Protein AF-A0A813R3L0-F1 (afdb_monomer_lite)

InterPro domains:
  IPR001810 F-box domain [PS50181] (5-52)

Sequence (824 aa):
MNRSNIHLLDLPDEILLIILKKLNNIDVLYSLFDINNGRLDILAQGITFTDILKFISIDNIPIIDRFCIDILPRINHNVKCFAFDPVFMERILLATDYPNLTKLTIIHFQKAIALNYFTDESSLRFIFQEQITNLILISDDENEMECLPNIYAEDVYAHILIFFKNLKKLSFVKSSVVLDSRLPFYYSPCTTFSSPILTHLYINVETLEDCFYLLDDRLRKLTTLCVNVHHMNTFSGYGHNMNKKLLNLKYFALKSSYAFQKYDIIVLLLRRMSNLEKLTLNISMEGRNSIIDGSYVQHDILDHMPQLRSFTFYICTYIGPITLPYKLSSEDIQQTLTNIGQQHVSSIVNYFTGCVNSDFGIGVACSIFSLPFEFDYLQDLGNRFSNIVFSYVTYLVIRDIIPFEHEFFMRIARFFPLLKRLCIRNKKSQELDGLMTFSSDNCQLHSIIEYPHLTILDVKFSDTDYVEQFLNETKTFIPCLTELGVSFVDDLKAVTKDFTREETRRNCAKMKIIHCLLFSLFISISWSIDGQLIKDDLNKLLSLDCSNPMVTLHVFSATPNPVWMINIKQIIPMKNLIKKILNDYENHLIPINSTTTTRTVGYQGFTISCSSDNEIFIHGLNSLENQLLDSGKSYLSKTIIEHVSENLGKSLFLTKYTSLTRINCDLVPIKGSDKVPTFSPQTGNGGCFVKKQSKNNCYAYGTNIVTNTYPQPGRYSGTKLSAITCETVRKAAVLDGLVYYGTNLPVGHPKSGHFVALLLWPNADYHWIRKDATGFWSHKPGAGAVTNKDNTGSLINNPSKSNLSPWKSFCGYYIAQPSKINIR

Organism: NCBI:txid433720

Foldseek 3Di:
DDPDPDDPVNDDPVVLLVVCVVDQVLVSLLVCVVPPPVSSLVQLPDPSHPLEHEEEPVDDPVSLLCCLAPPCQSNLASHQEYEYELVCVCSNQVSDARPNHAEYHYAQDDLVSLVAALAPPHPSLVRPLERYAEYEYEHEPPDDPDDDPDPDLDDSQLSNQVRRQRHQYYAYHYPDPDDDDDDACVPPDLQSQADPRHAEYHDEHADPVSVQSNQPCRYLNHQYYAYEYEYADPDPPPDGPLPAANANHAEYEYAYPDAYADVVSVLSVQLSHQNYQEYEEHHEHENDLDDCALVVCCPSHVVSHVNHNYYWYKYKYKHFFPRDPDDDDQVNRVVSNPPVPPFDKGKDKAWADDPDDDPGHIMIIIIITTPPNQDQEDEAAEQDDDLAANANHQAYYYGHQDDQELVNLLSCCVRDVNHAEYAYAAADDDPPDPDDPPPPDDDPQDDAREDARHAYYAQLNYHLVVVLQDQQRSRYDYQRHAEYHHVDPVSVCVNCVPVPDPRRCRVCVNHNYYHYPPVPDPPPPPDDPPFACDPVLLVLLLVPPDQKKKKFWQFFFQDGTDIDIDGPVLSVVLNVVSVVVSVCVVVVNDDLQAAEFLAPHGGDFMWIDPDPVRIGTHALNQVNRVSVLVRCVVVDDPLNSVRNNVNGNHTYRDDDDDADDDDDLPPPFQFDAQDFAAPDLCQQSHRSCVVLLQQDGQVCVQLSTRGSNSWAQQVQVVDDQPFFDLVSSVVSNVSQPKAFDFADDDDAADPTAFKKWWFDLGRPHIGIWTQGPVQWIWTRHNSHTIDQAHRRRDGHNDPQPGHNPPRNGTSGMIGRHRVRGDID

Radius of gyration: 35.06 Å; chains: 1; bounding box: 95×80×88 Å

Secondary structure (DSSP, 8-state):
-------GGGS-HHHHHHHHTTS-HHHHHHHHHTT-HHHHHHHHHSTTS-SEEEE-TTS-HHHHHHIIIIIHHHHGGG--EEEE-HHHHHHHHTSS--TT--EEEESS--HHHHHHHSSTT-TTHHHHTTT--EEEEEE-TT--------S----HHHHHHHH-TT--EEEEEES---------GGGS-TTTT--SS--EEEEEESSHHHHHHHTSSS-TT--EEEEEE-S-------S--TT---TT--EEEEEEEEEES-HHHHHHHHHT-TT-SEEEEEEEE-S-SS---HHHHHHHTGGG-TT--EEEEEEEEEE-TTS-SS---HHHHHHHGGGSTT--EEEEEEEEE-SSS-SS-EEEEEEEEESS---SEEEEE-S---S---TT--EEEEE-SS---HHHHHHHHHH-TT--EEEEE--SPP---TT----S-----PPPEE-TT--EEEETTS-HHHHHHHH-TTTEE-TT--EEEES-HHHHHHHHTTTT-GGGHHHHTT--EEEE--S------SS--TTS--HHHHHHHHT---SS-EEEEE--SSSPPPEEE--HHHHHHHHHHHHHHHHHHHTT------EEE---SS--EEEEESSTT-EEEE-S-HHHHHHHHHHHGGGS-HHHHHHHHTTTTEEE------------TTS--EEPPSSPPP--TTTGGGGHHHHTGGG--HHHHHHTEE-SS---TTTTTT---SS--HHHHHHHHHHTTPEEEESSPPPS--SSSEEEEEEEETTTEEEEEEE-TTS-EEE--TTS--BSB-TTS-BBS-TTTS--TT--EEEEEEEE-GGG----

pLDDT: mean 78.08, std 17.88, range [24.11, 98.25]

Structure (mmCIF, N/CA/C/O backbone):
data_AF-A0A813R3L0-F1
#
_entry.id   AF-A0A813R3L0-F1
#
loop_
_atom_site.group_PDB
_atom_site.id
_atom_site.type_symbol
_atom_site.label_atom_id
_atom_site.label_alt_id
_atom_site.label_comp_id
_atom_site.label_asym_id
_atom_site.label_entity_id
_atom_site.label_seq_id
_atom_site.pdbx_PDB_ins_code
_atom_site.Cartn_x
_atom_site.Cartn_y
_atom_site.Cartn_z
_atom_site.occupancy
_atom_site.B_iso_or_equiv
_atom_site.auth_seq_id
_atom_site.auth_comp_id
_atom_site.auth_asym_id
_atom_site.auth_atom_id
_atom_site.pdbx_PDB_model_num
ATOM 1 N N . MET A 1 1 ? -45.658 -33.886 12.187 1.00 35.91 1 MET A N 1
ATOM 2 C CA . MET A 1 1 ? -45.436 -33.339 13.544 1.00 35.91 1 MET A CA 1
ATOM 3 C C . MET A 1 1 ? -45.925 -31.899 13.553 1.00 35.91 1 MET A C 1
ATOM 5 O O . MET A 1 1 ? -45.352 -31.087 12.838 1.00 35.91 1 MET A O 1
ATOM 9 N N . ASN A 1 2 ? -47.008 -31.607 14.281 1.00 39.00 2 ASN A N 1
ATOM 10 C CA . ASN A 1 2 ? -47.482 -30.238 14.502 1.00 39.00 2 ASN A CA 1
ATOM 11 C C . ASN A 1 2 ? -46.389 -29.464 15.246 1.00 39.00 2 ASN A C 1
ATOM 13 O O . ASN A 1 2 ? -46.078 -29.802 16.386 1.00 39.00 2 ASN A O 1
ATOM 17 N N . ARG A 1 3 ? -45.787 -28.455 14.608 1.00 32.78 3 ARG A N 1
ATOM 18 C CA . ARG A 1 3 ? -44.949 -27.487 15.318 1.00 32.78 3 ARG A CA 1
ATOM 19 C C . ARG A 1 3 ? -45.882 -26.632 16.171 1.00 32.78 3 ARG A C 1
ATOM 21 O O . ARG A 1 3 ? -46.607 -25.797 15.643 1.00 32.78 3 ARG A O 1
ATOM 28 N N . SER A 1 4 ? -45.903 -26.884 17.474 1.00 41.22 4 SER A N 1
ATOM 29 C CA . SER A 1 4 ? -46.479 -25.967 18.452 1.00 41.22 4 SER A CA 1
ATOM 30 C C . SER A 1 4 ? -45.659 -24.676 18.425 1.00 41.22 4 SER A C 1
ATOM 32 O O . SER A 1 4 ? -44.508 -24.668 18.861 1.00 41.22 4 SER A O 1
ATOM 34 N N . ASN A 1 5 ? -46.224 -23.605 17.869 1.00 41.72 5 ASN A N 1
ATOM 35 C CA . ASN A 1 5 ? -45.657 -22.268 17.999 1.00 41.72 5 ASN A CA 1
ATOM 36 C C . ASN A 1 5 ? -45.857 -21.823 19.452 1.00 41.72 5 ASN A C 1
ATOM 38 O O . ASN A 1 5 ? -46.980 -21.538 19.855 1.00 41.72 5 ASN A O 1
ATOM 42 N N . ILE A 1 6 ? -44.786 -21.817 20.244 1.00 52.69 6 ILE A N 1
ATOM 43 C CA . ILE A 1 6 ? -44.776 -21.179 21.564 1.00 52.69 6 ILE A CA 1
ATOM 44 C C . ILE A 1 6 ? -44.652 -19.676 21.310 1.00 52.69 6 ILE A C 1
ATOM 46 O O . ILE A 1 6 ? -43.668 -19.249 20.698 1.00 52.69 6 ILE A O 1
ATOM 50 N N . HIS A 1 7 ? -45.635 -18.875 21.729 1.00 61.69 7 HIS A N 1
ATOM 51 C CA . HIS A 1 7 ? -45.511 -17.423 21.637 1.00 61.69 7 HIS A CA 1
ATOM 52 C C . HIS A 1 7 ? -44.570 -16.911 22.731 1.00 61.69 7 HIS A C 1
ATOM 54 O O . HIS A 1 7 ? -44.526 -17.440 23.838 1.00 61.69 7 HIS A O 1
ATOM 60 N N . LEU A 1 8 ? -43.813 -15.851 22.427 1.00 61.72 8 LEU A N 1
ATOM 61 C CA . LEU A 1 8 ? -42.835 -15.250 23.346 1.00 61.72 8 LEU A CA 1
ATOM 62 C C . LEU A 1 8 ? -43.461 -14.869 24.706 1.00 61.72 8 LEU A C 1
ATOM 64 O O . LEU A 1 8 ? -42.802 -14.913 25.738 1.00 61.72 8 LEU A O 1
ATOM 68 N N . LEU A 1 9 ? -44.753 -14.534 24.693 1.00 64.81 9 LEU A N 1
ATOM 69 C CA . LEU A 1 9 ? -45.555 -14.155 25.856 1.00 64.81 9 LEU A CA 1
ATOM 70 C C . LEU A 1 9 ? -45.926 -15.341 26.757 1.00 64.81 9 LEU A C 1
ATOM 72 O O . LEU A 1 9 ? -46.238 -15.129 27.926 1.00 64.81 9 LEU A O 1
ATOM 76 N N . ASP A 1 10 ? -45.856 -16.568 26.247 1.00 72.31 10 ASP A N 1
ATOM 77 C CA . ASP A 1 10 ? -46.168 -17.786 27.002 1.00 72.31 10 ASP A CA 1
ATOM 78 C C . ASP A 1 10 ? -44.948 -18.311 27.777 1.00 72.31 10 ASP A C 1
ATOM 80 O O . ASP A 1 10 ? -45.058 -19.227 28.593 1.00 72.31 10 ASP A O 1
ATOM 84 N N . LEU A 1 11 ? -43.761 -17.750 27.521 1.00 74.06 11 LEU A N 1
ATOM 85 C CA . LEU A 1 11 ? -42.524 -18.125 28.201 1.00 74.06 11 LEU A CA 1
ATOM 86 C C . LEU A 1 11 ? -42.509 -17.576 29.632 1.00 74.06 11 LEU A C 1
ATOM 88 O O . LEU A 1 11 ? -42.966 -16.457 29.823 1.00 74.06 11 LEU A O 1
ATOM 92 N N . PRO A 1 12 ? -41.944 -18.282 30.629 1.00 77.19 12 PRO A N 1
ATOM 93 C CA . PRO A 1 12 ? -41.699 -17.736 31.967 1.00 77.19 12 PRO A CA 1
ATOM 94 C C . PRO A 1 12 ? -40.729 -16.544 31.958 1.00 77.19 12 PRO A C 1
ATOM 96 O O . PRO A 1 12 ? -39.871 -16.440 31.075 1.00 77.19 12 PRO A O 1
ATOM 99 N N . ASP A 1 13 ? -40.818 -15.679 32.974 1.00 71.75 13 ASP A N 1
ATOM 100 C CA . ASP A 1 13 ? -39.964 -14.487 33.104 1.00 71.75 13 ASP A CA 1
ATOM 101 C C . ASP A 1 13 ? -38.470 -14.837 33.098 1.00 71.75 13 ASP A C 1
ATOM 103 O O . ASP A 1 13 ? -37.681 -14.143 32.457 1.00 71.75 13 ASP A O 1
ATOM 107 N N . GLU A 1 14 ? -38.062 -15.953 33.718 1.00 72.12 14 GLU A N 1
ATOM 108 C CA . GLU A 1 14 ? -36.647 -16.349 33.743 1.00 72.12 14 GLU A CA 1
ATOM 109 C C . GLU A 1 14 ? -36.098 -16.687 32.349 1.00 72.12 14 GLU A C 1
ATOM 111 O O . GLU A 1 14 ? -34.937 -16.398 32.048 1.00 72.12 14 GLU A O 1
ATOM 116 N N . ILE A 1 15 ? -36.926 -17.265 31.472 1.00 72.06 15 ILE A N 1
ATOM 117 C CA . ILE A 1 15 ? -36.534 -17.620 30.101 1.00 72.06 15 ILE A CA 1
ATOM 118 C C . ILE A 1 15 ? -36.467 -16.367 29.225 1.00 72.06 15 ILE A C 1
ATOM 120 O O . ILE A 1 15 ? -35.489 -16.187 28.496 1.00 72.06 15 ILE A O 1
ATOM 124 N N . LEU A 1 16 ? -37.451 -15.469 29.340 1.00 69.06 16 LEU A N 1
ATOM 125 C CA . LEU A 1 16 ? -37.436 -14.164 28.670 1.00 69.06 16 LEU A CA 1
ATOM 126 C C . LEU A 1 16 ? -36.191 -13.351 29.046 1.00 69.06 16 LEU A C 1
ATOM 128 O O . LEU A 1 16 ? -35.557 -12.765 28.173 1.00 69.06 16 LEU A O 1
ATOM 132 N N . LEU A 1 17 ? -35.775 -13.385 30.314 1.00 66.88 17 LEU A N 1
ATOM 133 C CA . LEU A 1 17 ? -34.559 -12.723 30.797 1.00 66.88 17 LEU A CA 1
ATOM 134 C C . LEU A 1 17 ? -33.268 -13.309 30.202 1.00 66.88 17 LEU A C 1
ATOM 136 O O . LEU A 1 17 ? -32.327 -12.569 29.906 1.00 66.88 17 LEU A O 1
ATOM 140 N N . ILE A 1 18 ? -33.193 -14.628 30.006 1.00 67.81 18 ILE A N 1
ATOM 141 C CA . ILE A 1 18 ? -32.044 -15.273 29.345 1.00 67.81 18 ILE A CA 1
ATOM 142 C C . ILE A 1 18 ? -31.992 -14.899 27.860 1.00 67.81 18 ILE A C 1
ATOM 144 O O . ILE A 1 18 ? -30.905 -14.691 27.316 1.00 67.81 18 ILE A O 1
ATOM 148 N N . ILE A 1 19 ? -33.156 -14.806 27.217 1.00 64.94 19 ILE A N 1
ATOM 149 C CA . ILE A 1 19 ? -33.294 -14.394 25.819 1.00 64.94 19 ILE A CA 1
ATOM 150 C C . ILE A 1 19 ? -32.889 -12.924 25.657 1.00 64.94 19 ILE A C 1
ATOM 152 O O . ILE A 1 19 ? -32.050 -12.633 24.808 1.00 64.94 19 ILE A O 1
ATOM 156 N N . LEU A 1 20 ? -33.385 -12.027 26.516 1.00 61.56 20 LEU A N 1
ATOM 157 C CA . LEU A 1 20 ? -32.993 -10.612 26.569 1.00 61.56 20 LEU A CA 1
ATOM 158 C C . LEU A 1 20 ? -31.470 -10.458 26.682 1.00 61.56 20 LEU A C 1
ATOM 160 O O . LEU A 1 20 ? -30.855 -9.754 25.895 1.00 61.56 20 LEU A O 1
ATOM 164 N N . LYS A 1 21 ? -30.809 -11.230 27.552 1.00 62.00 21 LYS A N 1
ATOM 165 C CA . LYS A 1 21 ? -29.336 -11.206 27.674 1.00 62.00 21 LYS A CA 1
ATOM 166 C C . LYS A 1 21 ? -28.571 -11.606 26.406 1.00 62.00 21 LYS A C 1
ATOM 168 O O . LYS A 1 21 ? -27.367 -11.355 26.335 1.00 62.00 21 LYS A O 1
ATOM 173 N N . LYS A 1 22 ? -29.217 -12.277 25.451 1.00 59.47 22 LYS A N 1
ATOM 174 C CA . LYS A 1 22 ? -28.584 -12.823 24.241 1.00 59.47 22 LYS A CA 1
ATOM 175 C C . LYS A 1 22 ? -29.066 -12.181 22.937 1.00 59.47 22 LYS A C 1
ATOM 177 O O . LYS A 1 22 ? -28.418 -12.405 21.916 1.00 59.47 22 LYS A O 1
ATOM 182 N N . LEU A 1 23 ? -30.163 -11.424 22.951 1.00 60.50 23 LEU A N 1
ATOM 183 C CA . LEU A 1 23 ? -30.774 -10.807 21.769 1.00 60.50 23 LEU A CA 1
ATOM 184 C C . LEU A 1 23 ? -30.618 -9.281 21.761 1.00 60.50 23 LEU A C 1
ATOM 186 O O . LEU A 1 23 ? -30.134 -8.680 22.717 1.00 60.50 23 LEU A O 1
ATOM 190 N N . ASN A 1 24 ? -31.012 -8.653 20.649 1.00 62.41 24 ASN A N 1
ATOM 191 C CA . ASN A 1 24 ? -31.157 -7.204 20.589 1.00 62.41 24 ASN A CA 1
ATOM 192 C C . ASN A 1 24 ? -32.314 -6.781 21.510 1.00 62.41 24 ASN A C 1
ATOM 194 O O . ASN A 1 24 ? -33.460 -7.185 21.312 1.00 62.41 24 ASN A O 1
ATOM 198 N N . ASN A 1 25 ? -32.000 -6.009 22.550 1.00 65.81 25 ASN A N 1
ATOM 199 C CA . ASN A 1 25 ? -32.932 -5.693 23.633 1.00 65.81 25 ASN A CA 1
ATOM 200 C C . ASN A 1 25 ? -34.147 -4.880 23.167 1.00 65.81 25 ASN A C 1
ATOM 202 O O . ASN A 1 25 ? -35.206 -4.981 23.782 1.00 65.81 25 ASN A O 1
ATOM 206 N N . ILE A 1 26 ? -34.009 -4.104 22.087 1.00 65.38 26 ILE A N 1
ATOM 207 C CA . ILE A 1 26 ? -35.070 -3.233 21.563 1.00 65.38 26 ILE A CA 1
ATOM 208 C C . ILE A 1 26 ? -36.249 -4.061 21.062 1.00 65.38 26 ILE A C 1
ATOM 210 O O . ILE A 1 26 ? -37.370 -3.849 21.517 1.00 65.38 26 ILE A O 1
ATOM 214 N N . ASP A 1 27 ? -35.998 -5.036 20.185 1.00 63.84 27 ASP A N 1
ATOM 215 C CA . ASP A 1 27 ? -37.056 -5.837 19.561 1.00 63.84 27 ASP A CA 1
ATOM 216 C C . ASP A 1 27 ? -37.864 -6.613 20.604 1.00 63.84 27 ASP A C 1
ATOM 218 O O . ASP A 1 27 ? -39.090 -6.713 20.521 1.00 63.84 27 ASP A O 1
ATOM 222 N N . VAL A 1 28 ? -37.184 -7.132 21.629 1.00 64.06 28 VAL A N 1
ATOM 223 C CA . VAL A 1 28 ? -37.819 -7.908 22.698 1.00 64.06 28 VAL A CA 1
ATOM 224 C C . VAL A 1 28 ? -38.635 -7.010 23.628 1.00 64.06 28 VAL A C 1
ATOM 226 O O . VAL A 1 28 ? -39.779 -7.337 23.935 1.00 64.06 28 VAL A O 1
ATOM 229 N N . LEU A 1 29 ? -38.085 -5.873 24.062 1.00 65.25 29 LEU A N 1
ATOM 230 C CA . LEU A 1 29 ? -38.788 -4.942 24.951 1.00 65.25 29 LEU A CA 1
ATOM 231 C C . LEU A 1 29 ? -39.967 -4.263 24.249 1.00 65.25 29 LEU A C 1
ATOM 233 O O . LEU A 1 29 ? -41.036 -4.137 24.843 1.00 65.25 29 LEU A O 1
ATOM 237 N N . TYR A 1 30 ? -39.811 -3.900 22.975 1.00 67.19 30 TYR A N 1
ATOM 238 C CA . TYR A 1 30 ? -40.905 -3.373 22.166 1.00 67.19 30 TYR A CA 1
ATOM 239 C C . TYR A 1 30 ? -42.025 -4.406 21.992 1.00 67.19 30 TYR A C 1
ATOM 241 O O . TYR A 1 30 ? -43.198 -4.081 22.160 1.00 67.19 30 TYR A O 1
ATOM 249 N N . SER A 1 31 ? -41.675 -5.679 21.768 1.00 66.69 31 SER A N 1
ATOM 250 C CA . SER A 1 31 ? -42.655 -6.774 21.671 1.00 66.69 31 SER A CA 1
ATOM 251 C C . SER A 1 31 ? -43.439 -7.024 22.970 1.00 66.69 31 SER A C 1
ATOM 253 O O . SER A 1 31 ? -44.503 -7.639 22.931 1.00 66.69 31 SER A O 1
ATOM 255 N N . LEU A 1 32 ? -42.935 -6.571 24.123 1.00 64.00 32 LEU A N 1
ATOM 256 C CA . LEU A 1 32 ? -43.597 -6.704 25.428 1.00 64.00 32 LEU A CA 1
ATOM 257 C C . LEU A 1 32 ? -44.467 -5.486 25.790 1.00 64.00 32 LEU A C 1
ATOM 259 O O . LEU A 1 32 ? -45.398 -5.624 26.588 1.00 64.00 32 LEU A O 1
ATOM 263 N N . PHE A 1 33 ? -44.189 -4.320 25.200 1.00 62.59 33 PHE A N 1
ATOM 264 C CA . PHE A 1 33 ? -44.785 -3.034 25.570 1.00 62.59 33 PHE A CA 1
ATOM 265 C C . PHE A 1 33 ? -46.288 -2.935 25.263 1.00 62.59 33 PHE A C 1
ATOM 267 O O . PHE A 1 33 ? -47.066 -2.548 26.134 1.00 62.59 33 PHE A O 1
ATOM 274 N N . ASP A 1 34 ? -46.720 -3.375 24.079 1.00 61.19 34 ASP A N 1
ATOM 275 C CA . ASP A 1 34 ? -48.133 -3.281 23.671 1.00 61.19 34 ASP A CA 1
ATOM 276 C C . ASP A 1 34 ? -49.023 -4.394 24.256 1.00 61.19 34 ASP A C 1
ATOM 278 O O . ASP A 1 34 ? -50.248 -4.322 24.167 1.00 61.19 34 ASP A O 1
ATOM 282 N N . ILE A 1 35 ? -48.432 -5.437 24.855 1.00 58.72 35 ILE A N 1
ATOM 283 C CA . ILE A 1 35 ? -49.160 -6.677 25.164 1.00 58.72 35 ILE A CA 1
ATOM 284 C C . ILE A 1 35 ? -49.273 -6.947 26.670 1.00 58.72 35 ILE A C 1
ATOM 286 O O . ILE A 1 35 ? -50.272 -7.522 27.105 1.00 58.72 35 ILE A O 1
ATOM 290 N N . ASN A 1 36 ? -48.300 -6.538 27.497 1.00 63.12 36 ASN A N 1
ATOM 291 C CA . ASN A 1 36 ? -48.365 -6.791 28.941 1.00 63.12 36 ASN A CA 1
ATOM 292 C C . ASN A 1 36 ? -47.554 -5.782 29.783 1.00 63.12 36 ASN A C 1
ATOM 294 O O . ASN A 1 36 ? -46.487 -6.102 30.311 1.00 63.12 36 ASN A O 1
ATOM 298 N N . ASN A 1 37 ? -48.090 -4.565 29.947 1.00 63.88 37 ASN A N 1
ATOM 299 C CA . ASN A 1 37 ? -47.453 -3.466 30.692 1.00 63.88 37 ASN A CA 1
ATOM 300 C C . ASN A 1 37 ? -47.009 -3.843 32.121 1.00 63.88 37 ASN A C 1
ATOM 302 O O . ASN A 1 37 ? -45.899 -3.506 32.518 1.00 63.88 37 ASN A O 1
ATOM 306 N N . GLY A 1 38 ? -47.819 -4.597 32.876 1.00 68.12 38 GLY A N 1
ATOM 307 C CA . GLY A 1 38 ? -47.455 -4.996 34.245 1.00 68.12 38 GLY A CA 1
ATOM 308 C C . GLY A 1 38 ? -46.256 -5.948 34.296 1.00 68.12 38 GLY A C 1
ATOM 309 O O . GLY A 1 38 ? -45.445 -5.894 35.216 1.00 68.12 38 GLY A O 1
ATOM 310 N N . ARG A 1 39 ? -46.099 -6.790 33.271 1.00 70.06 39 ARG A N 1
ATOM 311 C CA . ARG A 1 39 ? -44.954 -7.693 33.134 1.00 70.06 39 ARG A CA 1
ATOM 312 C C . ARG A 1 39 ? -43.687 -6.957 32.705 1.00 70.06 39 ARG A C 1
ATOM 314 O O . ARG A 1 39 ? -42.604 -7.280 33.186 1.00 70.06 39 ARG A O 1
ATOM 321 N N . LEU A 1 40 ? -43.825 -5.948 31.842 1.00 69.44 40 LEU A N 1
ATOM 322 C CA . LEU A 1 40 ? -42.726 -5.048 31.498 1.00 69.44 40 LEU A CA 1
ATOM 323 C C . LEU A 1 40 ? -42.226 -4.297 32.736 1.00 69.44 40 LEU A C 1
ATOM 325 O O . LEU A 1 40 ? -41.020 -4.231 32.931 1.00 69.44 40 LEU A O 1
ATOM 329 N N . ASP A 1 41 ? -43.120 -3.802 33.595 1.00 68.94 41 ASP A N 1
ATOM 330 C CA . ASP A 1 41 ? -42.732 -3.095 34.822 1.00 68.94 41 ASP A CA 1
ATOM 331 C C . ASP A 1 41 ? -41.976 -4.019 35.803 1.00 68.94 41 ASP A C 1
ATOM 333 O O . ASP A 1 41 ? -40.986 -3.601 36.404 1.00 68.94 41 ASP A O 1
ATOM 337 N N . ILE A 1 42 ? -42.360 -5.299 35.905 1.00 71.25 42 ILE A N 1
ATOM 338 C CA . ILE A 1 42 ? -41.632 -6.315 36.694 1.00 71.25 42 ILE A CA 1
ATOM 339 C C . ILE A 1 42 ? -40.229 -6.564 36.120 1.00 71.25 42 ILE A C 1
ATOM 341 O O . ILE A 1 42 ? -39.246 -6.589 36.862 1.00 71.25 42 ILE A O 1
ATOM 345 N N . LEU A 1 43 ? -40.114 -6.722 34.798 1.00 67.94 43 LEU A N 1
ATOM 346 C CA . LEU A 1 43 ? -38.827 -6.924 34.122 1.00 67.94 43 LEU A CA 1
ATOM 347 C C . LEU A 1 43 ? -37.938 -5.671 34.186 1.00 67.94 43 LEU A C 1
ATOM 349 O O . LEU A 1 43 ? -36.721 -5.794 34.317 1.00 67.94 43 LEU A O 1
ATOM 353 N N . ALA A 1 44 ? -38.542 -4.482 34.132 1.00 64.12 44 ALA A N 1
ATOM 354 C CA . ALA A 1 44 ? -37.886 -3.182 34.229 1.00 64.12 44 ALA A CA 1
ATOM 355 C C . ALA A 1 44 ? -37.347 -2.895 35.635 1.00 64.12 44 ALA A C 1
ATOM 357 O O . ALA A 1 44 ? -36.311 -2.250 35.751 1.00 64.12 44 ALA A O 1
ATOM 358 N N . GLN A 1 45 ? -38.017 -3.375 36.688 1.00 65.88 45 GLN A N 1
ATOM 359 C CA . GLN A 1 45 ? -37.580 -3.253 38.088 1.00 65.88 45 GLN A CA 1
ATOM 360 C C . GLN A 1 45 ? -36.650 -4.397 38.530 1.00 65.88 45 GLN A C 1
ATOM 362 O O . GLN A 1 45 ? -36.038 -4.336 39.599 1.00 65.88 45 GLN A O 1
ATOM 367 N N . GLY A 1 46 ? -36.535 -5.455 37.725 1.00 63.66 46 GLY A N 1
ATOM 368 C CA . GLY A 1 46 ? -35.696 -6.609 38.018 1.00 63.66 46 GLY A CA 1
ATOM 369 C C . GLY A 1 46 ? -34.200 -6.290 37.947 1.00 63.66 46 GLY A C 1
ATOM 370 O O . GLY A 1 46 ? -33.702 -5.760 36.958 1.00 63.66 46 GLY A O 1
ATOM 371 N N . ILE A 1 47 ? -33.444 -6.742 38.955 1.00 54.91 47 ILE A N 1
ATOM 372 C CA . ILE A 1 47 ? -31.963 -6.677 39.028 1.00 54.91 47 ILE A CA 1
ATOM 373 C C . ILE A 1 47 ? -31.284 -7.367 37.816 1.00 54.91 47 ILE A C 1
ATOM 375 O O . ILE A 1 47 ? -30.090 -7.212 37.569 1.00 54.91 47 ILE A O 1
ATOM 379 N N . THR A 1 48 ? -32.040 -8.158 37.054 1.00 52.53 48 THR A N 1
ATOM 380 C CA . THR A 1 48 ? -31.602 -8.986 35.927 1.00 52.53 48 THR A CA 1
ATOM 381 C C . THR A 1 48 ? -31.694 -8.315 34.553 1.00 52.53 48 THR A C 1
ATOM 383 O O . THR A 1 48 ? -31.260 -8.944 33.580 1.00 52.53 48 THR A O 1
ATOM 386 N N . PHE A 1 49 ? -32.206 -7.081 34.460 1.00 62.69 49 PHE A N 1
ATOM 387 C CA . PHE A 1 49 ? -32.165 -6.266 33.242 1.00 62.69 49 PHE A CA 1
ATOM 388 C C . PHE A 1 49 ? -30.712 -6.026 32.805 1.00 62.69 49 PHE A C 1
ATOM 390 O O . PHE A 1 49 ? -29.842 -5.749 33.633 1.00 62.69 49 PHE A O 1
ATOM 397 N N . THR A 1 50 ? -30.410 -6.157 31.511 1.00 62.84 50 THR A N 1
ATOM 398 C CA . THR A 1 50 ? -29.068 -5.835 31.011 1.00 62.84 50 THR A CA 1
ATOM 399 C C . THR A 1 50 ? -28.842 -4.335 31.108 1.00 62.84 50 THR A C 1
ATOM 401 O O . THR A 1 50 ? -29.542 -3.555 30.471 1.00 62.84 50 THR A O 1
ATOM 404 N N . ASP A 1 51 ? -27.804 -3.933 31.827 1.00 73.81 51 ASP A N 1
ATOM 405 C CA . ASP A 1 51 ? -27.383 -2.541 31.986 1.00 73.81 51 ASP A CA 1
ATOM 406 C C . ASP A 1 51 ? -26.792 -1.920 30.703 1.00 73.81 51 ASP A C 1
ATOM 408 O O . ASP A 1 51 ? -26.381 -0.756 30.710 1.00 73.81 51 ASP A O 1
ATOM 412 N N . ILE A 1 52 ? -26.759 -2.691 29.607 1.00 78.19 52 ILE A N 1
ATOM 413 C CA . ILE A 1 52 ? -26.279 -2.318 28.276 1.00 78.19 52 ILE A CA 1
ATOM 414 C C . ILE A 1 52 ? -27.447 -2.342 27.284 1.00 78.19 52 ILE A C 1
ATOM 416 O O . ILE A 1 52 ? -28.022 -3.399 27.019 1.00 78.19 52 ILE A O 1
ATOM 420 N N . LEU A 1 53 ? -27.738 -1.199 26.664 1.00 82.25 53 LEU A N 1
ATOM 421 C CA . LEU A 1 53 ? -28.702 -1.088 25.565 1.00 82.25 53 LEU A CA 1
ATOM 422 C C . LEU A 1 53 ? -27.986 -0.786 24.248 1.00 82.25 53 LEU A C 1
ATOM 424 O O . LEU A 1 53 ? -27.068 0.032 24.230 1.00 82.25 53 LEU A O 1
ATOM 428 N N . LYS A 1 54 ? -28.385 -1.464 23.165 1.00 81.94 54 LYS A N 1
ATOM 429 C CA . LYS A 1 54 ? -27.781 -1.348 21.830 1.00 81.94 54 LYS A CA 1
ATOM 430 C C . LYS A 1 54 ? -28.817 -0.842 20.824 1.00 81.94 54 LYS A C 1
ATOM 432 O O . LYS A 1 54 ? -29.857 -1.476 20.754 1.00 81.94 54 LYS A O 1
ATOM 437 N N . PHE A 1 55 ? -28.521 0.218 20.066 1.00 80.62 55 PHE A N 1
ATOM 438 C CA . PHE A 1 55 ? -29.386 0.800 19.022 1.00 80.62 55 PHE A CA 1
ATOM 439 C C . PHE A 1 55 ? -28.598 0.967 17.714 1.00 80.62 55 PHE A C 1
ATOM 441 O O . PHE A 1 55 ? -27.689 1.787 17.650 1.00 80.62 55 PHE A O 1
ATOM 448 N N . ILE A 1 56 ? -28.890 0.200 16.671 1.00 73.50 56 ILE A N 1
ATOM 449 C CA . ILE A 1 56 ? -28.090 0.152 15.431 1.00 73.50 56 ILE A CA 1
ATOM 450 C C . ILE A 1 56 ? -28.974 0.579 14.254 1.00 73.50 56 ILE A C 1
ATOM 452 O O . ILE A 1 56 ? -30.177 0.363 14.287 1.00 73.50 56 ILE A O 1
ATOM 456 N N . SER A 1 57 ? -28.418 1.179 13.196 1.00 65.62 57 SER A N 1
ATOM 457 C CA . SER A 1 57 ? -29.153 1.788 12.066 1.00 65.62 57 SER A CA 1
ATOM 458 C C . SER A 1 57 ? -30.155 0.871 11.341 1.00 65.62 57 SER A C 1
ATOM 460 O O . SER A 1 57 ? -30.938 1.353 10.526 1.00 65.62 57 SER A O 1
ATOM 462 N N . ILE A 1 58 ? -30.131 -0.437 11.598 1.00 60.31 58 ILE A N 1
ATOM 463 C CA . ILE A 1 58 ? -31.093 -1.411 11.060 1.00 60.31 58 ILE A CA 1
ATOM 464 C C . ILE A 1 58 ? -32.441 -1.335 11.812 1.00 60.31 58 ILE A C 1
ATOM 466 O O . ILE A 1 58 ? -33.456 -1.835 11.327 1.00 60.31 58 ILE A O 1
ATOM 470 N N . ASP A 1 59 ? -32.472 -0.677 12.970 1.00 64.44 59 ASP A N 1
ATOM 471 C CA . ASP A 1 59 ? -33.653 -0.522 13.809 1.00 64.44 59 ASP A CA 1
ATOM 472 C C . ASP A 1 59 ? -34.642 0.504 13.208 1.00 64.44 59 ASP A C 1
ATOM 474 O O . ASP A 1 59 ? -34.272 1.551 12.671 1.00 64.44 59 ASP A O 1
ATOM 478 N N . ASN A 1 60 ? -35.943 0.214 13.299 1.00 71.38 60 ASN A N 1
ATOM 479 C CA . ASN A 1 60 ? -36.999 1.024 12.684 1.00 71.38 60 ASN A CA 1
ATOM 480 C C . ASN A 1 60 ? -37.242 2.330 13.478 1.00 71.38 60 ASN A C 1
ATOM 482 O O . ASN A 1 60 ? -37.637 2.282 14.641 1.00 71.38 60 ASN A O 1
ATOM 486 N N . ILE A 1 61 ? -37.067 3.505 12.858 1.00 76.44 61 ILE A N 1
ATOM 487 C CA . ILE A 1 61 ? -37.134 4.826 13.531 1.00 76.44 61 ILE A CA 1
ATOM 488 C C . ILE A 1 61 ? -38.399 5.030 14.398 1.00 76.44 61 ILE A C 1
ATOM 490 O O . ILE A 1 61 ? -38.258 5.436 15.550 1.00 76.44 61 ILE A O 1
ATOM 494 N N . PRO A 1 62 ? -39.628 4.711 13.941 1.00 78.06 62 PRO A N 1
ATOM 495 C CA . PRO A 1 62 ? -40.835 4.865 14.757 1.00 78.06 62 PRO A CA 1
ATOM 496 C C . PRO A 1 62 ? -40.868 3.946 15.987 1.00 78.06 62 PRO A C 1
ATOM 498 O O . PRO A 1 62 ? -41.501 4.282 16.987 1.00 78.06 62 PRO A O 1
ATOM 501 N N . ILE A 1 63 ? -40.204 2.785 15.918 1.00 75.38 63 ILE A N 1
ATOM 502 C CA . ILE A 1 63 ? -40.049 1.875 17.060 1.00 75.38 63 ILE A CA 1
ATOM 503 C C . ILE A 1 63 ? -39.155 2.538 18.105 1.00 75.38 63 ILE A C 1
ATOM 505 O O . ILE A 1 63 ? -39.516 2.561 19.279 1.00 75.38 63 ILE A O 1
ATOM 509 N N . ILE A 1 64 ? -38.040 3.134 17.676 1.00 79.50 64 ILE A N 1
ATOM 510 C CA . ILE A 1 64 ? -37.125 3.860 18.564 1.00 79.50 64 ILE A CA 1
ATOM 511 C C . ILE A 1 64 ? -37.809 5.075 19.191 1.00 79.50 64 ILE A C 1
ATOM 513 O O . ILE A 1 64 ? -37.686 5.267 20.395 1.00 79.50 64 ILE A O 1
ATOM 517 N N . ASP A 1 65 ? -38.570 5.859 18.427 1.00 81.31 65 ASP A N 1
ATOM 518 C CA . ASP A 1 65 ? -39.254 7.039 18.970 1.00 81.31 65 ASP A CA 1
ATOM 519 C C . ASP A 1 65 ? -40.237 6.661 20.087 1.00 81.31 65 ASP A C 1
ATOM 521 O O . ASP A 1 65 ? -40.216 7.263 21.162 1.00 81.31 65 ASP A O 1
ATOM 525 N N . ARG A 1 66 ? -41.041 5.608 19.888 1.00 77.69 66 ARG A N 1
ATOM 526 C CA . ARG A 1 66 ? -41.906 5.073 20.954 1.00 77.69 66 ARG A CA 1
ATOM 527 C C . ARG A 1 66 ? -41.102 4.512 22.121 1.00 77.69 66 ARG A C 1
ATOM 529 O O . ARG A 1 66 ? -41.435 4.762 23.272 1.00 77.69 66 ARG A O 1
ATOM 536 N N . PHE A 1 67 ? -40.016 3.794 21.845 1.00 82.12 67 PHE A N 1
ATOM 537 C CA . PHE A 1 67 ? -39.144 3.253 22.885 1.00 82.12 67 PHE A CA 1
ATOM 538 C C . PHE A 1 67 ? -38.567 4.362 23.783 1.00 82.12 67 PHE A C 1
ATOM 540 O O . PHE A 1 67 ? -38.560 4.227 25.009 1.00 82.12 67 PHE A O 1
ATOM 547 N N . CYS A 1 68 ? -38.126 5.471 23.186 1.00 85.88 68 CYS A N 1
ATOM 548 C CA . CYS A 1 68 ? -37.633 6.649 23.896 1.00 85.88 68 CYS A CA 1
ATOM 549 C C . CYS A 1 68 ? -38.708 7.316 24.751 1.00 85.88 68 CYS A C 1
ATOM 551 O O . CYS A 1 68 ? -38.411 7.720 25.870 1.00 85.88 68 CYS A O 1
ATOM 553 N N . ILE A 1 69 ? -39.940 7.415 24.258 1.00 84.38 69 ILE A N 1
ATOM 554 C CA . ILE A 1 69 ? -41.027 8.080 24.987 1.00 84.38 69 ILE A CA 1
ATOM 555 C C . ILE A 1 69 ? -41.552 7.198 26.122 1.00 84.38 69 ILE A C 1
ATOM 557 O O . ILE A 1 69 ? -41.768 7.681 27.232 1.00 84.38 69 ILE A O 1
ATOM 561 N N . ASP A 1 70 ? -41.745 5.907 25.864 1.00 80.06 70 ASP A N 1
ATOM 562 C CA . ASP A 1 70 ? -42.575 5.081 26.733 1.00 80.06 70 ASP A CA 1
ATOM 563 C C . ASP A 1 70 ? -41.795 4.098 27.617 1.00 80.06 70 ASP A C 1
ATOM 565 O O . ASP A 1 70 ? -42.266 3.732 28.701 1.00 80.06 70 ASP A O 1
ATOM 569 N N . ILE A 1 71 ? -40.616 3.653 27.164 1.00 80.50 71 ILE A N 1
ATOM 570 C CA . ILE A 1 71 ? -39.843 2.588 27.819 1.00 80.50 71 ILE A CA 1
ATOM 571 C C . ILE A 1 71 ? -38.626 3.161 28.540 1.00 80.50 71 ILE A C 1
ATOM 573 O O . ILE A 1 71 ? -38.453 2.880 29.727 1.00 80.50 71 ILE A O 1
ATOM 577 N N . LEU A 1 72 ? -37.802 3.982 27.876 1.00 85.50 72 LEU A N 1
ATOM 578 C CA . LEU A 1 72 ? -36.574 4.533 28.471 1.00 85.50 72 LEU A CA 1
ATOM 579 C C . LEU A 1 72 ? -36.800 5.236 29.825 1.00 85.50 72 LEU A C 1
ATOM 581 O O . LEU A 1 72 ? -36.057 4.916 30.757 1.00 85.50 72 LEU A O 1
ATOM 585 N N . PRO A 1 73 ? -37.841 6.074 30.014 1.00 87.88 73 PRO A N 1
ATOM 586 C CA . PRO A 1 73 ? -38.136 6.693 31.309 1.00 87.88 73 PRO A CA 1
ATOM 587 C C . PRO A 1 73 ? -38.419 5.696 32.440 1.00 87.88 73 PRO A C 1
ATOM 589 O O . PRO A 1 73 ? -38.215 6.026 33.605 1.00 87.88 73 PRO A O 1
ATOM 592 N N . ARG A 1 74 ? -38.866 4.472 32.126 1.00 82.25 74 ARG A N 1
ATOM 593 C CA . ARG A 1 74 ? -39.162 3.430 33.126 1.00 82.25 74 ARG A CA 1
ATOM 594 C C . ARG A 1 74 ? -37.921 2.650 33.557 1.00 82.25 74 ARG A C 1
ATOM 596 O O . ARG A 1 74 ? -37.857 2.186 34.692 1.00 82.25 74 ARG A O 1
ATOM 603 N N . ILE A 1 75 ? -36.941 2.501 32.664 1.00 81.56 75 ILE A N 1
ATOM 604 C CA . ILE A 1 75 ? -35.731 1.683 32.886 1.00 81.56 75 ILE A CA 1
ATOM 605 C C . ILE A 1 75 ? -34.459 2.506 33.130 1.00 81.56 75 ILE A C 1
ATOM 607 O O . ILE A 1 75 ? -33.403 1.930 33.388 1.00 81.56 75 ILE A O 1
ATOM 611 N N . ASN A 1 76 ? -34.533 3.835 33.052 1.00 85.94 76 ASN A N 1
ATOM 612 C CA . ASN A 1 76 ? -33.393 4.758 33.092 1.00 85.94 76 ASN A CA 1
ATOM 613 C C . ASN A 1 76 ? -32.398 4.525 34.243 1.00 85.94 76 ASN A C 1
ATOM 615 O O . ASN A 1 76 ? -31.186 4.591 34.042 1.00 85.94 76 ASN A O 1
ATOM 619 N N . HIS A 1 77 ? -32.893 4.196 35.435 1.00 85.00 77 HIS A N 1
ATOM 620 C CA . HIS A 1 77 ? -32.100 3.927 36.630 1.00 85.00 77 HIS A CA 1
ATOM 621 C C . HIS A 1 77 ? -31.238 2.661 36.513 1.00 85.00 77 HIS A C 1
ATOM 623 O O . HIS A 1 77 ? -30.215 2.562 37.190 1.00 85.00 77 HIS A O 1
ATOM 629 N N . ASN A 1 78 ? -31.596 1.718 35.639 1.00 81.31 78 ASN A N 1
ATOM 630 C CA . ASN A 1 78 ? -30.844 0.480 35.424 1.00 81.31 78 ASN A CA 1
ATOM 631 C C . ASN A 1 78 ? -29.828 0.579 34.280 1.00 81.31 78 ASN A C 1
ATOM 633 O O . ASN A 1 78 ? -28.942 -0.272 34.173 1.00 81.31 78 ASN A O 1
ATOM 637 N N . VAL A 1 79 ? -29.910 1.617 33.443 1.00 85.25 79 VAL A N 1
ATOM 638 C CA . VAL A 1 79 ? -29.011 1.784 32.299 1.00 85.25 79 VAL A CA 1
ATOM 639 C C . VAL A 1 79 ? -27.663 2.337 32.760 1.00 85.25 79 VAL A C 1
ATOM 641 O O . VAL A 1 79 ? -27.573 3.441 33.294 1.00 85.25 79 VAL A O 1
ATOM 644 N N . LYS A 1 80 ? -26.591 1.576 32.515 1.00 88.69 80 LYS A N 1
ATOM 645 C CA . LYS A 1 80 ? -25.205 1.994 32.804 1.00 88.69 80 LYS A CA 1
ATOM 646 C C . LYS A 1 80 ? -24.379 2.223 31.550 1.00 88.69 80 LYS A C 1
ATOM 648 O O . LYS A 1 80 ? -23.353 2.911 31.610 1.00 88.69 80 LYS A O 1
ATOM 653 N N . CYS A 1 81 ? -24.803 1.639 30.433 1.00 89.44 81 CYS A N 1
ATOM 654 C CA . CYS A 1 81 ? -24.112 1.692 29.162 1.00 89.44 81 CYS A CA 1
ATOM 655 C C . CYS A 1 81 ? -25.096 1.804 28.000 1.00 89.44 81 CYS A C 1
ATOM 657 O O . CYS A 1 81 ? -26.007 0.989 27.861 1.00 89.44 81 CYS A O 1
ATOM 659 N N . PHE A 1 82 ? -24.810 2.724 27.089 1.00 90.25 82 PHE A N 1
ATOM 660 C CA . PHE A 1 82 ? -25.409 2.716 25.762 1.00 90.25 82 PHE A CA 1
ATOM 661 C C . PHE A 1 82 ? -24.385 2.311 24.709 1.00 90.25 82 PHE A C 1
ATOM 663 O O . PHE A 1 82 ? -23.205 2.651 24.817 1.00 90.25 82 PHE A O 1
ATOM 670 N N . ALA A 1 83 ? -24.840 1.589 23.694 1.00 88.25 83 ALA A N 1
ATOM 671 C CA . ALA A 1 83 ? -24.160 1.462 22.422 1.00 88.25 83 ALA A CA 1
ATOM 672 C C . ALA A 1 83 ? -25.121 1.890 21.319 1.00 88.25 83 ALA A C 1
ATOM 674 O O . ALA A 1 83 ? -26.207 1.328 21.233 1.00 88.25 83 ALA A O 1
ATOM 675 N N . PHE A 1 84 ? -24.771 2.869 20.498 1.00 88.38 84 PHE A N 1
ATOM 676 C CA . PHE A 1 84 ? -25.688 3.297 19.450 1.00 88.38 84 PHE A CA 1
ATOM 677 C C . PHE A 1 84 ? -25.002 3.831 18.206 1.00 88.38 84 PHE A C 1
ATOM 679 O O . PHE A 1 84 ? -23.851 4.272 18.254 1.00 88.38 84 PHE A O 1
ATOM 686 N N . ASP A 1 85 ? -25.751 3.814 17.109 1.00 85.81 85 ASP A N 1
ATOM 687 C CA . ASP A 1 85 ? -25.463 4.622 15.939 1.00 85.81 85 ASP A CA 1
ATOM 688 C C . ASP A 1 85 ? -25.659 6.127 16.238 1.00 85.81 85 ASP A C 1
ATOM 690 O O . ASP A 1 85 ? -26.609 6.497 16.939 1.00 85.81 85 ASP A O 1
ATOM 694 N N . PRO A 1 86 ? -24.808 7.016 15.693 1.00 84.81 86 PRO A N 1
ATOM 695 C CA . PRO A 1 86 ? -24.819 8.456 15.946 1.00 84.81 86 PRO A CA 1
ATOM 696 C C . PRO A 1 86 ? -26.173 9.107 15.665 1.00 84.81 86 PRO A C 1
ATOM 698 O O . PRO A 1 86 ? -26.578 10.018 16.381 1.00 84.81 86 PRO A O 1
ATOM 701 N N . VAL A 1 87 ? -26.910 8.595 14.672 1.00 85.38 87 VAL A N 1
ATOM 702 C CA . VAL A 1 87 ? -28.243 9.086 14.287 1.00 85.38 87 VAL A CA 1
ATOM 703 C C . VAL A 1 87 ? -29.274 9.000 15.423 1.00 85.38 87 VAL A C 1
ATOM 705 O O . VAL A 1 87 ? -30.233 9.772 15.448 1.00 85.38 87 VAL A O 1
ATOM 708 N N . PHE A 1 88 ? -29.075 8.100 16.391 1.00 86.50 88 PHE A N 1
ATOM 709 C CA . PHE A 1 88 ? -29.972 7.928 17.536 1.00 86.50 88 PHE A CA 1
ATOM 710 C C . PHE A 1 88 ? -29.471 8.611 18.811 1.00 86.50 88 PHE A C 1
ATOM 712 O O . PHE A 1 88 ? -30.210 8.662 19.795 1.00 86.50 88 PHE A O 1
ATOM 719 N N . MET A 1 89 ? -28.247 9.147 18.806 1.00 85.94 89 MET A N 1
ATOM 720 C CA . MET A 1 89 ? -27.568 9.662 19.996 1.00 85.94 89 MET A CA 1
ATOM 721 C C . MET A 1 89 ? -28.407 10.710 20.726 1.00 85.94 89 MET A C 1
ATOM 723 O O . MET A 1 89 ? -28.738 10.523 21.891 1.00 85.94 89 MET A O 1
ATOM 727 N N . GLU A 1 90 ? -28.798 11.782 20.040 1.00 85.50 90 GLU A N 1
ATOM 728 C CA . GLU A 1 90 ? -29.573 12.865 20.652 1.00 85.50 90 GLU A CA 1
ATOM 729 C C . GLU A 1 90 ? -30.950 12.382 21.128 1.00 85.50 90 GLU A C 1
ATOM 731 O O . GLU A 1 90 ? -31.349 12.667 22.254 1.00 85.50 90 GLU A O 1
ATOM 736 N N . ARG A 1 91 ? -31.638 11.562 20.323 1.00 86.88 91 ARG A N 1
ATOM 737 C CA . ARG A 1 91 ? -32.969 11.027 20.659 1.00 86.88 91 ARG A CA 1
ATOM 738 C C . ARG A 1 91 ? -32.959 10.198 21.940 1.00 86.88 91 ARG A C 1
ATOM 740 O O . ARG A 1 91 ? -33.835 10.362 22.780 1.00 86.88 91 ARG A O 1
ATOM 747 N N . ILE A 1 92 ? -31.979 9.309 22.087 1.00 88.00 92 ILE A N 1
ATOM 748 C CA . ILE A 1 92 ? -31.860 8.416 23.248 1.00 88.00 92 ILE A CA 1
ATOM 749 C C . ILE A 1 92 ? -31.412 9.202 24.477 1.00 88.00 92 ILE A C 1
ATOM 751 O O . ILE A 1 92 ? -31.973 9.051 25.563 1.00 88.00 92 ILE A O 1
ATOM 755 N N . LEU A 1 93 ? -30.391 10.041 24.307 1.00 86.19 93 LEU A N 1
ATOM 756 C CA . LEU A 1 93 ? -29.759 10.762 25.404 1.00 86.19 93 LEU A CA 1
ATOM 757 C C . LEU A 1 93 ? -30.643 11.883 25.969 1.00 86.19 93 LEU A C 1
ATOM 759 O O . LEU A 1 93 ? -30.518 12.186 27.151 1.00 86.19 93 LEU A O 1
ATOM 763 N N . LEU A 1 94 ? -31.554 12.455 25.173 1.00 87.31 94 LEU A N 1
ATOM 764 C CA . LEU A 1 94 ? -32.533 13.456 25.623 1.00 87.31 94 LEU A CA 1
ATOM 765 C C . LEU A 1 94 ? -33.867 12.862 26.101 1.00 87.31 94 LEU A C 1
ATOM 767 O O . LEU A 1 94 ? -34.730 13.610 26.554 1.00 87.31 94 LEU A O 1
ATOM 771 N N . ALA A 1 95 ? -34.068 11.545 26.004 1.00 88.75 95 ALA A N 1
ATOM 772 C CA . ALA A 1 95 ? -35.353 10.926 26.334 1.00 88.75 95 ALA A CA 1
ATOM 773 C C . ALA A 1 95 ? -35.732 11.056 27.824 1.00 88.75 95 ALA A C 1
ATOM 775 O O . ALA A 1 95 ? -36.908 11.181 28.161 1.00 88.75 95 ALA A O 1
ATOM 776 N N . THR A 1 96 ? -34.751 10.988 28.728 1.00 88.31 96 THR A N 1
ATOM 777 C CA . THR A 1 96 ? -34.932 11.037 30.189 1.00 88.31 96 THR A CA 1
ATOM 778 C C . THR A 1 96 ? -33.576 11.211 30.890 1.00 88.31 96 THR A C 1
ATOM 780 O O . THR A 1 96 ? -32.532 11.139 30.244 1.00 88.31 96 THR A O 1
ATOM 783 N N . ASP A 1 97 ? -33.575 11.391 32.212 1.00 87.94 97 ASP A N 1
ATOM 784 C CA . ASP A 1 97 ? -32.353 11.436 33.018 1.00 87.94 97 ASP A CA 1
ATOM 785 C C . ASP A 1 97 ? -31.832 10.025 33.317 1.00 87.94 97 ASP A C 1
ATOM 787 O O . ASP A 1 97 ? -32.576 9.170 33.802 1.00 87.94 97 ASP A O 1
ATOM 791 N N . TYR A 1 98 ? -30.534 9.788 33.101 1.00 89.56 98 TYR A N 1
ATOM 792 C CA . TYR A 1 98 ? -29.889 8.493 33.354 1.00 89.56 98 TYR A CA 1
ATOM 793 C C . TYR A 1 98 ? -28.867 8.583 34.498 1.00 89.56 98 TYR A C 1
ATOM 795 O O . TYR A 1 98 ? -27.678 8.786 34.254 1.00 89.56 98 TYR A O 1
ATOM 803 N N . PRO A 1 99 ? -29.274 8.398 35.766 1.00 88.19 99 PRO A N 1
ATOM 804 C CA . PRO A 1 99 ? -28.408 8.671 36.919 1.00 88.19 99 PRO A CA 1
ATOM 805 C C . PRO A 1 99 ? -27.187 7.743 37.034 1.00 88.19 99 PRO A C 1
ATOM 807 O O . PRO A 1 99 ? -26.200 8.106 37.668 1.00 88.19 99 PRO A O 1
ATOM 810 N N . ASN A 1 100 ? -27.242 6.548 36.435 1.00 88.81 100 ASN A N 1
ATOM 811 C CA . ASN A 1 100 ? -26.192 5.528 36.526 1.00 88.81 100 ASN A CA 1
ATOM 812 C C . ASN A 1 100 ? -25.397 5.343 35.220 1.00 88.81 100 ASN A C 1
ATOM 814 O O . ASN A 1 100 ? -24.547 4.445 35.138 1.00 88.81 100 ASN A O 1
ATOM 818 N N . LEU A 1 101 ? -25.642 6.178 34.204 1.00 90.81 101 LEU A N 1
ATOM 819 C CA . LEU A 1 101 ? -24.967 6.075 32.916 1.00 90.81 101 LEU A CA 1
ATOM 820 C C . LEU A 1 101 ? -23.508 6.510 33.046 1.00 90.81 101 LEU A C 1
ATOM 822 O O . LEU A 1 101 ? -23.198 7.663 33.315 1.00 90.81 101 LEU A O 1
ATOM 826 N N . THR A 1 102 ? -22.588 5.576 32.824 1.00 92.31 102 THR A N 1
ATOM 827 C CA . THR A 1 102 ? -21.144 5.836 32.971 1.00 92.31 102 THR A CA 1
ATOM 828 C C . THR A 1 102 ? -20.341 5.464 31.733 1.00 92.31 102 THR A C 1
ATOM 830 O O . THR A 1 102 ? -19.163 5.836 31.635 1.00 92.31 102 THR A O 1
ATOM 833 N N . LYS A 1 103 ? -20.956 4.739 30.788 1.00 92.81 103 LYS A N 1
ATOM 834 C CA . LYS A 1 103 ? -20.309 4.235 29.580 1.00 92.81 103 LYS A CA 1
ATOM 835 C C . LYS A 1 103 ? -21.114 4.547 28.318 1.00 92.81 103 LYS A C 1
ATOM 837 O O . LYS A 1 103 ? -22.314 4.298 28.267 1.00 92.81 103 LYS A O 1
ATOM 842 N N . LEU A 1 104 ? -20.423 4.997 27.276 1.00 91.81 104 LEU A N 1
ATOM 843 C CA . LEU A 1 104 ? -20.978 5.163 25.932 1.00 91.81 104 LEU A CA 1
ATOM 844 C C . LEU A 1 104 ? -20.151 4.377 24.915 1.00 91.81 104 LEU A C 1
ATOM 846 O O . LEU A 1 104 ? -18.926 4.309 25.016 1.00 91.81 104 LEU A O 1
ATOM 850 N N . THR A 1 105 ? -20.829 3.774 23.945 1.00 91.25 105 THR A N 1
ATOM 851 C CA . THR A 1 105 ? -20.230 3.152 22.762 1.00 91.25 105 THR A CA 1
ATOM 852 C C . THR A 1 105 ? -20.883 3.754 21.523 1.00 91.25 105 THR A C 1
ATOM 854 O O . THR A 1 105 ? -22.080 3.588 21.329 1.00 91.25 105 THR A O 1
ATOM 857 N N . ILE A 1 106 ? -20.125 4.462 20.697 1.00 87.44 106 ILE A N 1
ATOM 858 C CA . ILE A 1 106 ? -20.637 5.038 19.449 1.00 87.44 106 ILE A CA 1
ATOM 859 C C . ILE A 1 106 ? -20.141 4.163 18.308 1.00 87.44 106 ILE A C 1
ATOM 861 O O . ILE A 1 106 ? -18.933 3.999 18.153 1.00 87.44 106 ILE A O 1
ATOM 865 N N . ILE A 1 107 ? -21.073 3.554 17.586 1.00 85.25 107 ILE A N 1
ATOM 866 C CA . ILE A 1 107 ? -20.818 2.675 16.434 1.00 85.25 107 ILE A CA 1
ATOM 867 C C . ILE A 1 107 ? -20.783 3.548 15.167 1.00 85.25 107 ILE A C 1
ATOM 869 O O . ILE A 1 107 ? -21.302 4.655 15.221 1.00 85.25 107 ILE A O 1
ATOM 873 N N . HIS A 1 108 ? -20.128 3.142 14.075 1.00 78.44 108 HIS A N 1
ATOM 874 C CA . HIS A 1 108 ? -19.969 3.963 12.861 1.00 78.44 108 HIS A CA 1
ATOM 875 C C . HIS A 1 108 ? -19.515 5.419 13.140 1.00 78.44 108 HIS A C 1
ATOM 877 O O . HIS A 1 108 ? -20.005 6.385 12.552 1.00 78.44 108 HIS A O 1
ATOM 883 N N . PHE A 1 109 ? -18.607 5.602 14.099 1.00 79.12 109 PHE A N 1
ATOM 884 C CA . PHE A 1 109 ? -18.133 6.915 14.525 1.00 79.12 109 PHE A CA 1
ATOM 885 C C . PHE A 1 109 ? -17.225 7.561 13.469 1.00 79.12 109 PHE A C 1
ATOM 887 O O . PHE A 1 109 ? -16.201 6.996 13.105 1.00 79.12 109 PHE A O 1
ATOM 894 N N . GLN A 1 110 ? -17.545 8.795 13.071 1.00 73.62 110 GLN A N 1
ATOM 895 C CA . GLN A 1 110 ? -16.799 9.592 12.088 1.00 73.62 110 GLN A CA 1
ATOM 896 C C . GLN A 1 110 ? -16.391 10.954 12.662 1.00 73.62 110 GLN A C 1
ATOM 898 O O . GLN A 1 110 ? -16.975 11.448 13.632 1.00 73.62 110 GLN A O 1
ATOM 903 N N . LYS A 1 111 ? -15.421 11.619 12.020 1.00 69.38 111 LYS A N 1
ATOM 904 C CA . LYS A 1 111 ? -14.914 12.935 12.452 1.00 69.38 111 LYS A CA 1
ATOM 905 C C . LYS A 1 111 ? -16.021 13.988 12.596 1.00 69.38 111 LYS A C 1
ATOM 907 O O . LYS A 1 111 ? -16.033 14.721 13.584 1.00 69.38 111 LYS A O 1
ATOM 912 N N . ALA A 1 112 ? -16.960 14.043 11.650 1.00 72.00 112 ALA A N 1
ATOM 913 C CA . ALA A 1 112 ? -18.061 15.011 11.661 1.00 72.00 112 ALA A CA 1
ATOM 914 C C . ALA A 1 112 ? -18.948 14.892 12.916 1.00 72.00 112 ALA A C 1
ATOM 916 O O . ALA A 1 112 ? -19.410 15.895 13.452 1.00 72.00 112 ALA A O 1
ATOM 917 N N . ILE A 1 113 ? -19.131 13.674 13.436 1.00 73.00 113 ILE A N 1
ATOM 918 C CA . ILE A 1 113 ? -19.933 13.415 14.640 1.00 73.00 113 ILE A CA 1
ATOM 919 C C . ILE A 1 113 ? -19.275 14.044 15.869 1.00 73.00 113 ILE A C 1
ATOM 921 O O . ILE A 1 113 ? -19.962 14.660 16.681 1.00 73.00 113 ILE A O 1
ATOM 925 N N . ALA A 1 114 ? -17.948 13.957 15.999 1.00 73.62 114 ALA A N 1
ATOM 926 C CA . ALA A 1 114 ? -17.251 14.612 17.103 1.00 73.62 114 ALA A CA 1
ATOM 927 C C . ALA A 1 114 ? -17.397 16.135 17.080 1.00 73.62 114 ALA A C 1
ATOM 929 O O . ALA A 1 114 ? -17.666 16.725 18.125 1.00 73.62 114 ALA A O 1
ATOM 930 N N . LEU A 1 115 ? -17.250 16.753 15.905 1.00 74.06 115 LEU A N 1
ATOM 931 C CA . LEU A 1 115 ? -17.388 18.204 15.751 1.00 74.06 115 LEU A CA 1
ATOM 932 C C . LEU A 1 115 ? -18.818 18.687 16.025 1.00 74.06 115 LEU A C 1
ATOM 934 O O . LEU A 1 115 ? -19.006 19.805 16.493 1.00 74.06 115 LEU A O 1
ATOM 938 N N . ASN A 1 116 ? -19.820 17.839 15.799 1.00 79.06 116 ASN A N 1
ATOM 939 C CA . ASN A 1 116 ? -21.212 18.183 16.075 1.00 79.06 116 ASN A CA 1
ATOM 940 C C . ASN A 1 116 ? -21.590 18.003 17.552 1.00 79.06 116 ASN A C 1
ATOM 942 O O . ASN A 1 116 ? -22.270 18.856 18.116 1.00 79.06 116 ASN A O 1
ATOM 946 N N . TYR A 1 117 ? -21.173 16.903 18.189 1.00 79.69 117 TYR A N 1
ATOM 947 C CA . TYR A 1 117 ? -21.706 16.518 19.504 1.00 79.69 117 TYR A CA 1
ATOM 948 C C . TYR A 1 117 ? -20.768 16.772 20.688 1.00 79.69 117 TYR A C 1
ATOM 950 O O . TYR A 1 117 ? -21.258 16.889 21.813 1.00 79.69 117 TYR A O 1
ATOM 958 N N . PHE A 1 118 ? -19.451 16.862 20.468 1.00 80.44 118 PHE A N 1
ATOM 959 C CA . PHE A 1 118 ? -18.441 16.998 21.530 1.00 80.44 118 PHE A CA 1
ATOM 960 C C . PHE A 1 118 ? -17.795 18.386 21.580 1.00 80.44 118 PHE A C 1
ATOM 962 O O . PHE A 1 118 ? -16.622 18.529 21.922 1.00 80.44 118 PHE A O 1
ATOM 969 N N . THR A 1 119 ? -18.564 19.419 21.257 1.00 78.69 119 THR A N 1
ATOM 970 C CA . THR A 1 119 ? -18.170 20.822 21.416 1.00 78.69 119 THR A CA 1
ATOM 971 C C . THR A 1 119 ? -18.801 21.425 22.670 1.00 78.69 119 THR A C 1
ATOM 973 O O . THR A 1 119 ? -19.805 20.931 23.189 1.00 78.69 119 THR A O 1
ATOM 976 N N . ASP A 1 120 ? -18.218 22.515 23.174 1.00 68.75 120 ASP A N 1
ATOM 977 C CA . ASP A 1 120 ? -18.705 23.208 24.376 1.00 68.75 120 ASP A CA 1
ATOM 978 C C . ASP A 1 120 ? -20.124 23.796 24.227 1.00 68.75 120 ASP A C 1
ATOM 980 O O . ASP A 1 120 ? -20.763 24.100 25.239 1.00 68.75 120 ASP A O 1
ATOM 984 N N . GLU A 1 121 ? -20.613 23.941 22.992 1.00 73.88 121 GLU A N 1
ATOM 985 C CA . GLU A 1 121 ? -21.944 24.463 22.650 1.00 73.88 121 GLU A CA 1
ATOM 986 C C . GLU A 1 121 ? -23.018 23.368 22.520 1.00 73.88 121 GLU A C 1
ATOM 988 O O . GLU A 1 121 ? -24.198 23.675 22.353 1.00 73.88 121 GLU A O 1
ATOM 993 N N . SER A 1 122 ? -22.637 22.091 22.618 1.00 76.75 122 SER A N 1
ATOM 994 C CA . SER A 1 122 ? -23.558 20.960 22.475 1.00 76.75 122 SER A CA 1
ATOM 995 C C . SER A 1 122 ? -24.658 20.968 23.542 1.00 76.75 122 SER A C 1
ATOM 997 O O . SER A 1 122 ? -24.391 21.093 24.743 1.00 76.75 122 SER A O 1
ATOM 999 N N . SER A 1 123 ? -25.903 20.736 23.115 1.00 73.69 123 SER A N 1
ATOM 1000 C CA . SER A 1 123 ? -27.073 20.572 23.994 1.00 73.69 123 SER A CA 1
ATOM 1001 C C . SER A 1 123 ? -26.908 19.416 24.992 1.00 73.69 123 SER A C 1
ATOM 1003 O O . SER A 1 123 ? -27.498 19.433 26.072 1.00 73.69 123 SER A O 1
ATOM 1005 N N . LEU A 1 124 ? -26.046 18.443 24.677 1.00 73.94 124 LEU A N 1
ATOM 1006 C CA . LEU A 1 124 ? -25.763 17.264 25.501 1.00 73.94 124 LEU A CA 1
ATOM 1007 C C . LEU A 1 124 ? -24.796 17.547 26.664 1.00 73.94 124 LEU A C 1
ATOM 1009 O O . LEU A 1 124 ? -24.635 16.700 27.551 1.00 73.94 124 LEU A O 1
ATOM 1013 N N . ARG A 1 125 ? -24.143 18.721 26.683 1.00 74.44 125 ARG A N 1
ATOM 1014 C CA . ARG A 1 125 ? -23.094 19.069 27.655 1.00 74.44 125 ARG A CA 1
ATOM 1015 C C . ARG A 1 125 ? -23.567 18.935 29.099 1.00 74.44 125 ARG A C 1
ATOM 1017 O O . ARG A 1 125 ? -22.888 18.308 29.905 1.00 74.44 125 ARG A O 1
ATOM 1024 N N . PHE A 1 126 ? -24.734 19.485 29.425 1.00 68.75 126 PHE A N 1
ATOM 1025 C CA . PHE A 1 126 ? -25.250 19.498 30.800 1.00 68.75 126 PHE A CA 1
ATOM 1026 C C . PHE A 1 126 ? -25.688 18.126 31.309 1.00 68.75 126 PHE A C 1
ATOM 1028 O O . PHE A 1 126 ? -25.840 17.947 32.513 1.00 68.75 126 PHE A O 1
ATOM 1035 N N . ILE A 1 127 ? -25.872 17.165 30.407 1.00 66.38 127 ILE A N 1
ATOM 1036 C CA . ILE A 1 127 ? -26.500 15.892 30.738 1.00 66.38 127 ILE A CA 1
ATOM 1037 C C . ILE A 1 127 ? -25.433 14.838 31.059 1.00 66.38 127 ILE A C 1
ATOM 1039 O O . ILE A 1 127 ? -25.576 14.095 32.025 1.00 66.38 127 ILE A O 1
ATOM 1043 N N . PHE A 1 128 ? -24.312 14.815 30.322 1.00 74.62 128 PHE A N 1
ATOM 1044 C CA . PHE A 1 128 ? -23.359 13.695 30.411 1.00 74.62 128 PHE A CA 1
ATOM 1045 C C . PHE A 1 128 ? -21.876 14.071 30.561 1.00 74.62 128 PHE A C 1
ATOM 1047 O O . PHE A 1 128 ? -21.070 13.180 30.843 1.00 74.62 128 PHE A O 1
ATOM 1054 N N . GLN A 1 129 ? -21.489 15.352 30.443 1.00 80.31 129 GLN A N 1
ATOM 1055 C CA . GLN A 1 129 ? -20.084 15.806 30.551 1.00 80.31 129 GLN A CA 1
ATOM 1056 C C . GLN A 1 129 ? -19.385 15.308 31.833 1.00 80.31 129 GLN A C 1
ATOM 1058 O O . GLN A 1 129 ? -18.181 15.032 31.820 1.00 80.31 129 GLN A O 1
ATOM 1063 N N . GLU A 1 130 ? -20.127 15.176 32.937 1.00 83.50 130 GLU A N 1
ATOM 1064 C CA . GLU A 1 130 ? -19.589 14.761 34.240 1.00 83.50 130 GLU A CA 1
ATOM 1065 C C . GLU A 1 130 ? -19.815 13.279 34.574 1.00 83.50 130 GLU A C 1
ATOM 1067 O O . GLU A 1 130 ? -19.062 12.720 35.370 1.00 83.50 130 GLU A O 1
ATOM 1072 N N . GLN A 1 131 ? -20.807 12.618 33.975 1.00 88.75 131 GLN A N 1
ATOM 1073 C CA . GLN A 1 131 ? -21.174 11.240 34.328 1.00 88.75 131 GLN A CA 1
ATOM 1074 C C . GLN A 1 131 ? -20.334 10.188 33.588 1.00 88.75 131 GLN A C 1
ATOM 1076 O O . GLN A 1 131 ? -20.003 9.133 34.140 1.00 88.75 131 GLN A O 1
ATOM 1081 N N . ILE A 1 132 ? -19.957 10.467 32.336 1.00 91.31 132 ILE A N 1
ATOM 1082 C CA . ILE A 1 132 ? -19.279 9.482 31.490 1.00 91.31 132 ILE A CA 1
ATOM 1083 C C . ILE A 1 132 ? -17.815 9.334 31.893 1.00 91.31 132 ILE A C 1
ATOM 1085 O O . ILE A 1 132 ? -17.024 10.277 31.878 1.00 91.31 132 ILE A O 1
ATOM 1089 N N . THR A 1 133 ? -17.442 8.095 32.207 1.00 94.06 133 THR A N 1
ATOM 1090 C CA . THR A 1 133 ? -16.073 7.721 32.586 1.00 94.06 133 THR A CA 1
ATOM 1091 C C . THR A 1 133 ? -15.414 6.787 31.574 1.00 94.06 133 THR A C 1
ATOM 1093 O O . THR A 1 133 ? -14.189 6.630 31.605 1.00 94.06 133 THR A O 1
ATOM 1096 N N . ASN A 1 134 ? -16.196 6.179 30.677 1.00 94.56 134 ASN A N 1
ATOM 1097 C CA . ASN A 1 134 ? -15.727 5.249 29.656 1.00 94.56 134 ASN A CA 1
ATOM 1098 C C . ASN A 1 134 ? -16.394 5.527 28.302 1.00 94.56 134 ASN A C 1
ATOM 1100 O O . ASN A 1 134 ? -17.609 5.386 28.174 1.00 94.56 134 ASN A O 1
ATOM 1104 N N . LEU A 1 135 ? -15.595 5.871 27.297 1.00 91.94 135 LEU A N 1
ATOM 1105 C CA . LEU A 1 135 ? -16.056 6.102 25.933 1.00 91.94 135 LEU A CA 1
ATOM 1106 C C . LEU A 1 135 ? -15.377 5.121 24.979 1.00 91.94 135 LEU A C 1
ATOM 1108 O O . LEU A 1 135 ? -14.147 5.046 24.923 1.00 91.94 135 LEU A O 1
ATOM 1112 N N . ILE A 1 136 ? -16.190 4.392 24.221 1.00 90.31 136 ILE A N 1
ATOM 1113 C CA . ILE A 1 136 ? -15.753 3.528 23.128 1.00 90.31 136 ILE A CA 1
ATOM 1114 C C . ILE A 1 136 ? -16.282 4.117 21.823 1.00 90.31 136 ILE A C 1
ATOM 1116 O O . ILE A 1 136 ? -17.469 4.396 21.700 1.00 90.31 136 ILE A O 1
ATOM 1120 N N . LEU A 1 137 ? -15.407 4.299 20.850 1.00 86.69 137 LEU A N 1
ATOM 1121 C CA . LEU A 1 137 ? -15.728 4.770 19.511 1.00 86.69 137 LEU A CA 1
ATOM 1122 C C . LEU A 1 137 ? -15.370 3.643 18.555 1.00 86.69 137 LEU A C 1
ATOM 1124 O O . LEU A 1 137 ? -14.261 3.122 18.640 1.00 86.69 137 LEU A O 1
ATOM 1128 N N . ILE A 1 138 ? -16.301 3.223 17.711 1.00 82.44 138 ILE A N 1
ATOM 1129 C CA . ILE A 1 138 ? -16.101 2.161 16.730 1.00 82.44 138 ILE A CA 1
ATOM 1130 C C . ILE A 1 138 ? -16.316 2.781 15.355 1.00 82.44 138 ILE A C 1
ATOM 1132 O O . ILE A 1 138 ? -17.411 3.265 15.104 1.00 82.44 138 ILE A O 1
ATOM 1136 N N . SER A 1 139 ? -15.291 2.795 14.500 1.00 74.69 139 SER A N 1
ATOM 1137 C CA . SER A 1 139 ? -15.433 3.217 13.098 1.00 74.69 139 SER A CA 1
ATOM 1138 C C . SER A 1 139 ? -15.570 2.010 12.184 1.00 74.69 139 SER A C 1
ATOM 1140 O O . SER A 1 139 ? -14.815 1.038 12.315 1.00 74.69 139 SER A O 1
ATOM 1142 N N . ASP A 1 140 ? -16.496 2.117 11.240 1.00 64.75 140 ASP A N 1
ATOM 1143 C CA . ASP A 1 140 ? -16.790 1.142 10.199 1.00 64.75 140 ASP A CA 1
ATOM 1144 C C . ASP A 1 140 ? -16.406 1.766 8.852 1.00 64.75 140 ASP A C 1
ATOM 1146 O O . ASP A 1 140 ? -17.230 2.326 8.131 1.00 64.75 140 ASP A O 1
ATOM 1150 N N . ASP A 1 141 ? -15.109 1.750 8.541 1.00 51.56 141 ASP A N 1
ATOM 1151 C CA . ASP A 1 141 ? -14.596 2.371 7.318 1.00 51.56 141 ASP A CA 1
ATOM 1152 C C . ASP A 1 141 ? -14.867 1.454 6.116 1.00 51.56 141 ASP A C 1
ATOM 1154 O O . ASP A 1 141 ? -14.019 0.647 5.722 1.00 51.56 141 ASP A O 1
ATOM 1158 N N . GLU A 1 142 ? -16.068 1.577 5.549 1.00 44.84 142 GLU A N 1
ATOM 1159 C CA . GLU A 1 142 ? -16.360 1.220 4.151 1.00 44.84 142 GLU A CA 1
ATOM 1160 C C . GLU A 1 142 ? -16.645 2.454 3.273 1.00 44.84 142 GLU A C 1
ATOM 1162 O O . GLU A 1 142 ? -16.593 2.344 2.053 1.00 44.84 142 GLU A O 1
ATOM 1167 N N . ASN A 1 143 ? -16.865 3.643 3.854 1.00 37.66 143 ASN A N 1
ATOM 1168 C CA . ASN A 1 143 ? -17.189 4.866 3.108 1.00 37.66 143 ASN A CA 1
ATOM 1169 C C . ASN A 1 143 ? -16.522 6.119 3.702 1.00 37.66 143 ASN A C 1
ATOM 1171 O O . ASN A 1 143 ? -17.184 6.909 4.364 1.00 37.66 143 ASN A O 1
ATOM 1175 N N . GLU A 1 144 ? -15.240 6.352 3.413 1.00 38.56 144 GLU A N 1
ATOM 1176 C CA . GLU A 1 144 ? -14.668 7.711 3.430 1.00 38.56 144 GLU A CA 1
ATOM 1177 C C . GLU A 1 144 ? -13.739 7.899 2.222 1.00 38.56 144 GLU A C 1
ATOM 1179 O O . GLU A 1 144 ? -12.514 7.945 2.304 1.00 38.56 144 GLU A O 1
ATOM 1184 N N . MET A 1 145 ? -14.360 8.032 1.051 1.00 32.44 145 MET A N 1
ATOM 1185 C CA . MET A 1 145 ? -13.745 8.634 -0.127 1.00 32.44 145 MET A CA 1
ATOM 1186 C C . MET A 1 145 ? -13.917 10.157 -0.048 1.00 32.44 145 MET A C 1
ATOM 1188 O O . MET A 1 145 ? -14.564 10.741 -0.899 1.00 32.44 145 MET A O 1
ATOM 1192 N N . GLU A 1 146 ? -13.401 10.803 1.001 1.00 31.89 146 GLU A N 1
ATOM 1193 C CA . GLU A 1 146 ? -13.322 12.270 1.085 1.00 31.89 146 GLU A CA 1
ATOM 1194 C C . GLU A 1 146 ? -12.402 12.702 2.240 1.00 31.89 146 GLU A C 1
ATOM 1196 O O . GLU A 1 146 ? -12.828 12.998 3.348 1.00 31.89 146 GLU A O 1
ATOM 1201 N N . CYS A 1 147 ? -11.096 12.765 1.979 1.00 26.70 147 CYS A N 1
ATOM 1202 C CA . CYS A 1 147 ? -10.175 13.576 2.775 1.00 26.70 147 CYS A CA 1
ATOM 1203 C C . CYS A 1 147 ? -9.120 14.189 1.848 1.00 26.70 147 CYS A C 1
ATOM 1205 O O . CYS A 1 147 ? -8.004 13.679 1.676 1.00 26.70 147 CYS A O 1
ATOM 1207 N N . LEU A 1 148 ? -9.505 15.321 1.246 1.00 25.67 148 LEU A N 1
ATOM 1208 C CA . LEU A 1 148 ? -8.566 16.373 0.862 1.00 25.67 148 LEU A CA 1
ATOM 1209 C C . LEU A 1 148 ? -7.622 16.645 2.050 1.00 25.67 148 LEU A C 1
ATOM 1211 O O . LEU A 1 148 ? -8.081 16.614 3.196 1.00 25.67 148 LEU A O 1
ATOM 1215 N N . PRO A 1 149 ? -6.332 16.954 1.829 1.00 28.81 149 PRO A N 1
ATOM 1216 C CA . PRO A 1 149 ? -5.479 17.498 2.877 1.00 28.81 149 PRO A CA 1
ATOM 1217 C C . PRO A 1 149 ? -5.957 18.922 3.192 1.00 28.81 149 PRO A C 1
ATOM 1219 O O . PRO A 1 149 ? -5.389 19.908 2.729 1.00 28.81 149 PRO A O 1
ATOM 1222 N N . ASN A 1 150 ? -7.057 19.039 3.935 1.00 30.69 150 ASN A N 1
ATOM 1223 C CA . ASN A 1 150 ? -7.503 20.313 4.467 1.00 30.69 150 ASN A CA 1
ATOM 1224 C C . ASN A 1 150 ? -6.562 20.700 5.605 1.00 30.69 150 ASN A C 1
ATOM 1226 O O . ASN A 1 150 ? -6.402 19.982 6.589 1.00 30.69 150 ASN A O 1
ATOM 1230 N N . ILE A 1 151 ? -5.963 21.876 5.445 1.00 30.45 151 ILE A N 1
ATOM 1231 C CA . ILE A 1 151 ? -4.959 22.531 6.296 1.00 30.45 151 ILE A CA 1
ATOM 1232 C C . ILE A 1 151 ? -5.538 22.959 7.673 1.00 30.45 151 ILE A C 1
ATOM 1234 O O . ILE A 1 151 ? -4.974 23.783 8.380 1.00 30.45 151 ILE A O 1
ATOM 1238 N N . TYR A 1 152 ? -6.629 22.338 8.122 1.00 36.38 152 TYR A N 1
ATOM 1239 C CA . TYR A 1 152 ? -7.182 22.487 9.466 1.00 36.38 152 TYR A CA 1
ATOM 1240 C C . TYR A 1 152 ? -7.564 21.101 9.995 1.00 36.38 152 TYR A C 1
ATOM 1242 O O . TYR A 1 152 ? -8.721 20.678 9.971 1.00 36.38 152 TYR A O 1
ATOM 1250 N N . ALA A 1 153 ? -6.558 20.343 10.435 1.00 45.41 153 ALA A N 1
ATOM 1251 C CA . ALA A 1 153 ? -6.786 19.126 11.199 1.00 45.41 153 ALA A CA 1
ATOM 1252 C C . ALA A 1 153 ? -7.271 19.520 12.603 1.00 45.41 153 ALA A C 1
ATOM 1254 O O . ALA A 1 153 ? -6.486 19.622 13.538 1.00 45.41 153 ALA A O 1
ATOM 1255 N N . GLU A 1 154 ? -8.567 19.794 12.749 1.00 53.78 154 GLU A N 1
ATOM 1256 C CA . GLU A 1 154 ? -9.176 19.846 14.076 1.00 53.78 154 GLU A CA 1
ATOM 1257 C C . GLU A 1 154 ? -9.040 18.475 14.749 1.00 53.78 154 GLU A C 1
ATOM 1259 O O . GLU A 1 154 ? -9.456 17.445 14.206 1.00 53.78 154 GLU A O 1
ATOM 1264 N N . ASP A 1 155 ? -8.405 18.479 15.920 1.00 64.81 155 ASP A N 1
ATOM 1265 C CA . ASP A 1 155 ? -8.091 17.300 16.718 1.00 64.81 155 ASP A CA 1
ATOM 1266 C C . ASP A 1 155 ? -9.361 16.800 17.426 1.00 64.81 155 ASP A C 1
ATOM 1268 O O . ASP A 1 155 ? -9.786 17.328 18.456 1.00 64.81 155 ASP A O 1
ATOM 1272 N N . VAL A 1 156 ? -10.001 15.783 16.846 1.00 70.44 156 VAL A N 1
ATOM 1273 C CA . VAL A 1 156 ? -11.197 15.120 17.398 1.00 70.44 156 VAL A CA 1
ATOM 1274 C C . VAL A 1 156 ? -10.964 14.643 18.828 1.00 70.44 156 VAL A C 1
ATOM 1276 O O . VAL A 1 156 ? -11.850 14.745 19.680 1.00 70.44 156 VAL A O 1
ATOM 1279 N N . TYR A 1 157 ? -9.766 14.137 19.118 1.00 74.44 157 TYR A N 1
ATOM 1280 C CA . TYR A 1 157 ? -9.478 13.606 20.435 1.00 74.44 157 TYR A CA 1
ATOM 1281 C C . TYR A 1 157 ? -9.336 14.720 21.475 1.00 74.44 157 TYR A C 1
ATOM 1283 O O . TYR A 1 157 ? -9.751 14.531 22.619 1.00 74.44 157 TYR A O 1
ATOM 1291 N N . ALA A 1 158 ? -8.821 15.888 21.084 1.00 73.19 158 ALA A N 1
ATOM 1292 C CA . ALA A 1 158 ? -8.832 17.073 21.936 1.00 73.19 158 ALA A CA 1
ATOM 1293 C C . ALA A 1 158 ? -10.260 17.493 22.306 1.00 73.19 158 ALA A C 1
ATOM 1295 O O . ALA A 1 158 ? -10.543 17.684 23.486 1.00 73.19 158 ALA A O 1
ATOM 1296 N N . HIS A 1 159 ? -11.176 17.555 21.333 1.00 77.31 159 HIS A N 1
ATOM 1297 C CA . HIS A 1 159 ? -12.585 17.884 21.587 1.00 77.31 159 HIS A CA 1
ATOM 1298 C C . HIS A 1 159 ? -13.219 16.914 22.588 1.00 77.31 159 HIS A C 1
ATOM 1300 O O . HIS A 1 159 ? -13.823 17.341 23.567 1.00 77.31 159 HIS A O 1
ATOM 1306 N N . ILE A 1 160 ? -12.991 15.609 22.423 1.00 82.31 160 ILE A N 1
ATOM 1307 C CA . ILE A 1 160 ? -13.489 14.583 23.350 1.00 82.31 160 ILE A CA 1
ATOM 1308 C C . ILE A 1 160 ? -12.910 14.761 24.762 1.00 82.31 160 ILE A C 1
ATOM 1310 O O . ILE A 1 160 ? -13.651 14.690 25.745 1.00 82.31 160 ILE A O 1
ATOM 1314 N N . LEU A 1 161 ? -11.593 14.969 24.884 1.00 80.25 161 LEU A N 1
ATOM 1315 C CA . LEU A 1 161 ? -10.936 15.120 26.188 1.00 80.25 161 LEU A CA 1
ATOM 1316 C C . LEU A 1 161 ? -11.332 16.415 26.905 1.00 80.25 161 LEU A C 1
ATOM 1318 O O . LEU A 1 161 ? -11.393 16.420 28.133 1.00 80.25 161 LEU A O 1
ATOM 1322 N N . ILE A 1 162 ? -11.604 17.488 26.160 1.00 80.12 162 ILE A N 1
ATOM 1323 C CA . ILE A 1 162 ? -12.122 18.751 26.700 1.00 80.12 162 ILE A CA 1
ATOM 1324 C C . ILE A 1 162 ? -13.591 18.583 27.111 1.00 80.12 162 ILE A C 1
ATOM 1326 O O . ILE A 1 162 ? -13.988 19.027 28.190 1.00 80.12 162 ILE A O 1
ATOM 1330 N N . PHE A 1 163 ? -14.391 17.904 26.285 1.00 85.81 163 PHE A N 1
ATOM 1331 C CA . PHE A 1 163 ? -15.817 17.724 26.518 1.00 85.81 163 PHE A CA 1
ATOM 1332 C C . PHE A 1 163 ? -16.111 16.847 27.736 1.00 85.81 163 PHE A C 1
ATOM 1334 O O . PHE A 1 163 ? -16.973 17.208 28.527 1.00 85.81 163 PHE A O 1
ATOM 1341 N N . PHE A 1 164 ? -15.422 15.723 27.950 1.00 87.62 164 PHE A N 1
ATOM 1342 C CA . PHE A 1 164 ? -15.706 14.844 29.093 1.00 87.62 164 PHE A CA 1
ATOM 1343 C C . PHE A 1 164 ? -14.786 15.115 30.290 1.00 87.62 164 PHE A C 1
ATOM 1345 O O . PHE A 1 164 ? -13.629 14.694 30.318 1.00 87.62 164 PHE A O 1
ATOM 1352 N N . LYS A 1 165 ? -15.330 15.718 31.354 1.00 87.38 165 LYS A N 1
ATOM 1353 C CA . LYS A 1 165 ? -14.557 16.113 32.548 1.00 87.38 165 LYS A CA 1
ATOM 1354 C C . LYS A 1 165 ? -14.056 14.937 33.387 1.00 87.38 165 LYS A C 1
ATOM 1356 O O . LYS A 1 165 ? -13.052 15.082 34.077 1.00 87.38 165 LYS A O 1
ATOM 1361 N N . ASN A 1 166 ? -14.750 13.795 33.349 1.00 90.81 166 ASN A N 1
ATOM 1362 C CA . ASN A 1 166 ? -14.473 12.620 34.190 1.00 90.81 166 ASN A CA 1
ATOM 1363 C C . ASN A 1 166 ? -14.046 11.371 33.393 1.00 90.81 166 ASN A C 1
ATOM 1365 O O . ASN A 1 166 ? -14.058 10.253 33.924 1.00 90.81 166 ASN A O 1
ATOM 1369 N N . LEU A 1 167 ? -13.622 11.542 32.135 1.00 92.38 167 LEU A N 1
ATOM 1370 C CA . LEU A 1 167 ? -13.240 10.433 31.263 1.00 92.38 167 LEU A CA 1
ATOM 1371 C C . LEU A 1 167 ? -11.958 9.739 31.746 1.00 92.38 167 LEU A C 1
ATOM 1373 O O . LEU A 1 167 ? -10.854 10.277 31.671 1.00 92.38 167 LEU A O 1
ATOM 1377 N N . LYS A 1 168 ? -12.099 8.497 32.219 1.00 94.56 168 LYS A N 1
ATOM 1378 C CA . LYS A 1 168 ? -10.987 7.656 32.692 1.00 94.56 168 LYS A CA 1
ATOM 1379 C C . LYS A 1 168 ? -10.512 6.667 31.635 1.00 94.56 168 LYS A C 1
ATOM 1381 O O . LYS A 1 168 ? -9.351 6.249 31.698 1.00 94.56 168 LYS A O 1
ATOM 1386 N N . LYS A 1 169 ? -11.392 6.266 30.714 1.00 95.06 169 LYS A N 1
ATOM 1387 C CA . LYS A 1 169 ? -11.118 5.301 29.646 1.00 95.06 169 LYS A CA 1
ATOM 1388 C C . LYS A 1 169 ? -11.623 5.833 28.309 1.00 95.06 169 LYS A C 1
ATOM 1390 O O . LYS A 1 169 ? -12.804 6.142 28.188 1.00 95.06 169 LYS A O 1
ATOM 1395 N N . LEU A 1 170 ? -10.736 5.890 27.325 1.00 91.38 170 LEU A N 1
ATOM 1396 C CA . LEU A 1 170 ? -11.066 6.214 25.941 1.00 91.38 170 LEU A CA 1
ATOM 1397 C C . LEU A 1 170 ? -10.561 5.086 25.046 1.00 91.38 170 LEU A C 1
ATOM 1399 O O . LEU A 1 170 ? -9.413 4.655 25.175 1.00 91.38 170 LEU A O 1
ATOM 1403 N N . SER A 1 171 ? -11.410 4.559 24.173 1.00 89.31 171 SER A N 1
ATOM 1404 C CA . SER A 1 171 ? -11.029 3.502 23.239 1.00 89.31 171 SER A CA 1
ATOM 1405 C C . SER A 1 171 ? -11.587 3.769 21.857 1.00 89.31 171 SER A C 1
ATOM 1407 O O . SER A 1 171 ? -12.796 3.833 21.695 1.00 89.31 171 SER A O 1
ATOM 1409 N N . PHE A 1 172 ? -10.711 3.881 20.867 1.00 83.44 172 PHE A N 1
ATOM 1410 C CA . PHE A 1 172 ? -11.085 4.010 19.465 1.00 83.44 172 PHE A CA 1
ATOM 1411 C C . PHE A 1 172 ? -10.783 2.710 18.720 1.00 83.44 172 PHE A C 1
ATOM 1413 O O . PHE A 1 172 ? -9.627 2.396 18.466 1.00 83.44 172 PHE A O 1
ATOM 1420 N N . VAL A 1 173 ? -11.803 1.938 18.374 1.00 75.12 173 VAL A N 1
ATOM 1421 C CA . VAL A 1 173 ? -11.699 0.651 17.683 1.00 75.12 173 VAL A CA 1
ATOM 1422 C C . VAL A 1 173 ? -12.091 0.846 16.218 1.00 75.12 173 VAL A C 1
ATOM 1424 O O . VAL A 1 173 ? -13.043 1.551 15.920 1.00 75.12 173 VAL A O 1
ATOM 1427 N N . LYS A 1 174 ? -11.375 0.219 15.287 1.00 66.81 174 LYS A N 1
ATOM 1428 C CA . LYS A 1 174 ? -11.754 0.190 13.866 1.00 66.81 174 LYS A CA 1
ATOM 1429 C C . LYS A 1 174 ? -12.182 -1.235 13.512 1.00 66.81 174 LYS A C 1
ATOM 1431 O O . LYS A 1 174 ? -11.490 -2.172 13.915 1.00 66.81 174 LYS A O 1
ATOM 1436 N N . SER A 1 175 ? -13.319 -1.404 12.839 1.00 51.97 175 SER A N 1
ATOM 1437 C CA . SER A 1 175 ? -13.900 -2.723 12.538 1.00 51.97 175 SER A CA 1
ATOM 1438 C C . SER A 1 175 ? -13.333 -3.379 11.270 1.00 51.97 175 SER A C 1
ATOM 1440 O O . SER A 1 175 ? -13.387 -4.604 11.155 1.00 51.97 175 SER A O 1
ATOM 1442 N N . SER A 1 176 ? -12.729 -2.601 10.359 1.00 44.78 176 SER A N 1
ATOM 1443 C CA . SER A 1 176 ? -12.145 -3.080 9.096 1.00 44.78 176 SER A CA 1
ATOM 1444 C C . SER A 1 176 ? -10.625 -2.831 9.007 1.00 44.78 176 SER A C 1
ATOM 1446 O O . SER A 1 176 ? -10.090 -1.852 9.529 1.00 44.78 176 SER A O 1
ATOM 1448 N N . VAL A 1 177 ? -9.906 -3.735 8.326 1.00 39.31 177 VAL A N 1
ATOM 1449 C CA . VAL A 1 177 ? -8.441 -3.681 8.103 1.00 39.31 177 VAL A CA 1
ATOM 1450 C C . VAL A 1 177 ? -8.079 -2.785 6.897 1.00 39.31 177 VAL A C 1
ATOM 1452 O O . VAL A 1 177 ? -6.930 -2.754 6.460 1.00 39.31 177 VAL A O 1
ATOM 1455 N N . VAL A 1 178 ? -9.030 -2.030 6.333 1.00 33.50 178 VAL A N 1
ATOM 1456 C CA . VAL A 1 178 ? -8.786 -1.192 5.149 1.00 33.50 178 VAL A CA 1
ATOM 1457 C C . VAL A 1 178 ? -8.627 0.282 5.549 1.00 33.50 178 VAL A C 1
ATOM 1459 O O . VAL A 1 178 ? -9.523 0.917 6.088 1.00 33.50 178 VAL A O 1
ATOM 1462 N N . LEU A 1 179 ? -7.390 0.741 5.351 1.00 35.81 179 LEU A N 1
ATOM 1463 C CA . LEU A 1 179 ? -6.829 2.088 5.186 1.00 35.81 179 LEU A CA 1
ATOM 1464 C C . LEU A 1 179 ? -7.669 3.344 5.494 1.00 35.81 179 LEU A C 1
ATOM 1466 O O . LEU A 1 179 ? -8.736 3.555 4.941 1.00 35.81 179 LEU A O 1
ATOM 1470 N N . ASP A 1 180 ? -7.003 4.226 6.249 1.00 39.03 180 ASP A N 1
ATOM 1471 C CA . ASP A 1 180 ? -7.100 5.694 6.228 1.00 39.03 180 ASP A CA 1
ATOM 1472 C C . ASP A 1 180 ? -7.947 6.381 7.316 1.00 39.03 180 ASP A C 1
ATOM 1474 O O . ASP A 1 180 ? -9.074 6.796 7.103 1.00 39.03 180 ASP A O 1
ATOM 1478 N N . SER A 1 181 ? -7.339 6.577 8.493 1.00 39.31 181 SER A N 1
ATOM 1479 C CA . SER A 1 181 ? -7.711 7.669 9.402 1.00 39.31 181 SER A CA 1
ATOM 1480 C C . SER A 1 181 ? -6.459 8.513 9.684 1.00 39.31 181 SER A C 1
ATOM 1482 O O . SER A 1 181 ? -5.708 8.239 10.625 1.00 39.31 181 SER A O 1
ATOM 1484 N N . ARG A 1 182 ? -6.192 9.494 8.815 1.00 50.19 182 ARG A N 1
ATOM 1485 C CA . ARG A 1 182 ? -5.101 10.480 8.922 1.00 50.19 182 ARG A CA 1
ATOM 1486 C C . ARG A 1 182 ? -5.390 11.494 10.034 1.00 50.19 182 ARG A C 1
ATOM 1488 O O . ARG A 1 182 ? -6.214 12.387 9.853 1.00 50.19 182 ARG A O 1
ATOM 1495 N N . LEU A 1 183 ? -4.706 11.383 11.173 1.00 50.75 183 LEU A N 1
ATOM 1496 C CA . LEU A 1 183 ? -4.683 12.426 12.207 1.00 50.75 183 LEU A CA 1
ATOM 1497 C C . LEU A 1 183 ? -3.254 12.576 12.760 1.00 50.75 183 LEU A C 1
ATOM 1499 O O . LEU A 1 183 ? -2.910 11.922 13.749 1.00 50.75 183 LEU A O 1
ATOM 1503 N N . PRO A 1 184 ? -2.415 13.427 12.144 1.00 50.84 184 PRO A N 1
ATOM 1504 C CA . PRO A 1 184 ? -1.087 13.720 12.663 1.00 50.84 184 PRO A CA 1
ATOM 1505 C C . PRO A 1 184 ? -1.192 14.653 13.876 1.00 50.84 184 PRO A C 1
ATOM 1507 O O . PRO A 1 184 ? -1.725 15.760 13.773 1.00 50.84 184 PRO A O 1
ATOM 1510 N N . PHE A 1 185 ? -0.627 14.255 15.022 1.00 54.00 185 PHE A N 1
ATOM 1511 C CA . PHE A 1 185 ? -0.589 15.105 16.226 1.00 54.00 185 PHE A CA 1
ATOM 1512 C C . PHE A 1 185 ? 0.428 16.247 16.108 1.00 54.00 185 PHE A C 1
ATOM 1514 O O . PHE A 1 185 ? 0.418 17.169 16.921 1.00 54.00 185 PHE A O 1
ATOM 1521 N N . TYR A 1 186 ? 1.299 16.187 15.098 1.00 50.81 186 TYR A N 1
ATOM 1522 C CA . TYR A 1 186 ? 2.397 17.124 14.869 1.00 50.81 186 TYR A CA 1
ATOM 1523 C C . TYR A 1 186 ? 1.952 18.594 14.762 1.00 50.81 186 TYR A C 1
ATOM 1525 O O . TYR A 1 186 ? 2.696 19.492 15.151 1.00 50.81 186 TYR A O 1
ATOM 1533 N N . TYR A 1 187 ? 0.738 18.846 14.260 1.00 51.84 187 TYR A N 1
ATOM 1534 C CA . TYR A 1 187 ? 0.211 20.200 14.055 1.00 51.84 187 TYR A CA 1
ATOM 1535 C C . TYR A 1 187 ? -0.646 20.725 15.219 1.00 51.84 187 TYR A C 1
ATOM 1537 O O . TYR A 1 187 ? -1.024 21.898 15.208 1.00 51.84 187 TYR A O 1
ATOM 1545 N N . SER A 1 188 ? -0.944 19.899 16.228 1.00 52.84 188 SER A N 1
ATOM 1546 C CA . SER A 1 188 ? -1.794 20.297 17.353 1.00 52.84 188 SER A CA 1
ATOM 1547 C C . SER A 1 188 ? -0.986 21.011 18.447 1.00 52.84 188 SER A C 1
ATOM 1549 O O . SER A 1 188 ? 0.098 20.546 18.814 1.00 52.84 188 SER A O 1
ATOM 1551 N N . PRO A 1 189 ? -1.497 22.109 19.039 1.00 52.75 189 PRO A N 1
ATOM 1552 C CA . PRO A 1 189 ? -0.854 22.747 20.183 1.00 52.75 189 PRO A CA 1
ATOM 1553 C C . PRO A 1 189 ? -0.671 21.759 21.345 1.00 52.75 189 PRO A C 1
ATOM 1555 O O . PRO A 1 189 ? -1.572 20.989 21.664 1.00 52.75 189 PRO A O 1
ATOM 1558 N N . CYS A 1 190 ? 0.466 21.814 22.047 1.00 51.91 190 CYS A N 1
ATOM 1559 C CA . CYS A 1 190 ? 0.806 20.851 23.108 1.00 51.91 190 CYS A CA 1
ATOM 1560 C C . CYS A 1 190 ? -0.253 20.698 24.224 1.00 51.91 190 CYS A C 1
ATOM 1562 O O . CYS A 1 190 ? -0.267 19.675 24.909 1.00 51.91 190 CYS A O 1
ATOM 1564 N N . THR A 1 191 ? -1.124 21.691 24.421 1.00 56.69 191 THR A N 1
ATOM 1565 C CA . THR A 1 191 ? -2.161 21.729 25.463 1.00 56.69 191 THR A CA 1
ATOM 1566 C C . THR A 1 191 ? -3.455 20.999 25.101 1.00 56.69 191 THR A C 1
ATOM 1568 O O . THR A 1 191 ? -4.184 20.611 26.014 1.00 56.69 191 THR A O 1
ATOM 1571 N N . THR A 1 192 ? -3.752 20.784 23.815 1.00 61.31 192 THR A N 1
ATOM 1572 C CA . THR A 1 192 ? -5.071 20.294 23.366 1.00 61.31 192 THR A CA 1
ATOM 1573 C C . THR A 1 192 ? -5.319 18.831 23.720 1.00 61.31 192 THR A C 1
ATOM 1575 O O . THR A 1 192 ? -6.455 18.441 23.965 1.00 61.31 192 THR A O 1
ATOM 1578 N N . PHE A 1 193 ? -4.259 18.027 23.820 1.00 71.62 193 PHE A N 1
ATOM 1579 C CA . PHE A 1 193 ? -4.339 16.596 24.112 1.00 71.62 193 PHE A CA 1
ATOM 1580 C C . PHE A 1 193 ? -3.746 16.250 25.485 1.00 71.62 193 PHE A C 1
ATOM 1582 O O . PHE A 1 193 ? -2.795 15.474 25.598 1.00 71.62 193 PHE A O 1
ATOM 1589 N N . SER A 1 194 ? -4.259 16.877 26.544 1.00 75.94 194 SER A N 1
ATOM 1590 C CA . SER A 1 194 ? -3.830 16.629 27.924 1.00 75.94 194 SER A CA 1
ATOM 1591 C C . SER A 1 194 ? -4.998 16.174 28.795 1.00 75.94 194 SER A C 1
ATOM 1593 O O . SER A 1 194 ? -6.117 16.660 28.660 1.00 75.94 194 SER A O 1
ATOM 1595 N N . SER A 1 195 ? -4.753 15.213 29.689 1.00 83.25 195 SER A N 1
ATOM 1596 C CA . SER A 1 195 ? -5.757 14.766 30.657 1.00 83.25 195 SER A CA 1
ATOM 1597 C C . SER A 1 195 ? -5.106 14.396 31.991 1.00 83.25 195 SER A C 1
ATOM 1599 O O . SER A 1 195 ? -4.215 13.538 32.034 1.00 83.25 195 SER A O 1
ATOM 1601 N N . PRO A 1 196 ? -5.559 14.992 33.111 1.00 84.19 196 PRO A N 1
ATOM 1602 C CA . PRO A 1 196 ? -5.024 14.687 34.432 1.00 84.19 196 PRO A CA 1
ATOM 1603 C C . PRO A 1 196 ? -5.591 13.393 35.033 1.00 84.19 196 PRO A C 1
ATOM 1605 O O . PRO A 1 196 ? -5.089 12.952 36.066 1.00 84.19 196 PRO A O 1
ATOM 1608 N N . ILE A 1 197 ? -6.621 12.792 34.425 1.00 90.38 197 ILE A N 1
ATOM 1609 C CA . ILE A 1 197 ? -7.382 11.667 34.998 1.00 90.38 197 ILE A CA 1
ATOM 1610 C C . ILE A 1 197 ? -7.459 10.428 34.101 1.00 90.38 197 ILE A C 1
ATOM 1612 O O . ILE A 1 197 ? -7.814 9.357 34.597 1.00 90.38 197 ILE A O 1
ATOM 1616 N N . LEU A 1 198 ? -7.135 10.541 32.809 1.00 91.12 198 LEU A N 1
ATOM 1617 C CA . LEU A 1 198 ? -7.199 9.414 31.883 1.00 91.12 198 LEU A CA 1
ATOM 1618 C C . LEU A 1 198 ? -6.225 8.310 32.323 1.00 91.12 198 LEU A C 1
ATOM 1620 O O . LEU A 1 198 ? -5.033 8.547 32.518 1.00 91.12 198 LEU A O 1
ATOM 1624 N N . THR A 1 199 ? -6.749 7.095 32.482 1.00 94.62 199 THR A N 1
ATOM 1625 C CA . THR A 1 199 ? -5.989 5.921 32.947 1.00 94.62 199 THR A CA 1
ATOM 1626 C C . THR A 1 199 ? -5.818 4.864 31.862 1.00 94.62 199 THR A C 1
ATOM 1628 O O . THR A 1 199 ? -4.812 4.158 31.869 1.00 94.62 199 THR A O 1
ATOM 1631 N N . HIS A 1 200 ? -6.771 4.757 30.929 1.00 95.38 200 HIS A N 1
ATOM 1632 C CA . HIS A 1 200 ? -6.719 3.814 29.810 1.00 95.38 200 HIS A CA 1
ATOM 1633 C C . HIS A 1 200 ? -6.958 4.549 28.495 1.00 95.38 200 HIS A C 1
ATOM 1635 O O . HIS A 1 200 ? -7.956 5.260 28.358 1.00 95.38 200 HIS A O 1
ATOM 1641 N N . LEU A 1 201 ? -6.074 4.326 27.530 1.00 91.06 201 LEU A N 1
ATOM 1642 C CA . LEU A 1 201 ? -6.192 4.864 26.183 1.00 91.06 201 LEU A CA 1
ATOM 1643 C C . LEU A 1 201 ? -5.943 3.751 25.165 1.00 91.06 201 LEU A C 1
ATOM 1645 O O . LEU A 1 201 ? -4.891 3.118 25.191 1.00 91.06 201 LEU A O 1
ATOM 1649 N N . TYR A 1 202 ? -6.903 3.526 24.275 1.00 89.19 202 TYR A N 1
ATOM 1650 C CA . TYR A 1 202 ? -6.720 2.749 23.053 1.00 89.19 202 TYR A CA 1
ATOM 1651 C C . TYR A 1 202 ? -6.917 3.693 21.868 1.00 89.19 202 TYR A C 1
ATOM 1653 O O . TYR A 1 202 ? -7.992 4.284 21.741 1.00 89.19 202 TYR A O 1
ATOM 1661 N N . ILE A 1 203 ? -5.887 3.871 21.042 1.00 83.25 203 ILE A N 1
ATOM 1662 C CA . ILE A 1 203 ? -5.851 4.918 20.018 1.00 83.25 203 ILE A CA 1
ATOM 1663 C C . ILE A 1 203 ? -5.194 4.440 18.721 1.00 83.25 203 ILE A C 1
ATOM 1665 O O . ILE A 1 203 ? -4.255 3.642 18.735 1.00 83.25 203 ILE A O 1
ATOM 1669 N N . ASN A 1 204 ? -5.682 4.964 17.599 1.00 77.69 204 ASN A N 1
ATOM 1670 C CA . ASN A 1 204 ? -5.030 4.853 16.300 1.00 77.69 204 ASN A CA 1
ATOM 1671 C C . ASN A 1 204 ? -4.181 6.106 16.060 1.00 77.69 204 ASN A C 1
ATOM 1673 O O . ASN A 1 204 ? -4.672 7.221 16.243 1.00 77.69 204 ASN A O 1
ATOM 1677 N N . VAL A 1 205 ? -2.933 5.924 15.637 1.00 74.50 205 VAL A N 1
ATOM 1678 C CA . VAL A 1 205 ? -2.016 7.016 15.285 1.00 74.50 205 VAL A CA 1
ATOM 1679 C C . VAL A 1 205 ? -1.487 6.835 13.867 1.00 74.50 205 VAL A C 1
ATOM 1681 O O . VAL A 1 205 ? -1.425 5.716 13.348 1.00 74.50 205 VAL A O 1
ATOM 1684 N N . GLU A 1 206 ? -1.081 7.935 13.244 1.00 72.25 206 GLU A N 1
ATOM 1685 C CA . GLU A 1 206 ? -0.514 7.902 11.900 1.00 72.25 206 GLU A CA 1
ATOM 1686 C C . GLU A 1 206 ? 0.907 7.330 11.926 1.00 72.25 206 GLU A C 1
ATOM 1688 O O . GLU A 1 206 ? 1.215 6.383 11.202 1.00 72.25 206 GLU A O 1
ATOM 1693 N N . THR A 1 207 ? 1.752 7.834 12.824 1.00 73.50 207 THR A N 1
ATOM 1694 C CA . THR A 1 207 ? 3.168 7.470 12.910 1.00 73.50 207 THR A CA 1
ATOM 1695 C C . THR A 1 207 ? 3.571 7.021 14.312 1.00 73.50 207 THR A C 1
ATOM 1697 O O . THR A 1 207 ? 2.909 7.288 15.315 1.00 73.50 207 THR A O 1
ATOM 1700 N N . LEU A 1 208 ? 4.732 6.368 14.420 1.00 78.12 208 LEU A N 1
ATOM 1701 C CA . LEU A 1 208 ? 5.316 6.074 15.733 1.00 78.12 208 LEU A CA 1
ATOM 1702 C C . LEU A 1 208 ? 5.731 7.361 16.477 1.00 78.12 208 LEU A C 1
ATOM 1704 O O . LEU A 1 208 ? 5.802 7.358 17.703 1.00 78.12 208 LEU A O 1
ATOM 1708 N N . GLU A 1 209 ? 5.992 8.461 15.760 1.00 76.25 209 GLU A N 1
ATOM 1709 C CA . GLU A 1 209 ? 6.371 9.754 16.346 1.00 76.25 209 GLU A CA 1
ATOM 1710 C C . GLU A 1 209 ? 5.227 10.355 17.179 1.00 76.25 209 GLU A C 1
ATOM 1712 O O . GLU A 1 209 ? 5.454 10.846 18.286 1.00 76.25 209 GLU A O 1
ATOM 1717 N N . ASP A 1 210 ? 3.983 10.179 16.732 1.00 75.12 210 ASP A N 1
ATOM 1718 C CA . ASP A 1 210 ? 2.774 10.560 17.472 1.00 75.12 210 ASP A CA 1
ATOM 1719 C C . ASP A 1 210 ? 2.704 9.912 18.866 1.00 75.12 210 ASP A C 1
ATOM 1721 O O . ASP A 1 210 ? 2.270 10.539 19.836 1.00 75.12 210 ASP A O 1
ATOM 1725 N N . CYS A 1 211 ? 3.220 8.685 19.016 1.00 77.12 211 CYS A N 1
ATOM 1726 C CA . CYS A 1 211 ? 3.308 8.020 20.318 1.00 77.12 211 CYS A CA 1
ATOM 1727 C C . CYS A 1 211 ? 4.213 8.782 21.292 1.00 77.12 211 CYS A C 1
ATOM 1729 O O . CYS A 1 211 ? 3.907 8.867 22.483 1.00 77.12 211 CYS A O 1
ATOM 1731 N N . PHE A 1 212 ? 5.328 9.340 20.807 1.00 77.19 212 PHE A N 1
ATOM 1732 C CA . PHE A 1 212 ? 6.239 10.115 21.649 1.00 77.19 212 PHE A CA 1
ATOM 1733 C C . PHE A 1 212 ? 5.563 11.384 22.148 1.00 77.19 212 PHE A C 1
ATOM 1735 O O . PHE A 1 212 ? 5.653 11.662 23.346 1.00 77.19 212 PHE A O 1
ATOM 1742 N N . TYR A 1 213 ? 4.815 12.071 21.279 1.00 73.56 213 TYR A N 1
ATOM 1743 C CA . TYR A 1 213 ? 3.998 13.210 21.678 1.00 73.56 213 TYR A CA 1
ATOM 1744 C C . TYR A 1 213 ? 2.998 12.804 22.765 1.00 73.56 213 TYR A C 1
ATOM 1746 O O . TYR A 1 213 ? 2.917 13.462 23.802 1.00 73.56 213 TYR A O 1
ATOM 1754 N N . LEU A 1 214 ? 2.214 11.728 22.581 1.00 72.81 214 LEU A N 1
ATOM 1755 C CA . LEU A 1 214 ? 1.210 11.257 23.565 1.00 72.81 214 LEU A CA 1
ATOM 1756 C C . LEU A 1 214 ? 1.799 11.072 24.968 1.00 72.81 214 LEU A C 1
ATOM 1758 O O . LEU A 1 214 ? 1.138 11.333 25.974 1.00 72.81 214 LEU A O 1
ATOM 1762 N N . LEU A 1 215 ? 3.060 10.663 25.019 1.00 75.06 215 LEU A N 1
ATOM 1763 C CA . LEU A 1 215 ? 3.755 10.277 26.233 1.00 75.06 215 LEU A CA 1
ATOM 1764 C C . LEU A 1 215 ? 4.628 11.386 26.836 1.00 75.06 215 LEU A C 1
ATOM 1766 O O . LEU A 1 215 ? 5.244 11.159 27.877 1.00 75.06 215 LEU A O 1
ATOM 1770 N N . ASP A 1 216 ? 4.692 12.584 26.253 1.00 73.50 216 ASP A N 1
ATOM 1771 C CA . ASP A 1 216 ? 5.485 13.687 26.811 1.00 73.50 216 ASP A CA 1
ATOM 1772 C C . ASP A 1 216 ? 4.729 14.456 27.913 1.00 73.50 216 ASP A C 1
ATOM 1774 O O . ASP A 1 216 ? 4.372 15.622 27.786 1.00 73.50 216 ASP A O 1
ATOM 1778 N N . ASP A 1 217 ? 4.449 13.767 29.026 1.00 69.19 217 ASP A N 1
ATOM 1779 C CA . ASP A 1 217 ? 3.875 14.321 30.268 1.00 69.19 217 ASP A CA 1
ATOM 1780 C C . ASP A 1 217 ? 2.418 14.811 30.232 1.00 69.19 217 ASP A C 1
ATOM 1782 O O . ASP A 1 217 ? 1.925 15.347 31.231 1.00 69.19 217 ASP A O 1
ATOM 1786 N N . ARG A 1 218 ? 1.718 14.580 29.119 1.00 73.12 218 ARG A N 1
ATOM 1787 C CA . ARG A 1 218 ? 0.331 15.019 28.887 1.00 73.12 218 ARG A CA 1
ATOM 1788 C C . ARG A 1 218 ? -0.727 14.120 29.538 1.00 73.12 218 ARG A C 1
ATOM 1790 O O . ARG A 1 218 ? -1.810 14.589 29.878 1.00 73.12 218 ARG A O 1
ATOM 1797 N N . LEU A 1 219 ? -0.399 12.841 29.749 1.00 80.81 219 LEU A N 1
ATOM 1798 C CA . LEU A 1 219 ? -1.295 11.802 30.278 1.00 80.81 219 LEU A CA 1
ATOM 1799 C C . LEU A 1 219 ? -0.706 11.151 31.542 1.00 80.81 219 LEU A C 1
ATOM 1801 O O . LEU A 1 219 ? -0.403 9.960 31.585 1.00 80.81 219 LEU A O 1
ATOM 1805 N N . ARG A 1 220 ? -0.494 11.943 32.598 1.00 80.06 220 ARG A N 1
ATOM 1806 C CA . ARG A 1 220 ? 0.305 11.529 33.774 1.00 80.06 220 ARG A CA 1
ATOM 1807 C C . ARG A 1 220 ? -0.268 10.350 34.567 1.00 80.06 220 ARG A C 1
ATOM 1809 O O . ARG A 1 220 ? 0.486 9.679 35.268 1.00 80.06 220 ARG A O 1
ATOM 1816 N N . LYS A 1 221 ? -1.581 10.108 34.504 1.00 89.19 221 LYS A N 1
ATOM 1817 C CA . LYS A 1 221 ? -2.263 9.003 35.208 1.00 89.19 221 LYS A CA 1
ATOM 1818 C C . LYS A 1 221 ? -2.445 7.748 34.350 1.00 89.19 221 LYS A C 1
ATOM 1820 O O . LYS A 1 221 ? -3.042 6.785 34.827 1.00 89.19 221 LYS A O 1
ATOM 1825 N N . LEU A 1 222 ? -1.926 7.742 33.123 1.00 90.94 222 LEU A N 1
ATOM 1826 C CA . LEU A 1 222 ? -2.084 6.628 32.201 1.00 90.94 222 LEU A CA 1
ATOM 1827 C C . LEU A 1 222 ? -1.378 5.377 32.737 1.00 90.94 222 LEU A C 1
ATOM 1829 O O . LEU A 1 222 ? -0.169 5.382 32.970 1.00 90.94 222 LEU A O 1
ATOM 1833 N N . THR A 1 223 ? -2.144 4.306 32.930 1.00 94.75 223 THR A N 1
ATOM 1834 C CA . THR A 1 223 ? -1.645 2.988 33.346 1.00 94.75 223 THR A CA 1
ATOM 1835 C C . THR A 1 223 ? -1.730 1.970 32.215 1.00 94.75 223 THR A C 1
ATOM 1837 O O . THR A 1 223 ? -0.948 1.022 32.201 1.00 94.75 223 THR A O 1
ATOM 1840 N N . THR A 1 224 ? -2.636 2.176 31.256 1.00 95.31 224 THR A N 1
ATOM 1841 C CA . THR A 1 224 ? -2.813 1.336 30.068 1.00 95.31 224 THR A CA 1
ATOM 1842 C C . THR A 1 224 ? -2.793 2.185 28.806 1.00 95.31 224 THR A C 1
ATOM 1844 O O . THR A 1 224 ? -3.607 3.098 28.666 1.00 95.31 224 THR A O 1
ATOM 1847 N N . LEU A 1 225 ? -1.912 1.843 27.870 1.00 92.75 225 LEU A N 1
ATOM 1848 C CA . LEU A 1 225 ? -1.853 2.461 26.551 1.00 92.75 225 LEU A CA 1
ATOM 1849 C C . LEU A 1 225 ? -1.779 1.387 25.469 1.00 92.75 225 LEU A C 1
ATOM 1851 O O . LEU A 1 225 ? -0.834 0.606 25.430 1.00 92.75 225 LEU A O 1
ATOM 1855 N N . CYS A 1 226 ? -2.742 1.395 24.562 1.00 91.81 226 CYS A N 1
ATOM 1856 C CA . CYS A 1 226 ? -2.746 0.561 23.375 1.00 91.81 226 CYS A CA 1
ATOM 1857 C C . CYS A 1 226 ? -2.725 1.461 22.145 1.00 91.81 226 CYS A C 1
ATOM 1859 O O . CYS A 1 226 ? -3.590 2.323 21.995 1.00 91.81 226 CYS A O 1
ATOM 1861 N N . VAL A 1 227 ? -1.748 1.256 21.270 1.00 88.00 227 VAL A N 1
ATOM 1862 C CA . VAL A 1 227 ? -1.571 2.051 20.061 1.00 88.00 227 VAL A CA 1
ATOM 1863 C C . VAL A 1 227 ? -1.574 1.153 18.839 1.00 88.00 227 VAL A C 1
ATOM 1865 O O . VAL A 1 227 ? -0.914 0.112 18.825 1.00 88.00 227 VAL A O 1
ATOM 1868 N N . ASN A 1 228 ? -2.292 1.585 17.811 1.00 83.38 228 ASN A N 1
ATOM 1869 C CA . ASN A 1 228 ? -2.231 1.005 16.480 1.00 83.38 228 ASN A CA 1
ATOM 1870 C C . ASN A 1 228 ? -1.705 2.048 15.480 1.00 83.38 228 ASN A C 1
ATOM 1872 O O . ASN A 1 228 ? -2.247 3.151 15.414 1.00 83.38 228 ASN A O 1
ATOM 1876 N N . VAL A 1 229 ? -0.644 1.716 14.744 1.00 78.25 229 VAL A N 1
ATOM 1877 C CA . VAL A 1 229 ? 0.050 2.624 13.811 1.00 78.25 229 VAL A CA 1
ATOM 1878 C C . VAL A 1 229 ? -0.323 2.294 12.361 1.00 78.25 229 VAL A C 1
ATOM 1880 O O . VAL A 1 229 ? -0.306 1.122 11.969 1.00 78.25 229 VAL A O 1
ATOM 1883 N N . HIS A 1 230 ? -0.634 3.323 11.563 1.00 66.69 230 HIS A N 1
ATOM 1884 C CA . HIS A 1 230 ? -1.251 3.166 10.234 1.00 66.69 230 HIS A CA 1
ATOM 1885 C C . HIS A 1 230 ? -0.453 3.698 9.031 1.00 66.69 230 HIS A C 1
ATOM 1887 O O . HIS A 1 230 ? -0.926 3.522 7.912 1.00 66.69 230 HIS A O 1
ATOM 1893 N N . HIS A 1 231 ? 0.737 4.294 9.188 1.00 63.56 231 HIS A N 1
ATOM 1894 C CA . HIS A 1 231 ? 1.523 4.793 8.045 1.00 63.56 231 HIS A CA 1
ATOM 1895 C C . HIS A 1 231 ? 3.004 4.365 8.049 1.00 63.56 231 HIS A C 1
ATOM 1897 O O . HIS A 1 231 ? 3.638 4.206 9.095 1.00 63.56 231 HIS A O 1
ATOM 1903 N N . MET A 1 232 ? 3.572 4.211 6.843 1.00 52.28 232 MET A N 1
ATOM 1904 C CA . MET A 1 232 ? 4.999 3.958 6.598 1.00 52.28 232 MET A CA 1
ATOM 1905 C C . MET A 1 232 ? 5.838 5.178 7.020 1.00 52.28 232 MET A C 1
ATOM 1907 O O . MET A 1 232 ? 5.619 6.296 6.556 1.00 52.28 232 MET A O 1
ATOM 1911 N N . ASN A 1 233 ? 6.795 4.972 7.925 1.00 51.66 233 ASN A N 1
ATOM 1912 C CA . ASN A 1 233 ? 7.587 6.043 8.534 1.00 51.66 233 ASN A CA 1
ATOM 1913 C C . ASN A 1 233 ? 8.581 6.706 7.562 1.00 51.66 233 ASN A C 1
ATOM 1915 O O . ASN A 1 233 ? 9.457 6.041 7.014 1.00 51.66 233 ASN A O 1
ATOM 1919 N N . THR A 1 234 ? 8.615 8.040 7.588 1.00 46.81 234 THR A N 1
ATOM 1920 C CA . THR A 1 234 ? 9.862 8.821 7.591 1.00 46.81 234 THR A CA 1
ATOM 1921 C C . THR A 1 234 ? 9.961 9.540 8.938 1.00 46.81 234 THR A C 1
ATOM 1923 O O . THR A 1 234 ? 9.351 10.584 9.129 1.00 46.81 234 THR A O 1
ATOM 1926 N N . PHE A 1 235 ? 10.687 8.969 9.906 1.00 50.41 235 PHE A N 1
ATOM 1927 C CA . PHE A 1 235 ? 10.912 9.613 11.209 1.00 50.41 235 PHE A CA 1
ATOM 1928 C C . PHE A 1 235 ? 11.799 10.852 11.040 1.00 50.41 235 PHE A C 1
ATOM 1930 O O . PHE A 1 235 ? 12.932 10.718 10.561 1.00 50.41 235 PHE A O 1
ATOM 1937 N N . SER A 1 236 ? 11.300 12.025 11.436 1.00 52.66 236 SER A N 1
ATOM 1938 C CA . SER A 1 236 ? 11.970 13.314 11.207 1.00 52.66 236 SER A CA 1
ATOM 1939 C C . SER A 1 236 ? 13.072 13.622 12.233 1.00 52.66 236 SER A C 1
ATOM 1941 O O . SER A 1 236 ? 14.030 14.323 11.916 1.00 52.66 236 SER A O 1
ATOM 1943 N N . GLY A 1 237 ? 12.991 13.044 13.438 1.00 50.03 237 GLY A N 1
ATOM 1944 C CA . GLY A 1 237 ? 14.048 13.100 14.455 1.00 50.03 237 GLY A CA 1
ATOM 1945 C C . GLY A 1 237 ? 14.228 14.436 15.180 1.00 50.03 237 GLY A C 1
ATOM 1946 O O . GLY A 1 237 ? 15.203 14.580 15.917 1.00 50.03 237 GLY A O 1
ATOM 1947 N N . TYR A 1 238 ? 13.318 15.399 15.026 1.00 42.72 238 TYR A N 1
ATOM 1948 C CA . TYR A 1 238 ? 13.443 16.714 15.660 1.00 42.72 238 TYR A CA 1
ATOM 1949 C C . TYR A 1 238 ? 12.681 16.804 16.997 1.00 42.72 238 TYR A C 1
ATOM 1951 O O . TYR A 1 238 ? 11.483 16.569 17.056 1.00 42.72 238 TYR A O 1
ATOM 1959 N N . GLY A 1 239 ? 13.370 17.231 18.066 1.00 50.47 239 GLY A N 1
ATOM 1960 C CA . GLY A 1 239 ? 12.743 17.909 19.217 1.00 50.47 239 GLY A CA 1
ATOM 1961 C C . GLY A 1 239 ? 12.361 17.090 20.462 1.00 50.47 239 GLY A C 1
ATOM 1962 O O . GLY A 1 239 ? 11.883 17.685 21.423 1.00 50.47 239 GLY A O 1
ATOM 1963 N N . HIS A 1 240 ? 12.587 15.773 20.512 1.00 58.69 240 HIS A N 1
ATOM 1964 C CA . HIS A 1 240 ? 12.060 14.936 21.608 1.00 58.69 240 HIS A CA 1
ATOM 1965 C C . HIS A 1 240 ? 13.040 14.715 22.770 1.00 58.69 240 HIS A C 1
ATOM 1967 O O . HIS A 1 240 ? 14.186 14.307 22.568 1.00 58.69 240 HIS A O 1
ATOM 1973 N N . ASN A 1 241 ? 12.568 14.873 24.014 1.00 57.44 241 ASN A N 1
ATOM 1974 C CA . ASN A 1 241 ? 13.315 14.462 25.208 1.00 57.44 241 ASN A CA 1
ATOM 1975 C C . ASN A 1 241 ? 13.200 12.941 25.425 1.00 57.44 241 ASN A C 1
ATOM 1977 O O . ASN A 1 241 ? 12.394 12.446 26.217 1.00 57.44 241 ASN A O 1
ATOM 1981 N N . MET A 1 242 ? 14.040 12.193 24.713 1.00 62.78 242 MET A N 1
ATOM 1982 C CA . MET A 1 242 ? 14.055 10.723 24.705 1.00 62.78 242 MET A CA 1
ATOM 1983 C C . MET A 1 242 ? 14.429 10.071 26.050 1.00 62.78 242 MET A C 1
ATOM 1985 O O . MET A 1 242 ? 14.282 8.862 26.203 1.00 62.78 242 MET A O 1
ATOM 1989 N N . ASN A 1 243 ? 14.876 10.843 27.045 1.00 63.66 243 ASN A N 1
ATOM 1990 C CA . ASN A 1 243 ? 15.396 10.308 28.308 1.00 63.66 243 ASN A CA 1
ATOM 1991 C C . ASN A 1 243 ? 14.343 10.189 29.421 1.00 63.66 243 ASN A C 1
ATOM 1993 O O . ASN A 1 243 ? 14.635 9.679 30.506 1.00 63.66 243 ASN A O 1
ATOM 1997 N N . LYS A 1 244 ? 13.114 10.666 29.196 1.00 74.38 244 LYS A N 1
ATOM 1998 C CA . LYS A 1 244 ? 12.089 10.713 30.243 1.00 74.38 244 LYS A CA 1
ATOM 1999 C C . LYS A 1 244 ? 11.386 9.368 30.433 1.00 74.38 244 LYS A C 1
ATOM 2001 O O . LYS A 1 244 ? 10.743 8.865 29.508 1.00 74.38 244 LYS A O 1
ATOM 2006 N N . LYS A 1 245 ? 11.461 8.825 31.654 1.00 80.12 245 LYS A N 1
ATOM 2007 C CA . LYS A 1 245 ? 10.813 7.562 32.046 1.00 80.12 245 LYS A CA 1
ATOM 2008 C C . LYS A 1 245 ? 9.311 7.728 32.317 1.00 80.12 245 LYS A C 1
ATOM 2010 O O . LYS A 1 245 ? 8.884 8.687 32.952 1.00 80.12 245 LYS A O 1
ATOM 2015 N N . LEU A 1 246 ? 8.531 6.739 31.892 1.00 81.56 246 LEU A N 1
ATOM 2016 C CA . LEU A 1 246 ? 7.075 6.625 31.996 1.00 81.56 246 LEU A CA 1
ATOM 2017 C C . LEU A 1 246 ? 6.710 5.586 33.061 1.00 81.56 246 LEU A C 1
ATOM 2019 O O . LEU A 1 246 ? 6.198 4.509 32.773 1.00 81.56 246 LEU A O 1
ATOM 2023 N N . LEU A 1 247 ? 7.026 5.899 34.316 1.00 81.31 247 LEU A N 1
ATOM 2024 C CA . LEU A 1 247 ? 7.002 4.928 35.416 1.00 81.31 247 LEU A CA 1
ATOM 2025 C C . LEU A 1 247 ? 5.594 4.475 35.846 1.00 81.31 247 LEU A C 1
ATOM 2027 O O . LEU A 1 247 ? 5.478 3.458 36.531 1.00 81.31 247 LEU A O 1
ATOM 2031 N N . ASN A 1 248 ? 4.545 5.211 35.462 1.00 87.94 248 ASN A N 1
ATOM 2032 C CA . ASN A 1 248 ? 3.154 4.899 35.813 1.00 87.94 248 ASN A CA 1
ATOM 2033 C C . ASN A 1 248 ? 2.510 3.862 34.884 1.00 87.94 248 ASN A C 1
ATOM 2035 O O . ASN A 1 248 ? 1.522 3.236 35.271 1.00 87.94 248 ASN A O 1
ATOM 2039 N N . LEU A 1 249 ? 3.052 3.671 33.677 1.00 91.75 249 LEU A N 1
ATOM 2040 C CA . LEU A 1 249 ? 2.468 2.772 32.694 1.00 91.75 249 LEU A CA 1
ATOM 2041 C C . LEU A 1 249 ? 2.719 1.313 33.097 1.00 91.75 249 LEU A C 1
ATOM 2043 O O . LEU A 1 249 ? 3.855 0.917 33.357 1.00 91.75 249 LEU A O 1
ATOM 2047 N N . LYS A 1 250 ? 1.645 0.522 33.160 1.00 95.56 250 LYS A N 1
ATOM 2048 C CA . LYS A 1 250 ? 1.644 -0.891 33.571 1.00 95.56 250 LYS A CA 1
ATOM 2049 C C . LYS A 1 250 ? 1.347 -1.840 32.421 1.00 95.56 250 LYS A C 1
ATOM 2051 O O . LYS A 1 250 ? 1.893 -2.941 32.399 1.00 95.56 250 LYS A O 1
ATOM 2056 N N . TYR A 1 251 ? 0.528 -1.407 31.467 1.00 96.75 251 TYR A N 1
ATOM 2057 C CA . TYR A 1 251 ? 0.242 -2.142 30.245 1.00 96.75 251 TYR A CA 1
ATOM 2058 C C . TYR A 1 251 ? 0.505 -1.268 29.019 1.00 96.75 251 TYR A C 1
ATOM 2060 O O . TYR A 1 251 ? -0.023 -0.158 28.914 1.00 96.75 251 TYR A O 1
ATOM 2068 N N . PHE A 1 252 ? 1.307 -1.788 28.091 1.00 95.44 252 PHE A N 1
ATOM 2069 C CA . PHE A 1 252 ? 1.527 -1.183 26.785 1.00 95.44 252 PHE A CA 1
ATOM 2070 C C . PHE A 1 252 ? 1.251 -2.193 25.672 1.00 95.44 252 PHE A C 1
ATOM 2072 O O . PHE A 1 252 ? 1.706 -3.336 25.741 1.00 95.44 252 PHE A O 1
ATOM 2079 N N . ALA A 1 253 ? 0.528 -1.769 24.640 1.00 95.12 253 ALA A N 1
ATOM 2080 C CA . ALA A 1 253 ? 0.371 -2.520 23.407 1.00 95.12 253 ALA A CA 1
ATOM 2081 C C . ALA A 1 253 ? 0.751 -1.654 22.206 1.00 95.12 253 ALA A C 1
ATOM 2083 O O . ALA A 1 253 ? 0.236 -0.548 22.065 1.00 95.12 253 ALA A O 1
ATOM 2084 N N . LEU A 1 254 ? 1.603 -2.176 21.327 1.00 93.44 254 LEU A N 1
ATOM 2085 C CA . LEU A 1 254 ? 1.931 -1.565 20.041 1.00 93.44 254 LEU A CA 1
ATOM 2086 C C . LEU A 1 254 ? 1.586 -2.551 18.931 1.00 93.44 254 LEU A C 1
ATOM 2088 O O . LEU A 1 254 ? 2.159 -3.639 18.860 1.00 93.44 254 LEU A O 1
ATOM 2092 N N . LYS A 1 255 ? 0.644 -2.162 18.078 1.00 90.38 255 LYS A N 1
ATOM 2093 C CA . LYS A 1 255 ? 0.252 -2.893 16.875 1.00 90.38 255 LYS A CA 1
ATOM 2094 C C . LYS A 1 255 ? 0.539 -2.028 15.653 1.00 90.38 255 LYS A C 1
ATOM 2096 O O . LYS A 1 255 ? 0.401 -0.808 15.718 1.00 90.38 255 LYS A O 1
ATOM 2101 N N . SER A 1 256 ? 0.959 -2.640 14.556 1.00 83.81 256 SER A N 1
ATOM 2102 C CA . SER A 1 256 ? 1.162 -1.933 13.295 1.00 83.81 256 SER A CA 1
ATOM 2103 C C . SER A 1 256 ? 0.646 -2.756 12.133 1.00 83.81 256 SER A C 1
ATOM 2105 O O . SER A 1 256 ? 0.956 -3.942 12.024 1.00 83.81 256 SER A O 1
ATOM 2107 N N . SER A 1 257 ? -0.089 -2.097 11.242 1.00 71.81 257 SER A N 1
ATOM 2108 C CA . SER A 1 257 ? -0.515 -2.684 9.967 1.00 71.81 257 SER A CA 1
ATOM 2109 C C . SER A 1 257 ? 0.607 -2.659 8.917 1.00 71.81 257 SER A C 1
ATOM 2111 O O . SER A 1 257 ? 0.519 -3.347 7.903 1.00 71.81 257 SER A O 1
ATOM 2113 N N . TYR A 1 258 ? 1.671 -1.882 9.163 1.00 74.31 258 TYR A N 1
ATOM 2114 C CA . TYR A 1 258 ? 2.796 -1.668 8.249 1.00 74.31 258 TYR A CA 1
ATOM 2115 C C . TYR A 1 258 ? 4.136 -2.060 8.868 1.00 74.31 258 TYR A C 1
ATOM 2117 O O . TYR A 1 258 ? 4.310 -2.067 10.092 1.00 74.31 258 TYR A O 1
ATOM 2125 N N . ALA A 1 259 ? 5.105 -2.368 8.008 1.00 78.00 259 ALA A N 1
ATOM 2126 C CA . ALA A 1 259 ? 6.460 -2.656 8.443 1.00 78.00 259 ALA A CA 1
ATOM 2127 C C . ALA A 1 259 ? 7.209 -1.366 8.820 1.00 78.00 259 ALA A C 1
ATOM 2129 O O . ALA A 1 259 ? 7.175 -0.366 8.110 1.00 78.00 259 ALA A O 1
ATOM 2130 N N . PHE A 1 260 ? 7.917 -1.386 9.947 1.00 81.81 260 PHE A N 1
ATOM 2131 C CA . PHE A 1 260 ? 8.807 -0.309 10.357 1.00 81.81 260 PHE A CA 1
ATOM 2132 C C . PHE A 1 260 ? 10.194 -0.487 9.736 1.00 81.81 260 PHE A C 1
ATOM 2134 O O . PHE A 1 260 ? 10.704 -1.598 9.628 1.00 81.81 260 PHE A O 1
ATOM 2141 N N . GLN A 1 261 ? 10.863 0.625 9.431 1.00 80.88 261 GLN A N 1
ATOM 2142 C CA . GLN A 1 261 ? 12.242 0.616 8.920 1.00 80.88 261 GLN A CA 1
ATOM 2143 C C . GLN A 1 261 ? 13.308 0.747 10.021 1.00 80.88 261 GLN A C 1
ATOM 2145 O O . GLN A 1 261 ? 14.469 0.396 9.825 1.00 80.88 261 GLN A O 1
ATOM 2150 N N . LYS A 1 262 ? 12.939 1.269 11.200 1.00 82.50 262 LYS A N 1
ATOM 2151 C CA . LYS A 1 262 ? 13.877 1.605 12.287 1.00 82.50 262 LYS A CA 1
ATOM 2152 C C . LYS A 1 262 ? 13.456 0.960 13.609 1.00 82.50 262 LYS A C 1
ATOM 2154 O O . LYS A 1 262 ? 12.700 1.551 14.375 1.00 82.50 262 LYS A O 1
ATOM 2159 N N . TYR A 1 263 ? 13.977 -0.237 13.882 1.00 86.88 263 TYR A N 1
ATOM 2160 C CA . TYR A 1 263 ? 13.734 -0.972 15.136 1.00 86.88 263 TYR A CA 1
ATOM 2161 C C . TYR A 1 263 ? 14.189 -0.189 16.371 1.00 86.88 263 TYR A C 1
ATOM 2163 O O . TYR A 1 263 ? 13.494 -0.165 17.380 1.00 86.88 263 TYR A O 1
ATOM 2171 N N . ASP A 1 264 ? 15.321 0.507 16.267 1.00 84.94 264 ASP A N 1
ATOM 2172 C CA . ASP A 1 264 ? 15.949 1.196 17.396 1.00 84.94 264 ASP A CA 1
ATOM 2173 C C . ASP A 1 264 ? 15.022 2.253 18.013 1.00 84.94 264 ASP A C 1
ATOM 2175 O O . ASP A 1 264 ? 15.069 2.497 19.213 1.00 84.94 264 ASP A O 1
ATOM 2179 N N . ILE A 1 265 ? 14.117 2.841 17.222 1.00 84.19 265 ILE A N 1
ATOM 2180 C CA . ILE A 1 265 ? 13.117 3.797 17.721 1.00 84.19 265 ILE A CA 1
ATOM 2181 C C . ILE A 1 265 ? 12.089 3.096 18.618 1.00 84.19 265 ILE A C 1
ATOM 2183 O O . ILE A 1 265 ? 11.703 3.643 19.651 1.00 84.19 265 ILE A O 1
ATOM 2187 N N . ILE A 1 266 ? 11.671 1.879 18.259 1.00 89.06 266 ILE A N 1
ATOM 2188 C CA . ILE A 1 266 ? 10.772 1.060 19.082 1.00 89.06 266 ILE A CA 1
ATOM 2189 C C . ILE A 1 266 ? 11.478 0.709 20.393 1.00 89.06 266 ILE A C 1
ATOM 2191 O O . ILE A 1 266 ? 10.905 0.894 21.463 1.00 89.06 266 ILE A O 1
ATOM 2195 N N . VAL A 1 267 ? 12.746 0.293 20.329 1.00 89.94 267 VAL A N 1
ATOM 2196 C CA . VAL A 1 267 ? 13.559 0.003 21.522 1.00 89.94 267 VAL A CA 1
ATOM 2197 C C . VAL A 1 267 ? 13.680 1.236 22.422 1.00 89.94 267 VAL A C 1
ATOM 2199 O O . VAL A 1 267 ? 13.464 1.144 23.630 1.00 89.94 267 VAL A O 1
ATOM 2202 N N . LEU A 1 268 ? 13.956 2.414 21.852 1.00 87.06 268 LEU A N 1
ATOM 2203 C CA . LEU A 1 268 ? 14.013 3.676 22.598 1.00 87.06 268 LEU A CA 1
ATOM 2204 C C . LEU A 1 268 ? 12.679 4.010 23.276 1.00 87.06 268 LEU A C 1
ATOM 2206 O O . LEU A 1 268 ? 12.677 4.419 24.436 1.00 87.06 268 LEU A O 1
ATOM 2210 N N . LEU A 1 269 ? 11.548 3.804 22.594 1.00 87.50 269 LEU A N 1
ATOM 2211 C CA . LEU A 1 269 ? 10.220 3.996 23.177 1.00 87.50 269 LEU A CA 1
ATOM 2212 C C . LEU A 1 269 ? 9.988 3.046 24.360 1.00 87.50 269 LEU A C 1
ATOM 2214 O O . LEU A 1 269 ? 9.598 3.486 25.443 1.00 87.50 269 LEU A O 1
ATOM 2218 N N . LEU A 1 270 ? 10.263 1.758 24.164 1.00 90.44 270 LEU A N 1
ATOM 2219 C CA . LEU A 1 270 ? 10.057 0.710 25.162 1.00 90.44 270 LEU A CA 1
ATOM 2220 C C . LEU A 1 270 ? 10.936 0.909 26.404 1.00 90.44 270 LEU A C 1
ATOM 2222 O O . LEU A 1 270 ? 10.451 0.773 27.528 1.00 90.44 270 LEU A O 1
ATOM 2226 N N . ARG A 1 271 ? 12.194 1.334 26.234 1.00 88.38 271 ARG A N 1
ATOM 2227 C CA . ARG A 1 271 ? 13.122 1.629 27.344 1.00 88.38 271 ARG A CA 1
ATOM 2228 C C . ARG A 1 271 ? 12.638 2.750 28.269 1.00 88.38 271 ARG A C 1
ATOM 2230 O O . ARG A 1 271 ? 13.056 2.812 29.427 1.00 88.38 271 ARG A O 1
ATOM 2237 N N . ARG A 1 272 ? 11.726 3.615 27.813 1.00 86.19 272 ARG A N 1
ATOM 2238 C CA . ARG A 1 272 ? 11.095 4.628 28.676 1.00 86.19 272 ARG A CA 1
ATOM 2239 C C . ARG A 1 272 ? 10.121 4.003 29.678 1.00 86.19 272 ARG A C 1
ATOM 2241 O O . ARG A 1 272 ? 9.831 4.633 30.690 1.00 86.19 272 ARG A O 1
ATOM 2248 N N . MET A 1 273 ? 9.634 2.787 29.445 1.00 89.31 273 MET A N 1
ATOM 2249 C CA . MET A 1 273 ? 8.537 2.154 30.185 1.00 89.31 273 MET A CA 1
ATOM 2250 C C . MET A 1 273 ? 9.022 0.985 31.064 1.00 89.31 273 MET A C 1
ATOM 2252 O O . MET A 1 273 ? 8.451 -0.100 31.061 1.00 89.31 273 MET A O 1
ATOM 2256 N N . SER A 1 274 ? 10.077 1.195 31.857 1.00 88.94 274 SER A N 1
ATOM 2257 C CA . SER A 1 274 ? 10.735 0.124 32.634 1.00 88.94 274 SER A CA 1
ATOM 2258 C C . SER A 1 274 ? 9.870 -0.553 33.716 1.00 88.94 274 SER A C 1
ATOM 2260 O O . SER A 1 274 ? 10.276 -1.571 34.269 1.00 88.94 274 SER A O 1
ATOM 2262 N N . ASN A 1 275 ? 8.703 0.013 34.049 1.00 92.38 275 ASN A N 1
ATOM 2263 C CA . ASN A 1 275 ? 7.781 -0.493 35.077 1.00 92.38 275 ASN A CA 1
ATOM 2264 C C . ASN A 1 275 ? 6.595 -1.296 34.508 1.00 92.38 275 ASN A C 1
ATOM 2266 O O . ASN A 1 275 ? 5.653 -1.584 35.257 1.00 92.38 275 ASN A O 1
ATOM 2270 N N . LEU A 1 276 ? 6.614 -1.620 33.209 1.00 94.94 276 LEU A N 1
ATOM 2271 C CA . LEU A 1 276 ? 5.566 -2.416 32.576 1.00 94.94 276 LEU A CA 1
ATOM 2272 C C . LEU A 1 276 ? 5.444 -3.794 33.226 1.00 94.94 276 LEU A C 1
ATOM 2274 O O . LEU A 1 276 ? 6.432 -4.483 33.453 1.00 94.94 276 LEU A O 1
ATOM 2278 N N . GLU A 1 277 ? 4.201 -4.192 33.476 1.00 95.81 277 GLU A N 1
ATOM 2279 C CA . GLU A 1 277 ? 3.828 -5.520 33.965 1.00 95.81 277 GLU A CA 1
ATOM 2280 C C . GLU A 1 277 ? 3.301 -6.395 32.823 1.00 95.81 277 GLU A C 1
ATOM 2282 O O . GLU A 1 277 ? 3.476 -7.615 32.845 1.00 95.81 277 GLU A O 1
ATOM 2287 N N . LYS A 1 278 ? 2.692 -5.775 31.803 1.00 96.06 278 LYS A N 1
ATOM 2288 C CA . LYS A 1 278 ? 2.227 -6.437 30.584 1.00 96.06 278 LYS A CA 1
ATOM 2289 C C . LYS A 1 278 ? 2.684 -5.677 29.338 1.00 96.06 278 LYS A C 1
ATOM 2291 O O . LYS A 1 278 ? 2.566 -4.453 29.278 1.00 96.06 278 LYS A O 1
ATOM 2296 N N . LEU A 1 279 ? 3.138 -6.410 28.327 1.00 95.69 279 LEU A N 1
ATOM 2297 C CA . LEU A 1 279 ? 3.520 -5.879 27.021 1.00 95.69 279 LEU A CA 1
ATOM 2298 C C . LEU A 1 279 ? 2.870 -6.706 25.909 1.00 95.69 279 LEU A C 1
ATOM 2300 O O . LEU A 1 279 ? 2.901 -7.936 25.942 1.00 95.69 279 LEU A O 1
ATOM 2304 N N . THR A 1 280 ? 2.294 -6.031 24.917 1.00 96.25 280 THR A N 1
ATOM 2305 C CA . THR A 1 280 ? 1.811 -6.658 23.683 1.00 96.25 280 THR A CA 1
ATOM 2306 C C . THR A 1 280 ? 2.481 -6.014 22.470 1.00 96.25 280 THR A C 1
ATOM 2308 O O . THR A 1 280 ? 2.304 -4.821 22.250 1.00 96.25 280 THR A O 1
ATOM 2311 N N . LEU A 1 281 ? 3.221 -6.774 21.662 1.00 95.31 281 LEU A N 1
ATOM 2312 C CA . LEU A 1 281 ? 3.864 -6.262 20.441 1.00 95.31 281 LEU A CA 1
ATOM 2313 C C . LEU A 1 281 ? 3.399 -7.035 19.207 1.00 95.31 281 LEU A C 1
ATOM 2315 O O . LEU A 1 281 ? 3.654 -8.225 19.105 1.00 95.31 281 LEU A O 1
ATOM 2319 N N . ASN A 1 282 ? 2.761 -6.363 18.255 1.00 93.62 282 ASN A N 1
ATOM 2320 C CA . ASN A 1 282 ? 2.498 -6.898 16.920 1.00 93.62 282 ASN A CA 1
ATOM 2321 C C . ASN A 1 282 ? 3.134 -5.957 15.898 1.00 93.62 282 ASN A C 1
ATOM 2323 O O . ASN A 1 282 ? 2.566 -4.909 15.580 1.00 93.62 282 ASN A O 1
ATOM 2327 N N . ILE A 1 283 ? 4.345 -6.288 15.459 1.00 91.62 283 ILE A N 1
ATOM 2328 C CA . ILE A 1 283 ? 5.146 -5.414 14.603 1.00 91.62 283 ILE A CA 1
ATOM 2329 C C . ILE A 1 283 ? 5.787 -6.194 13.461 1.00 91.62 283 ILE A C 1
ATOM 2331 O O . ILE A 1 283 ? 6.180 -7.351 13.594 1.00 91.62 283 ILE A O 1
ATOM 2335 N N . SER A 1 284 ? 5.936 -5.512 12.334 1.00 89.19 284 SER A N 1
ATOM 2336 C CA . SER A 1 284 ? 6.707 -5.988 11.193 1.00 89.19 284 SER A CA 1
ATOM 2337 C C . SER A 1 284 ? 7.886 -5.058 10.949 1.00 89.19 284 SER A C 1
ATOM 2339 O O . SER A 1 284 ? 7.777 -3.860 11.196 1.00 89.19 284 SER A O 1
ATOM 2341 N N . MET A 1 285 ? 9.003 -5.589 10.467 1.00 87.38 285 MET A N 1
ATOM 2342 C CA . MET A 1 285 ? 10.244 -4.852 10.247 1.00 87.38 285 MET A CA 1
ATOM 2343 C C . MET A 1 285 ? 10.760 -5.088 8.833 1.00 87.38 285 MET A C 1
ATOM 2345 O O . MET A 1 285 ? 10.884 -6.233 8.414 1.00 87.38 285 MET A O 1
ATOM 2349 N N . GLU A 1 286 ? 11.113 -4.025 8.120 1.00 83.44 286 GLU A N 1
ATOM 2350 C CA . GLU A 1 286 ? 11.709 -4.073 6.780 1.00 83.44 286 GLU A CA 1
ATOM 2351 C C . GLU A 1 286 ? 13.008 -3.254 6.722 1.00 83.44 286 GLU A C 1
ATOM 2353 O O . GLU A 1 286 ? 13.317 -2.481 7.628 1.00 83.44 286 GLU A O 1
ATOM 2358 N N . GLY A 1 287 ? 13.807 -3.436 5.666 1.00 73.25 287 GLY A N 1
ATOM 2359 C CA . GLY A 1 287 ? 15.037 -2.658 5.459 1.00 73.25 287 GLY A CA 1
ATOM 2360 C C . GLY A 1 287 ? 16.184 -2.981 6.427 1.00 73.25 287 GLY A C 1
ATOM 2361 O O . GLY A 1 287 ? 17.185 -2.265 6.447 1.00 73.25 287 GLY A O 1
ATOM 2362 N N . ARG A 1 288 ? 16.066 -4.053 7.223 1.00 78.12 288 ARG A N 1
ATOM 2363 C CA . ARG A 1 288 ? 17.135 -4.543 8.105 1.00 78.12 288 ARG A CA 1
ATOM 2364 C C . ARG A 1 288 ? 18.024 -5.557 7.388 1.00 78.12 288 ARG A C 1
ATOM 2366 O O . ARG A 1 288 ? 17.558 -6.364 6.589 1.00 78.12 288 ARG A O 1
ATOM 2373 N N . ASN A 1 289 ? 19.304 -5.557 7.760 1.00 75.88 289 ASN A N 1
ATOM 2374 C CA . ASN A 1 289 ? 20.278 -6.552 7.301 1.00 75.88 289 ASN A CA 1
ATOM 2375 C C . ASN A 1 289 ? 20.356 -7.788 8.218 1.00 75.88 289 ASN A C 1
ATOM 2377 O O . ASN A 1 289 ? 21.012 -8.759 7.857 1.00 75.88 289 ASN A O 1
ATOM 2381 N N . SER A 1 290 ? 19.713 -7.757 9.392 1.00 82.75 290 SER A N 1
ATOM 2382 C CA . SER A 1 290 ? 19.700 -8.840 10.384 1.00 82.75 290 SER A CA 1
ATOM 2383 C C . SER A 1 290 ? 18.290 -9.127 10.903 1.00 82.75 290 SER A C 1
ATOM 2385 O O . SER A 1 290 ? 17.425 -8.243 10.930 1.00 82.75 290 SER A O 1
ATOM 2387 N N . ILE A 1 291 ? 18.073 -10.379 11.313 1.00 87.38 291 ILE A N 1
ATOM 2388 C CA . ILE A 1 291 ? 16.810 -10.862 11.879 1.00 87.38 291 ILE A CA 1
ATOM 2389 C C . ILE A 1 291 ? 16.728 -10.448 13.340 1.00 87.38 291 ILE A C 1
ATOM 2391 O O . ILE A 1 291 ? 17.731 -10.458 14.048 1.00 87.38 291 ILE A O 1
ATOM 2395 N N . ILE A 1 292 ? 15.525 -10.096 13.787 1.00 89.38 292 ILE A N 1
ATOM 2396 C CA . ILE A 1 292 ? 15.231 -9.989 15.214 1.00 89.38 292 ILE A CA 1
ATOM 2397 C C . ILE A 1 292 ? 14.962 -11.402 15.717 1.00 89.38 292 ILE A C 1
ATOM 2399 O O . ILE A 1 292 ? 13.876 -11.945 15.527 1.00 89.38 292 ILE A O 1
ATOM 2403 N N . ASP A 1 293 ? 15.996 -12.010 16.279 1.00 88.44 293 ASP A N 1
ATOM 2404 C CA . ASP A 1 293 ? 15.956 -13.332 16.886 1.00 88.44 293 ASP A CA 1
ATOM 2405 C C . ASP A 1 293 ? 15.754 -13.226 18.409 1.00 88.44 293 ASP A C 1
ATOM 2407 O O . ASP A 1 293 ? 15.500 -12.141 18.953 1.00 88.44 293 ASP A O 1
ATOM 2411 N N . GLY A 1 294 ? 15.866 -14.345 19.126 1.00 88.19 294 GLY A N 1
ATOM 2412 C CA . GLY A 1 294 ? 15.674 -14.325 20.573 1.00 88.19 294 GLY A CA 1
ATOM 2413 C C . GLY A 1 294 ? 16.719 -13.534 21.352 1.00 88.19 294 GLY A C 1
ATOM 2414 O O . GLY A 1 294 ? 16.409 -13.023 22.429 1.00 88.19 294 GLY A O 1
ATOM 2415 N N . SER A 1 295 ? 17.918 -13.344 20.798 1.00 88.38 295 SER A N 1
ATOM 2416 C CA . SER A 1 295 ? 18.954 -12.534 21.437 1.00 88.38 295 SER A CA 1
ATOM 2417 C C . SER A 1 295 ? 18.577 -11.052 21.436 1.00 88.38 295 SER A C 1
ATOM 2419 O O . SER A 1 295 ? 18.702 -10.403 22.474 1.00 88.38 295 SER A O 1
ATOM 2421 N N . TYR A 1 296 ? 18.033 -10.534 20.330 1.00 91.00 296 TYR A N 1
ATOM 2422 C CA . TYR A 1 296 ? 17.538 -9.156 20.254 1.00 91.00 296 TYR A CA 1
ATOM 2423 C C . TYR A 1 296 ? 16.382 -8.923 21.227 1.00 91.00 296 TYR A C 1
ATOM 2425 O O . TYR A 1 296 ? 16.370 -7.922 21.939 1.00 91.00 296 TYR A O 1
ATOM 2433 N N . VAL A 1 297 ? 15.420 -9.849 21.296 1.00 91.19 297 VAL A N 1
ATOM 2434 C CA . VAL A 1 297 ? 14.291 -9.735 22.233 1.00 91.19 297 VAL A CA 1
ATOM 2435 C C . VAL A 1 297 ? 14.780 -9.713 23.683 1.00 91.19 297 VAL A C 1
ATOM 2437 O O . VAL A 1 297 ? 14.318 -8.887 24.473 1.00 91.19 297 VAL A O 1
ATOM 2440 N N . GLN A 1 298 ? 15.741 -10.572 24.026 1.00 90.38 298 GLN A N 1
ATOM 2441 C CA . GLN A 1 298 ? 16.318 -10.605 25.365 1.00 90.38 298 GLN A CA 1
ATOM 2442 C C . GLN A 1 298 ? 17.016 -9.281 25.714 1.00 90.38 298 GLN A C 1
ATOM 2444 O O . GLN A 1 298 ? 16.621 -8.619 26.673 1.00 90.38 298 GLN A O 1
ATOM 2449 N N . HIS A 1 299 ? 17.995 -8.862 24.909 1.00 90.44 299 HIS A N 1
ATOM 2450 C CA . HIS A 1 299 ? 18.858 -7.722 25.232 1.00 90.44 299 HIS A CA 1
ATOM 2451 C C . HIS A 1 299 ? 18.157 -6.367 25.078 1.00 90.44 299 HIS A C 1
ATOM 2453 O O . HIS A 1 299 ? 18.358 -5.466 25.892 1.00 90.44 299 HIS A O 1
ATOM 2459 N N . ASP A 1 300 ? 17.328 -6.188 24.046 1.00 90.94 300 ASP A N 1
ATOM 2460 C CA . ASP A 1 300 ? 16.732 -4.878 23.760 1.00 90.94 300 ASP A CA 1
ATOM 2461 C C . ASP A 1 300 ? 15.413 -4.634 24.497 1.00 90.94 300 ASP A C 1
ATOM 2463 O O . ASP A 1 300 ? 15.039 -3.474 24.698 1.00 90.94 300 ASP A O 1
ATOM 2467 N N . ILE A 1 301 ? 14.713 -5.693 24.918 1.00 91.12 301 ILE A N 1
ATOM 2468 C CA . ILE A 1 301 ? 13.402 -5.587 25.572 1.00 91.12 301 ILE A CA 1
ATOM 2469 C C . ILE A 1 301 ? 13.458 -6.141 26.995 1.00 91.12 301 ILE A C 1
ATOM 2471 O O . ILE A 1 301 ? 13.256 -5.384 27.947 1.00 91.12 301 ILE A O 1
ATOM 2475 N N . LEU A 1 302 ? 13.719 -7.441 27.159 1.00 90.62 302 LEU A N 1
ATOM 2476 C CA . LEU A 1 302 ? 13.526 -8.122 28.445 1.00 90.62 302 LEU A CA 1
ATOM 2477 C C . LEU A 1 302 ? 14.502 -7.648 29.528 1.00 90.62 302 LEU A C 1
ATOM 2479 O O . LEU A 1 302 ? 14.067 -7.365 30.645 1.00 90.62 302 LEU A O 1
ATOM 2483 N N . ASP A 1 303 ? 15.777 -7.450 29.191 1.00 90.75 303 ASP A N 1
ATOM 2484 C CA . ASP A 1 303 ? 16.806 -6.955 30.123 1.00 90.75 303 ASP A CA 1
ATOM 2485 C C . ASP A 1 303 ? 16.480 -5.557 30.684 1.00 90.75 303 ASP A C 1
ATOM 2487 O O . ASP A 1 303 ? 16.958 -5.161 31.750 1.00 90.75 303 ASP A O 1
ATOM 2491 N N . HIS A 1 304 ? 15.624 -4.799 29.993 1.00 89.81 304 HIS A N 1
ATOM 2492 C CA . HIS A 1 304 ? 15.201 -3.457 30.387 1.00 89.81 304 HIS A CA 1
ATOM 2493 C C . HIS A 1 304 ? 13.823 -3.406 31.068 1.00 89.81 304 HIS A C 1
ATOM 2495 O O . HIS A 1 304 ? 13.395 -2.323 31.486 1.00 89.81 304 HIS A O 1
ATOM 2501 N N . MET A 1 305 ? 13.131 -4.542 31.211 1.00 90.88 305 MET A N 1
ATOM 2502 C CA . MET A 1 305 ? 11.774 -4.625 31.767 1.00 90.88 305 MET A CA 1
ATOM 2503 C C . MET A 1 305 ? 11.675 -5.643 32.915 1.00 90.88 305 MET A C 1
ATOM 2505 O O . MET A 1 305 ? 10.969 -6.646 32.808 1.00 90.88 305 MET A O 1
ATOM 2509 N N . PRO A 1 306 ? 12.319 -5.377 34.067 1.00 90.38 306 PRO A N 1
ATOM 2510 C CA . PRO A 1 306 ? 12.408 -6.340 35.169 1.00 90.38 306 PRO A CA 1
ATOM 2511 C C . PRO A 1 306 ? 11.065 -6.658 35.848 1.00 90.38 306 PRO A C 1
ATOM 2513 O O . PRO A 1 306 ? 10.979 -7.614 36.611 1.00 90.38 306 PRO A O 1
ATOM 2516 N N . GLN A 1 307 ? 10.023 -5.851 35.620 1.00 92.50 307 GLN A N 1
ATOM 2517 C CA . GLN A 1 307 ? 8.686 -6.042 36.200 1.00 92.50 307 GLN A CA 1
ATOM 2518 C C . GLN A 1 307 ? 7.716 -6.770 35.257 1.00 92.50 307 GLN A C 1
ATOM 2520 O O . GLN A 1 307 ? 6.558 -6.983 35.626 1.00 92.50 307 GLN A O 1
ATOM 2525 N N . LEU A 1 308 ? 8.164 -7.148 34.054 1.00 92.38 308 LEU A N 1
ATOM 2526 C CA . LEU A 1 308 ? 7.307 -7.723 33.026 1.00 92.38 308 LEU A CA 1
ATOM 2527 C C . LEU A 1 308 ? 6.878 -9.144 33.410 1.00 92.38 308 LEU A C 1
ATOM 2529 O O . LEU A 1 308 ? 7.695 -10.054 33.517 1.00 92.38 308 LEU A O 1
ATOM 2533 N N . ARG A 1 309 ? 5.572 -9.336 33.609 1.00 91.50 309 ARG A N 1
ATOM 2534 C CA . ARG A 1 309 ? 4.958 -10.624 33.978 1.00 91.50 309 ARG A CA 1
ATOM 2535 C C . ARG A 1 309 ? 4.325 -11.327 32.786 1.00 91.50 309 ARG A C 1
ATOM 2537 O O . ARG A 1 309 ? 4.166 -12.541 32.798 1.00 91.50 309 ARG A O 1
ATOM 2544 N N . SER A 1 310 ? 3.921 -10.561 31.777 1.00 91.81 310 SER A N 1
ATOM 2545 C CA . SER A 1 310 ? 3.254 -11.061 30.579 1.00 91.81 310 SER A CA 1
ATOM 2546 C C . SER A 1 310 ? 3.789 -10.330 29.356 1.00 91.81 310 SER A C 1
ATOM 2548 O O . SER A 1 310 ? 3.752 -9.101 29.293 1.00 91.81 310 SER A O 1
ATOM 2550 N N . PHE A 1 311 ? 4.276 -11.095 28.384 1.00 92.75 311 PHE A N 1
ATOM 2551 C CA . PHE A 1 311 ? 4.722 -10.575 27.102 1.00 92.75 311 PHE A CA 1
ATOM 2552 C C . PHE A 1 311 ? 4.087 -11.394 25.983 1.00 92.75 311 PHE A C 1
ATOM 2554 O O . PHE A 1 311 ? 4.441 -12.549 25.770 1.00 92.75 311 PHE A O 1
ATOM 2561 N N . THR A 1 312 ? 3.124 -10.791 25.293 1.00 94.19 312 THR A N 1
ATOM 2562 C CA . THR A 1 312 ? 2.496 -11.380 24.107 1.00 94.19 312 THR A CA 1
ATOM 2563 C C . THR A 1 312 ? 3.094 -10.700 22.885 1.00 94.19 312 THR A C 1
ATOM 2565 O O . THR A 1 312 ? 3.010 -9.476 22.770 1.00 94.19 312 THR A O 1
ATOM 2568 N N . PHE A 1 313 ? 3.691 -11.438 21.957 1.00 94.12 313 PHE A N 1
ATOM 2569 C CA . PHE A 1 313 ? 4.307 -10.815 20.789 1.00 94.12 313 PHE A CA 1
ATOM 2570 C C . PHE A 1 313 ? 4.159 -11.616 19.504 1.00 94.12 313 PHE A C 1
ATOM 2572 O O . PHE A 1 313 ? 4.076 -12.839 19.519 1.00 94.12 313 PHE A O 1
ATOM 2579 N N . TYR A 1 314 ? 4.143 -10.882 18.399 1.00 94.25 314 TYR A N 1
ATOM 2580 C CA . TYR A 1 314 ? 4.332 -11.341 17.036 1.00 94.25 314 TYR A CA 1
ATOM 2581 C C . TYR A 1 314 ? 5.237 -10.318 16.344 1.00 94.25 314 TYR A C 1
ATOM 2583 O O . TYR A 1 314 ? 4.856 -9.163 16.145 1.00 94.25 314 TYR A O 1
ATOM 2591 N N . ILE A 1 315 ? 6.474 -10.721 16.060 1.00 93.06 315 ILE A N 1
ATOM 2592 C CA . ILE A 1 315 ? 7.489 -9.879 15.423 1.00 93.06 315 ILE A CA 1
ATOM 2593 C C . ILE A 1 315 ? 7.886 -10.551 14.115 1.00 93.06 315 ILE A C 1
ATOM 2595 O O . ILE A 1 315 ? 8.449 -11.646 14.128 1.00 93.06 315 ILE A O 1
ATOM 2599 N N . CYS A 1 316 ? 7.612 -9.893 12.991 1.00 91.25 316 CYS A N 1
ATOM 2600 C CA . CYS A 1 316 ? 8.025 -10.354 11.669 1.00 91.25 316 CYS A CA 1
ATOM 2601 C C . CYS A 1 316 ? 9.172 -9.488 11.138 1.00 91.25 316 CYS A C 1
ATOM 2603 O O . CYS A 1 316 ? 9.062 -8.266 11.104 1.00 91.25 316 CYS A O 1
ATOM 2605 N N . THR A 1 317 ? 10.272 -10.100 10.705 1.00 89.75 317 THR A N 1
ATOM 2606 C CA . THR A 1 317 ? 11.398 -9.410 10.061 1.00 89.75 317 THR A CA 1
ATOM 2607 C C . THR A 1 317 ? 11.515 -9.830 8.602 1.00 89.75 317 THR A C 1
ATOM 2609 O O . THR A 1 317 ? 11.653 -11.017 8.306 1.00 89.75 317 THR A O 1
ATOM 2612 N N . TYR A 1 318 ? 11.510 -8.851 7.703 1.00 85.62 318 TYR A N 1
ATOM 2613 C CA . TYR A 1 318 ? 11.721 -9.021 6.272 1.00 85.62 318 TYR A CA 1
ATOM 2614 C C . TYR A 1 318 ? 13.153 -8.676 5.896 1.00 85.62 318 TYR A C 1
ATOM 2616 O O . TYR A 1 318 ? 13.628 -7.563 6.141 1.00 85.62 318 TYR A O 1
ATOM 2624 N N . ILE A 1 319 ? 13.820 -9.629 5.255 1.00 78.81 319 ILE A N 1
ATOM 2625 C CA . ILE A 1 319 ? 15.191 -9.489 4.785 1.00 78.81 319 ILE A CA 1
ATOM 2626 C C . ILE A 1 319 ? 15.244 -9.676 3.274 1.00 78.81 319 ILE A C 1
ATOM 2628 O O . ILE A 1 319 ? 14.670 -10.615 2.717 1.00 78.81 319 ILE A O 1
ATOM 2632 N N . GLY A 1 320 ? 15.940 -8.747 2.619 1.00 67.94 320 GLY A N 1
ATOM 2633 C CA . GLY A 1 320 ? 16.138 -8.755 1.178 1.00 67.94 320 GLY A CA 1
ATOM 2634 C C . GLY A 1 320 ? 17.098 -9.853 0.688 1.00 67.94 320 GLY A C 1
ATOM 2635 O O . GLY A 1 320 ? 17.782 -10.502 1.473 1.00 67.94 320 GLY A O 1
ATOM 2636 N N . PRO A 1 321 ? 17.211 -10.032 -0.633 1.00 57.75 321 PRO A N 1
ATOM 2637 C CA . PRO A 1 321 ? 17.834 -11.209 -1.246 1.00 57.75 321 PRO A CA 1
ATOM 2638 C C . PRO A 1 321 ? 19.359 -11.313 -1.126 1.00 57.75 321 PRO A C 1
ATOM 2640 O O . PRO A 1 321 ? 19.940 -12.308 -1.545 1.00 57.75 321 PRO A O 1
ATOM 2643 N N . ILE A 1 322 ? 20.024 -10.266 -0.636 1.00 52.16 322 ILE A N 1
ATOM 2644 C CA . ILE A 1 322 ? 21.473 -10.061 -0.808 1.00 52.16 322 ILE A CA 1
ATOM 2645 C C . ILE A 1 322 ? 22.250 -10.371 0.487 1.00 52.16 322 ILE A C 1
ATOM 2647 O O . ILE A 1 322 ? 23.477 -10.384 0.488 1.00 52.16 322 ILE A O 1
ATOM 2651 N N . THR A 1 323 ? 21.570 -10.626 1.607 1.00 54.66 323 THR A N 1
ATOM 2652 C CA . THR A 1 323 ? 22.195 -10.534 2.939 1.00 54.66 323 THR A CA 1
ATOM 2653 C C . THR A 1 323 ? 22.419 -11.858 3.667 1.00 54.66 323 THR A C 1
ATOM 2655 O O . THR A 1 323 ? 23.227 -11.869 4.592 1.00 54.66 323 THR A O 1
ATOM 2658 N N . LEU A 1 324 ? 21.772 -12.969 3.289 1.00 57.19 324 LEU A N 1
ATOM 2659 C CA . LEU A 1 324 ? 21.931 -14.244 4.005 1.00 57.19 324 LEU A CA 1
ATOM 2660 C C . LEU A 1 324 ? 22.887 -15.202 3.264 1.00 57.19 324 LEU A C 1
ATOM 2662 O O . LEU A 1 324 ? 22.542 -15.688 2.188 1.00 57.19 324 LEU A O 1
ATOM 2666 N N . PRO A 1 325 ? 24.073 -15.514 3.829 1.00 53.12 325 PRO A N 1
ATOM 2667 C CA . PRO A 1 325 ? 25.047 -16.416 3.207 1.00 53.12 325 PRO A CA 1
ATOM 2668 C C . PRO A 1 325 ? 24.648 -17.904 3.261 1.00 53.12 325 PRO A C 1
ATOM 2670 O O . PRO A 1 325 ? 25.333 -18.737 2.673 1.00 53.12 325 PRO A O 1
ATOM 2673 N N . TYR A 1 326 ? 23.556 -18.253 3.950 1.00 64.81 326 TYR A N 1
ATOM 2674 C CA . TYR A 1 326 ? 23.038 -19.616 4.091 1.00 64.81 326 TYR A CA 1
ATOM 2675 C C . TYR A 1 326 ? 21.503 -19.631 4.174 1.00 64.81 326 TYR A C 1
ATOM 2677 O O . TYR A 1 326 ? 20.860 -18.619 4.465 1.00 64.81 326 TYR A O 1
ATOM 2685 N N . LYS A 1 327 ? 20.905 -20.801 3.917 1.00 73.00 327 LYS A N 1
ATOM 2686 C CA . LYS A 1 327 ? 19.457 -21.015 4.015 1.00 73.00 327 LYS A CA 1
ATOM 2687 C C . LYS A 1 327 ? 19.056 -21.246 5.476 1.00 73.00 327 LYS A C 1
ATOM 2689 O O . LYS A 1 327 ? 19.140 -22.364 5.964 1.00 73.00 327 LYS A O 1
ATOM 2694 N N . LEU A 1 328 ? 18.648 -20.176 6.143 1.00 80.00 328 LEU A N 1
ATOM 2695 C CA . LEU A 1 328 ? 18.039 -20.179 7.469 1.00 80.00 328 LEU A CA 1
ATOM 2696 C C . LEU A 1 328 ? 16.784 -21.072 7.571 1.00 80.00 328 LEU A C 1
ATOM 2698 O O . LEU A 1 328 ? 15.883 -21.016 6.731 1.00 80.00 328 LEU A O 1
ATOM 2702 N N . SER A 1 329 ? 16.696 -21.855 8.639 1.00 82.75 329 SER A N 1
ATOM 2703 C CA . SER A 1 329 ? 15.534 -22.678 8.983 1.00 82.75 329 SER A CA 1
ATOM 2704 C C . SER A 1 329 ? 14.780 -22.142 10.206 1.00 82.75 329 SER A C 1
ATOM 2706 O O . SER A 1 329 ? 15.305 -21.335 10.977 1.00 82.75 329 SER A O 1
ATOM 2708 N N . SER A 1 330 ? 13.538 -22.598 10.401 1.00 83.50 330 SER A N 1
ATOM 2709 C CA . SER A 1 330 ? 12.795 -22.321 11.638 1.00 83.50 330 SER A CA 1
ATOM 2710 C C . SER A 1 330 ? 13.512 -22.904 12.855 1.00 83.50 330 SER A C 1
ATOM 2712 O O . SER A 1 330 ? 13.488 -22.305 13.923 1.00 83.50 330 SER A O 1
ATOM 2714 N N . GLU A 1 331 ? 14.188 -24.041 12.701 1.00 85.06 331 GLU A N 1
ATOM 2715 C CA . GLU A 1 331 ? 14.959 -24.687 13.759 1.00 85.06 331 GLU A CA 1
ATOM 2716 C C . GLU A 1 331 ? 16.134 -23.814 14.221 1.00 85.06 331 GLU A C 1
ATOM 2718 O O . GLU A 1 331 ? 16.351 -23.690 15.427 1.00 85.06 331 GLU A O 1
ATOM 2723 N N . ASP A 1 332 ? 16.837 -23.156 13.292 1.00 85.50 332 ASP A N 1
ATOM 2724 C CA . ASP A 1 332 ? 17.938 -22.236 13.618 1.00 85.50 332 ASP A CA 1
ATOM 2725 C C . ASP A 1 332 ? 17.442 -21.065 14.477 1.00 85.50 332 ASP A C 1
ATOM 2727 O O . ASP A 1 332 ? 18.051 -20.718 15.488 1.00 85.50 332 ASP A O 1
ATOM 2731 N N . ILE A 1 333 ? 16.295 -20.479 14.116 1.00 87.75 333 ILE A N 1
ATOM 2732 C CA . ILE A 1 333 ? 15.695 -19.387 14.892 1.00 87.75 333 ILE A CA 1
ATOM 2733 C C . ILE A 1 333 ? 15.168 -19.896 16.227 1.00 87.75 333 ILE A C 1
ATOM 2735 O O . ILE A 1 333 ? 15.401 -19.253 17.250 1.00 87.75 333 ILE A O 1
ATOM 2739 N N . GLN A 1 334 ? 14.527 -21.063 16.256 1.00 87.44 334 GLN A N 1
ATOM 2740 C CA . GLN A 1 334 ? 14.009 -21.655 17.484 1.00 87.44 334 GLN A CA 1
ATOM 2741 C C . GLN A 1 334 ? 15.113 -21.880 18.531 1.00 87.44 334 GLN A C 1
ATOM 2743 O O . GLN A 1 334 ? 14.854 -21.700 19.721 1.00 87.44 334 GLN A O 1
ATOM 2748 N N . GLN A 1 335 ? 16.344 -22.197 18.114 1.00 86.94 335 GLN A N 1
ATOM 2749 C CA . GLN A 1 335 ? 17.496 -22.314 19.020 1.00 86.94 335 GLN A CA 1
ATOM 2750 C C . GLN A 1 335 ? 17.870 -20.987 19.692 1.00 86.94 335 GLN A C 1
ATOM 2752 O O . GLN A 1 335 ? 18.307 -20.987 20.838 1.00 86.94 335 GLN A O 1
ATOM 2757 N N . THR A 1 336 ? 17.661 -19.845 19.033 1.00 88.19 336 THR A N 1
ATOM 2758 C CA . THR A 1 336 ? 17.921 -18.523 19.640 1.00 88.19 336 THR A CA 1
ATOM 2759 C C . THR A 1 336 ? 16.894 -18.154 20.713 1.00 88.19 336 THR A C 1
ATOM 2761 O O . THR A 1 336 ? 17.162 -17.324 21.581 1.00 88.19 336 THR A O 1
ATOM 2764 N N . LEU A 1 337 ? 15.710 -18.772 20.663 1.00 84.81 337 LEU A N 1
ATOM 2765 C CA . LEU A 1 337 ? 14.589 -18.464 21.545 1.00 84.81 337 LEU A CA 1
ATOM 2766 C C . LEU A 1 337 ? 14.697 -19.147 22.919 1.00 84.81 337 LEU A C 1
ATOM 2768 O O . LEU A 1 337 ? 13.913 -18.830 23.810 1.00 84.81 337 LEU A O 1
ATOM 2772 N N . THR A 1 338 ? 15.666 -20.049 23.128 1.00 76.94 338 THR A N 1
ATOM 2773 C CA . THR A 1 338 ? 15.810 -20.823 24.379 1.00 76.94 338 THR A CA 1
ATOM 2774 C C . THR A 1 338 ? 16.048 -19.955 25.611 1.00 76.94 338 THR A C 1
ATOM 2776 O O . THR A 1 338 ? 15.772 -20.386 26.727 1.00 76.94 338 THR A O 1
ATOM 2779 N N . ASN A 1 339 ? 16.560 -18.740 25.413 1.00 68.81 339 ASN A N 1
ATOM 2780 C CA . ASN A 1 339 ? 16.908 -17.822 26.494 1.00 68.81 339 ASN A CA 1
ATOM 2781 C C . ASN A 1 339 ? 15.777 -16.843 26.850 1.00 68.81 339 ASN A C 1
ATOM 2783 O O . ASN A 1 339 ? 15.905 -16.132 27.844 1.00 68.81 339 ASN A O 1
ATOM 2787 N N . ILE A 1 340 ? 14.662 -16.824 26.104 1.00 72.94 340 ILE A N 1
ATOM 2788 C CA . ILE A 1 340 ? 13.512 -15.928 26.340 1.00 72.94 340 ILE A CA 1
ATOM 2789 C C . ILE A 1 340 ? 12.617 -16.475 27.471 1.00 72.94 340 ILE A C 1
ATOM 2791 O O . ILE A 1 340 ? 11.427 -16.728 27.291 1.00 72.94 340 ILE A O 1
ATOM 2795 N N . GLY A 1 341 ? 13.190 -16.668 28.663 1.00 58.22 341 GLY A N 1
ATOM 2796 C CA . GLY A 1 341 ? 12.468 -17.028 29.891 1.00 58.22 341 GLY A CA 1
ATOM 2797 C C . GLY A 1 341 ? 11.483 -18.209 29.775 1.00 58.22 341 GLY A C 1
ATOM 2798 O O . GLY A 1 341 ? 11.525 -19.016 28.857 1.00 58.22 341 GLY A O 1
ATOM 2799 N N . GLN A 1 342 ? 10.562 -18.334 30.734 1.00 54.22 342 GLN A N 1
ATOM 2800 C CA . GLN A 1 342 ? 9.558 -19.417 30.79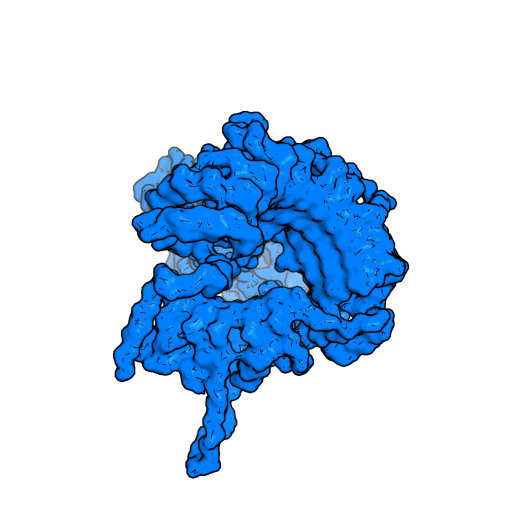9 1.00 54.22 342 GLN A CA 1
ATOM 2801 C C . GLN A 1 342 ? 8.429 -19.304 29.744 1.00 54.22 342 GLN A C 1
ATOM 2803 O O . GLN A 1 342 ? 7.348 -19.868 29.928 1.00 54.22 342 GLN A O 1
ATOM 2808 N N . GLN A 1 343 ? 8.619 -18.539 28.665 1.00 61.50 343 GLN A N 1
ATOM 2809 C CA . GLN A 1 343 ? 7.575 -18.305 27.667 1.00 61.50 343 GLN A CA 1
ATOM 2810 C C . GLN A 1 343 ? 7.604 -19.388 26.591 1.00 61.50 343 GLN A C 1
ATOM 2812 O O . GLN A 1 343 ? 8.638 -19.674 25.994 1.00 61.50 343 GLN A O 1
ATOM 2817 N N . HIS A 1 344 ? 6.442 -19.982 26.315 1.00 83.44 344 HIS A N 1
ATOM 2818 C CA . HIS A 1 344 ? 6.288 -20.852 25.156 1.00 83.44 344 HIS A CA 1
ATOM 2819 C C . HIS A 1 344 ? 6.326 -19.956 23.918 1.00 83.44 344 HIS A C 1
ATOM 2821 O O . HIS A 1 344 ? 5.432 -19.138 23.722 1.00 83.44 344 HIS A O 1
ATOM 2827 N N . VAL A 1 345 ? 7.375 -20.069 23.112 1.00 89.62 345 VAL A N 1
ATOM 2828 C CA . VAL A 1 345 ? 7.598 -19.237 21.924 1.00 89.62 345 VAL A CA 1
ATOM 2829 C C . VAL A 1 345 ? 7.854 -20.118 20.713 1.00 89.62 345 VAL A C 1
ATOM 2831 O O . VAL A 1 345 ? 8.414 -21.211 20.827 1.00 89.62 345 VAL A O 1
ATOM 2834 N N . SER A 1 346 ? 7.436 -19.650 19.545 1.00 90.19 346 SER A N 1
ATOM 2835 C CA . SER A 1 346 ? 7.633 -20.355 18.284 1.00 90.19 346 SER A CA 1
ATOM 2836 C C . SER A 1 346 ? 8.108 -19.410 17.189 1.00 90.19 346 SER A C 1
ATOM 2838 O O . SER A 1 346 ? 8.066 -18.184 17.334 1.00 90.19 346 SER A O 1
ATOM 2840 N N . SER A 1 347 ? 8.591 -19.996 16.099 1.00 90.38 347 SER A N 1
ATOM 2841 C CA . SER A 1 347 ? 9.110 -19.272 14.952 1.00 90.38 347 SER A CA 1
ATOM 2842 C C . SER A 1 347 ? 8.678 -19.897 13.631 1.00 90.38 347 SER A C 1
ATOM 2844 O O . SER A 1 347 ? 8.465 -21.107 13.516 1.00 90.38 347 SER A O 1
ATOM 2846 N N . ILE A 1 348 ? 8.534 -19.046 12.620 1.00 88.94 348 ILE A N 1
ATOM 2847 C CA . ILE A 1 348 ? 8.232 -19.428 11.243 1.00 88.94 348 ILE A CA 1
ATOM 2848 C C . ILE A 1 348 ? 9.203 -18.672 10.343 1.00 88.94 348 ILE A C 1
ATOM 2850 O O . ILE A 1 348 ? 9.194 -17.441 10.311 1.00 88.94 348 ILE A O 1
ATOM 2854 N N . VAL A 1 349 ? 10.024 -19.411 9.602 1.00 87.06 349 VAL A N 1
ATOM 2855 C CA . VAL A 1 349 ? 10.893 -18.864 8.561 1.00 87.06 349 VAL A CA 1
ATOM 2856 C C . VAL A 1 349 ? 10.331 -19.258 7.210 1.00 87.06 349 VAL A C 1
ATOM 2858 O O . VAL A 1 349 ? 10.115 -20.437 6.927 1.00 87.06 349 VAL A O 1
ATOM 2861 N N . ASN A 1 350 ? 10.104 -18.259 6.368 1.00 83.88 350 ASN A N 1
ATOM 2862 C CA . ASN A 1 350 ? 9.519 -18.461 5.064 1.00 83.88 350 ASN A CA 1
ATOM 2863 C C . ASN A 1 350 ? 10.273 -17.696 3.978 1.00 83.88 350 ASN A C 1
ATOM 2865 O O . ASN A 1 350 ? 10.767 -16.588 4.189 1.00 83.88 350 ASN A O 1
ATOM 2869 N N . TYR A 1 351 ? 10.349 -18.305 2.802 1.00 78.00 351 TYR A N 1
ATOM 2870 C CA . TYR A 1 351 ? 11.053 -17.767 1.649 1.00 78.00 351 TYR A CA 1
ATOM 2871 C C . TYR A 1 351 ? 10.037 -17.299 0.623 1.00 78.00 351 TYR A C 1
ATOM 2873 O O . TYR A 1 351 ? 9.091 -18.016 0.303 1.00 78.00 351 TYR A O 1
ATOM 2881 N N . PHE A 1 352 ? 10.241 -16.108 0.077 1.00 69.81 352 PHE A N 1
ATOM 2882 C CA . PHE A 1 352 ? 9.340 -15.553 -0.921 1.00 69.81 352 PHE A CA 1
ATOM 2883 C C . PHE A 1 352 ? 10.111 -14.823 -2.015 1.00 69.81 352 PHE A C 1
ATOM 2885 O O . PHE A 1 352 ? 11.115 -14.163 -1.770 1.00 69.81 352 PHE A O 1
ATOM 2892 N N . THR A 1 353 ? 9.622 -14.901 -3.244 1.00 59.62 353 THR A N 1
ATOM 2893 C CA . THR A 1 353 ? 10.047 -14.008 -4.328 1.00 59.62 353 THR A CA 1
ATOM 2894 C C . THR A 1 353 ? 9.232 -12.719 -4.229 1.00 59.62 353 THR A C 1
ATOM 2896 O O . THR A 1 353 ? 8.024 -12.780 -4.000 1.00 59.62 353 THR A O 1
ATOM 2899 N N . GLY A 1 354 ? 9.897 -11.561 -4.299 1.00 54.12 354 GLY A N 1
ATOM 2900 C CA . GLY A 1 354 ? 9.370 -10.263 -3.859 1.00 54.12 354 GLY A CA 1
ATOM 2901 C C . GLY A 1 354 ? 7.933 -9.927 -4.294 1.00 54.12 354 GLY A C 1
ATOM 2902 O O . GLY A 1 354 ? 7.542 -10.131 -5.438 1.00 54.12 354 GLY A O 1
ATOM 2903 N N . CYS A 1 355 ? 7.161 -9.335 -3.375 1.00 36.38 355 CYS A N 1
ATOM 2904 C CA . CYS A 1 355 ? 5.900 -8.639 -3.678 1.00 36.38 355 CYS A CA 1
ATOM 2905 C C . CYS A 1 355 ? 6.107 -7.150 -4.022 1.00 36.38 355 CYS A C 1
ATOM 2907 O O . CYS A 1 355 ? 5.140 -6.401 -4.094 1.00 36.38 355 CYS A O 1
ATOM 2909 N N . VAL A 1 356 ? 7.348 -6.709 -4.243 1.00 32.38 356 VAL A N 1
ATOM 2910 C CA . VAL A 1 356 ? 7.667 -5.341 -4.664 1.00 32.38 356 VAL A CA 1
ATOM 2911 C C . VAL A 1 356 ? 8.804 -5.418 -5.677 1.00 32.38 356 VAL A C 1
ATOM 2913 O O . VAL A 1 356 ? 9.871 -5.939 -5.356 1.00 32.38 356 VAL A O 1
ATOM 2916 N N . ASN A 1 357 ? 8.528 -4.952 -6.899 1.00 31.23 357 ASN A N 1
ATOM 2917 C CA . ASN A 1 357 ? 9.461 -4.652 -7.990 1.00 31.23 357 ASN A CA 1
ATOM 2918 C C . ASN A 1 357 ? 10.915 -5.053 -7.733 1.00 31.23 357 ASN A C 1
ATOM 2920 O O . ASN A 1 357 ? 11.718 -4.237 -7.283 1.00 31.23 357 ASN A O 1
ATOM 2924 N N . SER A 1 358 ? 11.273 -6.291 -8.045 1.00 30.81 358 SER A N 1
ATOM 2925 C CA . SER A 1 358 ? 12.675 -6.613 -8.242 1.00 30.81 358 SER A CA 1
ATOM 2926 C C . SER A 1 358 ? 12.847 -7.950 -8.943 1.00 30.81 358 SER A C 1
ATOM 2928 O O . SER A 1 358 ? 12.542 -9.007 -8.403 1.00 30.81 358 SER A O 1
ATOM 2930 N N . ASP A 1 359 ? 13.501 -7.891 -10.097 1.00 33.97 359 ASP A N 1
ATOM 2931 C CA . ASP A 1 359 ? 14.327 -8.963 -10.658 1.00 33.97 359 ASP A CA 1
ATOM 2932 C C . ASP A 1 359 ? 15.537 -9.302 -9.747 1.00 33.97 359 ASP A C 1
ATOM 2934 O O . ASP A 1 359 ? 16.603 -9.698 -10.213 1.00 33.97 359 ASP A O 1
ATOM 2938 N N . PHE A 1 360 ? 15.410 -9.122 -8.428 1.00 43.78 360 PHE A N 1
ATOM 2939 C CA . PHE A 1 360 ? 16.448 -9.364 -7.437 1.00 43.78 360 PHE A CA 1
ATOM 2940 C C . PHE A 1 360 ? 15.903 -10.352 -6.403 1.00 43.78 360 PHE A C 1
ATOM 2942 O O . PHE A 1 360 ? 15.279 -9.956 -5.434 1.00 43.78 360 PHE A O 1
ATOM 2949 N N . GLY A 1 361 ? 16.156 -11.641 -6.647 1.00 53.84 361 GLY A N 1
ATOM 2950 C CA . GLY A 1 361 ? 16.285 -12.726 -5.664 1.00 53.84 361 GLY A CA 1
ATOM 2951 C C . GLY A 1 361 ? 15.108 -13.088 -4.734 1.00 53.84 361 GLY A C 1
ATOM 2952 O O . GLY A 1 361 ? 14.003 -12.559 -4.793 1.00 53.84 361 GLY A O 1
ATOM 2953 N N . ILE A 1 362 ? 15.370 -14.084 -3.880 1.00 59.97 362 ILE A N 1
ATOM 2954 C CA . ILE A 1 362 ? 14.443 -14.632 -2.879 1.00 59.97 362 ILE A CA 1
ATOM 2955 C C . ILE A 1 362 ? 14.656 -13.877 -1.558 1.00 59.97 362 ILE A C 1
ATOM 2957 O O . ILE A 1 362 ? 15.761 -13.890 -1.021 1.00 59.97 362 ILE A O 1
ATOM 2961 N N . GLY A 1 363 ? 13.614 -13.228 -1.040 1.00 73.94 363 GLY A N 1
ATOM 2962 C CA . GLY A 1 363 ? 13.588 -12.634 0.297 1.00 73.94 363 GLY A CA 1
ATOM 2963 C C . GLY A 1 363 ? 13.194 -13.643 1.379 1.00 73.94 363 GLY A C 1
ATOM 2964 O O . GLY A 1 363 ? 12.653 -14.714 1.089 1.00 73.94 363 GLY A O 1
ATOM 2965 N N . VAL A 1 364 ? 13.462 -13.289 2.636 1.00 79.81 364 VAL A N 1
ATOM 2966 C CA . VAL A 1 364 ? 13.142 -14.109 3.815 1.00 79.81 364 VAL A CA 1
ATOM 2967 C C . VAL A 1 364 ? 12.234 -13.330 4.755 1.00 79.81 364 VAL A C 1
ATOM 2969 O O . VAL A 1 364 ? 12.526 -12.185 5.095 1.00 79.81 364 VAL A O 1
ATOM 2972 N N . ALA A 1 365 ? 11.138 -13.956 5.176 1.00 86.19 365 ALA A N 1
ATOM 2973 C CA . ALA A 1 365 ? 10.296 -13.503 6.275 1.00 86.19 365 ALA A CA 1
ATOM 2974 C C . ALA A 1 365 ? 10.586 -14.403 7.472 1.00 86.19 365 ALA A C 1
ATOM 2976 O O . ALA A 1 365 ? 10.407 -15.618 7.396 1.00 86.19 365 ALA A O 1
ATOM 2977 N N . CYS A 1 366 ? 11.040 -13.816 8.572 1.00 88.81 366 CYS A N 1
ATOM 2978 C CA . CYS A 1 366 ? 11.238 -14.521 9.828 1.00 88.81 366 CYS A CA 1
ATOM 2979 C C . CYS A 1 366 ? 10.276 -13.971 10.872 1.00 88.81 366 CYS A C 1
ATOM 2981 O O . CYS A 1 366 ? 10.387 -12.817 11.281 1.00 88.81 366 CYS A O 1
ATOM 2983 N N . SER A 1 367 ? 9.348 -14.810 11.305 1.00 91.25 367 SER A N 1
ATOM 2984 C CA . SER A 1 367 ? 8.372 -14.512 12.342 1.00 91.25 367 SER A CA 1
ATOM 2985 C C . SER A 1 367 ? 8.750 -15.207 13.641 1.00 91.25 367 SER A C 1
ATOM 2987 O O . SER A 1 367 ? 8.975 -16.414 13.637 1.00 91.25 367 SER A O 1
ATOM 2989 N N . ILE A 1 368 ? 8.754 -14.470 14.747 1.00 92.31 368 ILE A N 1
ATOM 2990 C CA . ILE A 1 368 ? 8.844 -15.012 16.108 1.00 92.31 368 ILE A CA 1
ATOM 2991 C C . ILE A 1 368 ? 7.620 -14.566 16.908 1.00 92.31 368 ILE A C 1
ATOM 2993 O O . ILE A 1 368 ? 7.163 -13.427 16.766 1.00 92.31 368 ILE A O 1
ATOM 2997 N N . PHE A 1 369 ? 7.052 -15.456 17.717 1.00 92.81 369 PHE A N 1
ATOM 2998 C CA . PHE A 1 369 ? 5.828 -15.158 18.458 1.00 92.81 369 PHE A CA 1
ATOM 2999 C C . PHE A 1 369 ? 5.659 -15.974 19.737 1.00 92.81 369 PHE A C 1
ATOM 3001 O O . PHE A 1 369 ? 6.188 -17.077 19.876 1.00 92.81 369 PHE A O 1
ATOM 3008 N N . SER A 1 370 ? 4.867 -15.430 20.659 1.00 92.62 370 SER A N 1
ATOM 3009 C CA . SER A 1 370 ? 4.425 -16.097 21.885 1.00 92.62 370 SER A CA 1
ATOM 3010 C C . SER A 1 370 ? 3.285 -17.087 21.625 1.00 92.62 370 SER A C 1
ATOM 3012 O O . SER A 1 370 ? 2.434 -16.852 20.764 1.00 92.62 370 SER A O 1
ATOM 3014 N N . LEU A 1 371 ? 3.232 -18.158 22.415 1.00 90.31 371 LEU A N 1
ATOM 3015 C CA . LEU A 1 371 ? 2.156 -19.144 22.450 1.00 90.31 371 LEU A CA 1
ATOM 3016 C C . LEU A 1 371 ? 1.349 -19.054 23.763 1.00 90.31 371 LEU A C 1
ATOM 3018 O O . LEU A 1 371 ? 1.952 -18.903 24.828 1.00 90.31 371 LEU A O 1
ATOM 3022 N N . PRO A 1 372 ? 0.009 -19.216 23.713 1.00 91.31 372 PRO A N 1
ATOM 3023 C CA . PRO A 1 372 ? -0.808 -19.351 22.501 1.00 91.31 372 PRO A CA 1
ATOM 3024 C C . PRO A 1 372 ? -0.749 -18.086 21.625 1.00 91.31 372 PRO A C 1
ATOM 3026 O O . PRO A 1 372 ? -0.465 -16.997 22.112 1.00 91.31 372 PRO A O 1
ATOM 3029 N N . PHE A 1 373 ? -0.964 -18.234 20.315 1.00 92.25 373 PHE A N 1
ATOM 3030 C CA . PHE A 1 373 ? -0.959 -17.092 19.398 1.00 92.25 373 PHE A CA 1
ATOM 3031 C C . PHE A 1 373 ? -2.264 -16.297 19.559 1.00 92.25 373 PHE A C 1
ATOM 3033 O O . PHE A 1 373 ? -3.312 -16.741 19.097 1.00 92.25 373 PHE A O 1
ATOM 3040 N N . GLU A 1 374 ? -2.206 -15.143 20.230 1.00 92.19 374 GLU A N 1
ATOM 3041 C CA . GLU A 1 374 ? -3.378 -14.335 20.629 1.00 92.19 374 GLU A CA 1
ATOM 3042 C C . GLU A 1 374 ? -3.738 -13.204 19.640 1.00 92.19 374 GLU A C 1
ATOM 3044 O O . GLU A 1 374 ? -4.475 -12.281 19.992 1.00 92.19 374 GLU A O 1
ATOM 3049 N N . PHE A 1 375 ? -3.211 -13.234 18.412 1.00 91.62 375 PHE A N 1
ATOM 3050 C CA . PHE A 1 375 ? -3.521 -12.233 17.386 1.00 91.62 375 PHE A CA 1
ATOM 3051 C C . PHE A 1 375 ? -4.510 -12.775 16.349 1.00 91.62 375 PHE A C 1
ATOM 3053 O O . PHE A 1 375 ? -4.564 -13.970 16.066 1.00 91.62 375 PHE A O 1
ATOM 3060 N N . ASP A 1 376 ? -5.297 -11.868 15.781 1.00 89.38 376 ASP A N 1
ATOM 3061 C CA . ASP A 1 376 ? -6.312 -12.137 14.762 1.00 89.38 376 ASP A CA 1
ATOM 3062 C C . ASP A 1 376 ? -5.752 -12.177 13.335 1.00 89.38 376 ASP A C 1
ATOM 3064 O O . ASP A 1 376 ? -6.385 -12.754 12.448 1.00 89.38 376 ASP A O 1
ATOM 3068 N N . TYR A 1 377 ? -4.565 -11.605 13.135 1.00 88.38 377 TYR A N 1
ATOM 3069 C CA . TYR A 1 377 ? -3.857 -11.527 11.865 1.00 88.38 377 TYR A CA 1
ATOM 3070 C C . TYR A 1 377 ? -2.540 -12.307 11.902 1.00 88.38 377 TYR A C 1
ATOM 3072 O O . TYR A 1 377 ? -1.709 -12.091 12.787 1.00 88.38 377 TYR A O 1
ATOM 3080 N N . LEU A 1 378 ? -2.334 -13.175 10.909 1.00 89.25 378 LEU A N 1
ATOM 3081 C CA . LEU A 1 378 ? -1.071 -13.870 10.662 1.00 89.25 378 LEU A CA 1
ATOM 3082 C C . LEU A 1 378 ? -0.700 -13.740 9.184 1.00 89.25 378 LEU A C 1
ATOM 3084 O O . LEU A 1 378 ? -1.530 -13.997 8.310 1.00 89.25 378 LEU A O 1
ATOM 3088 N N . GLN A 1 379 ? 0.549 -13.377 8.898 1.00 86.12 379 GLN A N 1
ATOM 3089 C CA . GLN A 1 379 ? 1.020 -13.189 7.527 1.00 86.12 379 GLN A CA 1
ATOM 3090 C C . GLN A 1 379 ? 2.248 -14.019 7.177 1.00 86.12 379 GLN A C 1
ATOM 3092 O O . GLN A 1 379 ? 3.035 -14.404 8.038 1.00 86.12 379 GLN A O 1
ATOM 3097 N N . ASP A 1 380 ? 2.389 -14.248 5.871 1.00 79.50 380 ASP A N 1
ATOM 3098 C CA . ASP A 1 380 ? 3.499 -14.940 5.219 1.00 79.50 380 ASP A CA 1
ATOM 3099 C C . ASP A 1 380 ? 3.740 -16.363 5.739 1.00 79.50 380 ASP A C 1
ATOM 3101 O O . ASP A 1 380 ? 4.876 -16.836 5.810 1.00 79.50 380 ASP A O 1
ATOM 3105 N N . LEU A 1 381 ? 2.651 -17.075 6.042 1.00 89.19 381 LEU A N 1
ATOM 3106 C CA . LEU A 1 381 ? 2.682 -18.509 6.314 1.00 89.19 381 LEU A CA 1
ATOM 3107 C C . LEU A 1 381 ? 2.989 -19.282 5.017 1.00 89.19 381 LEU A C 1
ATOM 3109 O O . LEU A 1 381 ? 2.294 -19.111 4.014 1.00 89.19 381 LEU A O 1
ATOM 3113 N N . GLY A 1 382 ? 4.019 -20.130 5.042 1.00 88.62 382 GLY A N 1
ATOM 3114 C CA . GLY A 1 382 ? 4.402 -21.007 3.926 1.00 88.62 382 GLY A CA 1
ATOM 3115 C C . GLY A 1 382 ? 4.067 -22.478 4.177 1.00 88.62 382 GLY A C 1
ATOM 3116 O O . GLY A 1 382 ? 3.476 -22.830 5.197 1.00 88.62 382 GLY A O 1
ATOM 3117 N N . ASN A 1 383 ? 4.497 -23.370 3.282 1.00 87.38 383 ASN A N 1
ATOM 3118 C CA . ASN A 1 383 ? 4.241 -24.817 3.350 1.00 87.38 383 ASN A CA 1
ATOM 3119 C C . ASN A 1 383 ? 4.791 -25.477 4.629 1.00 87.38 383 ASN A C 1
ATOM 3121 O O . ASN A 1 383 ? 4.276 -26.496 5.106 1.00 87.38 383 ASN A O 1
ATOM 3125 N N . ARG A 1 384 ? 5.846 -24.890 5.201 1.00 81.38 384 ARG A N 1
ATOM 3126 C CA . ARG A 1 384 ? 6.612 -25.426 6.334 1.00 81.38 384 ARG A CA 1
ATOM 3127 C C . ARG A 1 384 ? 6.237 -24.753 7.654 1.00 81.38 384 ARG A C 1
ATOM 3129 O O . ARG A 1 384 ? 7.082 -24.148 8.303 1.00 81.38 384 ARG A O 1
ATOM 3136 N N . PHE A 1 385 ? 4.971 -24.847 8.049 1.00 83.25 385 PHE A N 1
ATOM 3137 C CA . PHE A 1 385 ? 4.527 -24.377 9.364 1.00 83.25 385 PHE A CA 1
ATOM 3138 C C . PHE A 1 385 ? 4.251 -25.533 10.332 1.00 83.25 385 PHE A C 1
ATOM 3140 O O . PHE A 1 385 ? 3.855 -26.626 9.917 1.00 83.25 385 PHE A O 1
ATOM 3147 N N . SER A 1 386 ? 4.474 -25.281 11.622 1.00 78.94 386 SER A N 1
ATOM 3148 C CA . SER A 1 386 ? 4.276 -26.232 12.721 1.00 78.94 386 SER A CA 1
ATOM 3149 C C . SER A 1 386 ? 2.796 -26.563 12.946 1.00 78.94 386 SER A C 1
ATOM 3151 O O . SER A 1 386 ? 1.921 -25.763 12.632 1.00 78.94 386 SER A O 1
ATOM 3153 N N . ASN A 1 387 ? 2.503 -27.709 13.568 1.00 84.81 387 ASN A N 1
ATOM 3154 C CA . ASN A 1 387 ? 1.137 -28.155 13.899 1.00 84.81 387 ASN A CA 1
ATOM 3155 C C . ASN A 1 387 ? 0.535 -27.401 15.106 1.00 84.81 387 ASN A C 1
ATOM 3157 O O . ASN A 1 387 ? 0.029 -28.007 16.051 1.00 84.81 387 ASN A O 1
ATOM 3161 N N . ILE A 1 388 ? 0.637 -26.074 15.094 1.00 88.81 388 ILE A N 1
ATOM 3162 C CA . ILE A 1 388 ? 0.089 -25.167 16.102 1.00 88.81 388 ILE A CA 1
ATOM 3163 C C . ILE A 1 388 ? -1.345 -24.823 15.697 1.00 88.81 388 ILE A C 1
ATOM 3165 O O . ILE A 1 388 ? -1.605 -24.507 14.538 1.00 88.81 388 ILE A O 1
ATOM 3169 N N . VAL A 1 389 ? -2.277 -24.873 16.650 1.00 92.44 389 VAL A N 1
ATOM 3170 C CA . VAL A 1 389 ? -3.659 -24.426 16.431 1.00 92.44 389 VAL A CA 1
ATOM 3171 C C . VAL A 1 389 ? -3.734 -22.918 16.669 1.00 92.44 389 VAL A C 1
ATOM 3173 O O . VAL A 1 389 ? -3.491 -22.442 17.779 1.00 92.44 389 VAL A O 1
ATOM 3176 N N . PHE A 1 390 ? -4.087 -22.165 15.631 1.00 93.94 390 PHE A N 1
ATOM 3177 C CA . PHE A 1 390 ? -4.210 -20.711 15.657 1.00 93.94 390 PHE A CA 1
ATOM 3178 C C . PHE A 1 390 ? -5.655 -20.298 15.959 1.00 93.94 390 PHE A C 1
ATOM 3180 O O . PHE A 1 390 ? -6.380 -19.804 15.099 1.00 93.94 390 PHE A O 1
ATOM 3187 N N . SER A 1 391 ? -6.081 -20.506 17.207 1.00 93.69 391 SER A N 1
ATOM 3188 C CA . SER A 1 391 ? -7.481 -20.337 17.632 1.00 93.69 391 SER A CA 1
ATOM 3189 C C . SER A 1 391 ? -8.036 -18.914 17.507 1.00 93.69 391 SER A C 1
ATOM 3191 O O . SER A 1 391 ? -9.250 -18.753 17.486 1.00 93.69 391 SER A O 1
ATOM 3193 N N . TYR A 1 392 ? -7.176 -17.893 17.449 1.00 92.94 392 TYR A N 1
ATOM 3194 C CA . TYR A 1 392 ? -7.582 -16.483 17.374 1.00 92.94 392 TYR A CA 1
ATOM 3195 C C . TYR A 1 392 ? -7.494 -15.898 15.962 1.00 92.94 392 TYR A C 1
ATOM 3197 O O . TYR A 1 392 ? -8.094 -14.854 15.709 1.00 92.94 392 TYR A O 1
ATOM 3205 N N . VAL A 1 393 ? -6.784 -16.558 15.038 1.00 94.06 393 VAL A N 1
ATOM 3206 C CA . VAL A 1 393 ? -6.540 -16.022 13.696 1.00 94.06 393 VAL A CA 1
ATOM 3207 C C . VAL A 1 393 ? -7.823 -16.077 12.877 1.00 94.06 393 VAL A C 1
ATOM 3209 O O . VAL A 1 393 ? -8.365 -17.147 12.601 1.00 94.06 393 VAL A O 1
ATOM 3212 N N . THR A 1 394 ? -8.279 -14.902 12.455 1.00 93.69 394 THR A N 1
ATOM 3213 C CA . THR A 1 394 ? -9.429 -14.737 11.559 1.00 93.69 394 THR A CA 1
ATOM 3214 C C . THR A 1 394 ? -9.012 -14.231 10.182 1.00 93.69 394 THR A C 1
ATOM 3216 O O . THR A 1 394 ? -9.762 -14.422 9.226 1.00 93.69 394 THR A O 1
ATOM 3219 N N . TYR A 1 395 ? -7.812 -13.655 10.055 1.00 92.25 395 TYR A N 1
ATOM 3220 C CA . TYR A 1 395 ? -7.224 -13.217 8.796 1.00 92.25 395 TYR A CA 1
ATOM 3221 C C . TYR A 1 395 ? -5.833 -13.835 8.606 1.00 92.25 395 TYR A C 1
ATOM 3223 O O . TYR A 1 395 ? -4.893 -13.531 9.338 1.00 92.25 395 TYR A O 1
ATOM 3231 N N . LEU A 1 396 ? -5.710 -14.690 7.590 1.00 93.44 396 LEU A N 1
ATOM 3232 C CA . LEU A 1 396 ? -4.468 -15.350 7.208 1.00 93.44 396 LEU A CA 1
ATOM 3233 C C . LEU A 1 396 ? -3.991 -14.894 5.822 1.00 93.44 396 LEU A C 1
ATOM 3235 O O . LEU A 1 396 ? -4.758 -14.921 4.857 1.00 93.44 396 LEU A O 1
ATOM 3239 N N . VAL A 1 397 ? -2.709 -14.543 5.709 1.00 89.69 397 VAL A N 1
ATOM 3240 C CA . VAL A 1 397 ? -2.009 -14.377 4.425 1.00 89.69 397 VAL A CA 1
ATOM 3241 C C . VAL A 1 397 ? -0.998 -15.509 4.263 1.00 89.69 397 VAL A C 1
ATOM 3243 O O . VAL A 1 397 ? -0.072 -15.633 5.066 1.00 89.69 397 VAL A O 1
ATOM 3246 N N . ILE A 1 398 ? -1.148 -16.305 3.205 1.00 90.31 398 ILE A N 1
ATOM 3247 C CA . ILE A 1 398 ? -0.213 -17.374 2.844 1.00 90.31 398 ILE A CA 1
ATOM 3248 C C . ILE A 1 398 ? 0.630 -16.969 1.631 1.00 90.31 398 ILE A C 1
ATOM 3250 O O . ILE A 1 398 ? 0.140 -16.345 0.685 1.00 90.31 398 ILE A O 1
ATOM 3254 N N . ARG A 1 399 ? 1.917 -17.313 1.660 1.00 86.50 399 ARG A N 1
ATOM 3255 C CA . ARG A 1 399 ? 2.886 -17.019 0.594 1.00 86.50 399 ARG A CA 1
ATOM 3256 C C . ARG A 1 399 ? 3.997 -18.055 0.630 1.00 86.50 399 ARG A C 1
ATOM 3258 O O . ARG A 1 399 ? 4.413 -18.422 1.715 1.00 86.50 399 ARG A O 1
ATOM 3265 N N . ASP A 1 400 ? 4.493 -18.515 -0.510 1.00 82.25 400 ASP A N 1
ATOM 3266 C CA . ASP A 1 400 ? 5.669 -19.393 -0.581 1.00 82.25 400 ASP A CA 1
ATOM 3267 C C . ASP A 1 400 ? 6.235 -19.364 -2.016 1.00 82.25 400 ASP A C 1
ATOM 3269 O O . ASP A 1 400 ? 5.569 -18.917 -2.952 1.00 82.25 400 ASP A O 1
ATOM 3273 N N . ILE A 1 401 ? 7.473 -19.819 -2.195 1.00 79.38 401 ILE A N 1
ATOM 3274 C CA . ILE A 1 401 ? 8.077 -20.105 -3.506 1.00 79.38 401 ILE A CA 1
ATOM 3275 C C . ILE A 1 401 ? 7.694 -21.494 -4.045 1.00 79.38 401 ILE A C 1
ATOM 3277 O O . ILE A 1 401 ? 7.961 -21.792 -5.215 1.00 79.38 401 ILE A O 1
ATOM 3281 N N . ILE A 1 402 ? 7.139 -22.355 -3.190 1.00 84.38 402 ILE A N 1
ATOM 3282 C CA . ILE A 1 402 ? 6.606 -23.687 -3.512 1.00 84.38 402 ILE A CA 1
ATOM 3283 C C . ILE A 1 402 ? 5.078 -23.566 -3.655 1.00 84.38 402 ILE A C 1
ATOM 3285 O O . ILE A 1 402 ? 4.484 -22.889 -2.817 1.00 84.38 402 ILE A O 1
ATOM 3289 N N . PRO A 1 403 ? 4.430 -24.163 -4.675 1.00 89.19 403 PRO A N 1
ATOM 3290 C CA . PRO A 1 403 ? 2.966 -24.159 -4.794 1.00 89.19 403 PRO A CA 1
ATOM 3291 C C . PRO A 1 403 ? 2.281 -24.742 -3.546 1.00 89.19 403 PRO A C 1
ATOM 3293 O O . PRO A 1 403 ? 2.892 -25.486 -2.775 1.00 89.19 403 PRO A O 1
ATOM 3296 N N . PHE A 1 404 ? 1.023 -24.363 -3.310 1.00 91.88 404 PHE A N 1
ATOM 3297 C CA . PHE A 1 404 ? 0.231 -24.891 -2.197 1.00 91.88 404 PHE A CA 1
ATOM 3298 C C . PHE A 1 404 ? -0.716 -25.983 -2.692 1.00 91.88 404 PHE A C 1
ATOM 3300 O O . PHE A 1 404 ? -1.686 -25.704 -3.390 1.00 91.88 404 PHE A O 1
ATOM 3307 N N . GLU A 1 405 ? -0.463 -27.226 -2.298 1.00 91.88 405 GLU A N 1
ATOM 3308 C CA . GLU A 1 405 ? -1.271 -28.368 -2.737 1.00 91.88 405 GLU A CA 1
ATOM 3309 C C . GLU A 1 405 ? -2.570 -28.533 -1.933 1.00 91.88 405 GLU A C 1
ATOM 3311 O O . GLU A 1 405 ? -2.753 -27.933 -0.873 1.00 91.88 405 GLU A O 1
ATOM 3316 N N . HIS A 1 406 ? -3.484 -29.382 -2.410 1.00 90.19 406 HIS A N 1
ATOM 3317 C CA . HIS A 1 406 ? -4.767 -29.655 -1.744 1.00 90.19 406 HIS A CA 1
ATOM 3318 C C . HIS A 1 406 ? -4.608 -30.003 -0.246 1.00 90.19 406 HIS A C 1
ATOM 3320 O O . HIS A 1 406 ? -5.288 -29.443 0.617 1.00 90.19 406 HIS A O 1
ATOM 3326 N N . GLU A 1 407 ? -3.626 -30.850 0.077 1.00 89.75 407 GLU A N 1
ATOM 3327 C CA . GLU A 1 407 ? -3.256 -31.237 1.447 1.00 89.75 407 GLU A CA 1
ATOM 3328 C C . GLU A 1 407 ? -2.869 -30.043 2.334 1.00 89.75 407 GLU A C 1
ATOM 3330 O O . GLU A 1 407 ? -3.155 -30.019 3.535 1.00 89.75 407 GLU A O 1
ATOM 3335 N N . PHE A 1 408 ? -2.241 -29.014 1.759 1.00 92.88 408 PHE A N 1
ATOM 3336 C CA . PHE A 1 408 ? -1.908 -27.797 2.493 1.00 92.88 408 PHE A CA 1
ATOM 3337 C C . PHE A 1 408 ? -3.181 -27.081 2.953 1.00 92.88 408 PHE A C 1
ATOM 3339 O O . PHE A 1 408 ? -3.286 -26.698 4.120 1.00 92.88 408 PHE A O 1
ATOM 3346 N N . PHE A 1 409 ? -4.186 -26.964 2.084 1.00 94.75 409 PHE A N 1
ATOM 3347 C CA . PHE A 1 409 ? -5.458 -26.335 2.437 1.00 94.75 409 PHE A CA 1
ATOM 3348 C C . PHE A 1 409 ? -6.258 -27.149 3.461 1.00 94.75 409 PHE A C 1
ATOM 3350 O O . PHE A 1 409 ? -6.933 -26.553 4.299 1.00 94.75 409 PHE A O 1
ATOM 3357 N N . MET A 1 410 ? -6.128 -28.479 3.489 1.00 92.62 410 MET A N 1
ATOM 3358 C CA . MET A 1 410 ? -6.699 -29.290 4.575 1.00 92.62 410 MET A CA 1
ATOM 3359 C C . MET A 1 410 ? -6.056 -28.968 5.923 1.00 92.62 410 MET A C 1
ATOM 3361 O O . MET A 1 410 ? -6.743 -28.859 6.944 1.00 92.62 410 MET A O 1
ATOM 3365 N N . ARG A 1 411 ? -4.736 -28.751 5.939 1.00 93.81 411 ARG A N 1
ATOM 3366 C CA . ARG A 1 411 ? -4.033 -28.301 7.147 1.00 93.81 411 ARG A CA 1
ATOM 3367 C C . ARG A 1 411 ? -4.509 -26.913 7.572 1.00 93.81 411 ARG A C 1
ATOM 3369 O O . ARG A 1 411 ? -4.742 -26.717 8.762 1.00 93.81 411 ARG A O 1
ATOM 3376 N N . ILE A 1 412 ? -4.709 -25.977 6.643 1.00 96.00 412 ILE A N 1
ATOM 3377 C CA . ILE A 1 412 ? -5.242 -24.648 6.983 1.00 96.00 412 ILE A CA 1
ATOM 3378 C C . ILE A 1 412 ? -6.635 -24.760 7.620 1.00 96.00 412 ILE A C 1
ATOM 3380 O O . ILE A 1 412 ? -6.828 -24.245 8.719 1.00 96.00 412 ILE A O 1
ATOM 3384 N N . ALA A 1 413 ? -7.571 -25.494 7.013 1.00 94.62 413 ALA A N 1
ATOM 3385 C CA . ALA A 1 413 ? -8.907 -25.693 7.585 1.00 94.62 413 ALA A CA 1
ATOM 3386 C C . ALA A 1 413 ? -8.861 -26.294 9.006 1.00 94.62 413 ALA A C 1
ATOM 3388 O O . ALA A 1 413 ? -9.608 -25.879 9.891 1.00 94.62 413 ALA A O 1
ATOM 3389 N N . ARG A 1 414 ? -7.931 -27.226 9.256 1.00 94.19 414 ARG A N 1
ATOM 3390 C CA . ARG A 1 414 ? -7.746 -27.863 10.569 1.00 94.19 414 ARG A CA 1
ATOM 3391 C C . ARG A 1 414 ? -7.144 -26.933 11.626 1.00 94.19 414 ARG A C 1
ATOM 3393 O O . ARG A 1 414 ? -7.545 -26.999 12.787 1.00 94.19 414 ARG A O 1
ATOM 3400 N N . PHE A 1 415 ? -6.138 -26.134 11.268 1.00 94.94 415 PHE A N 1
ATOM 3401 C CA . PHE A 1 415 ? -5.358 -25.344 12.232 1.00 94.94 415 PHE A CA 1
ATOM 3402 C C . PHE A 1 415 ? -5.861 -23.904 12.411 1.00 94.94 415 PHE A C 1
ATOM 3404 O O . PHE A 1 415 ? -5.436 -23.244 13.359 1.00 94.94 415 PHE A O 1
ATOM 3411 N N . PHE A 1 416 ? -6.791 -23.440 11.570 1.00 96.25 416 PHE A N 1
ATOM 3412 C CA . PHE A 1 416 ? -7.378 -22.095 11.611 1.00 96.25 416 PHE A CA 1
ATOM 3413 C C . PHE A 1 416 ? -8.914 -22.160 11.723 1.00 96.25 416 PHE A C 1
ATOM 3415 O O . PHE A 1 416 ? -9.628 -21.802 10.784 1.00 96.25 416 PHE A O 1
ATOM 3422 N N . PRO A 1 417 ? -9.459 -22.610 12.870 1.00 94.69 417 PRO A N 1
ATOM 3423 C CA . PRO A 1 417 ? -10.881 -22.938 13.000 1.00 94.69 417 PRO A CA 1
ATOM 3424 C C . PRO A 1 417 ? -11.827 -21.733 12.883 1.00 94.69 417 PRO A C 1
ATOM 3426 O O . PRO A 1 417 ? -13.002 -21.924 12.593 1.00 94.69 417 PRO A O 1
ATOM 3429 N N . LEU A 1 418 ? -11.347 -20.502 13.104 1.00 95.31 418 LEU A N 1
ATOM 3430 C CA . LEU A 1 418 ? -12.143 -19.266 13.032 1.00 95.31 418 LEU A CA 1
ATOM 3431 C C . LEU A 1 418 ? -11.803 -18.398 11.809 1.00 95.31 418 LEU A C 1
ATOM 3433 O O . LEU A 1 418 ? -12.096 -17.200 11.802 1.00 95.31 418 LEU A O 1
ATOM 3437 N N . LEU A 1 419 ? -11.180 -18.978 10.780 1.00 96.50 419 LEU A N 1
ATOM 3438 C CA . LEU A 1 419 ? -10.733 -18.242 9.601 1.00 96.50 419 LEU A CA 1
ATOM 3439 C C . LEU A 1 419 ? -11.911 -17.593 8.858 1.00 96.50 419 LEU A C 1
ATOM 3441 O O . LEU A 1 419 ? -12.804 -18.283 8.368 1.00 96.50 419 LEU A O 1
ATOM 3445 N N . LYS A 1 420 ? -11.880 -16.261 8.749 1.00 94.81 420 LYS A N 1
ATOM 3446 C CA . LYS A 1 420 ? -12.868 -15.446 8.025 1.00 94.81 420 LYS A CA 1
ATOM 3447 C C . LYS A 1 420 ? -12.325 -14.884 6.719 1.00 94.81 420 LYS A C 1
ATOM 3449 O O . LYS A 1 420 ? -13.077 -14.739 5.759 1.00 94.81 420 LYS A O 1
ATOM 3454 N N . ARG A 1 421 ? -11.024 -14.590 6.671 1.00 94.38 421 ARG A N 1
ATOM 3455 C CA . ARG A 1 421 ? -10.338 -14.028 5.507 1.00 94.38 421 ARG A CA 1
ATOM 3456 C C . ARG A 1 421 ? -9.074 -14.810 5.184 1.00 94.38 421 ARG A C 1
ATOM 3458 O O . ARG A 1 421 ? -8.186 -14.917 6.027 1.00 94.38 421 ARG A O 1
ATOM 3465 N N . LEU A 1 422 ? -8.969 -15.289 3.950 1.00 95.38 422 LEU A N 1
ATOM 3466 C CA . LEU A 1 422 ? -7.787 -15.981 3.441 1.00 95.38 422 LEU A CA 1
ATOM 3467 C C . LEU A 1 422 ? -7.245 -15.238 2.222 1.00 95.38 422 LEU A C 1
ATOM 3469 O O . LEU A 1 422 ? -7.953 -15.084 1.232 1.00 95.38 422 LEU A O 1
ATOM 3473 N N . CYS A 1 423 ? -5.992 -14.791 2.288 1.00 92.62 423 CYS A N 1
ATOM 3474 C CA . CYS A 1 423 ? -5.275 -14.221 1.152 1.00 92.62 423 CYS A CA 1
ATOM 3475 C C . CYS A 1 423 ? -4.162 -15.170 0.713 1.00 92.62 423 CYS A C 1
ATOM 3477 O O . CYS A 1 423 ? -3.293 -15.522 1.511 1.00 92.62 423 CYS A O 1
ATOM 3479 N N . ILE A 1 424 ? -4.173 -15.555 -0.557 1.00 90.88 424 ILE A N 1
ATOM 3480 C CA . ILE A 1 424 ? -3.182 -16.438 -1.165 1.00 90.88 424 ILE A CA 1
ATOM 3481 C C . ILE A 1 424 ? -2.303 -15.602 -2.087 1.00 90.88 424 ILE A C 1
ATOM 3483 O O . ILE A 1 424 ? -2.805 -14.815 -2.891 1.00 90.88 424 ILE A O 1
ATOM 3487 N N . ARG A 1 425 ? -0.985 -15.762 -1.958 1.00 86.44 425 ARG A N 1
ATOM 3488 C CA . ARG A 1 425 ? 0.009 -15.124 -2.825 1.00 86.44 425 ARG A CA 1
ATOM 3489 C C . ARG A 1 425 ? 0.975 -16.176 -3.349 1.00 86.44 425 ARG A C 1
ATOM 3491 O O . ARG A 1 425 ? 2.035 -16.391 -2.760 1.00 86.44 425 ARG A O 1
ATOM 3498 N N . ASN A 1 426 ? 0.599 -16.850 -4.432 1.00 84.88 426 ASN A N 1
ATOM 3499 C CA . ASN A 1 426 ? 1.452 -17.846 -5.073 1.00 84.88 426 ASN A CA 1
ATOM 3500 C C . ASN A 1 426 ? 1.166 -17.958 -6.572 1.00 84.88 426 ASN A C 1
ATOM 3502 O O . ASN A 1 426 ? 0.127 -18.463 -6.978 1.00 84.88 426 ASN A O 1
ATOM 3506 N N . LYS A 1 427 ? 2.105 -17.502 -7.402 1.00 83.88 427 LYS A N 1
ATOM 3507 C CA . LYS A 1 427 ? 1.956 -17.520 -8.866 1.00 83.88 427 LYS A CA 1
ATOM 3508 C C . LYS A 1 427 ? 2.288 -18.865 -9.512 1.00 83.88 427 LYS A C 1
ATOM 3510 O O . LYS A 1 427 ? 2.253 -18.954 -10.733 1.00 83.88 427 LYS A O 1
ATOM 3515 N N . LYS A 1 428 ? 2.711 -19.865 -8.738 1.00 85.56 428 LYS A N 1
ATOM 3516 C CA . LYS A 1 428 ? 2.930 -21.206 -9.270 1.00 85.56 428 LYS A CA 1
ATOM 3517 C C . LYS A 1 428 ? 1.642 -21.994 -9.161 1.00 85.56 428 LYS A C 1
ATOM 3519 O O . LYS A 1 428 ? 1.078 -22.075 -8.066 1.00 85.56 428 LYS A O 1
ATOM 3524 N N . SER A 1 429 ? 1.255 -22.592 -10.278 1.00 87.81 429 SER A N 1
ATOM 3525 C CA . SER A 1 429 ? 0.205 -23.590 -10.305 1.00 87.81 429 SER A CA 1
ATOM 3526 C C . SER A 1 429 ? 0.560 -24.768 -9.390 1.00 87.81 429 SER A C 1
ATOM 3528 O O . SER A 1 429 ? 1.722 -25.184 -9.320 1.00 87.81 429 SER A O 1
ATOM 3530 N N . GLN A 1 430 ? -0.443 -25.288 -8.702 1.00 87.81 430 GLN A N 1
ATOM 3531 C CA . GLN A 1 430 ? -0.502 -26.611 -8.106 1.00 87.81 430 GLN A CA 1
ATOM 3532 C C . GLN A 1 430 ? -0.039 -27.659 -9.125 1.00 87.81 430 GLN A C 1
ATOM 3534 O O . GLN A 1 430 ? -0.370 -27.602 -10.317 1.00 87.81 430 GLN A O 1
ATOM 3539 N N . GLU A 1 431 ? 0.743 -28.630 -8.670 1.00 79.06 431 GLU A N 1
ATOM 3540 C CA . GLU A 1 431 ? 1.168 -29.750 -9.505 1.00 79.06 431 GLU A CA 1
ATOM 3541 C C . GLU A 1 431 ? 0.008 -30.755 -9.630 1.00 79.06 431 GLU A C 1
ATOM 3543 O O . GLU A 1 431 ? -0.049 -31.771 -8.943 1.00 79.06 431 GLU A O 1
ATOM 3548 N N . LEU A 1 432 ? -0.970 -30.466 -10.494 1.00 58.25 432 LEU A N 1
ATOM 3549 C CA . LEU A 1 432 ? -2.095 -31.370 -10.752 1.00 58.25 432 LEU A CA 1
ATOM 3550 C C . LEU A 1 432 ? -1.643 -32.658 -11.476 1.00 58.25 432 LEU A C 1
ATOM 3552 O O . LEU A 1 432 ? -1.103 -32.607 -12.580 1.00 58.25 432 LEU A O 1
ATOM 3556 N N . ASP A 1 433 ? -1.943 -33.813 -10.870 1.00 44.84 433 ASP A N 1
ATOM 3557 C CA . ASP A 1 433 ? -2.207 -35.113 -11.520 1.00 44.84 433 ASP A CA 1
ATOM 3558 C C . ASP A 1 433 ? -1.170 -35.654 -12.532 1.00 44.84 433 ASP A C 1
ATOM 3560 O O . ASP A 1 433 ? -1.504 -36.260 -13.551 1.00 44.84 433 ASP A O 1
ATOM 3564 N N . GLY A 1 434 ? 0.122 -35.550 -12.218 1.00 32.81 434 GLY A N 1
ATOM 3565 C CA . GLY A 1 434 ? 1.205 -36.185 -12.987 1.00 32.81 434 GLY A CA 1
ATOM 3566 C C . GLY A 1 434 ? 1.341 -37.713 -12.843 1.00 32.81 434 GLY A C 1
ATOM 3567 O O . GLY A 1 434 ? 2.345 -38.264 -13.294 1.00 32.81 434 GLY A O 1
ATOM 3568 N N . LEU A 1 435 ? 0.389 -38.410 -12.205 1.00 31.05 435 LEU A N 1
ATOM 3569 C CA . LEU A 1 435 ? 0.405 -39.874 -12.038 1.00 31.05 435 LEU A CA 1
ATOM 3570 C C . LEU A 1 435 ? -0.996 -40.460 -11.777 1.00 31.05 435 LEU A C 1
ATOM 3572 O O . LEU A 1 435 ? -1.205 -41.213 -10.835 1.00 31.05 435 LEU A O 1
ATOM 3576 N N . MET A 1 436 ? -1.968 -40.151 -12.636 1.00 30.83 436 MET A N 1
ATOM 3577 C CA . MET A 1 436 ? -3.195 -40.952 -12.746 1.00 30.83 436 MET A CA 1
ATOM 3578 C C . MET A 1 436 ? -3.422 -41.368 -14.201 1.00 30.83 436 MET A C 1
ATOM 3580 O O . MET A 1 436 ? -4.346 -40.933 -14.884 1.00 30.83 436 MET A O 1
ATOM 3584 N N . THR A 1 437 ? -2.588 -42.295 -14.678 1.00 25.83 437 THR A N 1
ATOM 3585 C CA . THR A 1 437 ? -3.129 -43.344 -15.544 1.00 25.83 437 THR A CA 1
ATOM 3586 C C . THR A 1 437 ? -4.158 -44.089 -14.710 1.00 25.83 437 THR A C 1
ATOM 3588 O O . THR A 1 437 ? -3.786 -44.734 -13.732 1.00 25.83 437 THR A O 1
ATOM 3591 N N . PHE A 1 438 ? -5.435 -43.979 -15.068 1.00 29.39 438 PHE A N 1
ATOM 3592 C CA . PHE A 1 438 ? -6.497 -44.808 -14.512 1.00 29.39 438 PHE A CA 1
ATOM 3593 C C . PHE A 1 438 ? -6.175 -46.288 -14.776 1.00 29.39 438 PHE A C 1
ATOM 3595 O O . PHE A 1 438 ? -6.587 -46.859 -15.783 1.00 29.39 438 PHE A O 1
ATOM 3602 N N . SER A 1 439 ? -5.432 -46.922 -13.869 1.00 28.88 439 SER A N 1
ATOM 3603 C CA . SER A 1 439 ? -5.662 -48.320 -13.539 1.00 28.88 439 SER A CA 1
ATOM 3604 C C . SER A 1 439 ? -6.871 -48.332 -12.619 1.00 28.88 439 SER A C 1
ATOM 3606 O O . SER A 1 439 ? -6.874 -47.712 -11.556 1.00 28.88 439 SER A O 1
ATOM 3608 N N . SER A 1 440 ? -7.922 -48.972 -13.096 1.00 33.34 440 SER A N 1
ATOM 3609 C CA . SER A 1 440 ? -9.263 -49.037 -12.541 1.00 33.34 440 SER A CA 1
ATOM 3610 C C . SER A 1 440 ? -9.351 -49.805 -11.219 1.00 33.34 440 SER A C 1
ATOM 3612 O O . SER A 1 440 ? -10.122 -50.744 -11.169 1.00 33.34 440 SER A O 1
ATOM 3614 N N . ASP A 1 441 ? -8.587 -49.443 -10.183 1.00 34.28 441 ASP A N 1
ATOM 3615 C CA . ASP A 1 441 ? -8.678 -50.036 -8.839 1.00 34.28 441 ASP A CA 1
ATOM 3616 C C . ASP A 1 441 ? -7.966 -49.146 -7.795 1.00 34.28 441 ASP A C 1
ATOM 3618 O O . ASP A 1 441 ? -6.799 -49.370 -7.485 1.00 34.28 441 ASP A O 1
ATOM 3622 N N . ASN A 1 442 ? -8.642 -48.092 -7.305 1.00 32.81 442 ASN A N 1
ATOM 3623 C CA . ASN A 1 442 ? -8.556 -47.529 -5.934 1.00 32.81 442 ASN A CA 1
ATOM 3624 C C . ASN A 1 442 ? -9.096 -46.085 -5.878 1.00 32.81 442 ASN A C 1
ATOM 3626 O O . ASN A 1 442 ? -8.354 -45.108 -5.964 1.00 32.81 442 ASN A O 1
ATOM 3630 N N . CYS A 1 443 ? -10.408 -45.936 -5.670 1.00 33.69 443 CYS A N 1
ATOM 3631 C CA . CYS A 1 443 ? -11.012 -44.670 -5.251 1.00 33.69 443 CYS A CA 1
ATOM 3632 C C . CYS A 1 443 ? -10.692 -44.394 -3.773 1.00 33.69 443 CYS A C 1
ATOM 3634 O O . CYS A 1 443 ? -11.446 -44.804 -2.892 1.00 33.69 443 CYS A O 1
ATOM 3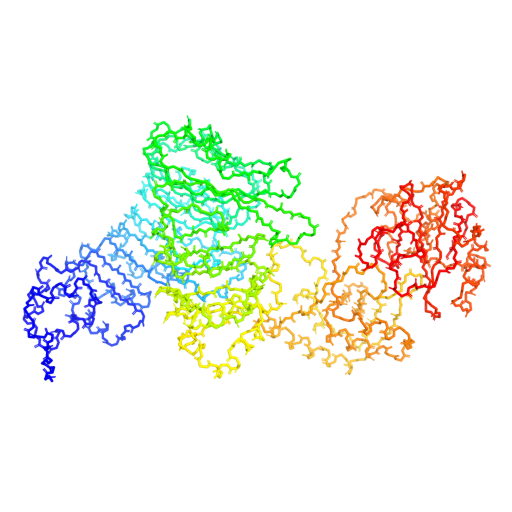636 N N . GLN A 1 444 ? -9.620 -43.657 -3.481 1.00 41.06 444 GLN A N 1
ATOM 3637 C CA . GLN A 1 444 ? -9.602 -42.847 -2.262 1.00 41.06 444 GLN A CA 1
ATOM 3638 C C . GLN A 1 444 ? -10.293 -41.517 -2.582 1.00 41.06 444 GLN A C 1
ATOM 3640 O O . GLN A 1 444 ? -9.745 -40.674 -3.291 1.00 41.06 444 GLN A O 1
ATOM 3645 N N . LEU A 1 445 ? -11.536 -41.357 -2.111 1.00 44.84 445 LEU A N 1
ATOM 3646 C CA . LEU A 1 445 ? -12.203 -40.055 -2.077 1.00 44.84 445 LEU A CA 1
ATOM 3647 C C . LEU A 1 445 ? -11.341 -39.119 -1.222 1.00 44.84 445 LEU A C 1
ATOM 3649 O O . LEU A 1 445 ? -11.266 -39.303 -0.008 1.00 44.84 445 LEU A O 1
ATOM 3653 N N . HIS A 1 446 ? -10.712 -38.118 -1.835 1.00 56.69 446 HIS A N 1
ATOM 3654 C CA . HIS A 1 446 ? -10.162 -37.002 -1.073 1.00 56.69 446 HIS A CA 1
ATOM 3655 C C . HIS A 1 446 ? -11.335 -36.299 -0.373 1.00 56.69 446 HIS A C 1
ATOM 3657 O O . HIS A 1 446 ? -12.356 -36.002 -0.998 1.00 56.69 446 HIS A O 1
ATOM 3663 N N . SER A 1 447 ? -11.235 -36.120 0.943 1.00 74.88 447 SER A N 1
ATOM 3664 C CA . SER A 1 447 ? -12.264 -35.457 1.746 1.00 74.88 447 SER A CA 1
ATOM 3665 C C . SER A 1 447 ? -12.417 -33.998 1.323 1.00 74.88 447 SER A C 1
ATOM 3667 O O . SER A 1 447 ? -11.422 -33.289 1.216 1.00 74.88 447 SER A O 1
ATOM 3669 N N . ILE A 1 448 ? -13.658 -33.541 1.138 1.00 88.50 448 ILE A N 1
ATOM 3670 C CA . ILE A 1 448 ? -13.964 -32.139 0.822 1.00 88.50 448 ILE A CA 1
ATOM 3671 C C . ILE A 1 448 ? -13.461 -31.246 1.965 1.00 88.50 448 ILE A C 1
ATOM 3673 O O . ILE A 1 448 ? -13.752 -31.504 3.134 1.00 88.50 448 ILE A O 1
ATOM 3677 N N . ILE A 1 449 ? -12.720 -30.189 1.632 1.00 94.94 449 ILE A N 1
ATOM 3678 C CA . ILE A 1 449 ? -12.204 -29.234 2.618 1.00 94.94 449 ILE A CA 1
ATOM 3679 C C . ILE A 1 449 ? -13.324 -28.281 3.033 1.00 94.94 449 ILE A C 1
ATOM 3681 O O . ILE A 1 449 ? -13.921 -27.638 2.177 1.00 94.94 449 ILE A O 1
ATOM 3685 N N . GLU A 1 450 ? -13.589 -28.122 4.328 1.00 95.38 450 GLU A N 1
ATOM 3686 C CA . GLU A 1 450 ? -14.640 -27.219 4.813 1.00 95.38 450 GLU A CA 1
ATOM 3687 C C . GLU A 1 450 ? -14.069 -25.959 5.470 1.00 95.38 450 GLU A C 1
ATOM 3689 O O . GLU A 1 450 ? -13.259 -26.028 6.394 1.00 95.38 450 GLU A O 1
ATOM 3694 N N . TYR A 1 451 ? -14.558 -24.796 5.036 1.00 96.31 451 TYR A N 1
ATOM 3695 C CA . TYR A 1 451 ? -14.274 -23.497 5.647 1.00 96.31 451 TYR A CA 1
ATOM 3696 C C . TYR A 1 451 ? -15.590 -22.808 6.051 1.00 96.31 451 TYR A C 1
ATOM 3698 O O . TYR A 1 451 ? -16.098 -21.945 5.329 1.00 96.31 451 TYR A O 1
ATOM 3706 N N . PRO A 1 452 ? -16.170 -23.160 7.213 1.00 94.00 452 PRO A N 1
ATOM 3707 C CA . PRO A 1 452 ? -17.523 -22.740 7.589 1.00 94.00 452 PRO A CA 1
ATOM 3708 C C . PRO A 1 452 ? -17.659 -21.234 7.859 1.00 94.00 452 PRO A C 1
ATOM 3710 O O . PRO A 1 452 ? -18.764 -20.695 7.797 1.00 94.00 452 PRO A O 1
ATOM 3713 N N . HIS A 1 453 ? -16.554 -20.549 8.161 1.00 95.12 453 HIS A N 1
ATOM 3714 C CA . HIS A 1 453 ? -16.537 -19.134 8.537 1.00 95.12 453 HIS A CA 1
ATOM 3715 C C . HIS A 1 453 ? -15.886 -18.218 7.497 1.00 95.12 453 HIS A C 1
ATOM 3717 O O . HIS A 1 453 ? -15.899 -17.004 7.698 1.00 95.12 453 HIS A O 1
ATOM 3723 N N . LEU A 1 454 ? -15.350 -18.763 6.398 1.00 96.44 454 LEU A N 1
ATOM 3724 C CA . LEU A 1 454 ? -14.647 -17.973 5.390 1.00 96.44 454 LEU A CA 1
ATOM 3725 C C . LEU A 1 454 ? -15.645 -17.112 4.609 1.00 96.44 454 LEU A C 1
ATOM 3727 O O . LEU A 1 454 ? -16.486 -17.631 3.875 1.00 96.44 454 LEU A O 1
ATOM 3731 N N . THR A 1 455 ? -15.544 -15.797 4.788 1.00 92.19 455 THR A N 1
ATOM 3732 C CA . THR A 1 455 ? -16.378 -14.790 4.121 1.00 92.19 455 THR A CA 1
ATOM 3733 C C . THR A 1 455 ? -15.632 -14.074 3.005 1.00 92.19 455 THR A C 1
ATOM 3735 O O . THR A 1 455 ? -16.256 -13.669 2.026 1.00 92.19 455 THR A O 1
ATOM 3738 N N . ILE A 1 456 ? -14.306 -13.945 3.124 1.00 91.44 456 ILE A N 1
ATOM 3739 C CA . ILE A 1 456 ? -13.462 -13.250 2.151 1.00 91.44 456 ILE A CA 1
ATOM 3740 C C . ILE A 1 456 ? -12.338 -14.175 1.682 1.00 91.44 456 ILE A C 1
ATOM 3742 O O . ILE A 1 456 ? -11.501 -14.607 2.479 1.00 91.44 456 ILE A O 1
ATOM 3746 N N . LEU A 1 457 ? -12.274 -14.424 0.378 1.00 94.56 457 LEU A N 1
ATOM 3747 C CA . LEU A 1 457 ? -11.172 -15.138 -0.262 1.00 94.56 457 LEU A CA 1
ATOM 3748 C C . LEU A 1 457 ? -10.463 -14.195 -1.234 1.00 94.56 457 LEU A C 1
ATOM 3750 O O . LEU A 1 457 ? -11.096 -13.676 -2.142 1.00 94.56 457 LEU A O 1
ATOM 3754 N N . ASP A 1 458 ? -9.162 -13.977 -1.071 1.00 89.19 458 ASP A N 1
ATOM 3755 C CA . ASP A 1 458 ? -8.357 -13.123 -1.949 1.00 89.19 458 ASP A CA 1
ATOM 3756 C C . ASP A 1 458 ? -7.243 -13.938 -2.621 1.00 89.19 458 ASP A C 1
ATOM 3758 O O . ASP A 1 458 ? -6.230 -14.264 -2.001 1.00 89.19 458 ASP A O 1
ATOM 3762 N N . VAL A 1 459 ? -7.428 -14.255 -3.902 1.00 90.69 459 VAL A N 1
ATOM 3763 C CA . VAL A 1 459 ? -6.476 -14.978 -4.760 1.00 90.69 459 VAL A CA 1
ATOM 3764 C C . VAL A 1 459 ? -5.959 -14.104 -5.911 1.00 90.69 459 VAL A C 1
ATOM 3766 O O . VAL A 1 459 ? -5.485 -14.614 -6.920 1.00 90.69 459 VAL A O 1
ATOM 3769 N N . LYS A 1 460 ? -5.990 -12.770 -5.756 1.00 81.94 460 LYS A N 1
ATOM 3770 C CA . LYS A 1 460 ? -5.542 -11.795 -6.774 1.00 81.94 460 LYS A CA 1
ATOM 3771 C C . LYS A 1 460 ? -4.088 -11.942 -7.217 1.00 81.94 460 LYS A C 1
ATOM 3773 O O . LYS A 1 460 ? -3.721 -11.476 -8.284 1.00 81.94 460 LYS A O 1
ATOM 3778 N N . PHE A 1 461 ? -3.224 -12.497 -6.375 1.00 78.50 461 PHE A N 1
ATOM 3779 C CA . PHE A 1 461 ? -1.795 -12.644 -6.675 1.00 78.50 461 PHE A CA 1
ATOM 3780 C C . PHE A 1 461 ? -1.400 -14.111 -6.814 1.00 78.50 461 PHE A C 1
ATOM 3782 O O . PHE A 1 461 ? -0.263 -14.479 -6.496 1.00 78.50 461 PHE A O 1
ATOM 3789 N N . SER A 1 462 ? -2.345 -14.925 -7.273 1.00 84.38 462 SER A N 1
ATOM 3790 C CA . SER A 1 462 ? -2.198 -16.366 -7.378 1.00 84.38 462 SER A CA 1
ATOM 3791 C C . SER A 1 462 ? -2.543 -16.873 -8.769 1.00 84.38 462 SER A C 1
ATOM 3793 O O . SER A 1 462 ? -3.144 -16.154 -9.570 1.00 84.38 462 SER A O 1
ATOM 3795 N N . ASP A 1 463 ? -2.113 -18.099 -9.049 1.00 87.69 463 ASP A N 1
ATOM 3796 C CA . ASP A 1 463 ? -2.516 -18.832 -10.246 1.00 87.69 463 ASP A CA 1
ATOM 3797 C C . ASP A 1 463 ? -4.035 -19.119 -10.255 1.00 87.69 463 ASP A C 1
ATOM 3799 O O . ASP A 1 463 ? -4.711 -19.095 -9.219 1.00 87.69 463 ASP A O 1
ATOM 3803 N N . THR A 1 464 ? -4.590 -19.334 -11.446 1.00 88.19 464 THR A N 1
ATOM 3804 C CA . THR A 1 464 ? -6.023 -19.557 -11.672 1.00 88.19 464 THR A CA 1
ATOM 3805 C C . THR A 1 464 ? -6.506 -20.866 -11.046 1.00 88.19 464 THR A C 1
ATOM 3807 O O . THR A 1 464 ? -7.677 -20.988 -10.683 1.00 88.19 464 THR A O 1
ATOM 3810 N N . ASP A 1 465 ? -5.631 -21.846 -10.853 1.00 90.50 465 ASP A N 1
ATOM 3811 C CA . ASP A 1 465 ? -5.993 -23.107 -10.205 1.00 90.50 465 ASP A CA 1
ATOM 3812 C C . ASP A 1 465 ? -6.401 -22.973 -8.729 1.00 90.50 465 ASP A C 1
ATOM 3814 O O . ASP A 1 465 ? -7.247 -23.732 -8.261 1.00 90.50 465 ASP A O 1
ATOM 3818 N N . TYR A 1 466 ? -5.919 -21.959 -8.009 1.00 92.31 466 TYR A N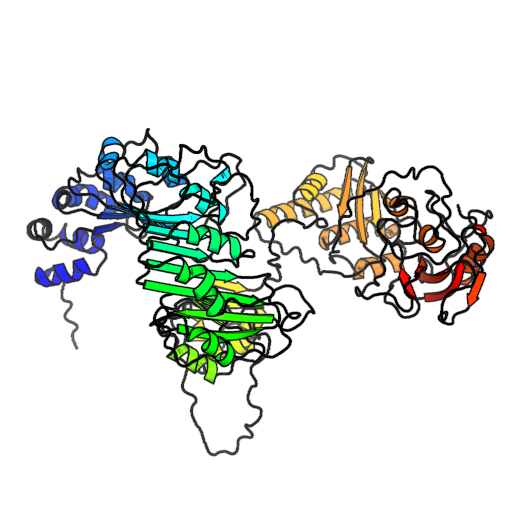 1
ATOM 3819 C CA . TYR A 1 466 ? -6.391 -21.659 -6.660 1.00 92.31 466 TYR A CA 1
ATOM 3820 C C . TYR A 1 466 ? -7.844 -21.167 -6.677 1.00 92.31 466 TYR A C 1
ATOM 3822 O O . TYR A 1 466 ? -8.593 -21.430 -5.735 1.00 92.31 466 TYR A O 1
ATOM 3830 N N . VAL A 1 467 ? -8.281 -20.505 -7.757 1.00 92.25 467 VAL A N 1
ATOM 3831 C CA . VAL A 1 467 ? -9.702 -20.178 -7.966 1.00 92.25 467 VAL A CA 1
ATOM 3832 C C . VAL A 1 467 ? -10.502 -21.476 -8.121 1.00 92.25 467 VAL A C 1
ATOM 3834 O O . VAL A 1 467 ? -11.522 -21.647 -7.456 1.00 92.25 467 VAL A O 1
ATOM 3837 N N . GLU A 1 468 ? -10.015 -22.424 -8.928 1.00 92.62 468 GLU A N 1
ATOM 3838 C CA . GLU A 1 468 ? -10.626 -23.753 -9.092 1.00 92.62 468 GLU A CA 1
ATOM 3839 C C . GLU A 1 468 ? -10.668 -24.535 -7.769 1.00 92.62 468 GLU A C 1
ATOM 3841 O O . GLU A 1 468 ? -11.707 -25.094 -7.426 1.00 92.62 468 GLU A O 1
ATOM 3846 N N . GLN A 1 469 ? -9.576 -24.566 -7.001 1.00 94.06 469 GLN A N 1
ATOM 3847 C CA . GLN A 1 469 ? -9.470 -25.276 -5.722 1.00 94.06 469 GLN A CA 1
ATOM 3848 C C . GLN A 1 469 ? -10.547 -24.837 -4.725 1.00 94.06 469 GLN A C 1
ATOM 3850 O O . GLN A 1 469 ? -11.086 -25.684 -4.011 1.00 94.06 469 GLN A O 1
ATOM 3855 N N . PHE A 1 470 ? -10.855 -23.539 -4.663 1.00 95.62 470 PHE A N 1
ATOM 3856 C CA . PHE A 1 470 ? -11.796 -22.991 -3.685 1.00 95.62 470 PHE A CA 1
ATOM 3857 C C . PHE A 1 470 ? -13.230 -22.859 -4.196 1.00 95.62 470 PHE A C 1
ATOM 3859 O O . PHE A 1 470 ? -14.159 -23.050 -3.415 1.00 95.62 470 PHE A O 1
ATOM 3866 N N . LEU A 1 471 ? -13.438 -22.529 -5.474 1.00 94.69 471 LEU A N 1
ATOM 3867 C CA . LEU A 1 471 ? -14.793 -22.382 -6.009 1.00 94.69 471 LEU A CA 1
ATOM 3868 C C . LEU A 1 471 ? -15.435 -23.726 -6.344 1.00 94.69 471 LEU A C 1
ATOM 3870 O O . LEU A 1 471 ? -16.654 -23.827 -6.234 1.00 94.69 471 LEU A O 1
ATOM 3874 N N . ASN A 1 472 ? -14.657 -24.755 -6.685 1.00 93.44 472 ASN A N 1
ATOM 3875 C CA . ASN A 1 472 ? -15.185 -26.093 -6.922 1.00 93.44 472 ASN A CA 1
ATOM 3876 C C . ASN A 1 472 ? -15.583 -26.776 -5.600 1.00 93.44 472 ASN A C 1
ATOM 3878 O O . ASN A 1 472 ? -14.733 -27.175 -4.800 1.00 93.44 472 ASN A O 1
ATOM 3882 N N . GLU A 1 473 ? -16.885 -26.963 -5.399 1.00 90.81 473 GLU A N 1
ATOM 3883 C CA . GLU A 1 473 ? -17.474 -27.539 -4.189 1.00 90.81 473 GLU A CA 1
ATOM 3884 C C . GLU A 1 473 ? -17.121 -29.014 -3.961 1.00 90.81 473 GLU A C 1
ATOM 3886 O O . GLU A 1 473 ? -17.271 -29.507 -2.843 1.00 90.81 473 GLU A O 1
ATOM 3891 N N . THR A 1 474 ? -16.624 -29.721 -4.985 1.00 89.06 474 THR A N 1
ATOM 3892 C CA . THR A 1 474 ? -16.105 -31.090 -4.827 1.00 89.06 474 THR A CA 1
ATOM 3893 C C . THR A 1 474 ? -14.702 -31.109 -4.222 1.00 89.06 474 THR A C 1
ATOM 3895 O O . THR A 1 474 ? -14.241 -32.167 -3.806 1.00 89.06 474 THR A O 1
ATOM 3898 N N . LYS A 1 475 ? -14.008 -29.963 -4.198 1.00 91.38 475 LYS A N 1
ATOM 3899 C CA . LYS A 1 475 ? -12.689 -29.791 -3.575 1.00 91.38 475 LYS A CA 1
ATOM 3900 C C . LYS A 1 475 ? -12.807 -29.054 -2.245 1.00 91.38 475 LYS A C 1
ATOM 3902 O O . LYS A 1 475 ? -12.282 -29.527 -1.241 1.00 91.38 475 LYS A O 1
ATOM 3907 N N . THR A 1 476 ? -13.506 -27.920 -2.233 1.00 95.50 476 THR A N 1
ATOM 3908 C CA . THR A 1 476 ? -13.622 -27.047 -1.060 1.00 95.50 476 THR A CA 1
ATOM 3909 C C . THR A 1 476 ? -15.040 -26.513 -0.915 1.00 95.50 476 THR A C 1
ATOM 3911 O O . THR A 1 476 ? -15.607 -25.978 -1.861 1.00 95.50 476 THR A O 1
ATOM 3914 N N . PHE A 1 477 ? -15.603 -26.583 0.285 1.00 95.38 477 PHE A N 1
ATOM 3915 C CA . PHE A 1 477 ? -16.909 -26.038 0.624 1.00 95.38 477 PHE A CA 1
ATOM 3916 C C . PHE A 1 477 ? -16.771 -24.766 1.477 1.00 95.38 477 PHE A C 1
ATOM 3918 O O . PHE A 1 477 ? -16.273 -24.804 2.606 1.00 95.38 477 PHE A O 1
ATOM 3925 N N . ILE A 1 478 ? -17.227 -23.632 0.932 1.00 95.56 478 ILE A N 1
ATOM 3926 C CA . ILE A 1 478 ? -17.126 -22.278 1.513 1.00 95.56 478 ILE A CA 1
ATOM 3927 C C . ILE A 1 478 ? -18.511 -21.601 1.571 1.00 95.56 478 ILE A C 1
ATOM 3929 O O . ILE A 1 478 ? -18.794 -20.654 0.837 1.00 95.56 478 ILE A O 1
ATOM 3933 N N . PRO A 1 479 ? -19.415 -22.052 2.460 1.00 91.19 479 PRO A N 1
ATOM 3934 C CA . PRO A 1 479 ? -20.833 -21.666 2.451 1.00 91.19 479 PRO A CA 1
ATOM 3935 C C . PRO A 1 479 ? -21.124 -20.209 2.844 1.00 91.19 479 PRO A C 1
ATOM 3937 O O . PRO A 1 479 ? -22.287 -19.789 2.812 1.00 91.19 479 PRO A O 1
ATOM 3940 N N . CYS A 1 480 ? -20.115 -19.456 3.279 1.00 93.06 480 CYS A N 1
ATOM 3941 C CA . CYS A 1 480 ? -20.241 -18.090 3.784 1.00 93.06 480 CYS A CA 1
ATOM 3942 C C . CYS A 1 480 ? -19.526 -17.051 2.910 1.00 93.06 480 CYS A C 1
ATOM 3944 O O . CYS A 1 480 ? -19.501 -15.888 3.303 1.00 93.06 480 CYS A O 1
ATOM 3946 N N . LEU A 1 481 ? -18.991 -17.437 1.743 1.00 95.06 481 LEU A N 1
ATOM 3947 C CA . LEU A 1 481 ? -18.262 -16.530 0.856 1.00 95.06 481 LEU A CA 1
ATOM 3948 C C . LEU A 1 481 ? -19.156 -15.365 0.395 1.00 95.06 481 LEU A C 1
ATOM 3950 O O . LEU A 1 481 ? -20.158 -15.569 -0.293 1.00 95.06 481 LEU A O 1
ATOM 3954 N N . THR A 1 482 ? -18.771 -14.142 0.756 1.00 89.81 482 THR A N 1
ATOM 3955 C CA . THR A 1 482 ? -19.426 -12.894 0.338 1.00 89.81 482 THR A CA 1
ATOM 3956 C C . THR A 1 482 ? -18.533 -12.041 -0.551 1.00 89.81 482 THR A C 1
ATOM 3958 O O . THR A 1 482 ? -19.054 -11.288 -1.372 1.00 89.81 482 THR A O 1
ATOM 3961 N N . GLU A 1 483 ? -17.211 -12.160 -0.427 1.00 90.12 483 GLU A N 1
ATOM 3962 C CA . GLU A 1 483 ? -16.253 -11.363 -1.193 1.00 90.12 483 GLU A CA 1
ATOM 3963 C C . GLU A 1 483 ? -15.162 -12.237 -1.802 1.00 90.12 483 GLU A C 1
ATOM 3965 O O . GLU A 1 483 ? -14.548 -13.056 -1.111 1.00 90.12 483 GLU A O 1
ATOM 3970 N N . LEU A 1 484 ? -14.890 -12.027 -3.088 1.00 89.12 484 LEU A N 1
ATOM 3971 C CA . LEU A 1 484 ? -13.878 -12.775 -3.822 1.00 89.12 484 LEU A CA 1
ATOM 3972 C C . LEU A 1 484 ? -12.901 -11.836 -4.532 1.00 89.12 484 LEU A C 1
ATOM 3974 O O . LEU A 1 484 ? -13.296 -11.039 -5.377 1.00 89.12 484 LEU A O 1
ATOM 3978 N N . GLY A 1 485 ? -11.616 -11.964 -4.224 1.00 86.12 485 GLY A N 1
ATOM 3979 C CA . GLY A 1 485 ? -10.518 -11.351 -4.953 1.00 86.12 485 GLY A CA 1
ATOM 3980 C C . GLY A 1 485 ? -9.953 -12.296 -6.014 1.00 86.12 485 GLY A C 1
ATOM 3981 O O . GLY A 1 485 ? -9.444 -13.342 -5.635 1.00 86.12 485 GLY A O 1
ATOM 3982 N N . VAL A 1 486 ? -9.968 -11.941 -7.301 1.00 83.94 486 VAL A N 1
ATOM 3983 C CA . VAL A 1 486 ? -9.357 -12.737 -8.392 1.00 83.94 486 VAL A CA 1
ATOM 3984 C C . VAL A 1 486 ? -8.395 -11.910 -9.235 1.00 83.94 486 VAL A C 1
ATOM 3986 O O . VAL A 1 486 ? -8.553 -10.697 -9.354 1.00 83.94 486 VAL A O 1
ATOM 3989 N N . SER A 1 487 ? -7.395 -12.556 -9.836 1.00 75.81 487 SER A N 1
ATOM 3990 C CA . SER A 1 487 ? -6.439 -11.895 -10.728 1.00 75.81 487 SER A CA 1
ATOM 3991 C C . SER A 1 487 ? -7.173 -11.254 -11.909 1.00 75.81 487 SER A C 1
ATOM 3993 O O . SER A 1 487 ? -7.204 -10.032 -12.020 1.00 75.81 487 SER A O 1
ATOM 3995 N N . PHE A 1 488 ? -7.865 -12.043 -12.730 1.00 75.06 488 PHE A N 1
ATOM 3996 C CA . PHE A 1 488 ? -8.657 -11.531 -13.847 1.00 75.06 488 PHE A CA 1
ATOM 3997 C C . PHE A 1 488 ? -10.104 -12.020 -13.777 1.00 75.06 488 PHE A C 1
ATOM 3999 O O . PHE A 1 488 ? -10.389 -13.118 -13.305 1.00 75.06 488 PHE A O 1
ATOM 4006 N N . VAL A 1 489 ? -11.043 -11.220 -14.298 1.00 76.81 489 VAL A N 1
ATOM 4007 C CA . VAL A 1 489 ? -12.448 -11.656 -14.448 1.00 76.81 489 VAL A CA 1
ATOM 4008 C C . VAL A 1 489 ? -12.525 -12.924 -15.306 1.00 76.81 489 VAL A C 1
ATOM 4010 O O . VAL A 1 489 ? -13.366 -13.783 -15.058 1.00 76.81 489 VAL A O 1
ATOM 4013 N N . ASP A 1 490 ? -11.639 -13.054 -16.295 1.00 77.94 490 ASP A N 1
ATOM 4014 C CA . ASP A 1 490 ? -11.613 -14.202 -17.199 1.00 77.94 490 ASP A CA 1
ATOM 4015 C C . ASP A 1 490 ? -11.234 -15.509 -16.488 1.00 77.94 490 ASP A C 1
ATOM 4017 O O . ASP A 1 490 ? -11.775 -16.553 -16.841 1.00 77.94 490 ASP A O 1
ATOM 4021 N N . ASP A 1 491 ? -10.417 -15.461 -15.430 1.00 79.69 491 ASP A N 1
ATOM 4022 C CA . ASP A 1 491 ? -10.113 -16.629 -14.589 1.00 79.69 491 ASP A CA 1
ATOM 4023 C C . ASP A 1 491 ? -11.376 -17.149 -13.900 1.00 79.69 491 ASP A C 1
ATOM 4025 O O . ASP A 1 491 ? -11.686 -18.343 -13.920 1.00 79.69 491 ASP A O 1
ATOM 4029 N N . LEU A 1 492 ? -12.155 -16.222 -13.335 1.00 86.88 492 LEU A N 1
ATOM 4030 C CA . LEU A 1 492 ? -13.425 -16.531 -12.690 1.00 86.88 492 LEU A CA 1
ATOM 4031 C C . LEU A 1 492 ? -14.435 -17.090 -13.696 1.00 86.88 492 LEU A C 1
ATOM 4033 O O . LEU A 1 492 ? -15.110 -18.080 -13.409 1.00 86.88 492 LEU A O 1
ATOM 4037 N N . LYS A 1 493 ? -14.527 -16.494 -14.889 1.00 86.81 493 LYS A N 1
ATOM 4038 C CA . LYS A 1 493 ? -15.394 -16.991 -15.965 1.00 86.81 493 LYS A CA 1
ATOM 4039 C C . LYS A 1 493 ? -14.972 -18.370 -16.452 1.00 86.81 493 LYS A C 1
ATOM 4041 O O . LYS A 1 493 ? -15.843 -19.206 -16.669 1.00 86.81 493 LYS A O 1
ATOM 4046 N N . ALA A 1 494 ? -13.674 -18.627 -16.589 1.00 88.38 494 ALA A N 1
ATOM 4047 C CA . ALA A 1 494 ? -13.153 -19.920 -17.015 1.00 88.38 494 ALA A CA 1
ATOM 4048 C C . ALA A 1 494 ? -13.506 -21.023 -16.006 1.00 88.38 494 ALA A C 1
ATOM 4050 O O . ALA A 1 494 ? -14.065 -22.052 -16.389 1.00 88.38 494 ALA A O 1
ATOM 4051 N N . VAL A 1 495 ? -13.264 -20.780 -14.714 1.00 90.25 495 VAL A N 1
ATOM 4052 C CA . VAL A 1 495 ? -13.560 -21.736 -13.633 1.00 90.25 495 VAL A CA 1
ATOM 4053 C C . VAL A 1 495 ? -15.061 -21.987 -13.496 1.00 90.25 495 VAL A C 1
ATOM 4055 O O . VAL A 1 495 ? -15.492 -23.136 -13.381 1.00 90.25 495 VAL A O 1
ATOM 4058 N N . THR A 1 496 ? -15.875 -20.933 -13.548 1.00 90.44 496 THR A N 1
ATOM 4059 C CA . THR A 1 496 ? -17.333 -21.024 -13.348 1.00 90.44 496 THR A CA 1
ATOM 4060 C C . THR A 1 496 ? -18.119 -21.316 -14.629 1.00 90.44 496 THR A C 1
ATOM 4062 O O . THR A 1 496 ? -19.334 -21.507 -14.562 1.00 90.44 496 THR A O 1
ATOM 4065 N N . LYS A 1 497 ? -17.460 -21.349 -15.797 1.00 90.12 497 LYS A N 1
ATOM 4066 C CA . LYS A 1 497 ? -18.093 -21.334 -17.129 1.00 90.12 497 LYS A CA 1
ATOM 4067 C C . LYS A 1 497 ? -19.172 -20.254 -17.222 1.00 90.12 497 LYS A C 1
ATOM 4069 O O . LYS A 1 497 ? -20.345 -20.568 -17.410 1.00 90.12 497 LYS A O 1
ATOM 4074 N N . ASP A 1 498 ? -18.790 -19.000 -16.998 1.00 87.12 498 ASP A N 1
ATOM 4075 C CA . ASP A 1 498 ? -19.723 -17.865 -16.910 1.00 87.12 498 ASP A CA 1
ATOM 4076 C C . ASP A 1 498 ? -20.878 -18.127 -15.917 1.00 87.12 498 ASP A C 1
ATOM 4078 O O . ASP A 1 498 ? -22.050 -17.911 -16.221 1.00 87.12 498 ASP A O 1
ATOM 4082 N N . PHE A 1 499 ? -20.549 -18.637 -14.724 1.00 89.38 499 PHE A N 1
ATOM 4083 C CA . PHE A 1 499 ? -21.507 -19.020 -13.672 1.00 89.38 499 PHE A CA 1
ATOM 4084 C C . PHE A 1 499 ? -22.538 -20.096 -14.061 1.00 89.38 499 PHE A C 1
ATOM 4086 O O . PHE A 1 499 ? -23.527 -20.295 -13.350 1.00 89.38 499 PHE A O 1
ATOM 4093 N N . THR A 1 500 ? -22.312 -20.838 -15.148 1.00 91.12 500 THR A N 1
ATOM 4094 C CA . THR A 1 500 ? -23.183 -21.955 -15.556 1.00 91.12 500 THR A CA 1
ATOM 4095 C C . THR A 1 500 ? -22.759 -23.302 -14.970 1.00 91.12 500 THR A C 1
ATOM 4097 O O . THR A 1 500 ? -23.540 -24.254 -14.994 1.00 91.12 500 THR A O 1
ATOM 4100 N N . ARG A 1 501 ? -21.547 -23.406 -14.415 1.00 91.31 501 ARG A N 1
ATOM 4101 C CA . ARG A 1 501 ? -21.002 -24.653 -13.871 1.00 91.31 501 ARG A CA 1
ATOM 4102 C C . ARG A 1 501 ? -21.611 -25.016 -12.512 1.00 91.31 501 ARG A C 1
ATOM 4104 O O . ARG A 1 501 ? -21.421 -24.303 -11.524 1.00 91.31 501 ARG A O 1
ATOM 4111 N N . GLU A 1 502 ? -22.273 -26.173 -12.458 1.00 91.56 502 GLU A N 1
ATOM 4112 C CA . GLU A 1 502 ? -22.945 -26.716 -11.266 1.00 91.56 502 GLU A CA 1
ATOM 4113 C C . GLU A 1 502 ? -22.016 -26.832 -10.052 1.00 91.56 502 GLU A C 1
ATOM 4115 O O . GLU A 1 502 ? -22.381 -26.375 -8.971 1.00 91.56 502 GLU A O 1
ATOM 4120 N N . GLU A 1 503 ? -20.788 -27.336 -10.227 1.00 92.75 503 GLU A N 1
ATOM 4121 C CA . GLU A 1 503 ? -19.855 -27.559 -9.112 1.00 92.75 503 GLU A CA 1
ATOM 4122 C C . GLU A 1 503 ? -19.345 -26.259 -8.470 1.00 92.75 503 GLU A C 1
ATOM 4124 O O . GLU A 1 503 ? -18.678 -26.296 -7.445 1.00 92.75 503 GLU A O 1
ATOM 4129 N N . THR A 1 504 ? -19.635 -25.091 -9.046 1.00 92.62 504 THR A N 1
ATOM 4130 C CA . THR A 1 504 ? -19.254 -23.792 -8.456 1.00 92.62 504 THR A CA 1
ATOM 4131 C C . THR A 1 504 ? -20.426 -23.063 -7.803 1.00 92.62 504 THR A C 1
ATOM 4133 O O . THR A 1 504 ? -20.245 -22.068 -7.095 1.00 92.62 504 THR A O 1
ATOM 4136 N N . ARG A 1 505 ? -21.652 -23.561 -7.999 1.00 90.81 505 ARG A N 1
ATOM 4137 C CA . ARG A 1 505 ? -22.880 -22.823 -7.696 1.00 90.81 505 ARG A CA 1
ATOM 4138 C C . ARG A 1 505 ? -23.030 -22.508 -6.211 1.00 90.81 505 ARG A C 1
ATOM 4140 O O . ARG A 1 505 ? -23.340 -21.364 -5.882 1.00 90.81 505 ARG A O 1
ATOM 4147 N N . ARG A 1 506 ? -22.841 -23.480 -5.306 1.00 90.56 506 ARG A N 1
ATOM 4148 C CA . ARG A 1 506 ? -23.098 -23.249 -3.869 1.00 90.56 506 ARG A CA 1
ATOM 4149 C C . ARG A 1 506 ? -22.092 -22.289 -3.251 1.00 90.56 506 ARG A C 1
ATOM 4151 O O . ARG A 1 506 ? -22.490 -21.430 -2.468 1.00 90.56 506 ARG A O 1
ATOM 4158 N N . ASN A 1 507 ? -20.826 -22.403 -3.637 1.00 94.00 507 ASN A N 1
ATOM 4159 C CA . ASN A 1 507 ? -19.762 -21.524 -3.159 1.00 94.00 507 ASN A CA 1
ATOM 4160 C C . ASN A 1 507 ? -19.930 -20.084 -3.670 1.00 94.00 507 ASN A C 1
ATOM 4162 O O . ASN A 1 507 ? -19.652 -19.138 -2.938 1.00 94.00 507 ASN A O 1
ATOM 4166 N N . CYS A 1 508 ? -20.455 -19.892 -4.885 1.00 92.12 508 CYS A N 1
ATOM 4167 C CA . CYS A 1 508 ? -20.728 -18.561 -5.435 1.00 92.12 508 CYS A CA 1
ATOM 4168 C C . CYS A 1 508 ? -22.084 -17.961 -5.005 1.00 92.12 508 CYS A C 1
ATOM 4170 O O . CYS A 1 508 ? -22.318 -16.777 -5.235 1.00 92.12 508 CYS A O 1
ATOM 4172 N N . ALA A 1 509 ? -22.980 -18.730 -4.373 1.00 89.56 509 ALA A N 1
ATOM 4173 C CA . ALA A 1 509 ? -24.382 -18.337 -4.167 1.00 89.56 509 ALA A CA 1
ATOM 4174 C C . ALA A 1 509 ? -24.596 -17.097 -3.279 1.00 89.56 509 ALA A C 1
ATOM 4176 O O . ALA A 1 509 ? -25.606 -16.411 -3.424 1.00 89.56 509 ALA A O 1
ATOM 4177 N N . LYS A 1 510 ? -23.683 -16.820 -2.339 1.00 89.69 510 LYS A N 1
ATOM 4178 C CA . LYS A 1 510 ? -23.769 -15.675 -1.410 1.00 89.69 510 LYS A CA 1
ATOM 4179 C C . LYS A 1 510 ? -22.811 -14.535 -1.756 1.00 89.69 510 LYS A C 1
ATOM 4181 O O . LYS A 1 510 ? -22.728 -13.567 -0.998 1.00 89.69 510 LYS A O 1
ATOM 4186 N N . MET A 1 511 ? -22.098 -14.646 -2.874 1.00 87.88 511 MET A N 1
ATOM 4187 C CA . MET A 1 511 ? -21.099 -13.672 -3.285 1.00 87.88 511 MET A CA 1
ATOM 4188 C C . MET A 1 511 ? -21.772 -12.336 -3.625 1.00 87.88 511 MET A C 1
ATOM 4190 O O . MET A 1 511 ? -22.708 -12.280 -4.419 1.00 87.88 511 MET A O 1
ATOM 4194 N N . LYS A 1 512 ? -21.297 -11.262 -2.995 1.00 85.12 512 LYS A N 1
ATOM 4195 C CA . LYS A 1 512 ? -21.808 -9.892 -3.130 1.00 85.12 512 LYS A CA 1
ATOM 4196 C C . LYS A 1 512 ? -20.822 -8.986 -3.858 1.00 85.12 512 LYS A C 1
ATOM 4198 O O . LYS A 1 512 ? -21.245 -8.135 -4.631 1.00 85.12 512 LYS A O 1
ATOM 4203 N N . ILE A 1 513 ? -19.526 -9.162 -3.598 1.00 78.06 513 ILE A N 1
ATOM 4204 C CA . ILE A 1 513 ? -18.465 -8.287 -4.102 1.00 78.06 513 ILE A CA 1
ATOM 4205 C C . ILE A 1 513 ? -17.387 -9.136 -4.772 1.00 78.06 513 ILE A C 1
ATOM 4207 O O . ILE A 1 513 ? -16.932 -10.139 -4.221 1.00 78.06 513 ILE A O 1
ATOM 4211 N N . ILE A 1 514 ? -16.967 -8.720 -5.965 1.00 79.94 514 ILE A N 1
ATOM 4212 C CA . ILE A 1 514 ? -15.834 -9.311 -6.676 1.00 79.94 514 ILE A CA 1
ATOM 4213 C C . ILE A 1 514 ? -14.780 -8.222 -6.855 1.00 79.94 514 ILE A C 1
ATOM 4215 O O . ILE A 1 514 ? -15.021 -7.210 -7.514 1.00 79.94 514 ILE A O 1
ATOM 4219 N N . HIS A 1 515 ? -13.604 -8.439 -6.280 1.00 76.88 515 HIS A N 1
ATOM 4220 C CA . HIS A 1 515 ? -12.4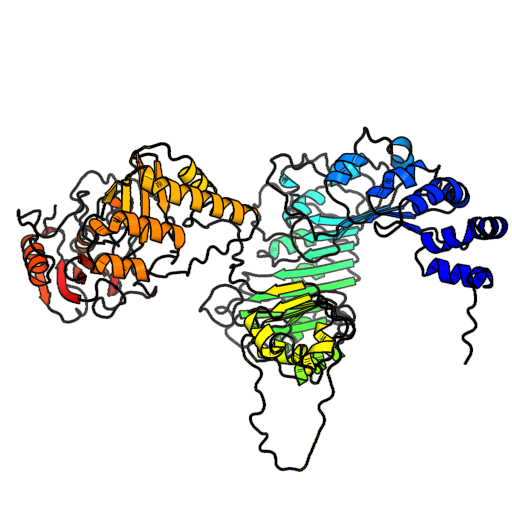33 -7.599 -6.472 1.00 76.88 515 HIS A CA 1
ATOM 4221 C C . HIS A 1 515 ? -11.530 -8.242 -7.516 1.00 76.88 515 HIS A C 1
ATOM 4223 O O . HIS A 1 515 ? -10.821 -9.201 -7.234 1.00 76.88 515 HIS A O 1
ATOM 4229 N N . CYS A 1 516 ? -11.493 -7.703 -8.720 1.00 64.25 516 CYS A N 1
ATOM 4230 C CA . CYS A 1 516 ? -10.501 -8.149 -9.689 1.00 64.25 516 CYS A CA 1
ATOM 4231 C C . CYS A 1 516 ? -9.229 -7.316 -9.539 1.00 64.25 516 CYS A C 1
ATOM 4233 O O . CYS A 1 516 ? -9.319 -6.127 -9.210 1.00 64.25 516 CYS A O 1
ATOM 4235 N N . LEU A 1 517 ? -8.055 -7.876 -9.854 1.00 50.72 517 LEU A N 1
ATOM 4236 C CA . LEU A 1 517 ? -7.006 -7.009 -10.382 1.00 50.72 517 LEU A CA 1
ATOM 4237 C C . LEU A 1 517 ? -7.509 -6.505 -11.736 1.00 50.72 517 LEU A C 1
ATOM 4239 O O . LEU A 1 517 ? -7.223 -7.040 -12.802 1.00 50.72 517 LEU A O 1
ATOM 4243 N N . LEU A 1 518 ? -8.231 -5.389 -11.706 1.00 39.41 518 LEU A N 1
ATOM 4244 C CA . LEU A 1 518 ? -7.999 -4.406 -12.746 1.00 39.41 518 LEU A CA 1
ATOM 4245 C C . LEU A 1 518 ? -6.486 -4.190 -12.715 1.00 39.41 518 LEU A C 1
ATOM 4247 O O . LEU A 1 518 ? -5.918 -4.019 -11.635 1.00 39.41 518 LEU A O 1
ATOM 4251 N N . PHE A 1 519 ? -5.798 -4.219 -13.851 1.00 32.25 519 PHE A N 1
ATOM 4252 C CA . PHE A 1 519 ? -4.408 -3.766 -13.913 1.00 32.25 519 PHE A CA 1
ATOM 4253 C C . PHE A 1 519 ? -4.347 -2.234 -13.672 1.00 32.25 519 PHE A C 1
ATOM 4255 O O . PHE A 1 519 ? -3.741 -1.487 -14.423 1.00 32.25 519 PHE A O 1
ATOM 4262 N N . SER A 1 520 ? -5.003 -1.735 -12.621 1.00 28.69 520 SER A N 1
ATOM 4263 C CA . SER A 1 520 ? -4.640 -0.553 -11.868 1.00 28.69 520 SER A CA 1
ATOM 4264 C C . SER A 1 520 ? -3.534 -0.983 -10.910 1.00 28.69 520 SER A C 1
ATOM 4266 O O . SER A 1 520 ? -3.777 -1.611 -9.878 1.00 28.69 520 SER A O 1
ATOM 4268 N N . LEU A 1 521 ? -2.294 -0.680 -11.279 1.00 31.11 521 LEU A N 1
ATOM 4269 C CA . LEU A 1 521 ? -1.167 -0.707 -10.361 1.00 31.11 521 LEU A CA 1
ATOM 4270 C C . LEU A 1 521 ? -1.560 0.055 -9.077 1.00 31.11 521 LEU A C 1
ATOM 4272 O O . LEU A 1 521 ? -1.587 1.283 -9.070 1.00 31.11 521 LEU A O 1
ATOM 4276 N N . PHE A 1 522 ? -1.777 -0.659 -7.970 1.00 24.11 522 PHE A N 1
ATOM 4277 C CA . PHE A 1 522 ? -1.417 -0.149 -6.648 1.00 24.11 522 PHE A CA 1
ATOM 4278 C C . PHE A 1 522 ? 0.117 -0.074 -6.619 1.00 24.11 522 PHE A C 1
ATOM 4280 O O . PHE A 1 522 ? 0.804 -0.902 -6.025 1.00 24.11 522 PHE A O 1
ATOM 4287 N N . ILE A 1 523 ? 0.676 0.909 -7.328 1.00 29.62 523 ILE A N 1
ATOM 4288 C CA . ILE A 1 523 ? 1.895 1.537 -6.845 1.00 29.62 523 ILE A CA 1
ATOM 4289 C C . ILE A 1 523 ? 1.464 2.251 -5.572 1.00 29.62 523 ILE A C 1
ATOM 4291 O O . ILE A 1 523 ? 0.510 3.022 -5.574 1.00 29.62 523 ILE A O 1
ATOM 4295 N N . SER A 1 524 ? 2.170 1.974 -4.486 1.00 28.09 524 SER A N 1
ATOM 4296 C CA . SER A 1 524 ? 2.266 2.857 -3.336 1.00 28.09 524 SER A CA 1
ATOM 4297 C C . SER A 1 524 ? 2.443 4.304 -3.809 1.00 28.09 524 SER A C 1
ATOM 4299 O O . SER A 1 524 ? 3.550 4.714 -4.168 1.00 28.09 524 SER A O 1
ATOM 4301 N N . ILE A 1 525 ? 1.367 5.089 -3.826 1.00 28.70 525 ILE A N 1
ATOM 4302 C CA . ILE A 1 525 ? 1.461 6.538 -3.974 1.00 28.70 525 ILE A CA 1
ATOM 4303 C C . ILE A 1 525 ? 1.876 7.070 -2.603 1.00 28.70 525 ILE A C 1
ATOM 4305 O O . ILE A 1 525 ? 1.080 7.602 -1.842 1.00 28.70 525 ILE A O 1
ATOM 4309 N N . SER A 1 526 ? 3.164 6.920 -2.295 1.00 24.20 526 SER A N 1
ATOM 4310 C CA . SER A 1 526 ? 3.881 7.997 -1.636 1.00 24.20 526 SER A CA 1
ATOM 4311 C C . SER A 1 526 ? 4.889 8.566 -2.638 1.00 24.20 526 SER A C 1
ATOM 4313 O O . SER A 1 526 ? 5.978 8.032 -2.819 1.00 24.20 526 SER A O 1
ATOM 4315 N N . TRP A 1 527 ? 4.459 9.615 -3.338 1.00 29.50 527 TRP A N 1
ATOM 4316 C CA . TRP A 1 527 ? 5.282 10.723 -3.829 1.00 29.50 527 TRP A CA 1
ATOM 4317 C C . TRP A 1 527 ? 6.645 10.374 -4.463 1.00 29.50 527 TRP A C 1
ATOM 4319 O O . TRP A 1 527 ? 7.684 10.549 -3.841 1.00 29.50 527 TRP A O 1
ATOM 4329 N N . SER A 1 528 ? 6.639 9.987 -5.745 1.00 26.39 528 SER A N 1
ATOM 4330 C CA . SER A 1 528 ? 7.401 10.683 -6.807 1.00 26.39 528 SER A CA 1
ATOM 4331 C C . SER A 1 528 ? 7.078 10.078 -8.185 1.00 26.39 528 SER A C 1
ATOM 4333 O O . SER A 1 528 ? 7.866 9.326 -8.759 1.00 26.39 528 SER A O 1
ATOM 4335 N N . ILE A 1 529 ? 5.904 10.386 -8.743 1.00 29.09 529 ILE A N 1
ATOM 4336 C CA . ILE A 1 529 ? 5.657 10.178 -10.179 1.00 29.09 529 ILE A CA 1
ATOM 4337 C C . ILE A 1 529 ? 6.000 11.494 -10.875 1.00 29.09 529 ILE A C 1
ATOM 4339 O O . ILE A 1 529 ? 5.135 12.243 -11.314 1.00 29.09 529 ILE A O 1
ATOM 4343 N N . ASP A 1 530 ? 7.290 11.811 -10.931 1.00 34.09 530 ASP A N 1
ATOM 4344 C CA . ASP A 1 530 ? 7.775 12.845 -11.838 1.00 34.09 530 ASP A CA 1
ATOM 4345 C C . ASP A 1 530 ? 7.810 12.241 -13.245 1.00 34.09 530 ASP A C 1
ATOM 4347 O O . ASP A 1 530 ? 8.808 11.653 -13.649 1.00 34.09 530 ASP A O 1
ATOM 4351 N N . GLY A 1 531 ? 6.696 12.325 -13.979 1.00 37.78 531 GLY A N 1
ATOM 4352 C CA . GLY A 1 531 ? 6.660 11.909 -15.386 1.00 37.78 531 GLY A CA 1
ATOM 4353 C C . GLY A 1 531 ? 5.312 11.497 -15.976 1.00 37.78 531 GLY A C 1
ATOM 4354 O O . GLY A 1 531 ? 5.266 11.208 -17.168 1.00 37.78 531 GLY A O 1
ATOM 4355 N N . GLN A 1 532 ? 4.226 11.469 -15.202 1.00 49.47 532 GLN A N 1
ATOM 4356 C CA . GLN A 1 532 ? 2.874 11.269 -15.741 1.00 49.47 532 GLN A CA 1
ATOM 4357 C C . GLN A 1 532 ? 2.098 12.582 -15.660 1.00 49.47 532 GLN A C 1
ATOM 4359 O O . GLN A 1 532 ? 2.289 13.330 -14.704 1.00 49.47 532 GLN A O 1
ATOM 4364 N N . LEU A 1 533 ? 1.240 12.848 -16.655 1.00 51.19 533 LEU A N 1
ATOM 4365 C CA . LEU A 1 533 ? 0.278 13.950 -16.596 1.00 51.19 533 LEU A CA 1
ATOM 4366 C C . LEU A 1 533 ? -0.494 13.863 -15.281 1.00 51.19 533 LEU A C 1
ATOM 4368 O O . LEU A 1 533 ? -1.294 12.946 -15.084 1.00 51.19 533 LEU A O 1
ATOM 4372 N N . ILE A 1 534 ? -0.253 14.816 -14.392 1.00 54.28 534 ILE A N 1
ATOM 4373 C CA . ILE A 1 534 ? -1.030 14.964 -13.164 1.00 54.28 534 ILE A CA 1
ATOM 4374 C C . ILE A 1 534 ? -2.354 15.667 -13.485 1.00 54.28 534 ILE A C 1
ATOM 4376 O O . ILE A 1 534 ? -2.499 16.292 -14.539 1.00 54.28 534 ILE A O 1
ATOM 4380 N N . LYS A 1 535 ? -3.338 15.590 -12.579 1.00 60.62 535 LYS A N 1
ATOM 4381 C CA . LYS A 1 535 ? -4.632 16.292 -12.720 1.00 60.62 535 LYS A CA 1
ATOM 4382 C C . LYS A 1 535 ? -4.438 17.770 -13.100 1.00 60.62 535 LYS A C 1
ATOM 4384 O O . LYS A 1 535 ? -5.169 18.294 -13.937 1.00 60.62 535 LYS A O 1
ATOM 4389 N N . ASP A 1 536 ? -3.395 18.403 -12.567 1.00 62.12 536 ASP A N 1
ATOM 4390 C CA . ASP A 1 536 ? -3.027 19.785 -12.881 1.00 62.12 536 ASP A CA 1
ATOM 4391 C C . ASP A 1 536 ? -2.620 19.992 -14.346 1.00 62.12 536 ASP A C 1
ATOM 4393 O O . ASP A 1 536 ? -2.964 21.017 -14.928 1.00 62.12 536 ASP A O 1
ATOM 4397 N N . ASP A 1 537 ? -1.942 19.033 -14.980 1.00 64.75 537 ASP A N 1
ATOM 4398 C CA . ASP A 1 537 ? -1.553 19.123 -16.393 1.00 64.75 537 ASP A CA 1
ATOM 4399 C C . ASP A 1 537 ? -2.761 18.944 -17.321 1.00 64.75 537 ASP A C 1
ATOM 4401 O O . ASP A 1 537 ? -2.880 19.637 -18.333 1.00 64.75 537 ASP A O 1
ATOM 4405 N N . LEU A 1 538 ? -3.710 18.077 -16.949 1.00 69.25 538 LEU A N 1
ATOM 4406 C CA . LEU A 1 538 ? -4.989 17.934 -17.654 1.00 69.25 538 LEU A CA 1
ATOM 4407 C C . LEU A 1 538 ? -5.849 19.200 -17.523 1.00 69.25 538 LEU A C 1
ATOM 4409 O O . LEU A 1 538 ? -6.432 19.659 -18.507 1.00 69.25 538 LEU A O 1
ATOM 4413 N N . ASN A 1 539 ? -5.874 19.810 -16.337 1.00 70.44 539 ASN A N 1
ATOM 4414 C CA . ASN A 1 539 ? -6.543 21.089 -16.110 1.00 70.44 539 ASN A CA 1
ATOM 4415 C C . ASN A 1 539 ? -5.882 22.227 -16.904 1.00 70.44 539 ASN A C 1
ATOM 4417 O O . ASN A 1 539 ? -6.591 23.020 -17.525 1.00 70.44 539 ASN A O 1
ATOM 4421 N N . LYS A 1 540 ? -4.543 22.268 -16.970 1.00 72.62 540 LYS A N 1
ATOM 4422 C CA . LYS A 1 540 ? -3.802 23.210 -17.829 1.00 72.62 540 LYS A CA 1
ATOM 4423 C C . LYS A 1 540 ? -4.117 23.014 -19.312 1.00 72.62 540 LYS A C 1
ATOM 4425 O O . LYS A 1 540 ? -4.251 23.994 -20.036 1.00 72.62 540 LYS A O 1
ATOM 4430 N N . LEU A 1 541 ? -4.273 21.773 -19.780 1.00 71.75 541 LEU A N 1
ATOM 4431 C CA . LEU A 1 541 ? -4.678 21.506 -21.167 1.00 71.75 541 LEU A CA 1
ATOM 4432 C C . LEU A 1 541 ? -6.095 22.019 -21.464 1.00 71.75 541 LEU A C 1
ATOM 4434 O O . LEU A 1 541 ? -6.354 22.514 -22.565 1.00 71.75 541 LEU A O 1
ATOM 4438 N N . LEU A 1 542 ? -7.020 21.925 -20.503 1.00 74.06 542 LEU A N 1
ATOM 4439 C CA . LEU A 1 542 ? -8.365 22.485 -20.658 1.00 74.06 542 LEU A CA 1
ATOM 4440 C C . LEU A 1 542 ? -8.358 24.014 -20.724 1.00 74.06 542 LEU A C 1
ATOM 4442 O O . LEU A 1 542 ? -9.101 24.576 -21.539 1.00 74.06 542 LEU A O 1
ATOM 4446 N N . SER A 1 543 ? -7.510 24.662 -19.922 1.00 73.12 543 SER A N 1
ATOM 4447 C CA . SER A 1 543 ? -7.368 26.121 -19.860 1.00 73.12 543 SER A CA 1
ATOM 4448 C C . SER A 1 543 ? -6.459 26.722 -20.942 1.00 73.12 543 SER A C 1
ATOM 4450 O O . SER A 1 543 ? -6.220 27.927 -20.938 1.00 73.12 543 SER A O 1
ATOM 4452 N N . LEU A 1 544 ? -5.967 25.923 -21.900 1.00 72.19 544 LEU A N 1
ATOM 4453 C CA . LEU A 1 544 ? -5.264 26.442 -23.079 1.00 72.19 544 LEU A CA 1
ATOM 4454 C C . LEU A 1 544 ? -6.196 27.342 -23.910 1.00 72.19 544 LEU A C 1
ATOM 4456 O O . LEU A 1 544 ? -7.095 26.839 -24.590 1.00 72.19 544 LEU A O 1
ATOM 4460 N N . ASP A 1 545 ? -5.936 28.650 -23.905 1.00 69.19 545 ASP A N 1
ATOM 4461 C CA . ASP A 1 545 ? -6.763 29.670 -24.574 1.00 69.19 545 ASP A CA 1
ATOM 4462 C C . ASP A 1 545 ? -6.168 30.215 -25.889 1.00 69.19 545 ASP A C 1
ATOM 4464 O O . ASP A 1 545 ? -6.647 31.207 -26.438 1.00 69.19 545 ASP A O 1
ATOM 4468 N N . CYS A 1 546 ? -5.139 29.573 -26.454 1.00 72.69 546 CYS A N 1
ATOM 4469 C CA . CYS A 1 546 ? -4.580 30.005 -27.738 1.00 72.69 546 CYS A CA 1
ATOM 4470 C C . CYS A 1 546 ? -5.299 29.384 -28.948 1.00 72.69 546 CYS A C 1
ATOM 4472 O O . CYS A 1 546 ? -5.671 28.212 -28.953 1.00 72.69 546 CYS A O 1
ATOM 4474 N N . SER A 1 547 ? -5.461 30.172 -30.017 1.00 67.44 547 SER A N 1
ATOM 4475 C CA . SER A 1 547 ? -6.179 29.743 -31.227 1.00 67.44 547 SER A CA 1
ATOM 4476 C C . SER A 1 547 ? -5.414 28.716 -32.075 1.00 67.44 547 SER A C 1
ATOM 4478 O O . SER A 1 547 ? -6.051 27.956 -32.803 1.00 67.44 547 SER A O 1
ATOM 4480 N N . ASN A 1 548 ? -4.074 28.703 -31.991 1.00 79.44 548 ASN A N 1
ATOM 4481 C CA . ASN A 1 548 ? -3.185 27.841 -32.782 1.00 79.44 548 ASN A CA 1
ATOM 4482 C C . ASN A 1 548 ? -1.979 27.348 -31.945 1.00 79.44 548 ASN A C 1
ATOM 4484 O O . ASN A 1 548 ? -0.888 27.909 -32.069 1.00 79.44 548 ASN A O 1
ATOM 4488 N N . PRO A 1 549 ? -2.143 26.349 -31.061 1.00 85.69 549 PRO A N 1
ATOM 4489 C CA . PRO A 1 549 ? -1.034 25.751 -30.328 1.00 85.69 549 PRO A CA 1
ATOM 4490 C C . PRO A 1 549 ? -0.062 25.016 -31.254 1.00 85.69 549 PRO A C 1
ATOM 4492 O O . PRO A 1 549 ? -0.439 24.438 -32.281 1.00 85.69 549 PRO A O 1
ATOM 4495 N N . MET A 1 550 ? 1.197 25.009 -30.837 1.00 88.56 550 MET A N 1
ATOM 4496 C CA . MET A 1 550 ? 2.292 24.288 -31.464 1.00 88.56 550 MET A CA 1
ATOM 4497 C C . MET A 1 550 ? 2.442 22.912 -30.818 1.00 88.56 550 MET A C 1
ATOM 4499 O O . MET A 1 550 ? 2.432 22.792 -29.594 1.00 88.56 550 MET A O 1
ATOM 4503 N N . VAL A 1 551 ? 2.603 21.875 -31.636 1.00 91.06 551 VAL A N 1
ATOM 4504 C CA . VAL A 1 551 ? 2.860 20.507 -31.184 1.00 91.06 551 VAL A CA 1
ATOM 4505 C C . VAL A 1 551 ? 4.237 20.064 -31.625 1.00 91.06 551 VAL A C 1
ATOM 4507 O O . VAL A 1 551 ? 4.574 20.156 -32.801 1.00 91.06 551 VAL A O 1
ATOM 4510 N N . THR A 1 552 ? 5.019 19.568 -30.670 1.00 91.00 552 THR A N 1
ATOM 4511 C CA . THR A 1 552 ? 6.336 18.963 -30.886 1.00 91.00 552 THR A CA 1
ATOM 4512 C C . THR A 1 552 ? 6.255 17.467 -30.617 1.00 91.00 552 THR A C 1
ATOM 4514 O O . THR A 1 552 ? 5.852 17.062 -29.529 1.00 91.00 552 THR A O 1
ATOM 4517 N N . LEU A 1 553 ? 6.667 16.643 -31.580 1.00 92.38 553 LEU A N 1
ATOM 4518 C CA . LEU A 1 553 ? 6.786 15.192 -31.421 1.00 92.38 553 LEU A CA 1
ATOM 4519 C C . LEU A 1 553 ? 8.209 14.825 -30.997 1.00 92.38 553 LEU A C 1
ATOM 4521 O O . LEU A 1 553 ? 9.145 14.964 -31.784 1.00 92.38 553 LEU A O 1
ATOM 4525 N N . HIS A 1 554 ? 8.388 14.305 -29.785 1.00 89.19 554 HIS A N 1
ATOM 4526 C CA . HIS A 1 554 ? 9.698 13.867 -29.302 1.00 89.19 554 HIS A CA 1
ATOM 4527 C C . HIS A 1 554 ? 10.001 12.458 -29.805 1.00 89.19 554 HIS A C 1
ATOM 4529 O O . HIS A 1 554 ? 9.513 11.476 -29.250 1.00 89.19 554 HIS A O 1
ATOM 4535 N N . VAL A 1 555 ? 10.776 12.355 -30.888 1.00 90.44 555 VAL A N 1
ATOM 4536 C CA . VAL A 1 555 ? 11.048 11.070 -31.562 1.00 90.44 555 VAL A CA 1
ATOM 4537 C C . VAL A 1 555 ? 12.480 10.933 -32.092 1.00 90.44 555 VAL A C 1
ATOM 4539 O O . VAL A 1 555 ? 12.966 9.815 -32.277 1.00 90.44 555 VAL A O 1
ATOM 4542 N N . PHE A 1 556 ? 13.172 12.049 -32.325 1.00 90.31 556 PHE A N 1
ATOM 4543 C CA . PHE A 1 556 ? 14.511 12.073 -32.908 1.00 90.31 556 PHE A CA 1
ATOM 4544 C C . PHE A 1 556 ? 15.614 12.271 -31.873 1.00 90.31 556 PHE A C 1
ATOM 4546 O O . PHE A 1 556 ? 15.418 12.820 -30.785 1.00 90.31 556 PHE A O 1
ATOM 4553 N N . SER A 1 557 ? 16.802 11.799 -32.241 1.00 86.69 557 SER A N 1
ATOM 4554 C CA . SER A 1 557 ? 18.004 11.824 -31.421 1.00 86.69 557 SER A CA 1
ATOM 4555 C C . SER A 1 557 ? 19.109 12.723 -31.981 1.00 86.69 557 SER A C 1
ATOM 4557 O O . SER A 1 557 ? 19.831 13.364 -31.206 1.00 86.69 557 SER A O 1
ATOM 4559 N N . ALA A 1 558 ? 19.263 12.803 -33.305 1.00 87.12 558 ALA A N 1
ATOM 4560 C CA . ALA A 1 558 ? 20.279 13.661 -33.908 1.00 87.12 558 ALA A CA 1
ATOM 4561 C C . ALA A 1 558 ? 19.711 14.899 -34.590 1.00 87.12 558 ALA A C 1
ATOM 4563 O O . ALA A 1 558 ? 20.301 15.975 -34.436 1.00 87.12 558 ALA A O 1
ATOM 4564 N N . THR A 1 559 ? 18.605 14.780 -35.320 1.00 88.62 559 THR A N 1
ATOM 4565 C CA . THR A 1 559 ? 17.927 15.919 -35.957 1.00 88.62 559 THR A CA 1
ATOM 4566 C C . THR A 1 559 ? 16.873 16.557 -35.042 1.00 88.62 559 THR A C 1
ATOM 4568 O O . THR A 1 559 ? 16.344 15.876 -34.164 1.00 88.62 559 THR A O 1
ATOM 4571 N N . PRO A 1 56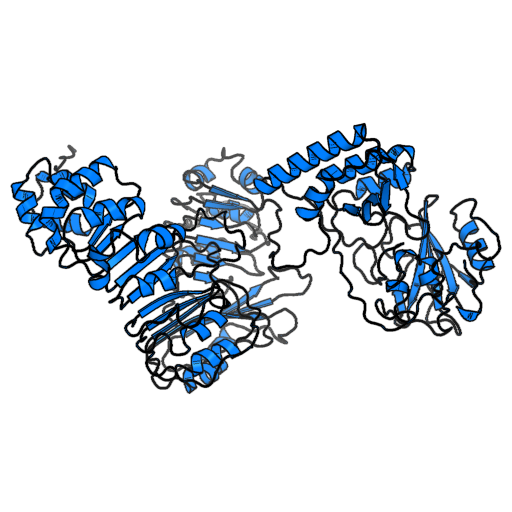0 ? 16.539 17.854 -35.215 1.00 87.56 560 PRO A N 1
ATOM 4572 C CA . PRO A 1 560 ? 15.458 18.490 -34.460 1.00 87.56 560 PRO A CA 1
ATOM 4573 C C . PRO A 1 560 ? 14.124 17.751 -34.616 1.00 87.56 560 PRO A C 1
ATOM 4575 O O . PRO A 1 560 ? 13.792 17.301 -35.711 1.00 87.56 560 PRO A O 1
ATOM 4578 N N . ASN A 1 561 ? 13.363 17.658 -33.525 1.00 90.50 561 ASN A N 1
ATOM 4579 C CA . ASN A 1 561 ? 12.062 16.993 -33.489 1.00 90.50 561 ASN A CA 1
ATOM 4580 C C . ASN A 1 561 ? 11.040 17.644 -34.449 1.00 90.50 561 ASN A C 1
ATOM 4582 O O . ASN A 1 561 ? 11.079 18.865 -34.619 1.00 90.50 561 ASN A O 1
ATOM 4586 N N . PRO A 1 562 ? 10.113 16.872 -35.055 1.00 92.31 562 PRO A N 1
ATOM 4587 C CA . PRO A 1 562 ? 9.041 17.421 -35.882 1.00 92.31 562 PRO A CA 1
ATOM 4588 C C . PRO A 1 562 ? 8.106 18.339 -35.090 1.00 92.31 562 PRO A C 1
ATOM 4590 O O . PRO A 1 562 ? 7.759 18.041 -33.944 1.00 92.31 562 PRO A O 1
ATOM 4593 N N . VAL A 1 563 ? 7.670 19.426 -35.732 1.00 92.62 563 VAL A N 1
ATOM 4594 C CA . VAL A 1 563 ? 6.788 20.440 -35.142 1.00 92.62 563 VAL A CA 1
ATOM 4595 C C . VAL A 1 563 ? 5.703 20.845 -36.142 1.00 92.62 563 VAL A C 1
ATOM 4597 O O . VAL A 1 563 ? 6.004 21.058 -37.317 1.00 92.62 563 VAL A O 1
ATOM 4600 N N . TRP A 1 564 ? 4.457 20.979 -35.690 1.00 93.12 564 TRP A N 1
ATOM 4601 C CA . TRP A 1 564 ? 3.339 21.505 -36.488 1.00 93.12 564 TRP A CA 1
ATOM 4602 C C . TRP A 1 564 ? 2.368 22.322 -35.627 1.00 93.12 564 TRP A C 1
ATOM 4604 O O . TRP A 1 564 ? 2.449 22.311 -34.401 1.00 93.12 564 TRP A O 1
ATOM 4614 N N . MET A 1 565 ? 1.458 23.059 -36.266 1.00 89.19 565 MET A N 1
ATOM 4615 C CA . MET A 1 565 ? 0.396 23.807 -35.582 1.00 89.19 565 MET A CA 1
ATOM 4616 C C . MET A 1 565 ? -0.938 23.073 -35.706 1.00 89.19 565 MET A C 1
ATOM 4618 O O . MET A 1 565 ? -1.234 22.506 -36.759 1.00 89.19 565 MET A O 1
ATOM 4622 N N . ILE A 1 566 ? -1.753 23.127 -34.655 1.00 85.44 566 ILE A N 1
ATOM 4623 C CA . ILE A 1 566 ? -3.110 22.565 -34.635 1.00 85.44 566 ILE A CA 1
ATOM 4624 C C . ILE A 1 566 ? -4.125 23.714 -34.624 1.00 85.44 566 ILE A C 1
ATOM 4626 O O . ILE A 1 566 ? -3.943 24.699 -33.915 1.00 85.44 566 ILE A O 1
ATOM 4630 N N . ASN A 1 567 ? -5.207 23.601 -35.398 1.00 77.75 567 ASN A N 1
ATOM 4631 C CA . ASN A 1 567 ? -6.289 24.593 -35.423 1.00 77.75 567 ASN A CA 1
ATOM 4632 C C . ASN A 1 567 ? -7.306 24.344 -34.289 1.00 77.75 567 ASN A C 1
ATOM 4634 O O . ASN A 1 567 ? -7.571 23.197 -33.928 1.00 77.75 567 ASN A O 1
ATOM 4638 N N . ILE A 1 568 ? -7.974 25.394 -33.801 1.00 67.06 568 ILE A N 1
ATOM 4639 C CA . ILE A 1 568 ? -9.056 25.314 -32.803 1.00 67.06 568 ILE A CA 1
ATOM 4640 C C . ILE A 1 568 ? -10.123 24.231 -33.074 1.00 67.06 568 ILE A C 1
ATOM 4642 O O . ILE A 1 568 ? -10.579 23.578 -32.136 1.00 67.06 568 ILE A O 1
ATOM 4646 N N . LYS A 1 569 ? -10.473 23.950 -34.339 1.00 69.81 569 LYS A N 1
ATOM 4647 C CA . LYS A 1 569 ? -11.426 22.878 -34.704 1.00 69.81 569 LYS A CA 1
ATOM 4648 C C . LYS A 1 569 ? -10.923 21.467 -34.367 1.00 69.81 569 LYS A C 1
ATOM 4650 O O . LYS A 1 569 ? -11.733 20.586 -34.102 1.00 69.81 569 LYS A O 1
ATOM 4655 N N . GLN A 1 570 ? -9.609 21.253 -34.366 1.00 73.56 570 GLN A N 1
ATOM 4656 C CA . GLN A 1 570 ? -8.964 19.980 -34.022 1.00 73.56 570 GLN A CA 1
ATOM 4657 C C . GLN A 1 570 ? -8.733 19.840 -32.504 1.00 73.56 570 GLN A C 1
ATOM 4659 O O . GLN A 1 570 ? -8.629 18.727 -32.001 1.00 73.56 570 GLN A O 1
ATOM 4664 N N . ILE A 1 571 ? -8.723 20.956 -31.764 1.00 72.44 571 ILE A N 1
ATOM 4665 C CA . ILE A 1 571 ? -8.554 20.988 -30.300 1.00 72.44 571 ILE A CA 1
ATOM 4666 C C . ILE A 1 571 ? -9.846 20.633 -29.562 1.00 72.44 571 ILE A C 1
ATOM 4668 O O . ILE A 1 571 ? -9.798 20.032 -28.492 1.00 72.44 571 ILE A O 1
ATOM 4672 N N . ILE A 1 572 ? -11.012 20.997 -30.105 1.00 74.44 572 ILE A N 1
ATOM 4673 C CA . ILE A 1 572 ? -12.311 20.755 -29.453 1.00 74.44 572 ILE A CA 1
ATOM 4674 C C . ILE A 1 572 ? -12.516 19.263 -29.101 1.00 74.44 572 ILE A C 1
ATOM 4676 O O . ILE A 1 572 ? -12.838 18.978 -27.944 1.00 74.44 572 ILE A O 1
ATOM 4680 N N . PRO A 1 573 ? -12.278 18.297 -30.016 1.00 75.31 573 PRO A N 1
ATOM 4681 C CA . PRO A 1 573 ? -12.330 16.870 -29.688 1.00 75.31 573 PRO A CA 1
ATOM 4682 C C . PRO A 1 573 ? -11.361 16.460 -28.573 1.00 75.31 573 PRO A C 1
ATOM 4684 O O . PRO A 1 573 ? -11.742 15.679 -27.701 1.00 75.31 573 PRO A O 1
ATOM 4687 N N . MET A 1 574 ? -10.149 17.027 -28.555 1.00 75.94 574 MET A N 1
ATOM 4688 C CA . MET A 1 574 ? -9.157 16.765 -27.508 1.00 75.94 574 MET A CA 1
ATOM 4689 C C . MET A 1 574 ? -9.626 17.293 -26.150 1.00 75.94 574 MET A C 1
ATOM 4691 O O . MET A 1 574 ? -9.572 16.567 -25.163 1.00 75.94 574 MET A O 1
ATOM 4695 N N . LYS A 1 575 ? -10.155 18.524 -26.085 1.00 76.88 575 LYS A N 1
ATOM 4696 C CA . LYS A 1 575 ? -10.703 19.100 -24.843 1.00 76.88 575 LYS A CA 1
ATOM 4697 C C . LYS A 1 575 ? -11.884 18.285 -24.310 1.00 76.88 575 LYS A C 1
ATOM 4699 O O . LYS A 1 575 ? -11.978 18.076 -23.105 1.00 76.88 575 LYS A O 1
ATOM 4704 N N . ASN A 1 576 ? -12.760 17.786 -25.182 1.00 77.69 576 ASN A N 1
ATOM 4705 C CA . ASN A 1 576 ? -13.869 16.916 -24.774 1.00 77.69 576 ASN A CA 1
ATOM 4706 C C . ASN A 1 576 ? -13.375 15.566 -24.239 1.00 77.69 576 ASN A C 1
ATOM 4708 O O . ASN A 1 576 ? -13.874 15.092 -23.219 1.00 77.69 576 ASN A O 1
ATOM 4712 N N . LEU A 1 577 ? -12.368 14.975 -24.887 1.00 73.12 577 LEU A N 1
ATOM 4713 C CA . LEU A 1 577 ? -11.714 13.762 -24.404 1.00 73.12 577 LEU A CA 1
ATOM 4714 C C . LEU A 1 577 ? -11.058 13.991 -23.036 1.00 73.12 577 LEU A C 1
ATOM 4716 O O . LEU A 1 577 ? -11.219 13.164 -22.149 1.00 73.12 577 LEU A O 1
ATOM 4720 N N . ILE A 1 578 ? -10.389 15.128 -22.832 1.00 72.44 578 ILE A N 1
ATOM 4721 C CA . ILE A 1 578 ? -9.773 15.490 -21.548 1.00 72.44 578 ILE A CA 1
ATOM 4722 C C . ILE A 1 578 ? -10.835 15.688 -20.459 1.00 72.44 578 ILE A C 1
ATOM 4724 O O . ILE A 1 578 ? -10.655 15.181 -19.358 1.00 72.44 578 ILE A O 1
ATOM 4728 N N . LYS A 1 579 ? -11.964 16.351 -20.752 1.00 74.75 579 LYS A N 1
ATOM 4729 C CA . LYS A 1 579 ? -13.093 16.469 -19.806 1.00 74.75 579 LYS A CA 1
ATOM 4730 C C . LYS A 1 579 ? -13.642 15.106 -19.403 1.00 74.75 579 LYS A C 1
ATOM 4732 O O . LYS A 1 579 ? -13.898 14.885 -18.227 1.00 74.75 579 LYS A O 1
ATOM 4737 N N . LYS A 1 580 ? -13.794 14.194 -20.367 1.00 69.88 580 LYS A N 1
ATOM 4738 C CA . LYS A 1 580 ? -14.201 12.814 -20.095 1.00 69.88 580 LYS A CA 1
ATOM 4739 C C . LYS A 1 580 ? -13.171 12.101 -19.214 1.00 69.88 580 LYS A C 1
ATOM 4741 O O . LYS A 1 580 ? -13.550 11.516 -18.212 1.00 69.88 580 LYS A O 1
ATOM 4746 N N . ILE A 1 581 ? -11.881 12.225 -19.537 1.00 64.94 581 ILE A N 1
ATOM 4747 C CA . ILE A 1 581 ? -10.795 11.643 -18.737 1.00 64.94 581 ILE A CA 1
ATOM 4748 C C . ILE A 1 581 ? -10.810 12.186 -17.305 1.00 64.94 581 ILE A C 1
ATOM 4750 O O . ILE A 1 581 ? -10.667 11.408 -16.375 1.00 64.94 581 ILE A O 1
ATOM 4754 N N . LEU A 1 582 ? -11.015 13.490 -17.112 1.00 64.75 582 LEU A N 1
ATOM 4755 C CA . LEU A 1 582 ? -11.106 14.109 -15.787 1.00 64.75 582 LEU A CA 1
ATOM 4756 C C . LEU A 1 582 ? -12.340 13.648 -15.010 1.00 64.75 582 LEU A C 1
ATOM 4758 O O . LEU A 1 582 ? -12.219 13.326 -13.835 1.00 64.75 582 LEU A O 1
ATOM 4762 N N . ASN A 1 583 ? -13.498 13.560 -15.663 1.00 60.69 583 ASN A N 1
ATOM 4763 C CA . ASN A 1 583 ? -14.719 13.053 -15.043 1.00 60.69 583 ASN A CA 1
ATOM 4764 C C . ASN A 1 583 ? -14.570 11.584 -14.626 1.00 60.69 583 ASN A C 1
ATOM 4766 O O . ASN A 1 583 ? -14.968 11.193 -13.536 1.00 60.69 583 ASN A O 1
ATOM 4770 N N . ASP A 1 584 ? -13.967 10.753 -15.469 1.00 54.94 584 ASP A N 1
ATOM 4771 C CA . ASP A 1 584 ? -13.752 9.351 -15.134 1.00 54.94 584 ASP A CA 1
ATOM 4772 C C . ASP A 1 584 ? -12.587 9.173 -14.126 1.00 54.94 584 ASP A C 1
ATOM 4774 O O . ASP A 1 584 ? -12.586 8.209 -13.364 1.00 54.94 584 ASP A O 1
ATOM 4778 N N . TYR A 1 585 ? -11.626 10.109 -14.069 1.00 51.44 585 TYR A N 1
ATOM 4779 C CA . TYR A 1 585 ? -10.602 10.208 -13.013 1.00 51.44 585 TYR A CA 1
ATOM 4780 C C . TYR A 1 585 ? -11.236 10.548 -11.656 1.00 51.44 585 TYR A C 1
ATOM 4782 O O . TYR A 1 585 ? -10.854 9.970 -10.643 1.00 51.44 585 TYR A O 1
ATOM 4790 N N . GLU A 1 586 ? -12.228 11.444 -11.635 1.00 47.44 586 GLU A N 1
ATOM 4791 C CA . GLU A 1 586 ? -13.006 11.806 -10.439 1.00 47.44 586 GLU A CA 1
ATOM 4792 C C . GLU A 1 586 ? -13.959 10.693 -9.983 1.00 47.44 586 GLU A C 1
ATOM 4794 O O . GLU A 1 586 ? -14.204 10.557 -8.791 1.00 47.44 586 GLU A O 1
ATOM 4799 N N . ASN A 1 587 ? -14.425 9.846 -10.904 1.00 36.88 587 ASN A N 1
ATOM 4800 C CA . ASN A 1 587 ? -15.271 8.687 -10.602 1.00 36.88 587 ASN A CA 1
ATOM 4801 C C . ASN A 1 587 ? -14.483 7.370 -10.416 1.00 36.88 587 ASN A C 1
ATOM 4803 O O . ASN A 1 587 ? -15.093 6.310 -10.312 1.00 36.88 587 ASN A O 1
ATOM 4807 N N . HIS A 1 588 ? -13.142 7.403 -10.415 1.00 43.25 588 HIS A N 1
ATOM 4808 C CA . HIS A 1 588 ? -12.258 6.222 -10.355 1.00 43.25 588 HIS A CA 1
ATOM 4809 C C . HIS A 1 588 ? -12.518 5.146 -11.436 1.00 43.25 588 HIS A C 1
ATOM 4811 O O . HIS A 1 588 ? -12.169 3.977 -11.266 1.00 43.25 588 HIS A O 1
ATOM 4817 N N . LEU A 1 589 ? -13.094 5.537 -12.576 1.00 35.03 589 LEU A N 1
ATOM 4818 C CA . LEU A 1 589 ? -13.495 4.650 -13.674 1.00 35.03 589 LEU A CA 1
ATOM 4819 C C . LEU A 1 589 ? -12.461 4.543 -14.808 1.00 35.03 589 LEU A C 1
ATOM 4821 O O . LEU A 1 589 ? -12.694 3.792 -15.758 1.00 35.03 589 LEU A O 1
ATOM 4825 N N . ILE A 1 590 ? -11.316 5.237 -14.740 1.00 37.06 590 ILE A N 1
ATOM 4826 C CA . ILE A 1 590 ? -10.246 5.079 -15.740 1.00 37.06 590 ILE A CA 1
ATOM 4827 C C . ILE A 1 590 ? -9.036 4.309 -15.196 1.00 37.06 590 ILE A C 1
ATOM 4829 O O . ILE A 1 590 ? -8.325 4.803 -14.319 1.00 37.06 590 ILE A O 1
ATOM 4833 N N . PRO A 1 591 ? -8.690 3.168 -15.821 1.00 37.22 591 PRO A N 1
ATOM 4834 C CA . PRO A 1 591 ? -7.321 2.697 -15.857 1.00 37.22 591 PRO A CA 1
ATOM 4835 C C . PRO A 1 591 ? -6.547 3.606 -16.817 1.00 37.22 591 PRO A C 1
ATOM 4837 O O . PRO A 1 591 ? -6.787 3.595 -18.029 1.00 37.22 591 PRO A O 1
ATOM 4840 N N . ILE A 1 592 ? -5.597 4.399 -16.315 1.00 41.81 592 ILE A N 1
ATOM 4841 C CA . ILE A 1 592 ? -4.570 4.967 -17.195 1.00 41.81 592 ILE A CA 1
ATOM 4842 C C . ILE A 1 592 ? -3.657 3.793 -17.552 1.00 41.81 592 ILE A C 1
ATOM 4844 O O . ILE A 1 592 ? -2.634 3.555 -16.913 1.00 41.81 592 ILE A O 1
ATOM 4848 N N . ASN A 1 593 ? -4.103 3.001 -18.530 1.00 41.91 593 ASN A N 1
ATOM 4849 C CA . ASN A 1 593 ? -3.363 1.912 -19.151 1.00 41.91 593 ASN A CA 1
ATOM 4850 C C . ASN A 1 593 ? -2.128 2.508 -19.816 1.00 41.91 593 ASN A C 1
ATOM 4852 O O . ASN A 1 593 ? -2.109 2.749 -21.022 1.00 41.91 593 ASN A O 1
ATOM 4856 N N . SER A 1 594 ? -1.103 2.772 -19.016 1.00 47.66 594 SER A N 1
ATOM 4857 C CA . SER A 1 594 ? 0.203 3.106 -19.526 1.00 47.66 594 SER A CA 1
ATOM 4858 C C . SER A 1 594 ? 1.102 1.893 -19.337 1.00 47.66 594 SER A C 1
ATOM 4860 O O . SER A 1 594 ? 1.527 1.550 -18.236 1.00 47.66 594 SER A O 1
ATOM 4862 N N . THR A 1 595 ? 1.325 1.162 -20.425 1.00 51.72 595 THR A N 1
ATOM 4863 C CA . THR A 1 595 ? 2.291 0.057 -20.434 1.00 51.72 595 THR A CA 1
ATOM 4864 C C . THR A 1 595 ? 3.675 0.619 -20.120 1.00 51.72 595 THR A C 1
ATOM 4866 O O . THR A 1 595 ? 4.155 1.495 -20.831 1.00 51.72 595 THR A O 1
ATOM 4869 N N . THR A 1 596 ? 4.331 0.184 -19.047 1.00 56.72 596 THR A N 1
ATOM 4870 C CA . THR A 1 596 ? 5.661 0.709 -18.706 1.00 56.72 596 THR A CA 1
ATOM 4871 C C . THR A 1 596 ? 6.662 0.372 -19.814 1.00 56.72 596 THR A C 1
ATOM 4873 O O . THR A 1 596 ? 6.669 -0.731 -20.363 1.00 56.72 596 THR A O 1
ATOM 4876 N N . THR A 1 597 ? 7.506 1.333 -20.190 1.00 60.72 597 THR A N 1
ATOM 4877 C CA . THR A 1 597 ? 8.564 1.126 -21.181 1.00 60.72 597 THR A CA 1
ATOM 4878 C C . THR A 1 597 ? 9.932 1.493 -20.623 1.00 60.72 597 THR A C 1
ATOM 4880 O O . THR A 1 597 ? 10.116 2.523 -19.980 1.00 60.72 597 THR A O 1
ATOM 4883 N N . THR A 1 598 ? 10.913 0.631 -20.891 1.00 69.31 598 THR A N 1
ATOM 4884 C CA . THR A 1 598 ? 12.341 0.844 -20.611 1.00 69.31 598 THR A CA 1
ATOM 4885 C C . THR A 1 598 ? 13.066 1.522 -21.778 1.00 69.31 598 THR A C 1
ATOM 4887 O O . THR A 1 598 ? 14.295 1.592 -21.797 1.00 69.31 598 THR A O 1
ATOM 4890 N N . ARG A 1 599 ? 12.309 2.030 -22.763 1.00 77.50 599 ARG A N 1
ATOM 4891 C CA . ARG A 1 599 ? 12.828 2.695 -23.958 1.00 77.50 599 ARG A CA 1
ATOM 4892 C C . ARG A 1 599 ? 13.625 3.942 -23.581 1.00 77.50 599 ARG A C 1
ATOM 4894 O O . ARG A 1 599 ? 13.127 4.818 -22.890 1.00 77.50 599 ARG A O 1
ATOM 4901 N N . THR A 1 600 ? 14.843 4.049 -24.092 1.00 78.94 600 THR A N 1
ATOM 4902 C CA . THR A 1 600 ? 15.723 5.200 -23.870 1.00 78.94 600 THR A CA 1
ATOM 4903 C C . THR A 1 600 ? 15.850 6.102 -25.097 1.00 78.94 600 THR A C 1
ATOM 4905 O O . THR A 1 600 ? 16.244 7.252 -24.944 1.00 78.94 600 THR A O 1
ATOM 4908 N N . VAL A 1 601 ? 15.514 5.615 -26.301 1.00 83.88 601 VAL A N 1
ATOM 4909 C CA . VAL A 1 601 ? 15.545 6.347 -27.585 1.00 83.88 601 VAL A CA 1
ATOM 4910 C C . VAL A 1 601 ? 14.332 6.013 -28.471 1.00 83.88 601 VAL A C 1
ATOM 4912 O O . VAL A 1 601 ? 13.797 4.900 -28.435 1.00 83.88 601 VAL A O 1
ATOM 4915 N N . GLY A 1 602 ? 13.940 6.952 -29.336 1.00 87.69 602 GLY A N 1
ATOM 4916 C CA . GLY A 1 602 ? 12.826 6.818 -30.287 1.00 87.69 602 GLY A CA 1
ATOM 4917 C C . GLY A 1 602 ? 11.651 7.677 -29.842 1.00 87.69 602 GLY A C 1
ATOM 4918 O O . GLY A 1 602 ? 11.880 8.763 -29.323 1.00 87.69 602 GLY A O 1
ATOM 4919 N N . TYR A 1 603 ? 10.414 7.199 -30.000 1.00 89.44 603 TYR A N 1
ATOM 4920 C CA . TYR A 1 603 ? 9.237 7.892 -29.458 1.00 89.44 603 TYR A CA 1
ATOM 4921 C C . TYR A 1 603 ? 9.350 8.106 -27.937 1.00 89.44 603 TYR A C 1
ATOM 4923 O O . TYR A 1 603 ? 9.649 7.162 -27.199 1.00 89.44 603 TYR A O 1
ATOM 4931 N N . GLN A 1 604 ? 9.137 9.345 -27.489 1.00 82.88 604 GLN A N 1
ATOM 4932 C CA . GLN A 1 604 ? 9.208 9.773 -26.088 1.00 82.88 604 GLN A CA 1
ATOM 4933 C C . GLN A 1 604 ? 7.975 10.557 -25.617 1.00 82.88 604 GLN A C 1
ATOM 4935 O O . GLN A 1 604 ? 7.886 10.813 -24.426 1.00 82.88 604 GLN A O 1
ATOM 4940 N N . GLY A 1 605 ? 7.068 10.961 -26.510 1.00 86.81 605 GLY A N 1
ATOM 4941 C CA . GLY A 1 605 ? 5.879 11.748 -26.165 1.00 86.81 605 GLY A CA 1
ATOM 4942 C C . GLY A 1 605 ? 5.690 12.979 -27.052 1.00 86.81 605 GLY A C 1
ATOM 4943 O O . GLY A 1 605 ? 6.399 13.181 -28.044 1.00 86.81 605 GLY A O 1
ATOM 4944 N N . PHE A 1 606 ? 4.743 13.829 -26.671 1.00 87.75 606 PHE A N 1
ATOM 4945 C CA . PHE A 1 606 ? 4.400 15.080 -27.346 1.00 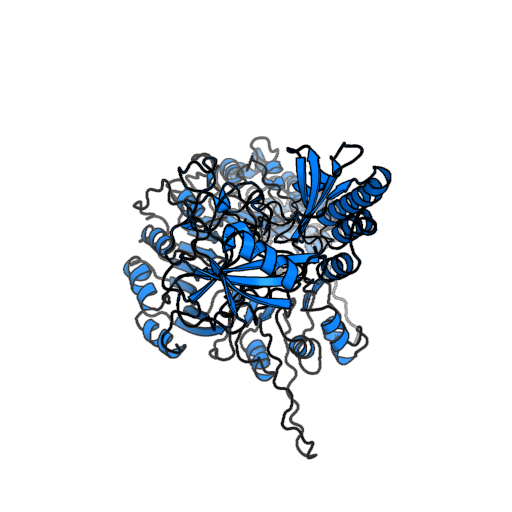87.75 606 PHE A CA 1
ATOM 4946 C C . PHE A 1 606 ? 4.539 16.267 -26.392 1.00 87.75 606 PHE A C 1
ATOM 4948 O O . PHE A 1 606 ? 4.327 16.130 -25.196 1.00 87.75 606 PHE A O 1
ATOM 4955 N N . THR A 1 607 ? 4.831 17.456 -26.908 1.00 87.06 607 THR A N 1
ATOM 4956 C CA . THR A 1 607 ? 4.640 18.712 -26.168 1.00 87.06 607 THR A CA 1
ATOM 4957 C C . THR A 1 607 ? 3.645 19.580 -26.910 1.00 87.06 607 THR A C 1
ATOM 4959 O O . THR A 1 607 ? 3.794 19.760 -28.116 1.00 87.06 607 THR A O 1
ATOM 4962 N N . ILE A 1 608 ? 2.669 20.137 -26.197 1.00 86.62 608 ILE A N 1
ATOM 4963 C CA . ILE A 1 608 ? 1.789 21.197 -26.699 1.00 86.62 608 ILE A CA 1
ATOM 4964 C C . ILE A 1 608 ? 2.207 22.511 -26.045 1.00 86.62 608 ILE A C 1
ATOM 4966 O O . ILE A 1 608 ? 2.368 22.558 -24.826 1.00 86.62 608 ILE A O 1
ATOM 4970 N N . SER A 1 609 ? 2.361 23.576 -26.828 1.00 84.00 609 SER A N 1
ATOM 4971 C CA . SER A 1 609 ? 2.678 24.903 -26.301 1.00 84.00 609 SER A CA 1
ATOM 4972 C C . SER A 1 609 ? 1.943 26.035 -27.020 1.00 84.00 609 SER A C 1
ATOM 4974 O O . SER A 1 609 ? 1.691 25.983 -28.224 1.00 84.00 609 SER A O 1
ATOM 4976 N N . CYS A 1 610 ? 1.584 27.075 -26.262 1.00 76.12 610 CYS A N 1
ATOM 4977 C CA . CYS A 1 610 ? 1.046 28.343 -26.787 1.00 76.12 610 CYS A CA 1
ATOM 4978 C C . CYS A 1 610 ? 2.081 29.483 -26.734 1.00 76.12 610 CYS A C 1
ATOM 4980 O O . CYS A 1 610 ? 2.022 30.420 -27.527 1.00 76.12 610 CYS A O 1
ATOM 4982 N N . SER A 1 611 ? 3.014 29.407 -25.785 1.00 66.44 611 SER A N 1
ATOM 4983 C CA . SER A 1 611 ? 4.148 30.311 -25.569 1.00 66.44 611 SER A CA 1
ATOM 4984 C C . SER A 1 611 ? 5.278 29.520 -24.896 1.00 66.44 611 SER A C 1
ATOM 4986 O O . SER A 1 611 ? 5.042 28.405 -24.428 1.00 66.44 611 SER A O 1
ATOM 4988 N N . SER A 1 612 ? 6.491 30.084 -24.821 1.00 57.59 612 SER A N 1
ATOM 4989 C CA . SER A 1 612 ? 7.646 29.436 -24.164 1.00 57.59 612 SER A CA 1
ATOM 4990 C C . SER A 1 612 ? 7.403 29.073 -22.698 1.00 57.59 612 SER A C 1
ATOM 4992 O O . SER A 1 612 ? 8.068 28.190 -22.170 1.00 57.59 612 SER A O 1
ATOM 4994 N N . ASP A 1 613 ? 6.452 29.751 -22.056 1.00 56.72 613 ASP A N 1
ATOM 4995 C CA . ASP A 1 613 ? 6.203 29.637 -20.619 1.00 56.72 613 ASP A CA 1
ATOM 4996 C C . ASP A 1 613 ? 5.011 28.709 -20.310 1.00 56.72 613 ASP A C 1
ATOM 4998 O O . ASP A 1 613 ? 4.752 28.402 -19.151 1.00 56.72 613 ASP A O 1
ATOM 5002 N N . ASN A 1 614 ? 4.311 28.227 -21.348 1.00 66.75 614 ASN A N 1
ATOM 5003 C CA . ASN A 1 614 ? 3.127 27.369 -21.261 1.00 66.75 614 ASN A CA 1
ATOM 5004 C C . ASN A 1 614 ? 3.307 26.108 -22.123 1.00 66.75 614 ASN A C 1
ATOM 5006 O O . ASN A 1 614 ? 2.582 25.903 -23.101 1.00 66.75 614 ASN A O 1
ATOM 5010 N N . GLU A 1 615 ? 4.297 25.281 -21.778 1.00 74.25 615 GLU A N 1
ATOM 5011 C CA . GLU A 1 615 ? 4.546 23.976 -22.401 1.00 74.25 615 GLU A CA 1
ATOM 5012 C C . GLU A 1 615 ? 3.960 22.843 -21.551 1.00 74.25 615 GLU A C 1
ATOM 5014 O O . GLU A 1 615 ? 4.178 22.780 -20.340 1.00 74.25 615 GLU A O 1
ATOM 5019 N N . ILE A 1 616 ? 3.238 21.922 -22.188 1.00 78.19 616 ILE A N 1
ATOM 5020 C CA . ILE A 1 616 ? 2.653 20.750 -21.532 1.00 78.19 616 ILE A CA 1
ATOM 5021 C C . ILE A 1 616 ? 3.156 19.499 -22.237 1.00 78.19 616 ILE A C 1
ATOM 5023 O O . ILE A 1 616 ? 2.943 19.327 -23.438 1.00 78.19 616 ILE A O 1
ATOM 5027 N N . PHE A 1 617 ? 3.830 18.629 -21.488 1.00 80.56 617 PHE A N 1
ATOM 5028 C CA . PHE A 1 617 ? 4.342 17.358 -21.987 1.00 80.56 617 PHE A CA 1
ATOM 5029 C C . PHE A 1 617 ? 3.301 16.248 -21.809 1.00 80.56 617 PHE A C 1
ATOM 5031 O O . PHE A 1 617 ? 2.718 16.094 -20.739 1.00 80.56 617 PHE A O 1
ATOM 5038 N N . ILE A 1 618 ? 3.070 15.484 -22.872 1.00 78.12 618 ILE A N 1
ATOM 5039 C CA . ILE A 1 618 ? 2.047 14.452 -22.973 1.00 78.12 618 ILE A CA 1
ATOM 5040 C C . ILE A 1 618 ? 2.691 13.128 -23.335 1.00 78.12 618 ILE A C 1
ATOM 5042 O O . ILE A 1 618 ? 3.343 13.007 -24.370 1.00 78.12 618 ILE A O 1
ATOM 5046 N N . HIS A 1 619 ? 2.468 12.132 -22.484 1.00 76.50 619 HIS A N 1
ATOM 5047 C CA . HIS A 1 619 ? 3.033 10.801 -22.637 1.00 76.50 619 HIS A CA 1
ATOM 5048 C C . HIS A 1 619 ? 2.190 9.760 -21.900 1.00 76.50 619 HIS A C 1
ATOM 5050 O O . HIS A 1 619 ? 1.665 10.038 -20.820 1.00 76.50 619 HIS A O 1
ATOM 5056 N N . GLY A 1 620 ? 2.055 8.564 -22.471 1.00 71.25 620 GLY A N 1
ATOM 5057 C CA . GLY A 1 620 ? 1.372 7.430 -21.836 1.00 71.25 620 GLY A CA 1
ATOM 5058 C C . GLY A 1 620 ? -0.162 7.500 -21.830 1.00 71.25 620 GLY A C 1
ATOM 5059 O O . GLY A 1 620 ? -0.799 6.612 -21.267 1.00 71.25 620 GLY A O 1
ATOM 5060 N N . LEU A 1 621 ? -0.765 8.510 -22.468 1.00 74.19 621 LEU A N 1
ATOM 5061 C CA . LEU A 1 621 ? -2.213 8.643 -22.663 1.00 74.19 621 LEU A CA 1
ATOM 5062 C C . LEU A 1 621 ? -2.596 8.260 -24.094 1.00 74.19 621 LEU A C 1
ATOM 5064 O O . LEU A 1 621 ? -2.797 9.132 -24.939 1.00 74.19 621 LEU A O 1
ATOM 5068 N N . ASN A 1 622 ? -2.757 6.958 -24.349 1.00 79.06 622 ASN A N 1
ATOM 5069 C CA . ASN A 1 622 ? -2.933 6.416 -25.701 1.00 79.06 622 ASN A CA 1
ATOM 5070 C C . ASN A 1 622 ? -3.994 7.164 -26.533 1.00 79.06 622 ASN A C 1
ATOM 5072 O O . ASN A 1 622 ? -3.758 7.512 -27.685 1.00 79.06 622 ASN A O 1
ATOM 5076 N N . SER A 1 623 ? -5.167 7.448 -25.961 1.00 77.94 623 SER A N 1
ATOM 5077 C CA . SER A 1 623 ? -6.259 8.134 -26.668 1.00 77.94 623 SER A CA 1
ATOM 5078 C C . SER A 1 623 ? -5.905 9.567 -27.084 1.00 77.94 623 SER A C 1
ATOM 5080 O O . SER A 1 623 ? -6.267 9.992 -28.180 1.00 77.94 623 SER A O 1
ATOM 5082 N N . LEU A 1 624 ? -5.187 10.305 -26.233 1.00 79.38 624 LEU A N 1
ATOM 5083 C CA . LEU A 1 624 ? -4.772 11.682 -26.499 1.00 79.38 624 LEU A CA 1
ATOM 5084 C C . LEU A 1 624 ? -3.570 11.724 -27.449 1.00 79.38 624 LEU A C 1
ATOM 5086 O O . LEU A 1 624 ? -3.543 12.524 -28.381 1.00 79.38 624 LEU A O 1
ATOM 5090 N N . GLU A 1 625 ? -2.607 10.825 -27.254 1.00 85.19 625 GLU A N 1
ATOM 5091 C CA . GLU A 1 625 ? -1.441 10.682 -28.124 1.00 85.19 625 GLU A CA 1
ATOM 5092 C C . GLU A 1 625 ? -1.837 10.275 -29.553 1.00 85.19 625 GLU A C 1
ATOM 5094 O O . GLU A 1 625 ? -1.256 10.780 -30.512 1.00 85.19 625 GLU A O 1
ATOM 5099 N N . ASN A 1 626 ? -2.866 9.433 -29.717 1.00 86.69 626 ASN A N 1
ATOM 5100 C CA . ASN A 1 626 ? -3.416 9.102 -31.037 1.00 86.69 626 ASN A CA 1
ATOM 5101 C C . ASN A 1 626 ? -3.981 10.338 -31.746 1.00 86.69 626 ASN A C 1
ATOM 5103 O O . ASN A 1 626 ? -3.660 10.571 -32.908 1.00 86.69 626 ASN A O 1
ATOM 5107 N N . GLN A 1 627 ? -4.767 11.169 -31.052 1.00 86.19 627 GLN A N 1
ATOM 5108 C CA . GLN A 1 627 ? -5.310 12.398 -31.647 1.00 86.19 627 GLN A CA 1
ATOM 5109 C C . GLN A 1 627 ? -4.205 13.392 -32.026 1.00 86.19 627 GLN A C 1
ATOM 5111 O O . GLN A 1 627 ? -4.280 14.051 -33.068 1.00 86.19 627 GLN A O 1
ATOM 5116 N N . LEU A 1 628 ? -3.152 13.474 -31.211 1.00 89.06 628 LEU A N 1
ATOM 5117 C CA . LEU A 1 628 ? -1.978 14.285 -31.515 1.00 89.06 628 LEU A CA 1
ATOM 5118 C C . LEU A 1 628 ? -1.234 13.763 -32.740 1.00 89.06 628 LEU A C 1
ATOM 5120 O O . LEU A 1 628 ? -0.953 14.546 -33.647 1.00 89.06 628 LEU A O 1
ATOM 5124 N N . LEU A 1 629 ? -0.980 12.457 -32.824 1.00 92.31 629 LEU A N 1
ATOM 5125 C CA . LEU A 1 629 ? -0.367 11.853 -34.005 1.00 92.31 629 LEU A CA 1
ATOM 5126 C C . LEU A 1 629 ? -1.209 12.106 -35.262 1.00 92.31 629 LEU A C 1
ATOM 5128 O O . LEU A 1 629 ? -0.663 12.509 -36.289 1.00 92.31 629 LEU A O 1
ATOM 5132 N N . ASP A 1 630 ? -2.529 11.931 -35.170 1.00 90.06 630 ASP A N 1
ATOM 5133 C CA . ASP A 1 630 ? -3.470 12.167 -36.267 1.00 90.06 630 ASP A CA 1
ATOM 5134 C C . ASP A 1 630 ? -3.405 13.602 -36.791 1.00 90.06 630 ASP A C 1
ATOM 5136 O O . ASP A 1 630 ? -3.385 13.810 -38.007 1.00 90.06 630 ASP A O 1
ATOM 5140 N N . SER A 1 631 ? -3.288 14.587 -35.896 1.00 90.06 631 SER A N 1
ATOM 5141 C CA . SER A 1 631 ? -3.152 15.999 -36.277 1.00 90.06 631 SER A CA 1
ATOM 5142 C C . SER A 1 631 ? -1.874 16.295 -37.076 1.00 90.06 631 SER A C 1
ATOM 5144 O O . SER A 1 631 ? -1.847 17.238 -37.867 1.00 90.06 631 SER A O 1
ATOM 5146 N N . GLY A 1 632 ? -0.828 15.483 -36.886 1.00 89.81 632 GLY A N 1
ATOM 5147 C CA . GLY A 1 632 ? 0.489 15.650 -37.495 1.00 89.81 632 GLY A CA 1
ATOM 5148 C C . GLY A 1 632 ? 0.751 14.774 -38.719 1.00 89.81 632 GLY A C 1
ATOM 5149 O O . GLY A 1 632 ? 1.794 14.938 -39.348 1.00 89.81 632 GLY A O 1
ATOM 5150 N N . LYS A 1 633 ? -0.151 13.854 -39.096 1.00 91.00 633 LYS A N 1
ATOM 5151 C CA . LYS A 1 633 ? 0.105 12.832 -40.137 1.00 91.00 633 LYS A CA 1
ATOM 5152 C C . LYS A 1 633 ? 0.611 13.398 -41.469 1.00 91.00 633 LYS A C 1
ATOM 5154 O O . LYS A 1 633 ? 1.467 12.783 -42.091 1.00 91.00 633 LYS A O 1
ATOM 5159 N N . SER A 1 634 ? 0.140 14.571 -41.896 1.00 90.88 634 SER A N 1
ATOM 5160 C CA . SER A 1 634 ? 0.596 15.221 -43.139 1.00 90.88 634 SER A CA 1
ATOM 5161 C C . SER A 1 634 ? 2.025 15.773 -43.075 1.00 90.88 634 SER A C 1
ATOM 5163 O O . SER A 1 634 ? 2.619 16.043 -44.115 1.00 90.88 634 SER A O 1
ATOM 5165 N N . TYR A 1 635 ? 2.570 15.962 -41.873 1.00 89.75 635 TYR A N 1
ATOM 5166 C CA . TYR A 1 635 ? 3.916 16.485 -41.625 1.00 89.75 635 TYR A CA 1
ATOM 5167 C C . TYR A 1 635 ? 4.948 15.374 -41.383 1.00 89.75 635 TYR A C 1
ATOM 5169 O O . TYR A 1 635 ? 6.143 15.653 -41.290 1.00 89.75 635 TYR A O 1
ATOM 5177 N N . LEU A 1 636 ? 4.501 14.120 -41.260 1.00 92.56 636 LEU A N 1
ATOM 5178 C CA . LEU A 1 636 ? 5.324 12.980 -40.863 1.00 92.56 636 LEU A CA 1
ATOM 5179 C C . LEU A 1 636 ? 5.435 11.962 -42.001 1.00 92.56 636 LEU A C 1
ATOM 5181 O O . LEU A 1 636 ? 4.500 11.740 -42.767 1.00 92.56 636 LEU A O 1
ATOM 5185 N N . SER A 1 637 ? 6.587 11.300 -42.104 1.00 90.44 637 SER A N 1
ATOM 5186 C CA . SER A 1 637 ? 6.748 10.183 -43.035 1.00 90.44 637 SER A CA 1
ATOM 5187 C C . SER A 1 637 ? 6.024 8.935 -42.522 1.00 90.44 637 SER A C 1
ATOM 5189 O O . SER A 1 637 ? 5.851 8.750 -41.314 1.00 90.44 637 SER A O 1
ATOM 5191 N N . LYS A 1 638 ? 5.661 8.028 -43.439 1.00 89.44 638 LYS A N 1
ATOM 5192 C CA . LYS A 1 638 ? 5.019 6.745 -43.107 1.00 89.44 638 LYS A CA 1
ATOM 5193 C C . LYS A 1 638 ? 5.798 5.965 -42.038 1.00 89.44 638 LYS A C 1
ATOM 5195 O O . LYS A 1 638 ? 5.206 5.511 -41.067 1.00 89.44 638 LYS A O 1
ATOM 5200 N N . THR A 1 639 ? 7.123 5.909 -42.162 1.00 89.06 639 THR A N 1
ATOM 5201 C CA . THR A 1 639 ? 8.009 5.217 -41.215 1.00 89.06 639 THR A CA 1
ATOM 5202 C C . THR A 1 639 ? 7.940 5.799 -39.800 1.00 89.06 639 THR A C 1
ATOM 5204 O O . THR A 1 639 ? 8.009 5.057 -38.823 1.00 89.06 639 THR A O 1
ATOM 5207 N N . ILE A 1 640 ? 7.814 7.125 -39.668 1.00 92.00 640 ILE A N 1
ATOM 5208 C CA . ILE A 1 640 ? 7.692 7.783 -38.359 1.00 92.00 640 ILE A CA 1
ATOM 5209 C C . ILE A 1 640 ? 6.319 7.485 -37.760 1.00 92.00 640 ILE A C 1
ATOM 5211 O O . ILE A 1 640 ? 6.239 7.134 -36.587 1.00 92.00 640 ILE A O 1
ATOM 5215 N N . ILE A 1 641 ? 5.255 7.572 -38.564 1.00 91.94 641 ILE A N 1
ATOM 5216 C CA . ILE A 1 641 ? 3.883 7.290 -38.119 1.00 91.94 641 ILE A CA 1
ATOM 5217 C C . ILE A 1 641 ? 3.769 5.855 -37.600 1.00 91.94 641 ILE A C 1
ATOM 5219 O O . ILE A 1 641 ? 3.244 5.654 -36.508 1.00 91.94 641 ILE A O 1
ATOM 5223 N N . GLU A 1 642 ? 4.289 4.874 -38.339 1.00 90.25 642 GLU A N 1
ATOM 5224 C CA . GLU A 1 642 ? 4.295 3.463 -37.929 1.00 90.25 642 GLU A CA 1
ATOM 5225 C C . GLU A 1 642 ? 5.060 3.275 -36.613 1.00 90.25 642 GLU A C 1
ATOM 5227 O O . GLU A 1 642 ? 4.518 2.721 -35.657 1.00 90.25 642 GLU A O 1
ATOM 5232 N N . HIS A 1 643 ? 6.274 3.832 -36.515 1.00 90.56 643 HIS A N 1
ATOM 5233 C CA . HIS A 1 643 ? 7.081 3.724 -35.300 1.00 90.56 643 HIS A CA 1
ATOM 5234 C C . HIS A 1 643 ? 6.402 4.349 -34.074 1.00 90.56 643 HIS A C 1
ATOM 5236 O O . HIS A 1 643 ? 6.435 3.770 -32.987 1.00 90.56 643 HIS A O 1
ATOM 5242 N N . VAL A 1 644 ? 5.804 5.532 -34.223 1.00 90.94 644 VAL A N 1
ATOM 5243 C CA . VAL A 1 644 ? 5.108 6.206 -33.122 1.00 90.94 644 VAL A CA 1
ATOM 5244 C C . VAL A 1 644 ? 3.863 5.415 -32.726 1.00 90.94 644 VAL A C 1
ATOM 5246 O O . VAL A 1 644 ? 3.695 5.137 -31.543 1.00 90.94 644 VAL A O 1
ATOM 5249 N N . SER A 1 645 ? 3.060 4.967 -33.699 1.00 90.06 645 SER A N 1
ATOM 5250 C CA . SER A 1 645 ? 1.827 4.194 -33.467 1.00 90.06 645 SER A CA 1
ATOM 5251 C C . SER A 1 645 ? 2.079 2.920 -32.654 1.00 90.06 645 SER A C 1
ATOM 5253 O O . SER A 1 645 ? 1.329 2.620 -31.731 1.00 90.06 645 SER A O 1
ATOM 5255 N N . GLU A 1 646 ? 3.174 2.202 -32.924 1.00 87.50 646 GLU A N 1
ATOM 5256 C CA . GLU A 1 646 ? 3.579 1.004 -32.166 1.00 87.50 646 GLU A CA 1
ATOM 5257 C C . GLU A 1 646 ? 3.935 1.281 -30.693 1.00 87.50 646 GLU A C 1
ATOM 5259 O O . GLU A 1 646 ? 4.088 0.344 -29.898 1.00 87.50 646 GLU A O 1
ATOM 5264 N N . ASN A 1 647 ? 4.158 2.546 -30.324 1.00 84.44 647 ASN A N 1
ATOM 5265 C CA . ASN A 1 647 ? 4.672 2.949 -29.016 1.00 84.44 647 ASN A CA 1
ATOM 5266 C C . ASN A 1 647 ? 3.766 3.923 -28.249 1.00 84.44 647 ASN A C 1
ATOM 5268 O O . ASN A 1 647 ? 4.140 4.312 -27.143 1.00 84.44 647 ASN A O 1
ATOM 5272 N N . LEU A 1 648 ? 2.588 4.266 -28.777 1.00 84.00 648 LEU A N 1
ATOM 5273 C CA . LEU A 1 648 ? 1.593 5.064 -28.058 1.00 84.00 648 LEU A CA 1
ATOM 5274 C C . LEU A 1 648 ? 1.079 4.334 -26.810 1.00 84.00 648 LEU A C 1
ATOM 5276 O O . LEU A 1 648 ? 1.018 3.103 -26.775 1.00 84.00 648 LEU A O 1
ATOM 5280 N N . GLY A 1 649 ? 0.736 5.088 -25.765 1.00 69.00 649 GLY A N 1
ATOM 5281 C CA . GLY A 1 649 ? 0.256 4.537 -24.499 1.00 69.00 649 GLY A CA 1
ATOM 5282 C C . GLY A 1 649 ? 1.324 3.833 -23.661 1.00 69.00 649 GLY A C 1
ATOM 5283 O O . GLY A 1 649 ? 0.994 3.184 -22.672 1.00 69.00 649 GLY A O 1
ATOM 5284 N N . LYS A 1 650 ? 2.608 3.916 -24.023 1.00 75.50 650 LYS A N 1
ATOM 5285 C CA . LYS A 1 650 ? 3.699 3.354 -23.214 1.00 75.50 650 LYS A CA 1
ATOM 5286 C C . LYS A 1 650 ? 4.301 4.432 -22.317 1.00 75.50 650 LYS A C 1
ATOM 5288 O O . LYS A 1 650 ? 4.749 5.425 -22.859 1.00 75.50 650 LYS A O 1
ATOM 5293 N N . SER A 1 651 ? 4.369 4.262 -20.993 1.00 60.75 651 SER A N 1
ATOM 5294 C CA . SER A 1 651 ? 4.888 5.279 -20.054 1.00 60.75 651 SER A CA 1
ATOM 5295 C C . SER A 1 651 ? 6.359 5.076 -19.678 1.00 60.75 651 SER A C 1
ATOM 5297 O O . SER A 1 651 ? 6.803 3.957 -19.421 1.00 60.75 651 SER A O 1
ATOM 5299 N N . LEU A 1 652 ? 7.120 6.174 -19.663 1.00 56.62 652 LEU A N 1
ATOM 5300 C CA . LEU A 1 652 ? 8.545 6.228 -19.338 1.00 56.62 652 LEU A CA 1
ATOM 5301 C C . LEU A 1 652 ? 8.728 6.498 -17.840 1.00 56.62 652 LEU A C 1
ATOM 5303 O O . LEU A 1 652 ? 8.077 7.380 -17.284 1.00 56.62 652 LEU A O 1
ATOM 5307 N N . PHE A 1 653 ? 9.685 5.820 -17.202 1.00 45.22 653 PHE A N 1
ATOM 5308 C CA . PHE A 1 653 ? 10.220 6.275 -15.915 1.00 45.22 653 PHE A CA 1
ATOM 5309 C C . PHE A 1 653 ? 11.153 7.466 -16.163 1.00 45.22 653 PHE A C 1
ATOM 5311 O O . PHE A 1 653 ? 12.317 7.292 -16.527 1.00 45.22 653 PHE A O 1
ATOM 5318 N N . LEU A 1 654 ? 10.646 8.686 -15.991 1.00 39.31 654 LEU A N 1
ATOM 5319 C CA . LEU A 1 654 ? 11.472 9.889 -16.024 1.00 39.31 654 LEU A CA 1
ATOM 5320 C C . LEU A 1 654 ? 12.201 10.038 -14.683 1.00 39.31 654 LEU A C 1
ATOM 5322 O O . LEU A 1 654 ? 11.616 10.329 -13.647 1.00 39.31 654 LEU A O 1
ATOM 5326 N N . THR A 1 655 ? 13.517 9.861 -14.689 1.00 33.28 655 THR A N 1
ATOM 5327 C CA . THR A 1 655 ? 14.360 10.294 -13.572 1.00 33.28 655 THR A CA 1
ATOM 5328 C C . THR A 1 655 ? 14.560 11.804 -13.665 1.00 33.28 655 THR A C 1
ATOM 5330 O O . THR A 1 655 ? 15.287 12.275 -14.546 1.00 33.28 655 THR A O 1
ATOM 5333 N N . LYS A 1 656 ? 13.945 12.578 -12.761 1.00 32.50 656 LYS A N 1
ATOM 5334 C CA . LYS A 1 656 ? 14.318 13.986 -12.562 1.00 32.50 656 LYS A CA 1
ATOM 5335 C C . LYS A 1 656 ? 15.740 14.052 -12.009 1.00 32.50 656 LYS A C 1
ATOM 5337 O O . LYS A 1 656 ? 16.057 13.432 -10.997 1.00 32.50 656 LYS A O 1
ATOM 5342 N N . TYR A 1 657 ? 16.591 14.837 -12.662 1.00 34.31 657 TYR A N 1
ATOM 5343 C CA . TYR A 1 657 ? 17.930 15.147 -12.175 1.00 34.31 657 TYR A CA 1
ATOM 5344 C C . TYR A 1 657 ? 17.972 16.588 -11.679 1.00 34.31 657 TYR A C 1
ATOM 5346 O O . TYR A 1 657 ? 17.742 17.529 -12.437 1.00 34.31 657 TYR A O 1
ATOM 5354 N N . THR A 1 658 ? 18.302 16.763 -10.405 1.00 32.31 658 THR A N 1
ATOM 5355 C CA . THR A 1 658 ? 18.668 18.056 -9.832 1.00 32.31 658 THR A CA 1
ATOM 5356 C C . THR A 1 658 ? 20.112 18.388 -10.217 1.00 32.31 658 THR A C 1
ATOM 5358 O O . THR A 1 658 ? 21.034 17.590 -10.054 1.00 32.31 658 THR A O 1
ATOM 5361 N N . SER A 1 659 ? 20.311 19.573 -10.796 1.00 36.25 659 SER A N 1
ATOM 5362 C CA . SER A 1 659 ? 21.623 20.060 -11.225 1.00 36.25 659 SER A CA 1
ATOM 5363 C C . SER A 1 659 ? 22.371 20.706 -10.057 1.00 36.25 659 SER A C 1
ATOM 5365 O O . SER A 1 659 ? 21.892 21.662 -9.453 1.00 36.25 659 SER A O 1
ATOM 5367 N N . LEU A 1 660 ? 23.585 20.224 -9.792 1.00 41.22 660 LEU A N 1
ATOM 5368 C CA . LEU A 1 660 ? 24.608 20.901 -8.997 1.00 41.22 660 LEU A CA 1
ATOM 5369 C C . LEU A 1 660 ? 25.848 21.070 -9.880 1.00 41.22 660 LEU A C 1
ATOM 5371 O O . LEU A 1 660 ? 26.471 20.060 -10.180 1.00 41.22 660 LEU A O 1
ATOM 5375 N N . THR A 1 661 ? 26.205 22.304 -10.274 1.00 42.94 661 THR A N 1
ATOM 5376 C CA . THR A 1 661 ? 27.602 22.790 -10.438 1.00 42.94 661 THR A CA 1
ATOM 5377 C C . THR A 1 661 ? 27.698 24.232 -10.978 1.00 42.94 661 THR A C 1
ATOM 5379 O O . THR A 1 661 ? 26.862 24.718 -11.737 1.00 42.94 661 THR A O 1
ATOM 5382 N N . ARG A 1 662 ? 28.786 24.918 -10.586 1.00 50.41 662 ARG A N 1
ATOM 5383 C CA . ARG A 1 662 ? 29.108 26.350 -10.783 1.00 50.41 662 ARG A CA 1
ATOM 5384 C C . ARG A 1 662 ? 29.780 26.709 -12.136 1.00 50.41 662 ARG A C 1
ATOM 5386 O O . ARG A 1 662 ? 30.468 27.722 -12.209 1.00 50.41 662 ARG A O 1
ATOM 5393 N N . ILE A 1 663 ? 29.636 25.911 -13.203 1.00 64.56 663 ILE A N 1
ATOM 5394 C CA . ILE A 1 663 ? 30.350 26.140 -14.486 1.00 64.56 663 ILE A CA 1
ATOM 5395 C C . ILE A 1 663 ? 29.530 27.009 -15.466 1.00 64.56 663 ILE A C 1
ATOM 5397 O O . ILE A 1 663 ? 28.307 26.859 -15.610 1.00 64.56 663 ILE A O 1
ATOM 5401 N N . ASN A 1 664 ? 30.210 27.944 -16.147 1.00 76.75 664 ASN A N 1
ATOM 5402 C CA . ASN A 1 664 ? 29.632 28.767 -17.213 1.00 76.75 664 ASN A CA 1
ATOM 5403 C C . ASN A 1 664 ? 29.609 27.986 -18.541 1.00 76.75 664 ASN A C 1
ATOM 5405 O O . ASN A 1 664 ? 30.632 27.824 -19.196 1.00 76.75 664 ASN A O 1
ATOM 5409 N N . CYS A 1 665 ? 28.425 27.515 -18.933 1.00 83.44 665 CYS A N 1
ATOM 5410 C CA . CYS A 1 665 ? 28.221 26.691 -20.127 1.00 83.44 665 CYS A CA 1
ATOM 5411 C C . CYS A 1 665 ? 27.949 27.494 -21.405 1.00 83.44 665 CYS A C 1
ATOM 5413 O O . CYS A 1 665 ? 27.578 26.898 -22.415 1.00 83.44 665 CYS A O 1
ATOM 5415 N N . ASP A 1 666 ? 28.074 28.821 -21.364 1.00 84.56 666 ASP A N 1
ATOM 5416 C CA . ASP A 1 666 ? 27.865 29.697 -22.520 1.00 84.56 666 ASP A CA 1
ATOM 5417 C C . ASP A 1 666 ? 29.173 30.011 -23.276 1.00 84.56 666 ASP A C 1
ATOM 5419 O O . ASP A 1 666 ? 29.128 30.493 -24.405 1.00 84.56 666 ASP A O 1
ATOM 5423 N N . LEU A 1 667 ? 30.338 29.652 -22.716 1.00 85.25 667 LEU A N 1
ATOM 5424 C CA . LEU A 1 667 ? 31.649 29.764 -23.371 1.00 85.25 667 LEU A CA 1
ATOM 5425 C C . LEU A 1 667 ? 31.919 28.565 -24.297 1.00 85.25 667 LEU A C 1
ATOM 5427 O O . LEU A 1 667 ? 32.664 27.650 -23.953 1.00 85.25 667 LEU A O 1
ATOM 5431 N N . VAL A 1 668 ? 31.276 28.550 -25.462 1.00 86.56 668 VAL A N 1
ATOM 5432 C CA . VAL A 1 668 ? 31.349 27.458 -26.452 1.00 86.56 668 VAL A CA 1
ATOM 5433 C C . VAL A 1 668 ? 32.319 27.764 -27.612 1.00 86.56 668 VAL A C 1
ATOM 5435 O O . VAL A 1 668 ? 32.482 28.931 -27.963 1.00 86.56 668 VAL A O 1
ATOM 5438 N N . PRO A 1 669 ? 32.935 26.745 -28.256 1.00 88.94 669 PRO A N 1
ATOM 5439 C CA . PRO A 1 669 ? 32.778 25.317 -27.985 1.00 88.94 669 PRO A CA 1
ATOM 5440 C C . PRO A 1 669 ? 33.597 24.848 -26.772 1.00 88.94 669 PRO A C 1
ATOM 5442 O O . PRO A 1 669 ? 34.795 25.105 -26.683 1.00 88.94 669 PRO A O 1
ATOM 5445 N N . ILE A 1 670 ? 32.972 24.082 -25.873 1.00 89.25 670 ILE A N 1
ATOM 5446 C CA . ILE A 1 670 ? 33.676 23.401 -24.776 1.00 89.25 670 ILE A CA 1
ATOM 5447 C C . ILE A 1 670 ? 34.090 22.026 -25.292 1.00 89.25 670 ILE A C 1
ATOM 5449 O O . ILE A 1 670 ? 33.263 21.117 -25.392 1.00 89.25 670 ILE A O 1
ATOM 5453 N N . LYS A 1 671 ? 35.366 21.881 -25.650 1.00 91.62 671 LYS A N 1
ATOM 5454 C CA . LYS A 1 671 ? 35.947 20.605 -26.082 1.00 91.62 671 LYS A CA 1
ATOM 5455 C C . LYS A 1 671 ? 36.432 19.825 -24.859 1.00 91.62 671 LYS A C 1
ATOM 5457 O O . LYS A 1 671 ? 37.184 20.358 -24.046 1.00 91.62 671 LYS A O 1
ATOM 5462 N N . GLY A 1 672 ? 36.000 18.574 -24.720 1.00 86.75 672 GLY A N 1
ATOM 5463 C CA . GLY A 1 672 ? 36.530 17.677 -23.695 1.00 86.75 672 GLY A CA 1
ATOM 5464 C C . GLY A 1 672 ? 37.982 17.265 -23.968 1.00 86.75 672 GLY A C 1
ATOM 5465 O O . GLY A 1 672 ? 38.545 17.569 -25.017 1.00 86.75 672 GLY A O 1
ATOM 5466 N N . SER A 1 673 ? 38.608 16.556 -23.027 1.00 89.25 673 SER A N 1
ATOM 5467 C CA . SER A 1 673 ? 39.978 16.062 -23.214 1.00 89.25 673 SER A CA 1
ATOM 5468 C C . SER A 1 673 ? 40.064 14.971 -24.284 1.00 89.25 673 SER A C 1
ATOM 5470 O O . SER A 1 673 ? 39.138 14.177 -24.413 1.00 89.25 673 SER A O 1
ATOM 5472 N N . ASP A 1 674 ? 41.237 14.814 -24.901 1.00 92.38 674 ASP A N 1
ATOM 5473 C CA . ASP A 1 674 ? 41.562 13.669 -25.769 1.00 92.38 674 ASP A CA 1
ATOM 5474 C C . ASP A 1 674 ? 41.819 12.354 -25.000 1.00 92.38 674 ASP A C 1
ATOM 5476 O O . ASP A 1 674 ? 42.267 11.367 -25.581 1.00 92.38 674 ASP A O 1
ATOM 5480 N N . LYS A 1 675 ? 41.577 12.322 -23.686 1.00 91.12 675 LYS A N 1
ATOM 5481 C CA . LYS A 1 675 ? 41.523 11.076 -22.912 1.00 91.12 675 LYS A CA 1
ATOM 5482 C C . LYS A 1 675 ? 40.137 10.456 -23.048 1.00 91.12 675 LYS A C 1
ATOM 5484 O O . LYS A 1 675 ? 39.150 11.182 -23.154 1.00 91.12 675 LYS A O 1
ATOM 5489 N N . VAL A 1 676 ? 40.068 9.128 -22.966 1.00 89.38 676 VAL A N 1
ATOM 5490 C CA . VAL A 1 676 ? 38.796 8.397 -22.988 1.00 89.38 676 VAL A CA 1
ATOM 5491 C C . VAL A 1 676 ? 37.876 8.920 -21.873 1.00 89.38 676 VAL A C 1
ATOM 5493 O O . VAL A 1 676 ? 38.273 8.875 -20.705 1.00 89.38 676 VAL A O 1
ATOM 5496 N N . PRO A 1 677 ? 36.669 9.421 -22.192 1.00 87.50 677 PRO A N 1
ATOM 5497 C CA . PRO A 1 677 ? 35.759 9.957 -21.185 1.00 87.50 677 PRO A CA 1
ATOM 5498 C C . PRO A 1 677 ? 35.199 8.872 -20.257 1.00 87.50 677 PRO A C 1
ATOM 5500 O O . PRO A 1 677 ? 34.935 7.751 -20.685 1.00 87.50 677 PRO A O 1
ATOM 5503 N N . THR A 1 678 ? 34.935 9.217 -18.997 1.00 87.69 678 THR A N 1
ATOM 5504 C CA . THR A 1 678 ? 34.148 8.372 -18.083 1.00 87.69 678 THR A CA 1
ATOM 5505 C C . THR A 1 678 ? 32.654 8.666 -18.250 1.00 87.69 678 THR A C 1
ATOM 5507 O O . THR A 1 678 ? 32.258 9.801 -18.543 1.00 87.69 678 THR A O 1
ATOM 5510 N N . PHE A 1 679 ? 31.809 7.650 -18.059 1.00 85.88 679 PHE A N 1
ATOM 5511 C CA . PHE A 1 679 ? 30.364 7.843 -17.973 1.00 85.88 679 PHE A CA 1
ATOM 5512 C C . PHE A 1 679 ? 30.010 8.573 -16.674 1.00 85.88 679 PHE A C 1
ATOM 5514 O O . PHE A 1 679 ? 29.970 7.976 -15.601 1.00 85.88 679 PHE A O 1
ATOM 5521 N N . SER A 1 680 ? 29.747 9.872 -16.791 1.00 80.94 680 SER A N 1
ATOM 5522 C CA . SER A 1 680 ? 29.336 10.722 -15.674 1.00 80.94 680 SER A CA 1
ATOM 5523 C C . SER A 1 680 ? 28.152 11.589 -16.116 1.00 80.94 680 SER A C 1
ATOM 5525 O O . SER A 1 680 ? 28.363 12.718 -16.569 1.00 80.94 680 SER A O 1
ATOM 5527 N N . PRO A 1 681 ? 26.910 11.074 -16.055 1.00 70.06 681 PRO A N 1
ATOM 5528 C CA . PRO A 1 681 ? 25.747 11.736 -16.648 1.00 70.06 681 PRO A CA 1
ATOM 5529 C C . PRO A 1 681 ? 25.455 13.120 -16.045 1.00 70.06 681 PRO A C 1
ATOM 5531 O O . PRO A 1 681 ? 24.918 13.972 -16.744 1.00 70.06 681 PRO A O 1
ATOM 5534 N N . GLN A 1 682 ? 25.873 13.385 -14.800 1.00 67.50 682 GLN A N 1
ATOM 5535 C CA . GLN A 1 682 ? 25.694 14.681 -14.132 1.00 67.50 682 GLN A CA 1
ATOM 5536 C C . GLN A 1 682 ? 26.867 15.655 -14.332 1.00 67.50 682 GLN A C 1
ATOM 5538 O O . GLN A 1 682 ? 26.662 16.865 -14.350 1.00 67.50 682 GLN A O 1
ATOM 5543 N N . THR A 1 683 ? 28.099 15.156 -14.472 1.00 61.75 683 THR A N 1
ATOM 5544 C CA . THR A 1 683 ? 29.323 15.985 -14.410 1.00 61.75 683 THR A CA 1
ATOM 5545 C C . THR A 1 683 ? 30.143 15.998 -15.702 1.00 61.75 683 THR A C 1
ATOM 5547 O O . THR A 1 683 ? 31.130 16.732 -15.792 1.00 61.75 683 THR A O 1
ATOM 5550 N N . GLY A 1 684 ? 29.735 15.251 -16.734 1.00 60.00 684 GLY A N 1
ATOM 5551 C CA . GLY A 1 684 ? 30.393 15.237 -18.044 1.00 60.00 684 GLY A CA 1
ATOM 5552 C C . GLY A 1 684 ? 30.523 16.644 -18.643 1.00 60.00 684 GLY A C 1
ATOM 5553 O O . GLY A 1 684 ? 29.543 17.390 -18.704 1.00 60.00 684 GLY A O 1
ATOM 5554 N N . ASN A 1 685 ? 31.743 17.021 -19.050 1.00 63.69 685 ASN A N 1
ATOM 5555 C CA . ASN A 1 685 ? 32.111 18.380 -19.481 1.00 63.69 685 ASN A CA 1
ATOM 5556 C C . ASN A 1 685 ? 31.623 19.477 -18.512 1.00 63.69 685 ASN A C 1
ATOM 5558 O O . ASN A 1 685 ? 31.044 20.482 -18.923 1.00 63.69 685 ASN A O 1
ATOM 5562 N N . GLY A 1 686 ? 31.797 19.253 -17.207 1.00 63.56 686 GLY A N 1
ATOM 5563 C CA . GLY A 1 686 ? 31.410 20.207 -16.167 1.00 63.56 686 GLY A CA 1
ATOM 5564 C C . GLY A 1 686 ? 29.904 20.291 -15.891 1.00 63.56 686 GLY A C 1
ATOM 5565 O O . GLY A 1 686 ? 29.467 21.193 -15.178 1.00 63.56 686 GLY A O 1
ATOM 5566 N N . GLY A 1 687 ? 29.109 19.374 -16.452 1.00 76.06 687 GLY A N 1
ATOM 5567 C CA . GLY A 1 687 ? 27.645 19.363 -16.352 1.00 76.06 687 GLY A CA 1
ATOM 5568 C C . GLY A 1 687 ? 26.935 20.122 -17.479 1.00 76.06 687 GLY A C 1
ATOM 5569 O O . GLY A 1 687 ? 25.710 20.240 -17.473 1.00 76.06 687 GLY A O 1
ATOM 5570 N N . CYS A 1 688 ? 27.658 20.619 -18.488 1.00 82.75 688 CYS A N 1
ATOM 5571 C CA . CYS A 1 688 ? 27.054 21.430 -19.549 1.00 82.75 688 CYS A CA 1
ATOM 5572 C C . CYS A 1 688 ? 26.105 20.659 -20.479 1.00 82.75 688 CYS A C 1
ATOM 5574 O O . CYS A 1 688 ? 25.151 21.251 -20.984 1.00 82.75 688 CYS A O 1
ATOM 5576 N N . PHE A 1 689 ? 26.281 19.341 -20.638 1.00 81.75 689 PHE A N 1
ATOM 5577 C CA . PHE A 1 689 ? 25.300 18.498 -21.337 1.00 81.75 689 PHE A CA 1
ATOM 5578 C C . PHE A 1 689 ? 23.957 18.386 -20.600 1.00 81.75 689 PHE A C 1
ATOM 5580 O O . PHE A 1 689 ? 22.951 18.105 -21.245 1.00 81.75 689 PHE A O 1
ATOM 5587 N N . VAL A 1 690 ? 23.932 18.643 -19.288 1.00 78.81 690 VAL A N 1
ATOM 5588 C CA . VAL A 1 690 ? 22.708 18.725 -18.475 1.00 78.81 690 VAL A CA 1
ATOM 5589 C C . VAL A 1 690 ? 22.175 20.159 -18.467 1.00 78.81 690 VAL A C 1
ATOM 5591 O O . VAL A 1 690 ? 21.007 20.394 -18.741 1.00 78.81 690 VAL A O 1
ATOM 5594 N N . LYS A 1 691 ? 23.032 21.162 -18.240 1.00 79.81 691 LYS A N 1
ATOM 5595 C CA . LYS A 1 691 ? 22.601 22.573 -18.168 1.00 79.81 691 LYS A CA 1
ATOM 5596 C C . LYS A 1 691 ? 22.086 23.130 -19.502 1.00 79.81 691 LYS A C 1
ATOM 5598 O O . LYS A 1 691 ? 21.245 24.024 -19.515 1.00 79.81 691 LYS A O 1
ATOM 5603 N N . LYS A 1 692 ? 22.599 22.640 -20.634 1.00 83.88 692 LYS A N 1
ATOM 5604 C CA . LYS A 1 692 ? 22.188 23.036 -21.995 1.00 83.88 692 LYS A CA 1
ATOM 5605 C C . LYS A 1 692 ? 21.656 21.824 -22.771 1.00 83.88 692 LYS A C 1
ATOM 5607 O O . LYS A 1 692 ? 21.986 21.626 -23.943 1.00 83.88 692 LYS A O 1
ATOM 5612 N N . GLN A 1 693 ? 20.854 20.999 -22.094 1.00 81.56 693 GLN A N 1
ATOM 5613 C CA . GLN A 1 693 ? 20.401 19.686 -22.564 1.00 81.56 693 GLN A CA 1
ATOM 5614 C C . GLN A 1 693 ? 19.659 19.718 -23.904 1.00 81.56 693 GLN A C 1
ATOM 5616 O O . GLN A 1 693 ? 19.909 18.860 -24.750 1.00 81.56 693 GLN A O 1
ATOM 5621 N N . SER A 1 694 ? 18.799 20.717 -24.122 1.00 81.00 694 SER A N 1
ATOM 5622 C CA . SER A 1 694 ? 18.033 20.887 -25.365 1.00 81.00 694 SER A CA 1
ATOM 5623 C C . SER A 1 694 ? 18.869 21.399 -26.540 1.00 81.00 694 SER A C 1
ATOM 5625 O O . SER A 1 694 ? 18.444 21.293 -27.685 1.00 81.00 694 SER A O 1
ATOM 5627 N N . LYS A 1 695 ? 20.073 21.928 -26.284 1.00 85.56 695 LYS A N 1
ATOM 5628 C CA . LYS A 1 695 ? 20.948 22.527 -27.304 1.00 85.56 695 LYS A CA 1
ATOM 5629 C C . LYS A 1 695 ? 22.093 21.617 -27.756 1.00 85.56 695 LYS A C 1
ATOM 5631 O O . LYS A 1 695 ? 22.878 22.014 -28.614 1.00 85.56 695 LYS A O 1
ATOM 5636 N N . ASN A 1 696 ? 22.223 20.424 -27.179 1.00 88.50 696 ASN A N 1
ATOM 5637 C CA . ASN A 1 696 ? 23.288 19.475 -27.498 1.00 88.50 696 ASN A CA 1
ATOM 5638 C C . ASN A 1 696 ? 22.677 18.084 -27.710 1.00 88.50 696 ASN A C 1
ATOM 5640 O O . ASN A 1 696 ? 22.029 17.549 -26.813 1.00 88.50 696 ASN A O 1
ATOM 5644 N N . ASN A 1 697 ? 22.879 17.518 -28.897 1.00 91.56 697 ASN A N 1
ATOM 5645 C CA . ASN A 1 697 ? 22.314 16.239 -29.335 1.00 91.56 697 ASN A CA 1
ATOM 5646 C C . ASN A 1 697 ? 23.307 15.073 -29.152 1.00 91.56 697 ASN A C 1
ATOM 5648 O O . ASN A 1 697 ? 24.377 15.231 -28.549 1.00 91.56 697 ASN A O 1
ATOM 5652 N N . CYS A 1 698 ? 22.977 13.900 -29.702 1.00 94.31 698 CYS A N 1
ATOM 5653 C CA . CYS A 1 698 ? 23.843 12.721 -29.651 1.00 94.31 698 CYS A CA 1
ATOM 5654 C C . CYS A 1 698 ? 25.221 12.949 -30.296 1.00 94.31 698 CYS A C 1
ATOM 5656 O O . CYS A 1 698 ? 26.202 12.363 -29.847 1.00 94.31 698 CYS A O 1
ATOM 5658 N N . TYR A 1 699 ? 25.326 13.810 -31.318 1.00 95.75 699 TYR A N 1
ATOM 5659 C CA . TYR A 1 699 ? 26.588 14.079 -32.011 1.00 95.75 699 TYR A CA 1
ATOM 5660 C C . TYR A 1 699 ? 27.533 14.926 -31.154 1.00 95.75 699 TYR A C 1
ATOM 5662 O O . TYR A 1 699 ? 28.698 14.567 -31.001 1.00 95.75 699 TYR A O 1
ATOM 5670 N N . ALA A 1 700 ? 27.015 15.978 -30.510 1.00 94.06 700 ALA A N 1
ATOM 5671 C CA . ALA A 1 700 ? 27.748 16.763 -29.513 1.00 94.06 700 ALA A CA 1
ATOM 5672 C C . ALA A 1 700 ? 28.268 15.881 -28.363 1.00 94.06 700 ALA A C 1
ATOM 5674 O O . ALA A 1 700 ? 29.435 15.948 -27.974 1.00 94.06 700 ALA A O 1
ATOM 5675 N N . TYR A 1 701 ? 27.401 15.009 -27.838 1.00 94.44 701 TYR A N 1
ATOM 5676 C CA . TYR A 1 701 ? 27.767 14.075 -26.776 1.00 94.44 701 TYR A CA 1
ATOM 5677 C C . TYR A 1 701 ? 28.818 13.055 -27.233 1.00 94.44 701 TYR A C 1
ATOM 5679 O O . TYR A 1 701 ? 29.833 12.858 -26.561 1.00 94.44 701 TYR A O 1
ATOM 5687 N N . GLY A 1 702 ? 28.595 12.450 -28.401 1.00 94.75 702 GLY A N 1
ATOM 5688 C CA . GLY A 1 702 ? 29.476 11.464 -29.013 1.00 94.75 702 GLY A CA 1
ATOM 5689 C C . GLY A 1 702 ? 30.879 12.014 -29.229 1.00 94.75 702 GLY A C 1
ATOM 5690 O O . GLY A 1 702 ? 31.846 11.383 -28.819 1.00 94.75 702 GLY A O 1
ATOM 5691 N N . THR A 1 703 ? 31.014 13.216 -29.788 1.00 95.50 703 THR A N 1
ATOM 5692 C CA . THR A 1 703 ? 32.320 13.871 -29.992 1.00 95.50 703 THR A CA 1
ATOM 5693 C C . THR A 1 703 ? 32.904 14.484 -28.722 1.00 95.50 703 THR A C 1
ATOM 5695 O O . THR A 1 703 ? 34.067 14.876 -28.721 1.00 95.50 703 THR A O 1
ATOM 5698 N N . ASN A 1 704 ? 32.137 14.516 -27.628 1.00 93.50 704 ASN A N 1
ATOM 5699 C CA . ASN A 1 704 ? 32.490 15.148 -26.361 1.00 93.50 704 ASN A CA 1
ATOM 5700 C C . ASN A 1 704 ? 32.739 16.668 -26.485 1.00 93.50 704 ASN A C 1
ATOM 5702 O O . ASN A 1 704 ? 33.622 17.213 -25.815 1.00 93.50 704 ASN A O 1
ATOM 5706 N N . ILE A 1 705 ? 31.959 17.353 -27.330 1.00 93.56 705 ILE A N 1
ATOM 5707 C CA . ILE A 1 705 ? 32.063 18.796 -27.597 1.00 93.56 705 ILE A CA 1
ATOM 5708 C C . ILE A 1 705 ? 30.705 19.463 -27.362 1.00 93.56 705 ILE A C 1
ATOM 5710 O O . ILE A 1 705 ? 29.715 19.119 -28.002 1.00 93.56 705 ILE A O 1
ATOM 5714 N N . VAL A 1 706 ? 30.656 20.448 -26.464 1.00 91.69 706 VAL A N 1
ATOM 5715 C CA . VAL A 1 706 ? 29.451 21.253 -26.203 1.00 91.69 706 VAL A CA 1
ATOM 5716 C C . VAL A 1 706 ? 29.490 22.497 -27.081 1.00 91.69 706 VAL A C 1
ATOM 5718 O O . VAL A 1 706 ? 30.384 23.328 -26.922 1.00 91.69 706 VAL A O 1
ATOM 5721 N N . THR A 1 707 ? 28.518 22.652 -27.979 1.00 91.25 707 THR A N 1
ATOM 5722 C CA . THR A 1 707 ? 28.413 23.834 -28.855 1.00 91.25 707 THR A CA 1
ATOM 5723 C C . THR A 1 707 ? 27.183 24.681 -28.585 1.00 91.25 707 THR A C 1
ATOM 5725 O O . THR A 1 707 ? 27.163 25.847 -28.957 1.00 91.25 707 THR A O 1
ATOM 5728 N N . ASN A 1 708 ? 26.157 24.118 -27.939 1.00 89.44 708 ASN A N 1
ATOM 5729 C CA . ASN A 1 708 ? 24.852 24.755 -27.751 1.00 89.44 708 ASN A CA 1
ATOM 5730 C C . ASN A 1 708 ? 24.141 25.154 -29.063 1.00 89.44 708 ASN A C 1
ATOM 5732 O O . ASN A 1 708 ? 23.313 26.067 -29.060 1.00 89.44 708 ASN A O 1
ATOM 5736 N N . THR A 1 709 ? 24.439 24.473 -30.171 1.00 89.50 709 THR A N 1
ATOM 5737 C CA . THR A 1 709 ? 23.895 24.766 -31.513 1.00 89.50 709 THR A CA 1
ATOM 5738 C C . THR A 1 709 ? 23.109 23.609 -32.135 1.00 89.50 709 THR A C 1
ATOM 5740 O O . THR A 1 709 ? 22.656 23.721 -33.275 1.00 89.50 709 THR A O 1
ATOM 5743 N N . TYR A 1 710 ? 22.935 22.509 -31.394 1.00 88.94 710 TYR A N 1
ATOM 5744 C CA . TYR A 1 710 ? 22.355 21.250 -31.869 1.00 88.94 710 TYR A CA 1
ATOM 5745 C C . TYR A 1 710 ? 23.103 20.705 -33.108 1.00 88.94 710 TYR A C 1
ATOM 5747 O O . TYR A 1 710 ? 22.535 20.599 -34.201 1.00 88.94 710 TYR A O 1
ATOM 5755 N N . PRO A 1 711 ? 24.416 20.426 -32.967 1.00 91.94 711 PRO A N 1
ATOM 5756 C CA . PRO A 1 711 ? 25.327 20.342 -34.100 1.00 91.94 711 PRO A CA 1
ATOM 5757 C C . PRO A 1 711 ? 25.038 19.150 -35.010 1.00 91.94 711 PRO A C 1
ATOM 5759 O O . PRO A 1 711 ? 24.626 18.082 -34.551 1.00 91.94 711 PRO A O 1
ATOM 5762 N N . GLN A 1 712 ? 25.281 19.325 -36.307 1.00 93.44 712 GLN A N 1
ATOM 5763 C CA . GLN A 1 712 ? 25.050 18.295 -37.327 1.00 93.44 712 GLN A CA 1
ATOM 5764 C C . GLN A 1 712 ? 26.372 17.962 -38.039 1.00 93.44 712 GLN A C 1
ATOM 5766 O O . GLN A 1 712 ? 27.134 18.891 -38.321 1.00 93.44 712 GLN A O 1
ATOM 5771 N N . PRO A 1 713 ? 26.648 16.684 -38.368 1.00 94.12 713 PRO A N 1
ATOM 5772 C CA . PRO A 1 713 ? 27.821 16.304 -39.138 1.00 94.12 713 PRO A CA 1
ATOM 5773 C C . PRO A 1 713 ? 27.948 17.121 -40.426 1.00 94.12 713 PRO A C 1
ATOM 5775 O O . PRO A 1 713 ? 26.981 17.252 -41.180 1.00 94.12 713 PRO A O 1
ATOM 5778 N N . GLY A 1 714 ? 29.138 17.660 -40.680 1.00 90.38 714 GLY A N 1
ATOM 5779 C CA . GLY A 1 714 ? 29.491 18.418 -41.881 1.00 90.38 714 GLY A CA 1
ATOM 5780 C C . GLY A 1 714 ? 29.026 19.875 -41.889 1.00 90.38 714 GLY A C 1
ATOM 5781 O O . GLY A 1 714 ? 29.439 20.629 -42.773 1.00 90.38 714 GLY A O 1
ATOM 5782 N N . ARG A 1 715 ? 28.212 20.314 -40.916 1.00 90.69 715 ARG A N 1
ATOM 5783 C CA . ARG A 1 715 ? 27.689 21.692 -40.868 1.00 90.69 715 ARG A CA 1
ATOM 5784 C C . ARG A 1 715 ? 28.788 22.724 -40.628 1.00 90.69 715 ARG A C 1
ATOM 5786 O O . ARG A 1 715 ? 28.683 23.839 -41.138 1.00 90.69 715 ARG A O 1
ATOM 5793 N N . TYR A 1 716 ? 29.834 22.367 -39.881 1.00 88.25 716 TYR A N 1
ATOM 5794 C CA . TYR A 1 716 ? 31.011 23.223 -39.710 1.00 88.25 716 TYR A CA 1
ATOM 5795 C C . TYR A 1 716 ? 31.725 23.444 -41.050 1.00 88.25 716 TYR A C 1
ATOM 5797 O O . TYR A 1 716 ? 32.034 24.577 -41.409 1.00 88.25 716 TYR A O 1
ATOM 5805 N N . SER A 1 717 ? 31.872 22.375 -41.831 1.00 86.38 717 SER A N 1
ATOM 5806 C CA . SER A 1 717 ? 32.516 22.364 -43.148 1.00 86.38 717 SER A CA 1
ATOM 5807 C C . SER A 1 717 ? 31.581 22.783 -44.298 1.00 86.38 717 SER A C 1
ATOM 5809 O O . SER A 1 717 ? 31.857 22.492 -45.460 1.00 86.38 717 SER A O 1
ATOM 5811 N N . GLY A 1 718 ? 30.449 23.437 -44.001 1.00 82.81 718 GLY A N 1
ATOM 5812 C CA . GLY A 1 718 ? 29.506 23.962 -45.001 1.00 82.81 718 GLY A CA 1
ATOM 5813 C C . GLY A 1 718 ? 28.696 22.905 -45.762 1.00 82.81 718 GLY A C 1
ATOM 5814 O O . GLY A 1 718 ? 27.988 23.238 -46.711 1.00 82.81 718 GLY A O 1
ATOM 5815 N N . THR A 1 719 ? 28.764 21.636 -45.358 1.00 81.62 719 THR A N 1
ATOM 5816 C CA . THR A 1 719 ? 28.046 20.532 -46.004 1.00 81.62 719 THR A CA 1
ATOM 5817 C C . THR A 1 719 ? 26.683 20.329 -45.347 1.00 81.62 719 THR A C 1
ATOM 5819 O O . THR A 1 719 ? 26.583 20.153 -44.134 1.00 81.62 719 THR A O 1
ATOM 5822 N N . LYS A 1 720 ? 25.614 20.311 -46.150 1.00 80.25 720 LYS A N 1
ATOM 5823 C CA . LYS A 1 720 ? 24.271 19.917 -45.703 1.00 80.25 720 LYS A CA 1
ATOM 5824 C C . LYS A 1 720 ? 24.024 18.457 -46.076 1.00 80.25 720 LYS A C 1
ATOM 5826 O O . LYS A 1 720 ? 24.265 18.065 -47.215 1.00 80.25 720 LYS A O 1
ATOM 5831 N N . LEU A 1 721 ? 23.516 17.660 -45.138 1.00 83.50 721 LEU A N 1
ATOM 5832 C CA . LEU A 1 721 ? 23.093 16.288 -45.423 1.00 83.50 721 LEU A CA 1
ATOM 5833 C C . LEU A 1 721 ? 21.888 16.320 -46.378 1.00 83.50 721 LEU A C 1
ATOM 5835 O O . LEU A 1 721 ? 20.806 16.761 -45.998 1.00 83.50 721 LEU A O 1
ATOM 5839 N N . SER A 1 722 ? 22.089 15.892 -47.627 1.00 75.44 722 SER A N 1
ATOM 5840 C CA . SER A 1 722 ? 21.036 15.807 -48.653 1.00 75.44 722 SER A CA 1
ATOM 5841 C C . SER A 1 722 ? 20.131 14.585 -48.471 1.00 75.44 722 SER A C 1
ATOM 5843 O O . SER A 1 722 ? 18.956 14.632 -48.815 1.00 75.44 722 SER A O 1
ATOM 5845 N N . ALA A 1 723 ? 20.676 13.510 -47.900 1.00 84.75 723 ALA A N 1
ATOM 5846 C CA . ALA A 1 723 ? 19.962 12.305 -47.500 1.00 84.75 723 ALA A CA 1
ATOM 5847 C C . ALA A 1 723 ? 20.616 11.711 -46.246 1.00 84.75 723 ALA A C 1
ATOM 5849 O O . ALA A 1 723 ? 21.826 11.855 -46.044 1.00 84.75 723 ALA A O 1
ATOM 5850 N N . ILE A 1 724 ? 19.834 11.017 -45.418 1.00 88.19 724 ILE A N 1
ATOM 5851 C CA . ILE A 1 724 ? 20.313 10.350 -44.200 1.00 88.19 724 ILE A CA 1
ATOM 5852 C C . ILE A 1 724 ? 20.664 8.892 -44.546 1.00 88.19 724 ILE A C 1
ATOM 5854 O O . ILE A 1 724 ? 19.828 7.993 -44.462 1.00 88.19 724 ILE A O 1
ATOM 5858 N N . THR A 1 725 ? 21.910 8.669 -44.979 1.00 91.88 725 THR A N 1
ATOM 5859 C CA . THR A 1 725 ? 22.472 7.352 -45.342 1.00 91.88 725 THR A CA 1
ATOM 5860 C C . THR A 1 725 ? 23.817 7.139 -44.647 1.00 91.88 725 THR A C 1
ATOM 5862 O O . THR A 1 725 ? 24.454 8.110 -44.229 1.00 91.88 725 THR A O 1
ATOM 5865 N N . CYS A 1 726 ? 24.287 5.886 -44.524 1.00 92.81 726 CYS A N 1
ATOM 5866 C CA . CYS A 1 726 ? 25.543 5.625 -43.803 1.00 92.81 726 CYS A CA 1
ATOM 5867 C C . CYS A 1 726 ? 26.696 6.364 -44.484 1.00 92.81 726 CYS A C 1
ATOM 5869 O O . CYS A 1 726 ? 27.573 6.900 -43.817 1.00 92.81 726 CYS A O 1
ATOM 5871 N N . GLU A 1 727 ? 26.679 6.420 -45.815 1.00 92.50 727 GLU A N 1
ATOM 5872 C CA . GLU A 1 727 ? 27.719 7.065 -46.599 1.00 92.50 727 GLU A CA 1
ATOM 5873 C C . GLU A 1 727 ? 27.730 8.585 -46.423 1.00 92.50 727 GLU A C 1
ATOM 5875 O O . GLU A 1 727 ? 28.799 9.155 -46.200 1.00 92.50 727 GLU A O 1
ATOM 5880 N N . THR A 1 728 ? 26.570 9.238 -46.503 1.00 92.56 728 THR A N 1
ATOM 5881 C CA . THR A 1 728 ? 26.472 10.701 -46.404 1.00 92.56 728 THR A CA 1
ATOM 5882 C C . THR A 1 728 ? 26.828 11.191 -45.004 1.00 92.56 728 THR A C 1
ATOM 5884 O O . THR A 1 728 ? 27.641 12.107 -44.873 1.00 92.56 728 THR A O 1
ATOM 5887 N N . VAL A 1 729 ? 26.309 10.537 -43.959 1.00 94.44 729 VAL A N 1
ATOM 5888 C CA . VAL A 1 729 ? 26.615 10.890 -42.562 1.00 94.44 729 VAL A CA 1
ATOM 5889 C C . VAL A 1 729 ? 28.081 10.599 -42.236 1.00 94.44 729 VAL A C 1
ATOM 5891 O O . VAL A 1 729 ? 28.737 11.424 -41.602 1.00 94.44 729 VAL A O 1
ATOM 5894 N N . ARG A 1 730 ? 28.637 9.485 -42.736 1.00 95.06 730 ARG A N 1
ATOM 5895 C CA . ARG A 1 730 ? 30.071 9.174 -42.622 1.00 95.06 730 ARG A CA 1
ATOM 5896 C C . ARG A 1 730 ? 30.937 10.256 -43.252 1.00 95.06 730 ARG A C 1
ATOM 5898 O O . ARG A 1 730 ? 31.841 10.752 -42.590 1.00 95.06 730 ARG A O 1
ATOM 5905 N N . LYS A 1 731 ? 30.689 10.611 -44.519 1.00 94.31 731 LYS A N 1
ATOM 5906 C CA . LYS A 1 731 ? 31.479 11.630 -45.234 1.00 94.31 731 LYS A CA 1
ATOM 5907 C C . LYS A 1 731 ? 31.450 12.959 -44.480 1.00 94.31 731 LYS A C 1
ATOM 5909 O O . LYS A 1 731 ? 32.498 13.555 -44.267 1.00 94.31 731 LYS A O 1
ATOM 5914 N N . ALA A 1 732 ? 30.274 13.372 -44.017 1.00 94.56 732 ALA A N 1
ATOM 5915 C CA . ALA A 1 732 ? 30.100 14.602 -43.258 1.00 94.56 732 ALA A CA 1
ATOM 5916 C C . ALA A 1 732 ? 30.832 14.578 -41.901 1.00 94.56 732 ALA A C 1
ATOM 5918 O O . ALA A 1 732 ? 31.520 15.534 -41.560 1.00 94.56 732 ALA A O 1
ATOM 5919 N N . ALA A 1 733 ? 30.765 13.470 -41.158 1.00 95.81 733 ALA A N 1
ATOM 5920 C CA . ALA A 1 733 ? 31.481 13.324 -39.890 1.00 95.81 733 ALA A CA 1
ATOM 5921 C C . ALA A 1 733 ? 33.011 13.283 -40.070 1.00 95.81 733 ALA A C 1
ATOM 5923 O O . ALA A 1 733 ? 33.752 13.822 -39.250 1.00 95.81 733 ALA A O 1
ATOM 5924 N N . VAL A 1 734 ? 33.496 12.681 -41.161 1.00 95.94 734 VAL A N 1
ATOM 5925 C CA . VAL A 1 734 ? 34.925 12.692 -41.513 1.00 95.94 734 VAL A CA 1
ATOM 5926 C C . VAL A 1 734 ? 35.400 14.106 -41.857 1.00 95.94 734 VAL A C 1
ATOM 5928 O O . VAL A 1 734 ? 36.486 14.492 -41.432 1.00 95.94 734 VAL A O 1
ATOM 5931 N N . LEU A 1 735 ? 34.580 14.908 -42.548 1.00 94.75 735 LEU A N 1
ATOM 5932 C CA . LEU A 1 735 ? 34.878 16.322 -42.822 1.00 94.75 735 LEU A CA 1
ATOM 5933 C C . LEU A 1 735 ? 34.949 17.188 -41.557 1.00 94.75 735 LEU A C 1
ATOM 5935 O O . LEU A 1 735 ? 35.629 18.211 -41.571 1.00 94.75 735 LEU A O 1
ATOM 5939 N N . ASP A 1 736 ? 34.273 16.790 -40.479 1.00 95.12 736 ASP A N 1
ATOM 5940 C CA . ASP A 1 736 ? 34.377 17.444 -39.168 1.00 95.12 736 ASP A CA 1
ATOM 5941 C C . ASP A 1 736 ? 35.600 16.966 -38.360 1.00 95.12 736 ASP A C 1
ATOM 5943 O O . ASP A 1 736 ? 35.916 17.552 -37.324 1.00 95.12 736 ASP A O 1
ATOM 5947 N N . GLY A 1 737 ? 36.290 15.911 -38.814 1.00 95.19 737 GLY A N 1
ATOM 5948 C CA . GLY A 1 737 ? 37.526 15.392 -38.219 1.00 95.19 737 GLY A CA 1
ATOM 5949 C C . GLY A 1 737 ? 37.426 14.017 -37.547 1.00 95.19 737 GLY A C 1
ATOM 5950 O O . GLY A 1 737 ? 38.399 13.588 -36.923 1.00 95.19 737 GLY A O 1
ATOM 5951 N N . LEU A 1 738 ? 36.295 13.303 -37.641 1.00 97.19 738 LEU A N 1
ATOM 5952 C CA . LEU A 1 738 ? 36.216 11.917 -37.157 1.00 97.19 738 LEU A CA 1
ATOM 5953 C C . LEU A 1 738 ? 37.000 10.978 -38.085 1.00 97.19 738 LEU A C 1
ATOM 5955 O O . LEU A 1 738 ? 36.930 11.083 -39.307 1.00 97.19 738 LEU A O 1
ATOM 5959 N N . VAL A 1 739 ? 37.695 9.994 -37.517 1.00 97.56 739 VAL A N 1
ATOM 5960 C CA . VAL A 1 739 ? 38.441 8.996 -38.302 1.00 97.56 739 VAL A CA 1
ATOM 5961 C C . VAL A 1 739 ? 37.649 7.698 -38.354 1.00 97.56 739 VAL A C 1
ATOM 5963 O O . VAL A 1 739 ? 37.360 7.114 -37.313 1.00 97.56 739 VAL A O 1
ATOM 5966 N N . TYR A 1 740 ? 37.297 7.226 -39.551 1.00 97.44 740 TYR A N 1
ATOM 5967 C CA . TYR A 1 740 ? 36.617 5.939 -39.710 1.00 97.44 740 TYR A CA 1
ATOM 5968 C C . TYR A 1 740 ? 37.527 4.788 -39.264 1.00 97.44 740 TYR A C 1
ATOM 5970 O O . TYR A 1 740 ? 38.647 4.658 -39.752 1.00 97.44 740 TYR A O 1
ATOM 5978 N N . TYR A 1 741 ? 37.042 3.960 -38.339 1.00 96.38 741 TYR A N 1
ATOM 5979 C CA . TYR A 1 741 ? 37.787 2.822 -37.796 1.00 96.38 741 TYR A CA 1
ATOM 5980 C C . TYR A 1 741 ? 37.431 1.506 -38.499 1.00 96.38 741 TYR A C 1
ATOM 5982 O O . TYR A 1 741 ? 38.300 0.664 -38.707 1.00 96.38 741 TYR A O 1
ATOM 5990 N N . GLY A 1 742 ? 36.164 1.325 -38.882 1.00 95.75 742 GLY A N 1
ATOM 5991 C CA . GLY A 1 742 ? 35.669 0.099 -39.513 1.00 95.75 742 GLY A CA 1
ATOM 5992 C C . GLY A 1 742 ? 34.367 -0.396 -38.891 1.00 95.75 742 GLY A C 1
ATOM 5993 O O . GLY A 1 742 ? 33.712 0.318 -38.136 1.00 95.75 742 GLY A O 1
ATOM 5994 N N . THR A 1 743 ? 33.972 -1.628 -39.203 1.00 95.56 743 THR A N 1
ATOM 5995 C CA . THR A 1 743 ? 32.729 -2.249 -38.704 1.00 95.56 743 THR A CA 1
ATOM 5996 C C . THR A 1 743 ? 32.944 -3.237 -37.558 1.00 95.56 743 THR A C 1
ATOM 5998 O O . THR A 1 743 ? 31.983 -3.618 -36.896 1.00 95.56 743 THR A O 1
ATOM 6001 N N . ASN A 1 744 ? 34.189 -3.629 -37.286 1.00 94.62 744 ASN A N 1
ATOM 6002 C CA . ASN A 1 744 ? 34.519 -4.548 -36.200 1.00 94.62 744 ASN A CA 1
ATOM 6003 C C . ASN A 1 744 ? 34.512 -3.826 -34.849 1.00 94.62 744 ASN A C 1
ATOM 6005 O O . ASN A 1 744 ? 35.036 -2.717 -34.738 1.00 94.62 744 ASN A O 1
ATOM 6009 N N . LEU A 1 745 ? 33.947 -4.469 -33.819 1.00 94.94 745 LEU A N 1
ATOM 6010 C CA . LEU A 1 745 ? 33.905 -3.927 -32.459 1.00 94.94 745 LEU A CA 1
ATOM 6011 C C . LEU A 1 745 ? 35.336 -3.631 -31.968 1.00 94.94 745 LEU A C 1
ATOM 6013 O O . LEU A 1 745 ? 36.147 -4.556 -31.905 1.00 94.94 745 LEU A O 1
ATOM 6017 N N . PRO A 1 746 ? 35.666 -2.378 -31.601 1.00 92.19 746 PRO A N 1
ATOM 6018 C CA . PRO A 1 746 ? 37.013 -2.037 -31.166 1.00 92.19 746 PRO A CA 1
ATOM 6019 C C . PRO A 1 746 ? 37.381 -2.708 -29.839 1.00 92.19 746 PRO A C 1
ATOM 6021 O O . PRO A 1 746 ? 36.681 -2.555 -28.827 1.00 92.19 746 PRO A O 1
ATOM 6024 N N . VAL A 1 747 ? 38.535 -3.376 -29.829 1.00 88.50 747 VAL A N 1
ATOM 6025 C CA . VAL A 1 747 ? 39.167 -3.936 -28.628 1.00 88.50 747 VAL A CA 1
ATOM 6026 C C . VAL A 1 747 ? 39.994 -2.845 -27.945 1.00 88.50 747 VAL A C 1
ATOM 6028 O O . VAL A 1 747 ? 40.798 -2.173 -28.586 1.00 88.50 747 VAL A O 1
ATOM 6031 N N . GLY A 1 748 ? 39.790 -2.647 -26.640 1.00 87.88 748 GLY A N 1
ATOM 6032 C CA . GLY A 1 748 ? 40.478 -1.597 -25.882 1.00 87.88 748 GLY A CA 1
ATOM 6033 C C . GLY A 1 748 ? 40.072 -0.172 -26.286 1.00 87.88 748 GLY A C 1
ATOM 6034 O O . GLY A 1 748 ? 38.931 0.069 -26.697 1.00 87.88 748 GLY A O 1
ATOM 6035 N N . HIS A 1 749 ? 41.007 0.768 -26.134 1.00 91.75 749 HIS A N 1
ATOM 6036 C CA . HIS A 1 749 ? 40.831 2.208 -26.356 1.00 91.75 749 HIS A CA 1
ATOM 6037 C C . HIS A 1 749 ? 41.883 2.739 -27.342 1.00 91.75 749 HIS A C 1
ATOM 6039 O O . HIS A 1 749 ? 42.981 2.179 -27.403 1.00 91.75 749 HIS A O 1
ATOM 6045 N N . PRO A 1 750 ? 41.596 3.801 -28.122 1.00 92.50 750 PRO A N 1
ATOM 6046 C CA . PRO A 1 750 ? 42.594 4.380 -29.014 1.00 92.50 750 PRO A CA 1
ATOM 6047 C C . PRO A 1 750 ? 43.688 5.096 -28.203 1.00 92.50 750 PRO A C 1
ATOM 6049 O O . PRO A 1 750 ? 43.467 5.509 -27.067 1.00 92.50 750 PRO A O 1
ATOM 6052 N N . LYS A 1 751 ? 44.874 5.291 -28.801 1.00 88.88 751 LYS A N 1
ATOM 6053 C CA . LYS A 1 751 ? 45.990 6.018 -28.153 1.00 88.88 751 LYS A CA 1
ATOM 6054 C C . LYS A 1 751 ? 45.634 7.468 -27.794 1.00 88.88 751 LYS A C 1
ATOM 6056 O O . LYS A 1 751 ? 46.210 8.030 -26.871 1.00 88.88 751 LYS A O 1
ATOM 6061 N N . SER A 1 752 ? 44.724 8.078 -28.551 1.00 93.00 752 SER A N 1
ATOM 6062 C CA . SER A 1 752 ? 44.213 9.431 -28.338 1.00 93.00 752 SER A CA 1
ATOM 6063 C C . SER A 1 752 ? 42.764 9.499 -28.822 1.00 93.00 752 SER A C 1
ATOM 6065 O O . SER A 1 752 ? 42.436 8.924 -29.862 1.00 93.00 752 SER A O 1
ATOM 6067 N N . GLY A 1 753 ? 41.911 10.179 -28.060 1.00 94.75 753 GLY A N 1
ATOM 6068 C CA . GLY A 1 753 ? 40.470 10.257 -28.273 1.00 94.75 753 GLY A CA 1
ATOM 6069 C C . GLY A 1 753 ? 39.702 9.084 -27.661 1.00 94.75 753 GLY A C 1
ATOM 6070 O O . GLY A 1 753 ? 40.155 8.419 -26.728 1.00 94.75 753 GLY A O 1
ATOM 6071 N N . HIS A 1 754 ? 38.524 8.818 -28.211 1.00 97.19 754 HIS A N 1
ATOM 6072 C CA . HIS A 1 754 ? 37.648 7.712 -27.821 1.00 97.19 754 HIS A CA 1
ATOM 6073 C C . HIS A 1 754 ? 36.891 7.163 -29.029 1.00 97.19 754 HIS A C 1
ATOM 6075 O O . HIS A 1 754 ? 36.819 7.799 -30.081 1.00 97.19 754 HIS A O 1
ATOM 6081 N N . PHE A 1 755 ? 36.327 5.963 -28.889 1.00 98.12 755 PHE A N 1
ATOM 6082 C CA . PHE A 1 755 ? 35.497 5.385 -29.942 1.00 98.12 755 PHE A CA 1
ATOM 6083 C C . PHE A 1 755 ? 34.072 5.928 -29.889 1.00 98.12 755 PHE A C 1
ATOM 6085 O O . PHE A 1 755 ? 33.497 6.102 -28.814 1.00 98.12 755 PHE A O 1
ATOM 6092 N N . VAL A 1 756 ? 33.485 6.127 -31.063 1.00 97.94 756 VAL A N 1
ATOM 6093 C CA . VAL A 1 756 ? 32.053 6.362 -31.241 1.00 97.94 756 VAL A CA 1
ATOM 6094 C C . VAL A 1 756 ? 31.488 5.407 -32.290 1.00 97.94 756 VAL A C 1
ATOM 6096 O O . VAL A 1 756 ? 32.209 4.945 -33.173 1.00 97.94 756 VAL A O 1
ATOM 6099 N N . ALA A 1 757 ? 30.204 5.094 -32.192 1.00 97.94 757 ALA A N 1
ATOM 6100 C CA . ALA A 1 757 ? 29.463 4.255 -33.122 1.00 97.94 757 ALA A CA 1
ATOM 6101 C C . ALA A 1 757 ? 28.355 5.074 -33.783 1.00 97.94 757 ALA A C 1
ATOM 6103 O O . ALA A 1 757 ? 27.673 5.840 -33.098 1.00 97.94 757 ALA A O 1
ATOM 6104 N N . LEU A 1 758 ? 28.171 4.881 -35.089 1.00 97.75 758 LEU A N 1
ATOM 6105 C CA . LEU A 1 758 ? 27.080 5.472 -35.859 1.00 97.75 758 LEU A CA 1
ATOM 6106 C C . LEU A 1 758 ? 26.021 4.410 -36.157 1.00 97.75 758 LEU A C 1
ATOM 6108 O O . LEU A 1 758 ? 26.330 3.361 -36.729 1.00 97.75 758 LEU A O 1
ATOM 6112 N N . LEU A 1 759 ? 24.773 4.712 -35.818 1.00 96.88 759 LEU A N 1
ATOM 6113 C CA . LEU A 1 759 ? 23.604 3.930 -36.199 1.00 96.88 759 LEU A CA 1
ATOM 6114 C C . LEU A 1 759 ? 22.621 4.798 -36.983 1.00 96.88 759 LEU A C 1
ATOM 6116 O O . LEU A 1 759 ? 22.565 6.015 -36.809 1.00 96.88 759 LEU A O 1
ATOM 6120 N N . LEU A 1 760 ? 21.827 4.162 -37.836 1.00 94.62 760 LEU A N 1
ATOM 6121 C CA . LEU A 1 760 ? 20.840 4.809 -38.682 1.00 94.62 760 LEU A CA 1
ATOM 6122 C C . LEU A 1 760 ? 19.438 4.276 -38.466 1.00 94.62 760 LEU A C 1
ATOM 6124 O O . LEU A 1 760 ? 19.213 3.063 -38.415 1.00 94.62 760 LEU A O 1
ATOM 6128 N N . TRP A 1 761 ? 18.503 5.222 -38.445 1.00 92.94 761 TRP A N 1
ATOM 6129 C CA . TRP A 1 761 ? 17.113 5.016 -38.793 1.00 92.94 761 TRP A CA 1
ATOM 6130 C C . TRP A 1 761 ? 16.939 5.484 -40.249 1.00 92.94 761 TRP A C 1
ATOM 6132 O O . TRP A 1 761 ? 16.899 6.692 -40.506 1.00 92.94 761 TRP A O 1
ATOM 6142 N N . PRO A 1 762 ? 16.906 4.552 -41.223 1.00 82.88 762 PRO A N 1
ATOM 6143 C CA . PRO A 1 762 ? 16.964 4.895 -42.641 1.00 82.88 762 PRO A CA 1
ATOM 6144 C C . PRO A 1 762 ? 15.950 5.968 -43.042 1.00 82.88 762 PRO A C 1
ATOM 6146 O O . PRO A 1 762 ? 14.762 5.841 -42.750 1.00 82.88 762 PRO A O 1
ATOM 6149 N N . ASN A 1 763 ? 16.434 7.007 -43.732 1.00 80.69 763 ASN A N 1
ATOM 6150 C CA . ASN A 1 763 ? 15.638 8.133 -44.234 1.00 80.69 763 ASN A CA 1
ATOM 6151 C C . ASN A 1 763 ? 14.885 8.951 -43.163 1.00 80.69 763 ASN A C 1
ATOM 6153 O O . ASN A 1 763 ? 14.031 9.758 -43.526 1.00 80.69 763 ASN A O 1
ATOM 6157 N N . ALA A 1 764 ? 15.186 8.763 -41.875 1.00 88.50 764 ALA A N 1
ATOM 6158 C CA . ALA A 1 764 ? 14.515 9.457 -40.777 1.00 88.50 764 ALA A CA 1
ATOM 6159 C C . ALA A 1 764 ? 15.505 10.171 -39.850 1.00 88.50 764 ALA A C 1
ATOM 6161 O O . ALA A 1 764 ? 15.400 11.380 -39.688 1.00 88.50 764 ALA A O 1
ATOM 6162 N N . ASP A 1 765 ? 16.476 9.453 -39.276 1.00 93.38 765 ASP A N 1
ATOM 6163 C CA . ASP A 1 765 ? 17.451 10.040 -38.350 1.00 93.38 765 ASP A CA 1
ATOM 6164 C C . ASP A 1 765 ? 18.730 9.185 -38.232 1.00 93.38 765 ASP A C 1
ATOM 6166 O O . ASP A 1 765 ? 18.819 8.059 -38.729 1.00 93.38 765 ASP A O 1
ATOM 6170 N N . TYR A 1 766 ? 19.741 9.700 -37.541 1.00 94.69 766 TYR A N 1
ATOM 6171 C CA . TYR A 1 766 ? 20.965 8.983 -37.185 1.00 94.69 766 TYR A CA 1
ATOM 6172 C C . TYR A 1 766 ? 21.229 9.073 -35.681 1.00 94.69 766 TYR A C 1
ATOM 6174 O O . TYR A 1 766 ? 20.601 9.859 -34.984 1.00 94.69 766 TYR A O 1
ATOM 6182 N N . HIS A 1 767 ? 22.109 8.230 -35.146 1.00 96.31 767 HIS A N 1
ATOM 6183 C CA . HIS A 1 767 ? 22.421 8.227 -33.717 1.00 96.31 767 HIS A CA 1
ATOM 6184 C C . HIS A 1 767 ? 23.891 7.930 -33.468 1.00 96.31 767 HIS A C 1
ATOM 6186 O O . HIS A 1 767 ? 24.472 7.042 -34.096 1.00 96.31 767 HIS A O 1
ATOM 6192 N N . TRP A 1 768 ? 24.478 8.678 -32.536 1.00 96.94 768 TRP A N 1
ATOM 6193 C CA . TRP A 1 768 ? 25.876 8.547 -32.138 1.00 96.94 768 TRP A CA 1
ATOM 6194 C C . TRP A 1 768 ? 25.978 8.059 -30.698 1.00 96.94 768 TRP A C 1
ATOM 6196 O O . TRP A 1 768 ? 25.336 8.598 -29.795 1.00 96.94 768 TRP A O 1
ATOM 6206 N N . ILE A 1 769 ? 26.827 7.056 -30.491 1.00 96.31 769 ILE A N 1
ATOM 6207 C CA . ILE A 1 769 ? 27.041 6.403 -29.196 1.00 96.31 769 ILE A CA 1
ATOM 6208 C C . ILE A 1 769 ? 28.532 6.404 -28.893 1.00 96.31 769 ILE A C 1
ATOM 6210 O O . ILE A 1 769 ? 29.336 6.108 -29.771 1.00 96.31 769 ILE A O 1
ATOM 6214 N N . ARG A 1 770 ? 28.915 6.732 -27.666 1.00 96.12 770 ARG A N 1
ATOM 6215 C CA . ARG A 1 770 ? 30.299 6.894 -27.220 1.00 96.12 770 ARG A CA 1
ATOM 6216 C C . ARG A 1 770 ? 30.752 5.700 -26.392 1.00 96.12 770 ARG A C 1
ATOM 6218 O O . ARG A 1 770 ? 29.993 5.239 -25.551 1.00 96.12 770 ARG A O 1
ATOM 6225 N N . LYS A 1 771 ? 31.985 5.228 -26.583 1.00 95.62 771 LYS A N 1
ATOM 6226 C CA . LYS A 1 771 ? 32.625 4.260 -25.684 1.00 95.62 771 LYS A CA 1
ATOM 6227 C C . LYS A 1 771 ? 33.266 4.997 -24.514 1.00 95.62 771 LYS A C 1
ATOM 6229 O O . LYS A 1 771 ? 34.058 5.916 -24.726 1.00 95.62 771 LYS A O 1
ATOM 6234 N N . ASP A 1 772 ? 32.943 4.578 -23.301 1.00 92.94 772 ASP A N 1
ATOM 6235 C CA . ASP A 1 772 ? 33.469 5.162 -22.072 1.00 92.94 772 ASP A CA 1
ATOM 6236 C C . ASP A 1 772 ? 34.674 4.378 -21.540 1.00 92.94 772 ASP A C 1
ATOM 6238 O O . ASP A 1 772 ? 34.930 3.235 -21.929 1.00 92.94 772 ASP A O 1
ATOM 6242 N N . ALA A 1 773 ? 35.401 4.973 -20.594 1.00 90.56 773 ALA A N 1
ATOM 6243 C CA . ALA A 1 773 ? 36.597 4.400 -19.977 1.00 90.56 773 ALA A CA 1
ATOM 6244 C C . ALA A 1 773 ? 36.363 3.008 -19.357 1.00 90.56 773 ALA A C 1
ATOM 6246 O O . ALA A 1 773 ? 37.275 2.184 -19.348 1.00 90.56 773 ALA A O 1
ATOM 6247 N N . THR A 1 774 ? 35.133 2.723 -18.914 1.00 87.88 774 THR A N 1
ATOM 6248 C CA . THR A 1 774 ? 34.704 1.432 -18.346 1.00 87.88 774 THR A CA 1
ATOM 6249 C C . THR A 1 774 ? 34.579 0.310 -19.381 1.00 87.88 774 THR A C 1
ATOM 6251 O O . THR A 1 774 ? 34.388 -0.842 -19.008 1.00 87.88 774 THR A O 1
ATOM 6254 N N . GLY A 1 775 ? 34.660 0.622 -20.678 1.00 87.56 775 GLY A N 1
ATOM 6255 C CA . GLY A 1 775 ? 34.476 -0.333 -21.774 1.00 87.56 775 GLY A CA 1
ATOM 6256 C C . GLY A 1 775 ? 33.025 -0.487 -22.242 1.00 87.56 775 GLY A C 1
ATOM 6257 O O . GLY A 1 775 ? 32.806 -1.041 -23.320 1.00 87.56 775 GLY A O 1
ATOM 6258 N N . PHE A 1 776 ? 32.062 0.048 -21.486 1.00 93.94 776 PHE A N 1
ATOM 6259 C CA . PHE A 1 776 ? 30.666 0.188 -21.903 1.00 93.94 776 PHE A CA 1
ATOM 6260 C C . PHE A 1 776 ? 30.469 1.411 -22.800 1.00 93.94 776 PHE A C 1
ATOM 6262 O O . PHE A 1 776 ? 31.377 2.222 -22.998 1.00 93.94 776 PHE A O 1
ATOM 6269 N N . TRP A 1 777 ? 29.267 1.529 -23.347 1.00 96.12 777 TRP A N 1
ATOM 6270 C CA . TRP A 1 777 ? 28.879 2.599 -24.243 1.00 96.12 777 TRP A CA 1
ATOM 6271 C C . TRP A 1 777 ? 27.714 3.406 -23.673 1.00 96.12 777 TRP A C 1
ATOM 6273 O O . TRP A 1 777 ? 26.838 2.882 -22.984 1.00 96.12 777 TRP A O 1
ATOM 6283 N N . SER A 1 778 ? 27.687 4.689 -24.003 1.00 94.75 778 SER A N 1
ATOM 6284 C CA . SER A 1 778 ? 26.673 5.640 -23.569 1.00 94.75 778 SER A CA 1
ATOM 6285 C C . SER A 1 778 ? 26.249 6.563 -24.696 1.00 94.75 778 SER A C 1
ATOM 6287 O O . SER A 1 778 ? 26.945 6.748 -25.696 1.00 94.75 778 SER A O 1
ATOM 6289 N N . HIS A 1 779 ? 25.061 7.134 -24.566 1.00 92.94 779 HIS A N 1
ATOM 6290 C CA . HIS A 1 779 ? 24.450 7.963 -25.592 1.00 92.94 779 HIS A CA 1
ATOM 6291 C C . HIS A 1 779 ? 23.538 9.020 -24.987 1.00 92.94 779 HIS A C 1
ATOM 6293 O O . HIS A 1 779 ? 23.222 9.004 -23.796 1.00 92.94 779 HIS A O 1
ATOM 6299 N N . LYS A 1 780 ? 23.132 9.962 -25.836 1.00 89.81 780 LYS A N 1
ATOM 6300 C CA . LYS A 1 780 ? 22.182 11.013 -25.492 1.00 89.81 780 LYS A CA 1
ATOM 6301 C C . LYS A 1 780 ? 21.009 10.966 -26.480 1.00 89.81 780 LYS A C 1
ATOM 6303 O O . LYS A 1 780 ? 21.251 11.237 -27.655 1.00 89.81 780 LYS A O 1
ATOM 6308 N N . PRO A 1 781 ? 19.782 10.642 -26.042 1.00 83.56 781 PRO A N 1
ATOM 6309 C CA . PRO A 1 781 ? 18.590 10.611 -26.881 1.00 83.56 781 PRO A CA 1
ATOM 6310 C C . PRO A 1 781 ? 18.105 12.032 -27.177 1.00 83.56 781 PRO A C 1
ATOM 6312 O O . PRO A 1 781 ? 17.303 12.590 -26.432 1.00 83.56 781 PRO A O 1
ATOM 6315 N N . GLY A 1 782 ? 18.619 12.669 -28.228 1.00 79.19 782 GLY A N 1
ATOM 6316 C CA . GLY A 1 782 ? 18.142 13.994 -28.635 1.00 79.19 782 GLY A CA 1
ATOM 6317 C C . GLY A 1 782 ? 18.324 15.043 -27.549 1.00 79.19 782 GLY A C 1
ATOM 6318 O O . GLY A 1 782 ? 19.427 15.245 -27.036 1.00 79.19 782 GLY A O 1
ATOM 6319 N N . ALA A 1 783 ? 17.230 15.714 -27.189 1.00 71.19 783 ALA A N 1
ATOM 6320 C CA . ALA A 1 783 ? 17.174 16.672 -26.086 1.00 71.19 783 ALA A CA 1
ATOM 6321 C C . ALA A 1 783 ? 17.048 16.006 -24.697 1.00 71.19 783 ALA A C 1
ATOM 6323 O O . ALA A 1 783 ? 17.024 16.714 -23.697 1.00 71.19 783 ALA A O 1
ATOM 6324 N N . GLY A 1 784 ? 17.008 14.675 -24.604 1.00 75.19 784 GLY A N 1
ATOM 6325 C CA . GLY A 1 784 ? 16.899 13.905 -23.360 1.00 75.19 784 GLY A CA 1
ATOM 6326 C C . GLY A 1 784 ? 18.218 13.740 -22.591 1.00 75.19 784 GLY A C 1
ATOM 6327 O O . GLY A 1 784 ? 19.275 14.221 -23.018 1.00 75.19 784 GLY A O 1
ATOM 6328 N N . ALA A 1 785 ? 18.150 13.089 -21.429 1.00 80.06 785 ALA A N 1
ATOM 6329 C CA . ALA A 1 785 ? 19.288 12.900 -20.531 1.00 80.06 785 ALA A CA 1
ATOM 6330 C C . ALA A 1 785 ? 20.259 11.820 -21.036 1.00 80.06 785 ALA A C 1
ATOM 6332 O O . ALA A 1 785 ? 19.869 10.862 -21.694 1.00 80.06 785 ALA A O 1
ATOM 6333 N N . VAL A 1 786 ? 21.540 11.970 -20.703 1.00 85.69 786 VAL A N 1
ATOM 6334 C CA . VAL A 1 786 ? 22.584 10.999 -21.055 1.00 85.69 786 VAL A CA 1
ATOM 6335 C C . VAL A 1 786 ? 22.354 9.669 -20.325 1.00 85.69 786 VAL A C 1
ATOM 6337 O O . VAL A 1 786 ? 22.093 9.662 -19.124 1.00 85.69 786 VAL A O 1
ATOM 6340 N N . THR A 1 787 ? 22.512 8.543 -21.023 1.00 87.44 787 THR A N 1
ATOM 6341 C CA . THR A 1 787 ? 22.309 7.193 -20.473 1.00 87.44 787 THR A CA 1
ATOM 6342 C C . THR A 1 787 ? 23.281 6.173 -21.072 1.00 87.44 787 THR A C 1
ATOM 6344 O O . THR A 1 787 ? 23.777 6.342 -22.183 1.00 87.44 787 THR A O 1
ATOM 6347 N N . ASN A 1 788 ? 23.570 5.102 -20.334 1.00 92.12 788 ASN A N 1
ATOM 6348 C CA . ASN A 1 788 ? 24.362 3.950 -20.783 1.00 92.12 788 ASN A CA 1
ATOM 6349 C C . ASN A 1 788 ? 23.508 2.696 -21.041 1.00 92.12 788 ASN A C 1
ATOM 6351 O O . ASN A 1 788 ? 24.049 1.602 -21.217 1.00 92.12 788 ASN A O 1
ATOM 6355 N N . LYS A 1 789 ? 22.179 2.856 -21.049 1.00 91.06 789 LYS A N 1
ATOM 6356 C CA . LYS A 1 789 ? 21.208 1.780 -21.257 1.00 91.06 789 LYS A CA 1
ATOM 6357 C C . LYS A 1 789 ? 20.587 1.821 -22.651 1.00 91.06 789 LYS A C 1
ATOM 6359 O O . LYS A 1 789 ? 20.331 2.903 -23.187 1.00 91.06 789 LYS A O 1
ATOM 6364 N N . ASP A 1 790 ? 20.308 0.657 -23.218 1.00 89.69 790 ASP A N 1
ATOM 6365 C CA . ASP A 1 790 ? 19.508 0.505 -24.436 1.00 89.69 790 ASP A CA 1
ATOM 6366 C C . ASP A 1 790 ? 17.995 0.489 -24.136 1.00 89.69 790 ASP A C 1
ATOM 6368 O O . ASP A 1 790 ? 17.578 0.701 -22.997 1.00 89.69 790 ASP A O 1
ATOM 6372 N N . ASN A 1 791 ? 17.159 0.254 -25.151 1.00 87.88 791 ASN A N 1
ATOM 6373 C CA . ASN A 1 791 ? 15.700 0.249 -25.012 1.00 87.88 791 ASN A CA 1
ATOM 6374 C C . ASN A 1 791 ? 15.133 -0.958 -24.255 1.00 87.88 791 ASN A C 1
ATOM 6376 O O . ASN A 1 791 ? 13.920 -1.008 -24.064 1.00 87.88 791 ASN A O 1
ATOM 6380 N N . THR A 1 792 ? 15.961 -1.929 -23.857 1.00 84.31 792 THR A N 1
ATOM 6381 C CA . THR A 1 792 ? 15.561 -2.999 -22.929 1.00 84.31 792 THR A CA 1
ATOM 6382 C C . THR A 1 792 ? 15.993 -2.702 -21.494 1.00 84.31 792 THR A C 1
ATOM 6384 O O . THR A 1 792 ? 15.709 -3.484 -20.594 1.00 84.31 792 THR A O 1
ATOM 6387 N N . GLY A 1 793 ? 16.648 -1.560 -21.252 1.00 84.62 793 GLY A N 1
ATOM 6388 C CA . GLY A 1 793 ? 17.198 -1.184 -19.951 1.00 84.62 793 GLY A CA 1
ATOM 6389 C C . GLY A 1 793 ? 18.563 -1.814 -19.648 1.00 84.62 793 GLY A C 1
ATOM 6390 O O . GLY A 1 793 ? 19.077 -1.638 -18.540 1.00 84.62 793 GLY A O 1
ATOM 6391 N N . SER A 1 794 ? 19.166 -2.516 -20.612 1.00 88.56 794 SER A N 1
ATOM 6392 C CA . SER A 1 794 ? 20.443 -3.221 -20.467 1.00 88.56 794 SER A CA 1
ATOM 6393 C C . SER A 1 794 ? 21.624 -2.298 -20.763 1.00 88.56 794 SER A C 1
ATOM 6395 O O . SER A 1 794 ? 21.528 -1.403 -21.599 1.00 88.56 794 SER A O 1
ATOM 6397 N N . LEU A 1 795 ? 22.762 -2.514 -20.093 1.00 93.06 795 LEU A N 1
ATOM 6398 C CA . LEU A 1 795 ? 23.992 -1.768 -20.377 1.00 93.06 795 LEU A CA 1
ATOM 6399 C C . LEU A 1 795 ? 24.494 -2.054 -21.797 1.00 93.06 795 LEU A C 1
ATOM 6401 O O . LEU A 1 795 ? 24.592 -3.209 -22.210 1.00 93.06 795 LEU A O 1
ATOM 6405 N N . ILE A 1 796 ? 24.886 -1.007 -22.521 1.00 94.06 796 ILE A N 1
ATOM 6406 C CA . ILE A 1 796 ? 25.362 -1.136 -23.902 1.00 94.06 796 ILE A CA 1
ATOM 6407 C C . ILE A 1 796 ? 26.826 -1.589 -23.880 1.00 94.06 796 ILE A C 1
ATOM 6409 O O . ILE A 1 796 ? 27.733 -0.808 -23.597 1.00 94.06 796 ILE A O 1
ATOM 6413 N N . ASN A 1 797 ? 27.082 -2.857 -24.195 1.00 93.44 797 ASN A N 1
ATOM 6414 C CA . ASN A 1 797 ? 28.437 -3.404 -24.361 1.00 93.44 797 ASN A CA 1
ATOM 6415 C C . ASN A 1 797 ? 28.895 -3.408 -25.833 1.00 93.44 797 ASN A C 1
ATOM 6417 O O . ASN A 1 797 ? 30.086 -3.286 -26.126 1.00 93.44 797 ASN A O 1
ATOM 6421 N N . ASN A 1 798 ? 27.947 -3.504 -26.766 1.00 94.00 798 ASN A N 1
ATOM 6422 C CA . ASN A 1 798 ? 28.183 -3.464 -28.199 1.00 94.00 798 ASN A CA 1
ATOM 6423 C C . ASN A 1 798 ? 27.027 -2.741 -28.918 1.00 94.00 798 ASN A C 1
ATOM 6425 O O . ASN A 1 798 ? 25.953 -3.329 -29.084 1.00 94.00 798 ASN A O 1
ATOM 6429 N N . PRO A 1 799 ? 27.251 -1.516 -29.430 1.00 95.19 799 PRO A N 1
ATOM 6430 C CA . PRO A 1 799 ? 26.229 -0.747 -30.133 1.00 95.19 799 PRO A CA 1
ATOM 6431 C C . PRO A 1 799 ? 25.599 -1.474 -31.325 1.00 95.19 799 PRO A C 1
ATOM 6433 O O . PRO A 1 799 ? 24.405 -1.331 -31.539 1.00 95.19 799 PRO A O 1
ATOM 6436 N N . SER A 1 800 ? 26.355 -2.294 -32.069 1.00 93.06 800 SER A N 1
ATOM 6437 C CA . SER A 1 800 ? 25.830 -2.996 -33.256 1.00 93.06 800 SER A CA 1
ATOM 6438 C C . SER A 1 800 ? 24.868 -4.143 -32.923 1.00 93.06 800 SER A C 1
ATOM 6440 O O . SER A 1 800 ? 24.186 -4.637 -33.816 1.00 93.06 800 SER A O 1
ATOM 6442 N N . LYS A 1 801 ? 24.805 -4.564 -31.652 1.00 92.50 801 LYS A N 1
ATOM 6443 C CA . LYS A 1 801 ? 23.941 -5.653 -31.165 1.00 92.50 801 LYS A CA 1
ATOM 6444 C C . LYS A 1 801 ? 22.912 -5.211 -30.118 1.00 92.50 801 LYS A C 1
ATOM 6446 O O . LYS A 1 801 ? 22.090 -6.024 -29.716 1.00 92.50 801 LYS A O 1
ATOM 6451 N N . SER A 1 802 ? 22.977 -3.965 -29.647 1.00 92.19 802 SER A N 1
ATOM 6452 C CA . SER A 1 802 ? 22.111 -3.464 -28.568 1.00 92.19 802 SER A CA 1
ATOM 6453 C C . SER A 1 802 ? 20.747 -3.022 -29.097 1.00 92.19 802 SER A C 1
ATOM 6455 O O . SER A 1 802 ? 20.626 -2.629 -30.263 1.00 92.19 802 SER A O 1
ATOM 6457 N N . ASN A 1 803 ? 19.714 -3.040 -28.253 1.00 91.75 803 ASN A N 1
ATOM 6458 C CA . ASN A 1 803 ? 18.369 -2.669 -28.684 1.00 91.75 803 ASN A CA 1
ATOM 6459 C C . ASN A 1 803 ? 18.200 -1.145 -28.738 1.00 91.75 803 ASN A C 1
ATOM 6461 O O . ASN A 1 803 ? 17.750 -0.509 -27.792 1.00 91.75 803 ASN A O 1
ATOM 6465 N N . LEU A 1 804 ? 18.545 -0.550 -29.875 1.00 90.25 804 LEU A N 1
ATOM 6466 C CA . LEU A 1 804 ? 18.466 0.897 -30.107 1.00 90.25 804 LEU A CA 1
ATOM 6467 C C . LEU A 1 804 ? 17.406 1.247 -31.159 1.00 90.25 804 LEU A C 1
ATOM 6469 O O . LEU A 1 804 ? 17.484 2.280 -31.815 1.00 90.25 804 LEU A O 1
ATOM 6473 N N . SER A 1 805 ? 16.411 0.371 -31.348 1.00 87.94 805 SER A N 1
ATOM 6474 C CA . SER A 1 805 ? 15.329 0.578 -32.318 1.00 87.94 805 SER A CA 1
ATOM 6475 C C . SER A 1 805 ? 14.632 1.925 -32.083 1.00 87.94 805 SER A C 1
ATOM 6477 O O . SER A 1 805 ? 14.200 2.165 -30.956 1.00 87.94 805 SER A O 1
ATOM 6479 N N . PRO A 1 806 ? 14.433 2.770 -33.108 1.00 90.12 806 PRO A N 1
ATOM 6480 C CA . PRO A 1 806 ? 14.455 2.449 -34.541 1.00 90.12 806 PRO A CA 1
ATOM 6481 C C . PRO A 1 806 ? 15.815 2.556 -35.263 1.00 90.12 806 PRO A C 1
ATOM 6483 O O . PRO A 1 806 ? 15.882 2.229 -36.449 1.00 90.12 806 PRO A O 1
ATOM 6486 N N . TRP A 1 807 ? 16.917 2.914 -34.593 1.00 92.31 807 TRP A N 1
ATOM 6487 C CA . TRP A 1 807 ? 18.258 2.978 -35.202 1.00 92.31 807 TRP A CA 1
ATOM 6488 C C . TRP A 1 807 ? 18.897 1.589 -35.359 1.00 92.31 807 TRP A C 1
ATOM 6490 O O . TRP A 1 807 ? 19.867 1.246 -34.688 1.00 92.31 807 TRP A O 1
ATOM 6500 N N . LYS A 1 808 ? 18.330 0.758 -36.240 1.00 86.31 808 LYS A N 1
ATOM 6501 C CA . LYS A 1 808 ? 18.745 -0.643 -36.443 1.00 86.31 808 LYS A CA 1
ATOM 6502 C C . LYS A 1 808 ? 19.934 -0.812 -37.399 1.00 86.31 808 LYS A C 1
ATOM 6504 O O . LYS A 1 808 ? 20.562 -1.865 -37.402 1.00 86.31 808 LYS A O 1
ATOM 6509 N N . SER A 1 809 ? 20.240 0.185 -38.234 1.00 92.75 809 SER A N 1
ATOM 6510 C CA . SER A 1 809 ? 21.276 0.062 -39.272 1.00 92.75 809 SER A CA 1
ATOM 6511 C C . SER A 1 809 ? 22.637 0.525 -38.756 1.00 92.75 809 SER A C 1
ATOM 6513 O O . SER A 1 809 ? 22.871 1.720 -38.604 1.00 92.75 809 SER A O 1
ATOM 6515 N N . PHE A 1 810 ? 23.550 -0.404 -38.483 1.00 95.81 810 PHE A N 1
ATOM 6516 C CA . PHE A 1 810 ? 24.893 -0.077 -38.002 1.00 95.81 810 PHE A CA 1
ATOM 6517 C C . PHE A 1 810 ? 25.807 0.426 -39.138 1.00 95.81 810 PHE A C 1
ATOM 6519 O O . PHE A 1 810 ? 25.998 -0.265 -40.135 1.00 95.81 810 PHE A O 1
ATOM 6526 N N . CYS A 1 811 ? 26.410 1.610 -38.975 1.00 96.25 811 CYS A N 1
ATOM 6527 C CA . CYS A 1 811 ? 27.226 2.281 -40.002 1.00 96.25 811 CYS A CA 1
ATOM 6528 C C . CYS A 1 811 ? 28.729 2.349 -39.678 1.00 96.25 811 CYS A C 1
ATOM 6530 O O . CYS A 1 811 ? 29.487 3.036 -40.371 1.00 96.25 811 CYS A O 1
ATOM 6532 N N . GLY A 1 812 ? 29.173 1.654 -38.630 1.00 97.19 812 GLY A N 1
ATOM 6533 C CA . GLY A 1 812 ? 30.581 1.547 -38.259 1.00 97.19 812 GLY A CA 1
ATOM 6534 C C . GLY A 1 812 ? 30.983 2.342 -37.019 1.00 97.19 812 GLY A C 1
ATOM 6535 O O . GLY A 1 812 ? 30.210 3.108 -36.436 1.00 97.19 812 GLY A O 1
ATOM 6536 N N . TYR A 1 813 ? 32.234 2.125 -36.632 1.00 98.19 813 TYR A N 1
ATOM 6537 C CA . TYR A 1 813 ? 32.928 2.786 -35.541 1.00 98.19 813 TYR A CA 1
ATOM 6538 C C . TYR A 1 813 ? 33.894 3.841 -36.073 1.00 98.19 813 TYR A C 1
ATOM 6540 O O . TYR A 1 813 ? 34.436 3.729 -37.177 1.00 98.19 813 TYR A O 1
ATOM 6548 N N . TYR A 1 814 ? 34.127 4.857 -35.252 1.00 98.25 814 TYR A N 1
ATOM 6549 C CA . TYR A 1 814 ? 34.970 6.003 -35.555 1.00 98.25 814 TYR A CA 1
ATOM 6550 C C . TYR A 1 814 ? 35.791 6.373 -34.325 1.00 98.25 814 TYR A C 1
ATOM 6552 O O . TYR A 1 814 ? 35.379 6.111 -33.195 1.00 98.25 814 TYR A O 1
ATOM 6560 N N . ILE A 1 815 ? 36.934 7.010 -34.541 1.00 98.06 815 ILE A N 1
ATOM 6561 C CA . ILE A 1 815 ? 37.727 7.632 -33.485 1.00 98.06 815 ILE A CA 1
ATOM 6562 C C . ILE A 1 815 ? 37.379 9.116 -33.460 1.00 98.06 815 ILE A C 1
ATOM 6564 O O . ILE A 1 815 ? 37.493 9.807 -34.477 1.00 98.06 815 ILE A O 1
ATOM 6568 N N . ALA A 1 816 ? 36.966 9.593 -32.289 1.00 97.50 816 ALA A N 1
ATOM 6569 C CA . ALA A 1 816 ? 36.739 10.998 -32.019 1.00 97.50 816 ALA A CA 1
ATOM 6570 C C . ALA A 1 816 ? 37.864 11.542 -31.134 1.00 97.50 816 ALA A C 1
ATOM 6572 O O . ALA A 1 816 ? 38.026 11.106 -29.996 1.00 97.50 816 ALA A O 1
ATOM 6573 N N . GLN A 1 817 ? 38.636 12.496 -31.656 1.00 97.19 817 GLN A N 1
ATOM 6574 C CA . GLN A 1 817 ? 39.640 13.239 -30.897 1.00 97.19 817 GLN A CA 1
ATOM 6575 C C . GLN A 1 817 ? 39.139 14.684 -30.732 1.00 97.19 817 GLN A C 1
ATOM 6577 O O . GLN A 1 817 ? 39.251 15.457 -31.689 1.00 97.19 817 GLN A O 1
ATOM 6582 N N . PRO A 1 818 ? 38.548 15.054 -29.576 1.00 95.12 818 PRO A N 1
ATOM 6583 C CA . PRO A 1 818 ? 37.894 16.350 -29.387 1.00 95.12 818 PRO A CA 1
ATOM 6584 C C . PRO A 1 818 ? 38.729 17.553 -29.835 1.00 95.12 818 PRO A C 1
ATOM 6586 O O . PRO A 1 818 ? 38.194 18.459 -30.474 1.00 95.12 818 PRO A O 1
ATOM 6589 N N . SER A 1 819 ? 40.041 17.554 -29.575 1.00 94.12 819 SER A N 1
ATOM 6590 C CA . SER A 1 819 ? 40.934 18.653 -29.971 1.00 94.12 819 SER A CA 1
ATOM 6591 C C . SER A 1 819 ? 41.019 18.870 -31.489 1.00 94.12 819 SER A C 1
ATOM 6593 O O . SER A 1 819 ? 41.182 20.010 -31.927 1.00 94.12 819 SER A O 1
ATOM 6595 N N . LYS A 1 820 ? 40.843 17.812 -32.291 1.00 94.69 820 LYS A N 1
ATOM 6596 C CA . LYS A 1 820 ? 40.943 17.824 -33.762 1.00 94.69 820 LYS A CA 1
ATOM 6597 C C . LYS A 1 820 ? 39.600 17.935 -34.479 1.00 94.69 820 LYS A C 1
ATOM 6599 O O . LYS A 1 820 ? 39.585 18.114 -35.692 1.00 94.69 820 LYS A O 1
ATOM 6604 N N . ILE A 1 821 ? 38.494 17.823 -33.749 1.00 95.19 821 ILE A N 1
ATOM 6605 C CA . ILE A 1 821 ? 37.147 17.866 -34.317 1.00 95.19 821 ILE A CA 1
ATOM 6606 C C . ILE A 1 821 ? 36.583 19.281 -34.239 1.00 95.19 821 ILE A C 1
ATOM 6608 O O . ILE A 1 821 ? 36.702 19.943 -33.203 1.00 95.19 821 ILE A O 1
ATOM 6612 N N . ASN A 1 822 ? 35.917 19.729 -35.301 1.00 92.38 822 ASN A N 1
ATOM 6613 C CA . ASN A 1 822 ? 35.154 20.973 -35.319 1.00 92.38 822 ASN A CA 1
ATOM 6614 C C . ASN A 1 822 ? 33.719 20.696 -35.772 1.00 92.38 822 ASN A C 1
ATOM 6616 O O . ASN A 1 822 ? 33.498 20.160 -36.849 1.00 92.38 822 ASN A O 1
ATOM 6620 N N . ILE A 1 823 ? 32.746 21.072 -34.941 1.00 91.88 823 ILE A N 1
ATOM 6621 C CA . ILE A 1 823 ? 31.316 20.869 -35.204 1.00 91.88 823 ILE A CA 1
ATOM 6622 C C . ILE A 1 823 ? 30.549 22.164 -34.943 1.00 91.88 823 ILE A C 1
ATOM 6624 O O . ILE A 1 823 ? 30.989 23.005 -34.153 1.00 91.88 823 ILE A O 1
ATOM 6628 N N . ARG A 1 824 ? 29.401 22.325 -35.605 1.00 82.62 824 ARG A N 1
ATOM 6629 C CA . ARG A 1 824 ? 28.505 23.475 -35.452 1.00 82.62 824 ARG A CA 1
ATOM 6630 C C . ARG A 1 824 ? 27.052 23.062 -35.579 1.00 82.62 824 ARG A C 1
ATOM 6632 O O . ARG A 1 824 ? 26.753 22.094 -36.309 1.00 82.62 824 ARG A O 1
#